Protein AF-A0A8H5H3S5-F1 (afdb_monomer_lite)

pLDDT: mean 74.48, std 26.54, range [24.66, 98.94]

Radius of gyration: 42.16 Å; chains: 1; bounding box: 121×122×130 Å

Foldseek 3Di:
DDDDDDDDDDDDPDDDPDPDDQALCLADLLDPLVLLLVCLLVPDDFQQLLLLNLQLQCLRRPVCCALLHPANPPPDADDLVVRVSLVSLVVAFDADAQQQGRHDPVFFLQRSQSSLLSLVNVCSVDVSSVRSNVRSLCNQQPPADADPLGAGARGRPWRKDFLLSLLRHLLSQLSVCLNVVNLVSLVVSLVNLVVSLVPFQQPDDPVQQQHLAGQGMDTDPPHGRFRFLLSLLNSLLSLLSSLSSLVNGDCVSCDPPSVVSNVVSLVSSCSSLSNQVRFDADQLAAWRGRNPPDPPLQGDGALQSRLSSLLSLLSCCLVPVVRRDPVSPVSSSSSSVSQSAAGPVGHHCQDPSSAGDQHAAPVCSRDSDTDRVHHSRSSSSNSSSSSSQVVCVVSVNHDRDPVSVVVVCCVVQPDDDDPDPDDDPDDDPPDDDDDDDDDDDDDDDDDDDDDDDYDDDDDDDYDDDDDDDDDDDDDDDDDDDDDDDDDDDDDDYDDDDDDDDDDDDDDDDDDDYDDDDDDDDDDPPDDDLPVDDPVVSVVVVVVVVVVVVVDDPPDDDDPVPVVVVVVVLVVLLVVLLVLLVQLVVLLVVQLVCVVVVHHRCSCVVCVVVSLVSLQPPVSLPSCQVSLSLLSLLSQQDAHPVSHGHDLVSLVSSLVSLLVSLVDALVSCVVSSVQSSLVCLCVDPPHDPVSNVSSVVNNVSSCCVVVVDDPDPVSDDAAADDDDDDDDDDDDYDDDDDDDDDDDDDDPVVVVVVVVVVCVVDPDNPDDDDDDDPPDDDSHDYDDPPPDDCPCPVVVVVVVVVVVVVVVVVVVVVVVVPD

Sequence (818 aa):
MPFPMAIVASLFLVLTVTRASDYPFPYDPGFDIQAVAAIAKALPSHSWEFGTATEALLELYNPSYSVFGSQPFPVPTLDKDEVPALAYAADKIILGQAQNGLSDGDGAVGDPASLGVGAVLLGKTDSSFAGGAFQEFTYITGQAPRFWNGAISQRVDVAELWADFIYMAPPFLAYYAVDTSNTSLLQLAVDQCGLYRQVLQANLSSSVPWDGVWEHIIGPQSADLGLWGTGNGWASAGMTRVLATVMNAPGWLTLGWKDQAVDNLTGWIQEIVDGAIGAPLNDGLLRNYLDDTSNDGHGFQDISGSSLIAAVAYRMAVLQPSSFGEEYIQWADDIRTTLGSNDANGNPHVTANGTVTPAVNPLGWTDTTPYTAGSPEGNNFVVLMYAAWRDCIDADVCEEPAASKKKLARDIFGGSDSELSSDEDEVQDHRRQPRPYDDKLPGGEHDRYGDGEGDGEGEGDGDSEDDYREDRPSSSIRKKKLSSRPKQRRTEGDEGDGPGIGDGVRKRKRTTSGVAKKKKKSAYEDIDLNELPPEQANKIRLDMQIEAILKPKKGSRPKKRKNNEEVLDSFADDEVARLRETMNNAADEDIKAKENKLPATAKLRFLNEAMETLRKAALAQSISDNNLLDAVRRWLEPLPDRSLPALNIQRELFAALRKMEFIDSAVIKEAQLGPLVLFYTKCRRVTPDVKRIASELVSSWSRPIIKRSASYRDRVVPVMSRMDVDDTGPGGGGGSQMHSQYRPEKLSSILAKAREEDKRRVRKNAVTIPTSSLGTYTFAPRNNAGMQKMNASVDNDVERRKKNAERLKSLTRKATGK

Organism: NCBI:txid2823264

InterPro domains:
  IPR008928 Six-hairpin glycosidase superfamily [SSF48208] (160-393)
  IPR010905 Glycosyl hydrolase, family 88 [PF07470] (138-336)
  IPR012341 Six-hairpin glycosidase-like superfamily [G3DSA:1.50.10.10] (92-387)
  IPR017923 Transcription factor IIS, N-terminal [PF08711] (657-705)
  IPR017923 Transcription factor IIS, N-terminal [PS51319] (630-708)
  IPR035441 TFIIS/LEDGF domain superfamily [G3DSA:1.20.930.10] (568-711)

Secondary structure (DSSP, 8-state):
---------------------S-S--S--SS-HHHHHHHHHHS--SHHHHHHHHHHHHHHH-TTTSTTSSS--SPP---TTT-HHHHHHHHH----BTTBSSS--TTBSSTGGGGHHHHHHHTTT-HHHHHHHHHHHHHHHHTS-B-TTSPBPSBSSS--EETTHHHHSHHHHHHHHHHTT-HHHHHHHHHHHHHHHHHHB----TTSTTTT-B-SEESSSS-B-S-BHHHHHHHHHHHHHHHHHHHHS-TTTTTTTHHHHHHHHHHHHHHHHHHHHTS--BTTB-BSBTT---SSSSS-B-HHHHHHHHHHHHHHHHH-TTTS-HHHHHHHHHHHHHTTSB-TTS-BSB-TTS-B-SB--TT-TT-SS-B-S--HHHHHHHHHHHHHHHHHHHTT-SPPPHHHHHHHHHHHHT----S-S-SS--------PPPPP-------------------------------------------------------------------------------------S-SS--SSSS-HHHHHHHHHHHHHHHHTS--------TTHHHHHHHHHHHHHHHHHHHHHHHHHHHHHHHHHHTT----HHHHHHHHHHHHHT-GGGHHHHHHTTHHHHHHHHHSPPTTSPPPPHHHHHHHHHHHTT-TT--HHHHHHTTHHHHHHHHHH-SSS-HHHHHHHHHHHHHHHHHHH-----GGG----------------------------PPPPHHHHHHHHHHHGGG-SSTTPPPPPP------SSPPP-------TTHHHHHHHHHHHHHHHHHHHHHHHHS--

Structure (mmCIF, N/CA/C/O backbone):
data_AF-A0A8H5H3S5-F1
#
_entry.id   AF-A0A8H5H3S5-F1
#
loop_
_atom_site.group_PDB
_atom_site.id
_atom_site.type_symbol
_atom_site.label_atom_id
_atom_site.label_alt_id
_atom_site.label_comp_id
_atom_site.label_asym_id
_atom_site.label_entity_id
_atom_site.label_seq_id
_atom_site.pdbx_PDB_ins_code
_atom_site.Cartn_x
_atom_site.Cartn_y
_atom_site.Cartn_z
_atom_site.occupancy
_atom_site.B_iso_or_equiv
_atom_site.auth_seq_id
_atom_site.auth_comp_id
_atom_site.auth_asym_id
_atom_site.auth_atom_id
_atom_site.pdbx_PDB_model_num
ATOM 1 N N . MET A 1 1 ? -47.753 -13.767 22.868 1.00 24.98 1 MET A N 1
ATOM 2 C CA . MET A 1 1 ? -48.449 -14.498 21.781 1.00 24.98 1 MET A CA 1
ATOM 3 C C . MET A 1 1 ? -49.099 -13.470 20.850 1.00 24.98 1 MET A C 1
ATOM 5 O O . MET A 1 1 ? -49.424 -12.400 21.355 1.00 24.98 1 MET A O 1
ATOM 9 N N . PRO A 1 2 ? -49.147 -13.714 19.526 1.00 51.44 2 PRO A N 1
ATOM 10 C CA . PRO A 1 2 ? -48.787 -12.694 18.518 1.00 51.44 2 PRO A CA 1
ATOM 11 C C . PRO A 1 2 ? -50.001 -12.136 17.731 1.00 51.44 2 PRO A C 1
ATOM 13 O O . PRO A 1 2 ? -51.128 -12.523 18.019 1.00 51.44 2 PRO A O 1
ATOM 16 N N . PHE A 1 3 ? -49.872 -11.179 16.796 1.00 26.45 3 PHE A N 1
ATOM 17 C CA . PHE A 1 3 ? -49.331 -11.329 15.419 1.00 26.45 3 PHE A CA 1
ATOM 18 C C . PHE A 1 3 ? -49.353 -9.959 14.661 1.00 26.45 3 PHE A C 1
ATOM 20 O O . PHE A 1 3 ? -50.041 -9.054 15.128 1.00 26.45 3 PHE A O 1
ATOM 27 N N . PRO A 1 4 ? -48.649 -9.758 13.518 1.00 40.69 4 PRO A N 1
ATOM 28 C CA . PRO A 1 4 ? -47.202 -9.520 13.433 1.00 40.69 4 PRO A CA 1
ATOM 29 C C . PRO A 1 4 ? -46.827 -8.209 12.682 1.00 40.69 4 PRO A C 1
ATOM 31 O O . PRO A 1 4 ? -47.682 -7.449 12.235 1.00 40.69 4 PRO A O 1
ATOM 34 N N . MET A 1 5 ? -45.523 -7.978 12.481 1.00 37.03 5 MET A N 1
ATOM 35 C CA . MET A 1 5 ? -44.990 -6.962 11.556 1.00 37.03 5 MET A CA 1
ATOM 36 C C . MET A 1 5 ? -45.229 -7.306 10.073 1.00 37.03 5 MET A C 1
ATOM 38 O O . MET A 1 5 ? -45.330 -8.476 9.707 1.00 37.03 5 MET A O 1
ATOM 42 N N . ALA A 1 6 ? -45.156 -6.287 9.208 1.00 27.02 6 ALA A N 1
ATOM 43 C CA . ALA A 1 6 ? -44.867 -6.436 7.780 1.00 27.02 6 ALA A CA 1
ATOM 44 C C . ALA A 1 6 ? -43.853 -5.361 7.337 1.00 27.02 6 ALA A C 1
ATOM 46 O O . ALA A 1 6 ? -44.208 -4.196 7.163 1.00 27.02 6 ALA A O 1
ATOM 47 N N . ILE A 1 7 ? -42.583 -5.746 7.179 1.00 29.77 7 ILE A N 1
ATOM 48 C CA . ILE A 1 7 ? -41.508 -4.866 6.688 1.00 29.77 7 ILE A CA 1
ATOM 49 C C . ILE A 1 7 ? -41.466 -4.945 5.156 1.00 29.77 7 ILE A C 1
ATOM 51 O O . ILE A 1 7 ? -41.382 -6.035 4.591 1.00 29.77 7 ILE A O 1
ATOM 55 N N . VAL A 1 8 ? -41.500 -3.797 4.474 1.00 29.25 8 VAL A N 1
ATOM 56 C CA . VAL A 1 8 ? -41.423 -3.729 3.004 1.00 29.25 8 VAL A CA 1
ATOM 57 C C . VAL A 1 8 ? -39.960 -3.650 2.562 1.00 29.25 8 VAL A C 1
ATOM 59 O O . VAL A 1 8 ? -39.403 -2.568 2.379 1.00 29.25 8 VAL A O 1
ATOM 62 N N . ALA A 1 9 ? -39.331 -4.811 2.377 1.00 28.61 9 ALA A N 1
ATOM 63 C CA . ALA A 1 9 ? -37.994 -4.901 1.794 1.00 28.61 9 ALA A CA 1
ATOM 64 C C . ALA A 1 9 ? -38.018 -4.478 0.311 1.00 28.61 9 ALA A C 1
ATOM 66 O O . ALA A 1 9 ? -38.626 -5.143 -0.530 1.00 28.61 9 ALA A O 1
ATOM 67 N N . SER A 1 10 ? -37.352 -3.369 -0.017 1.00 29.11 10 SER A N 1
ATOM 68 C CA . SER A 1 10 ? -37.232 -2.875 -1.395 1.00 29.11 10 SER A CA 1
ATOM 69 C C . SER A 1 10 ? -35.967 -3.424 -2.053 1.00 29.11 10 SER A C 1
ATOM 71 O O . SER A 1 10 ? -34.868 -2.942 -1.789 1.00 29.11 10 SER A O 1
ATOM 73 N N . LEU A 1 11 ? -36.120 -4.431 -2.918 1.00 28.36 11 LEU A N 1
ATOM 74 C CA . LEU A 1 11 ? -35.003 -5.048 -3.641 1.00 28.36 11 LEU A CA 1
ATOM 75 C C . LEU A 1 11 ? -34.436 -4.097 -4.716 1.00 28.36 11 LEU A C 1
ATOM 77 O O . LEU A 1 11 ? -34.923 -4.048 -5.848 1.00 28.36 11 LEU A O 1
ATOM 81 N N . PHE A 1 12 ? -33.376 -3.363 -4.378 1.00 28.77 12 PHE A N 1
ATOM 82 C CA . PHE A 1 12 ? -32.555 -2.652 -5.359 1.00 28.77 12 PHE A CA 1
ATOM 83 C C . PHE A 1 12 ? -31.560 -3.615 -6.012 1.00 28.77 12 PHE A C 1
ATOM 85 O O . PHE A 1 12 ? -30.437 -3.786 -5.549 1.00 28.77 12 PHE A O 1
ATOM 92 N N . LEU A 1 13 ? -31.967 -4.236 -7.124 1.00 26.88 13 LEU A N 1
ATOM 93 C CA . LEU A 1 13 ? -31.047 -4.984 -7.983 1.00 26.88 13 LEU A CA 1
ATOM 94 C C . LEU A 1 13 ? -30.179 -4.002 -8.791 1.00 26.88 13 LEU A C 1
ATOM 96 O O . LEU A 1 13 ? -30.486 -3.684 -9.945 1.00 26.88 13 LEU A O 1
ATOM 100 N N . VAL A 1 14 ? -29.114 -3.503 -8.166 1.00 28.92 14 VAL A N 1
ATOM 101 C CA . VAL A 1 14 ? -28.051 -2.761 -8.852 1.00 28.92 14 VAL A CA 1
ATOM 102 C C . VAL A 1 14 ? -27.285 -3.737 -9.744 1.00 28.92 14 VAL A C 1
ATOM 104 O O . VAL A 1 14 ? -26.833 -4.786 -9.293 1.00 28.92 14 VAL A O 1
ATOM 107 N N . LEU A 1 15 ? -27.146 -3.398 -11.026 1.00 26.92 15 LEU A N 1
ATOM 108 C CA . LEU A 1 15 ? -26.248 -4.103 -11.939 1.00 26.92 15 LEU A CA 1
ATOM 109 C C . LEU A 1 15 ? -24.821 -3.628 -11.666 1.00 26.92 15 LEU A C 1
ATOM 111 O O . LEU A 1 15 ? -24.388 -2.618 -12.219 1.00 26.92 15 LEU A O 1
ATOM 115 N N . THR A 1 16 ? -24.112 -4.347 -10.800 1.00 30.56 16 THR A N 1
ATOM 116 C CA . THR A 1 16 ? -22.668 -4.186 -10.636 1.00 30.56 16 THR A CA 1
ATOM 117 C C . THR A 1 16 ? -21.965 -4.519 -11.951 1.00 30.56 16 THR A C 1
ATOM 119 O O . THR A 1 16 ? -22.210 -5.554 -12.572 1.00 30.56 16 THR A O 1
ATOM 122 N N . VAL A 1 17 ? -21.077 -3.627 -12.388 1.00 28.77 17 VAL A N 1
ATOM 123 C CA . VAL A 1 17 ? -20.076 -3.940 -13.410 1.00 28.77 17 VAL A CA 1
ATOM 124 C C . VAL A 1 17 ? -18.824 -4.366 -12.655 1.00 28.77 17 VAL A C 1
ATOM 126 O O . VAL A 1 17 ? -17.895 -3.584 -12.487 1.00 28.77 17 VAL A O 1
ATOM 129 N N . THR A 1 18 ? -18.826 -5.594 -12.134 1.00 30.28 18 THR A N 1
ATOM 130 C CA . THR A 1 18 ? -17.597 -6.201 -11.620 1.00 30.28 18 THR A CA 1
ATOM 131 C C . THR A 1 18 ? -16.632 -6.378 -12.790 1.00 30.28 18 THR A C 1
ATOM 133 O O . THR A 1 18 ? -16.949 -7.045 -13.778 1.00 30.28 18 THR A O 1
ATOM 136 N N . ARG A 1 19 ? -15.478 -5.711 -12.704 1.00 37.06 19 ARG A N 1
ATOM 137 C CA . ARG A 1 19 ? -14.406 -5.776 -13.707 1.00 37.06 19 ARG A CA 1
ATOM 138 C C . ARG A 1 19 ? -13.044 -6.147 -13.106 1.00 37.06 19 ARG A C 1
ATOM 140 O O . ARG A 1 19 ? -12.053 -6.111 -13.820 1.00 37.06 19 ARG A O 1
ATOM 147 N N . ALA A 1 20 ? -13.017 -6.566 -11.840 1.00 39.47 20 ALA A N 1
ATOM 148 C CA . ALA A 1 20 ? -11.890 -7.326 -11.317 1.00 39.47 20 ALA A CA 1
ATOM 149 C C . ALA A 1 20 ? -11.732 -8.617 -12.136 1.00 39.47 20 ALA A C 1
ATOM 151 O O . ALA A 1 20 ? -12.725 -9.270 -12.471 1.00 39.47 20 ALA A O 1
ATOM 152 N N . SER A 1 21 ? -10.495 -8.984 -12.451 1.00 42.91 21 SER A N 1
ATOM 153 C CA . SER A 1 21 ? -10.150 -10.363 -12.776 1.00 42.91 21 SER A CA 1
ATOM 154 C C . SER A 1 21 ? -9.939 -11.135 -11.478 1.00 42.91 21 SER A C 1
ATOM 156 O O . SER A 1 21 ? -9.190 -10.667 -10.627 1.00 42.91 21 SER A O 1
ATOM 158 N N . ASP A 1 22 ? -10.489 -12.344 -11.352 1.00 61.00 22 ASP A N 1
ATOM 159 C CA . ASP A 1 22 ? -10.313 -13.216 -10.170 1.00 61.00 22 ASP A CA 1
ATOM 160 C C . ASP A 1 22 ? -8.873 -13.780 -10.014 1.00 61.00 22 ASP A C 1
ATOM 162 O O . ASP A 1 22 ? -8.644 -14.798 -9.364 1.00 61.00 22 ASP A O 1
ATOM 166 N N . TYR A 1 23 ? -7.890 -13.150 -10.660 1.00 84.38 23 TYR A N 1
ATOM 167 C CA . TYR A 1 23 ? -6.479 -13.512 -10.667 1.00 84.38 23 TYR A CA 1
ATOM 168 C C . TYR A 1 23 ? -5.676 -12.348 -10.062 1.00 84.38 23 TYR A C 1
ATOM 170 O O . TYR A 1 23 ? -5.760 -11.241 -10.594 1.00 84.38 23 TYR A O 1
ATOM 178 N N . PRO A 1 24 ? -4.899 -12.566 -8.982 1.00 90.69 24 PRO A N 1
ATOM 179 C CA . PRO A 1 24 ? -4.258 -11.485 -8.226 1.00 90.69 24 PRO A CA 1
ATOM 180 C C . PRO A 1 24 ? -3.081 -10.810 -8.946 1.00 90.69 24 PRO A C 1
ATOM 182 O O . PRO A 1 24 ? -2.756 -9.674 -8.600 1.00 90.69 24 PRO A O 1
ATOM 185 N N . PHE A 1 25 ? -2.477 -11.474 -9.946 1.00 94.44 25 PHE A N 1
ATOM 186 C CA . PHE A 1 25 ? -1.264 -11.030 -10.655 1.00 94.44 25 PHE A CA 1
ATOM 187 C C . PHE A 1 25 ? -1.483 -10.719 -12.164 1.00 94.44 25 PHE A C 1
ATOM 189 O O . PHE A 1 25 ? -0.764 -11.261 -13.018 1.00 94.44 25 PHE A O 1
ATOM 196 N N . PRO A 1 26 ? -2.492 -9.913 -12.562 1.00 92.75 26 PRO A N 1
ATOM 197 C CA . PRO A 1 26 ? -2.824 -9.725 -13.976 1.00 92.75 26 PRO A CA 1
ATOM 198 C C . PRO A 1 26 ? -1.682 -9.042 -14.746 1.00 92.75 26 PRO A C 1
ATOM 200 O O . PRO A 1 26 ? -1.332 -9.483 -15.845 1.00 92.75 26 PRO A O 1
ATOM 203 N N . TYR A 1 27 ? -1.052 -8.036 -14.134 1.00 93.19 27 TYR A N 1
ATOM 204 C CA . TYR A 1 27 ? 0.005 -7.216 -14.724 1.00 93.19 27 TYR A CA 1
ATOM 205 C C . TYR A 1 27 ? 1.404 -7.732 -14.371 1.00 93.19 27 TYR A C 1
ATOM 207 O O . TYR A 1 27 ? 1.625 -8.292 -13.301 1.00 93.19 27 TYR A O 1
ATOM 215 N N . ASP A 1 28 ? 2.353 -7.534 -15.279 1.00 93.62 28 ASP A N 1
ATOM 216 C CA . ASP A 1 28 ? 3.771 -7.855 -15.097 1.00 93.62 28 ASP A CA 1
ATOM 217 C C . ASP A 1 28 ? 4.521 -6.565 -14.708 1.00 93.62 28 ASP A C 1
ATOM 219 O O . ASP A 1 28 ? 4.524 -5.636 -15.523 1.00 93.62 28 ASP A O 1
ATOM 223 N N . PRO A 1 29 ? 5.102 -6.465 -13.493 1.00 94.38 29 PRO A N 1
ATOM 224 C CA . PRO A 1 29 ? 5.791 -5.263 -13.028 1.00 94.38 29 PRO A CA 1
ATOM 225 C C . PRO A 1 29 ? 7.256 -5.174 -13.481 1.00 94.38 29 PRO A C 1
ATOM 227 O O . PRO A 1 29 ? 7.886 -4.153 -13.210 1.00 94.38 29 PRO A O 1
ATOM 230 N N . GLY A 1 30 ? 7.793 -6.206 -14.147 1.00 93.38 30 GLY A N 1
ATOM 231 C CA . GLY A 1 30 ? 9.215 -6.340 -14.490 1.00 93.38 30 GLY A CA 1
ATOM 232 C C . GLY A 1 30 ? 9.989 -7.356 -13.637 1.00 93.38 30 GLY A C 1
ATOM 233 O O . GLY A 1 30 ? 11.172 -7.567 -13.878 1.00 93.38 30 GLY A O 1
ATOM 234 N N . PHE A 1 31 ? 9.338 -8.005 -12.667 1.00 95.38 31 PHE A N 1
ATOM 235 C CA . PHE A 1 31 ? 9.928 -9.006 -11.769 1.00 95.38 31 PHE A CA 1
ATOM 236 C C . PHE A 1 31 ? 8.882 -10.044 -11.321 1.00 95.38 31 PHE A C 1
ATOM 238 O O . PHE A 1 31 ? 7.675 -9.819 -11.458 1.00 95.38 31 PHE A O 1
ATOM 245 N N . ASP A 1 32 ? 9.321 -11.182 -10.765 1.00 96.19 32 ASP A N 1
ATOM 246 C CA . ASP A 1 32 ? 8.413 -12.238 -10.288 1.00 96.19 32 ASP A CA 1
ATOM 247 C C . ASP A 1 32 ? 7.734 -11.857 -8.960 1.00 96.19 32 ASP A C 1
ATOM 249 O O . ASP A 1 32 ? 8.128 -12.254 -7.861 1.00 96.19 32 ASP A O 1
ATOM 253 N N . ILE A 1 33 ? 6.659 -11.083 -9.085 1.00 97.25 33 ILE A N 1
ATOM 254 C CA . ILE A 1 33 ? 5.780 -10.696 -7.983 1.00 97.25 33 ILE A CA 1
ATOM 255 C C . ILE A 1 33 ? 5.124 -11.897 -7.276 1.00 97.25 33 ILE A C 1
ATOM 257 O O . ILE A 1 33 ? 4.801 -11.803 -6.092 1.00 97.25 33 ILE A O 1
ATOM 261 N N . GLN A 1 34 ? 4.950 -13.041 -7.948 1.00 96.94 34 GLN A N 1
ATOM 262 C CA . GLN A 1 34 ? 4.374 -14.230 -7.319 1.00 96.94 34 GLN A CA 1
ATOM 263 C C . GLN A 1 34 ? 5.394 -14.901 -6.385 1.00 96.94 34 GLN A C 1
ATOM 265 O O . GLN A 1 34 ? 5.021 -15.339 -5.293 1.00 96.94 34 GLN A O 1
ATOM 270 N N . ALA A 1 35 ? 6.677 -14.917 -6.758 1.00 97.31 35 ALA A N 1
ATOM 271 C CA . ALA A 1 35 ? 7.766 -15.302 -5.863 1.00 97.31 35 ALA A CA 1
ATOM 272 C C . ALA A 1 35 ? 7.908 -14.312 -4.691 1.00 97.31 35 ALA A C 1
ATOM 274 O O . ALA A 1 35 ? 7.952 -14.741 -3.538 1.00 97.31 35 ALA A O 1
ATOM 275 N N . VAL A 1 36 ? 7.887 -12.996 -4.954 1.00 98.00 36 VAL A N 1
ATOM 276 C CA . VAL A 1 36 ? 7.928 -11.959 -3.899 1.00 98.00 36 VAL A CA 1
ATOM 277 C C . VAL A 1 36 ? 6.792 -12.142 -2.893 1.00 98.00 36 VAL A C 1
ATOM 279 O O . VAL A 1 36 ? 7.046 -12.136 -1.691 1.00 98.00 36 VAL A O 1
ATOM 282 N N . ALA A 1 37 ? 5.561 -12.384 -3.355 1.00 97.69 37 ALA A N 1
ATOM 283 C CA . ALA A 1 37 ? 4.406 -12.619 -2.488 1.00 97.69 37 ALA A CA 1
ATOM 284 C C . ALA A 1 37 ? 4.496 -13.927 -1.676 1.00 97.69 37 ALA A C 1
ATOM 286 O O . ALA A 1 37 ? 3.953 -14.009 -0.572 1.00 97.69 37 ALA A O 1
ATOM 287 N N . ALA A 1 38 ? 5.187 -14.952 -2.189 1.00 96.88 38 ALA A N 1
ATOM 288 C CA . ALA A 1 38 ? 5.444 -16.183 -1.444 1.00 96.88 38 ALA A CA 1
ATOM 289 C C . ALA A 1 38 ? 6.445 -15.954 -0.296 1.00 96.88 38 ALA A C 1
ATOM 291 O O . ALA A 1 38 ? 6.206 -16.416 0.821 1.00 96.88 38 ALA A O 1
ATOM 292 N N . ILE A 1 39 ? 7.517 -15.196 -0.547 1.00 96.31 39 ILE A N 1
ATOM 293 C CA . ILE A 1 39 ? 8.506 -14.801 0.468 1.00 96.31 39 ILE A CA 1
ATOM 294 C C . ILE A 1 39 ? 7.887 -13.836 1.494 1.00 96.31 39 ILE A C 1
ATOM 296 O O . ILE A 1 39 ? 8.032 -14.048 2.695 1.00 96.31 39 ILE A O 1
ATOM 300 N N . ALA A 1 40 ? 7.096 -12.857 1.048 1.00 96.81 40 ALA A N 1
ATOM 301 C CA . ALA A 1 40 ? 6.379 -11.900 1.895 1.00 96.81 40 ALA A CA 1
ATOM 302 C C . ALA A 1 40 ? 5.440 -12.565 2.920 1.00 96.81 40 ALA A C 1
ATOM 304 O O . ALA A 1 40 ? 5.328 -12.107 4.055 1.00 96.81 40 ALA A O 1
ATOM 305 N N . LYS A 1 41 ? 4.818 -13.694 2.557 1.00 96.69 41 LYS A N 1
ATOM 306 C CA . LYS A 1 41 ? 4.007 -14.508 3.477 1.00 96.69 41 LYS A CA 1
ATOM 307 C C . LYS A 1 41 ? 4.841 -15.370 4.441 1.00 96.69 41 LYS A C 1
ATOM 309 O O . LYS A 1 41 ? 4.329 -15.772 5.487 1.00 96.69 41 LYS A O 1
ATOM 314 N N . ALA A 1 42 ? 6.080 -15.702 4.079 1.00 96.12 42 ALA A N 1
ATOM 315 C CA . ALA A 1 42 ? 6.906 -16.700 4.762 1.00 96.12 42 ALA A CA 1
ATOM 316 C C . ALA A 1 42 ? 7.966 -16.118 5.713 1.00 96.12 42 ALA A C 1
ATOM 318 O O . ALA A 1 42 ? 8.335 -16.800 6.665 1.00 96.12 42 ALA A O 1
ATOM 319 N N . LEU A 1 43 ? 8.452 -14.899 5.458 1.00 94.12 43 LEU A N 1
ATOM 320 C CA . LEU A 1 43 ? 9.455 -14.220 6.288 1.00 94.12 43 LEU A CA 1
ATOM 321 C C . LEU A 1 43 ? 8.953 -13.667 7.641 1.00 94.12 43 LEU A C 1
ATOM 323 O O . LEU A 1 43 ? 9.743 -13.725 8.580 1.00 94.12 43 LEU A O 1
ATOM 327 N N . PRO A 1 44 ? 7.718 -13.132 7.781 1.00 96.31 44 PRO A N 1
ATOM 328 C CA . PRO A 1 44 ? 7.262 -12.522 9.029 1.00 96.31 44 PRO A CA 1
ATOM 329 C C . PRO A 1 44 ? 7.384 -13.423 10.257 1.00 96.31 44 PRO A C 1
ATOM 331 O O . PRO A 1 44 ? 7.111 -14.627 10.212 1.00 96.31 44 PRO A O 1
ATOM 334 N N . SER A 1 45 ? 7.745 -12.789 11.365 1.00 95.12 45 SER A N 1
ATOM 335 C CA . SER A 1 45 ? 8.146 -13.407 12.626 1.00 95.12 45 SER A CA 1
ATOM 336 C C . SER A 1 45 ? 7.675 -12.630 13.865 1.00 95.12 45 SER A C 1
ATOM 338 O O . SER A 1 45 ? 7.430 -13.256 14.897 1.00 95.12 45 SER A O 1
ATOM 340 N N . HIS A 1 46 ? 7.470 -11.314 13.747 1.00 95.75 46 HIS A N 1
ATOM 341 C CA . HIS A 1 46 ? 6.946 -10.431 14.791 1.00 95.75 46 HIS A CA 1
ATOM 342 C C . HIS A 1 46 ? 5.546 -9.878 14.456 1.00 95.75 46 HIS A C 1
ATOM 344 O O . HIS A 1 46 ? 5.042 -10.009 13.339 1.00 95.75 46 HIS A O 1
ATOM 350 N N . SER A 1 47 ? 4.885 -9.259 15.440 1.00 95.75 47 SER A N 1
ATOM 351 C CA . SER A 1 47 ? 3.477 -8.840 15.360 1.00 95.75 47 SER A CA 1
ATOM 352 C C . SER A 1 47 ? 3.184 -7.806 14.275 1.00 95.75 47 SER A C 1
ATOM 354 O O . SER A 1 47 ? 2.263 -8.027 13.485 1.00 95.75 47 SER A O 1
ATOM 356 N N . TRP A 1 48 ? 3.982 -6.737 14.177 1.00 96.00 48 TRP A N 1
ATOM 357 C CA . TRP A 1 48 ? 3.821 -5.717 13.132 1.00 96.00 48 TRP A CA 1
ATOM 358 C C . TRP A 1 48 ? 4.018 -6.292 11.719 1.00 96.00 48 TRP A C 1
ATOM 360 O O . TRP A 1 48 ? 3.292 -5.942 10.783 1.00 96.00 48 TRP A O 1
ATOM 370 N N . GLU A 1 49 ? 4.935 -7.252 11.574 1.00 97.19 49 GLU A N 1
ATOM 371 C CA . GLU A 1 49 ? 5.188 -7.980 10.328 1.00 97.19 49 GLU A CA 1
ATOM 372 C C . GLU A 1 49 ? 3.984 -8.860 9.947 1.00 97.19 49 GLU A C 1
ATOM 374 O O . GLU A 1 49 ? 3.574 -8.885 8.785 1.00 97.19 49 GLU A O 1
ATOM 379 N N . PHE A 1 50 ? 3.365 -9.545 10.920 1.00 98.19 50 PHE A N 1
ATOM 380 C CA . PHE A 1 50 ? 2.159 -10.351 10.700 1.00 98.19 50 PHE A CA 1
ATOM 381 C C . PHE A 1 50 ? 0.941 -9.501 10.303 1.00 98.19 50 PHE A C 1
ATOM 383 O O . PHE A 1 50 ? 0.175 -9.907 9.421 1.00 98.19 50 PHE A O 1
ATOM 390 N N . GLY A 1 51 ? 0.744 -8.331 10.918 1.00 97.88 51 GLY A N 1
ATOM 391 C CA . GLY A 1 51 ? -0.317 -7.392 10.532 1.00 97.88 51 GLY A CA 1
ATOM 392 C C . GLY A 1 51 ? -0.098 -6.821 9.134 1.00 97.88 51 GLY A C 1
ATOM 393 O O . GLY A 1 51 ? -0.992 -6.857 8.287 1.00 97.88 51 GLY A O 1
ATOM 394 N N . THR A 1 52 ? 1.133 -6.410 8.836 1.00 98.06 52 THR A N 1
ATOM 395 C CA . THR A 1 52 ? 1.521 -5.891 7.517 1.00 98.06 52 THR A CA 1
ATOM 396 C C . THR A 1 52 ? 1.343 -6.932 6.415 1.00 98.06 52 THR A C 1
ATOM 398 O O . THR A 1 52 ? 0.765 -6.624 5.371 1.00 98.06 52 THR A O 1
ATOM 401 N N . ALA A 1 53 ? 1.740 -8.183 6.660 1.00 98.56 53 ALA A N 1
ATOM 402 C CA . ALA A 1 53 ? 1.493 -9.287 5.738 1.00 98.56 53 ALA A CA 1
ATOM 403 C C . ALA A 1 53 ? 0.003 -9.647 5.618 1.00 98.56 53 ALA A C 1
ATOM 405 O O . ALA A 1 53 ? -0.447 -10.040 4.543 1.00 98.56 53 ALA A O 1
ATOM 406 N N . THR A 1 54 ? -0.795 -9.464 6.674 1.00 98.50 54 THR A N 1
ATOM 407 C CA . THR A 1 54 ? -2.258 -9.617 6.603 1.00 98.50 54 THR A CA 1
ATOM 408 C C . THR A 1 54 ? -2.872 -8.590 5.647 1.00 98.50 54 THR A C 1
ATOM 410 O O . THR A 1 54 ? -3.609 -8.981 4.741 1.00 98.50 54 THR A O 1
ATOM 413 N N . GLU A 1 55 ? -2.528 -7.305 5.777 1.00 98.31 55 GLU A N 1
ATOM 414 C CA . GLU A 1 55 ? -3.000 -6.246 4.869 1.00 98.31 55 GLU A CA 1
ATOM 415 C C . GLU A 1 55 ? -2.503 -6.455 3.427 1.00 98.31 55 GLU A C 1
ATOM 417 O O . GLU A 1 55 ? -3.291 -6.370 2.483 1.00 98.31 55 GLU A O 1
ATOM 422 N N . ALA A 1 56 ? -1.224 -6.805 3.242 1.00 98.50 56 ALA A N 1
ATOM 423 C CA . ALA A 1 56 ? -0.640 -7.071 1.926 1.00 98.50 56 ALA A CA 1
ATOM 424 C C . ALA A 1 56 ? -1.316 -8.257 1.216 1.00 98.50 56 ALA A C 1
ATOM 426 O O . ALA A 1 56 ? -1.644 -8.171 0.031 1.00 98.50 56 ALA A O 1
ATOM 427 N N . LEU A 1 57 ? -1.597 -9.349 1.937 1.00 98.31 57 LEU A N 1
ATOM 428 C CA . LEU A 1 57 ? -2.357 -10.483 1.406 1.00 98.31 57 LEU A CA 1
ATOM 429 C C . LEU A 1 57 ? -3.823 -10.119 1.125 1.00 98.31 57 LEU A C 1
ATOM 431 O O . LEU A 1 57 ? -4.385 -10.623 0.150 1.00 98.31 57 LEU A O 1
ATOM 435 N N . LEU A 1 58 ? -4.444 -9.262 1.944 1.00 97.69 58 LEU A N 1
ATOM 436 C CA . LEU A 1 58 ? -5.836 -8.837 1.767 1.00 97.69 58 LEU A CA 1
ATOM 437 C C . LEU A 1 58 ? -5.988 -7.992 0.498 1.00 97.69 58 LEU A C 1
ATOM 439 O O . LEU A 1 58 ? -6.857 -8.273 -0.323 1.00 97.69 58 LEU A O 1
ATOM 443 N N . GLU A 1 59 ? -5.110 -7.011 0.292 1.00 97.94 59 GLU A N 1
ATOM 444 C CA . GLU A 1 59 ? -5.078 -6.204 -0.931 1.00 97.94 59 GLU A CA 1
ATOM 445 C C . GLU A 1 59 ? -4.679 -7.015 -2.165 1.00 97.94 59 GLU A C 1
ATOM 447 O O . GLU A 1 59 ? -5.247 -6.811 -3.238 1.00 97.94 59 GLU A O 1
ATOM 452 N N . LEU A 1 60 ? -3.739 -7.956 -2.044 1.00 97.81 60 LEU A N 1
ATOM 453 C CA . LEU A 1 60 ? -3.305 -8.761 -3.181 1.00 97.81 60 LEU A CA 1
ATOM 454 C C . LEU A 1 60 ? -4.394 -9.737 -3.647 1.00 97.81 60 LEU A C 1
ATOM 456 O O . LEU A 1 60 ? -4.721 -9.745 -4.833 1.00 97.81 60 LEU A O 1
ATOM 460 N N . TYR A 1 61 ? -4.953 -10.550 -2.746 1.00 96.62 61 TYR A N 1
ATOM 461 C CA . TYR A 1 61 ? -5.867 -11.642 -3.110 1.00 96.62 61 TYR A CA 1
ATOM 462 C C . TYR A 1 61 ? -7.350 -11.257 -3.069 1.00 96.62 61 TYR A C 1
ATOM 464 O O . TYR A 1 61 ? -8.145 -11.844 -3.802 1.00 96.62 61 TYR A O 1
ATOM 472 N N . ASN A 1 62 ? -7.745 -10.283 -2.243 1.00 94.94 62 ASN A N 1
ATOM 473 C CA . ASN A 1 62 ? -9.148 -9.923 -2.024 1.00 94.94 62 ASN A CA 1
ATOM 474 C C . ASN A 1 62 ? -9.359 -8.391 -1.898 1.00 94.94 62 ASN A C 1
ATOM 476 O O . ASN A 1 62 ? -9.984 -7.941 -0.931 1.00 94.94 62 ASN A O 1
ATOM 480 N N . PRO A 1 63 ? -8.905 -7.566 -2.870 1.00 95.19 63 PRO A N 1
ATOM 481 C CA . PRO A 1 63 ? -8.928 -6.095 -2.780 1.00 95.19 63 PRO A CA 1
ATOM 482 C C . PRO A 1 63 ? -10.321 -5.489 -2.548 1.00 95.19 63 PRO A C 1
ATOM 484 O O . PRO A 1 63 ? -10.441 -4.379 -2.043 1.00 95.19 63 PRO A O 1
ATOM 487 N N . SER A 1 64 ? -11.399 -6.216 -2.854 1.00 93.25 64 SER A N 1
ATOM 488 C CA . SER A 1 64 ? -12.772 -5.810 -2.533 1.00 93.25 64 SER A CA 1
ATOM 489 C C . SER A 1 64 ? -13.078 -5.706 -1.032 1.00 93.25 64 SER A C 1
ATOM 491 O O . SER A 1 64 ? -14.104 -5.126 -0.683 1.00 93.25 64 SER A O 1
ATOM 493 N N . TYR A 1 65 ? -12.248 -6.295 -0.164 1.00 94.19 65 TYR A N 1
ATOM 494 C CA . TYR A 1 65 ? -12.448 -6.342 1.290 1.00 94.19 65 TYR A CA 1
ATOM 495 C C . TYR A 1 65 ? -11.485 -5.436 2.078 1.00 94.19 65 TYR A C 1
ATOM 497 O O . TYR A 1 65 ? -11.732 -5.188 3.259 1.00 94.19 65 TYR A O 1
ATOM 505 N N . SER A 1 66 ? -10.415 -4.927 1.452 1.00 96.44 66 SER A N 1
ATOM 506 C CA . SER A 1 66 ? -9.537 -3.923 2.067 1.00 96.44 66 SER A CA 1
ATOM 507 C C . SER A 1 66 ? -10.199 -2.540 2.061 1.00 96.44 66 SER A C 1
ATOM 509 O O . SER A 1 66 ? -11.170 -2.301 1.341 1.00 96.44 66 SER A O 1
ATOM 511 N N . VAL A 1 67 ? -9.655 -1.587 2.824 1.00 97.88 67 VAL A N 1
ATOM 512 C CA . VAL A 1 67 ? -10.179 -0.206 2.897 1.00 97.88 67 VAL A CA 1
ATOM 513 C C . VAL A 1 67 ? -10.176 0.542 1.556 1.00 97.88 67 VAL A C 1
ATOM 515 O O . VAL A 1 67 ? -10.915 1.516 1.409 1.00 97.88 67 VAL A O 1
ATOM 518 N N . PHE A 1 68 ? -9.398 0.067 0.577 1.00 97.94 68 PHE A N 1
ATOM 519 C CA . PHE A 1 68 ? -9.322 0.596 -0.790 1.00 97.94 68 PHE A CA 1
ATOM 520 C C . PHE A 1 68 ? -10.350 -0.025 -1.753 1.00 97.94 68 PHE A C 1
ATOM 522 O O . PHE A 1 68 ? -10.493 0.441 -2.883 1.00 97.94 68 PHE A O 1
ATOM 529 N N . GLY A 1 69 ? -11.088 -1.054 -1.321 1.00 93.94 69 GLY A N 1
ATOM 530 C CA . GLY A 1 69 ? -12.185 -1.635 -2.089 1.00 93.94 69 GLY A CA 1
ATOM 531 C C . GLY A 1 69 ? -13.307 -0.626 -2.366 1.00 93.94 69 GLY A C 1
ATOM 532 O O . GLY A 1 69 ? -13.469 0.373 -1.669 1.00 93.94 69 GLY A O 1
ATOM 533 N N . SER A 1 70 ? -14.138 -0.891 -3.380 1.00 89.44 70 SER A N 1
ATOM 534 C CA . SER A 1 70 ? -15.185 0.058 -3.797 1.00 89.44 70 SER A CA 1
ATOM 535 C C . SER A 1 70 ? -16.364 0.184 -2.820 1.00 89.44 70 SER A C 1
ATOM 537 O O . SER A 1 70 ? -17.110 1.157 -2.900 1.00 89.44 70 SER A O 1
ATOM 539 N N . GLN A 1 71 ? -16.594 -0.828 -1.972 1.00 89.06 71 GLN A N 1
ATOM 540 C CA . GLN A 1 71 ? -17.631 -0.860 -0.923 1.00 89.06 71 GLN A CA 1
ATOM 541 C C . GLN A 1 71 ? -17.175 -1.760 0.251 1.00 89.06 71 GLN A C 1
ATOM 543 O O . GLN A 1 71 ? -17.695 -2.865 0.400 1.00 89.06 71 GLN A O 1
ATOM 548 N N . PRO A 1 72 ? -16.201 -1.329 1.076 1.00 93.25 72 PRO A N 1
ATOM 549 C CA . PRO A 1 72 ? -15.642 -2.152 2.153 1.00 93.25 72 PRO A CA 1
ATOM 550 C C . PRO A 1 72 ? -16.488 -2.128 3.437 1.00 93.25 72 PRO A C 1
ATOM 552 O O . PRO A 1 72 ? -16.233 -2.896 4.362 1.00 93.25 72 PRO A O 1
ATOM 555 N N . PHE A 1 73 ? -17.501 -1.252 3.498 1.00 95.50 73 PHE A N 1
ATOM 556 C CA . PHE A 1 73 ? -18.394 -1.090 4.642 1.00 95.50 73 PHE A CA 1
ATOM 557 C C . PHE A 1 73 ? -19.875 -1.255 4.244 1.00 95.50 73 PHE A C 1
ATOM 559 O O . PHE A 1 73 ? -20.268 -0.786 3.172 1.00 95.50 73 PHE A O 1
ATOM 566 N N . PRO A 1 74 ? -20.731 -1.851 5.103 1.00 94.75 74 PRO A N 1
ATOM 567 C CA . PRO A 1 74 ? -20.421 -2.412 6.426 1.00 94.75 74 PRO A CA 1
ATOM 568 C C . PRO A 1 74 ? -19.475 -3.618 6.339 1.00 94.75 74 PRO A C 1
ATOM 570 O O . PRO A 1 74 ? -19.487 -4.323 5.333 1.00 94.75 74 PRO A O 1
ATOM 573 N N . VAL A 1 75 ? -18.658 -3.827 7.379 1.00 95.00 75 VAL A N 1
ATOM 574 C CA . VAL A 1 75 ? -17.594 -4.846 7.378 1.00 95.00 75 VAL A CA 1
ATOM 575 C C . VAL A 1 75 ? -18.174 -6.221 7.015 1.00 95.00 75 VAL A C 1
ATOM 577 O O . VAL A 1 75 ? -19.111 -6.679 7.684 1.00 95.00 75 VAL A O 1
ATOM 580 N N . PRO A 1 76 ? -17.657 -6.885 5.965 1.00 94.88 76 PRO A N 1
ATOM 581 C CA . PRO A 1 76 ? -18.237 -8.121 5.464 1.00 94.88 76 PRO A CA 1
ATOM 582 C C . PRO A 1 76 ? -18.046 -9.273 6.454 1.00 94.88 76 PRO A C 1
ATOM 584 O O . PRO A 1 76 ? -17.016 -9.401 7.109 1.00 94.88 76 PRO A O 1
ATOM 587 N N . THR A 1 77 ? -19.042 -10.157 6.532 1.00 96.56 77 THR A N 1
ATOM 588 C CA . THR A 1 77 ? -18.875 -11.474 7.161 1.00 96.56 77 THR A CA 1
ATOM 589 C C . THR A 1 77 ? -18.244 -12.404 6.134 1.00 96.56 77 THR A C 1
ATOM 591 O O . THR A 1 77 ? -18.857 -12.664 5.100 1.00 96.56 77 THR A O 1
ATOM 594 N N . LEU A 1 78 ? -17.025 -12.865 6.406 1.00 95.00 78 LEU A N 1
ATOM 595 C CA . LEU A 1 78 ? -16.217 -13.680 5.499 1.00 95.00 78 LEU A CA 1
ATOM 596 C C . LEU A 1 78 ? -15.882 -15.022 6.151 1.00 95.00 78 LEU A C 1
ATOM 598 O O . LEU A 1 78 ? -15.676 -15.086 7.365 1.00 95.00 78 LEU A O 1
ATOM 602 N N . ASP A 1 79 ? -15.795 -16.080 5.346 1.00 93.50 79 ASP A N 1
ATOM 603 C CA . ASP A 1 79 ? -15.148 -17.314 5.785 1.00 93.50 79 ASP A CA 1
ATOM 604 C C . ASP A 1 79 ? -13.627 -17.134 5.684 1.00 93.50 79 ASP A C 1
ATOM 606 O O . ASP A 1 79 ? -13.105 -16.665 4.668 1.00 93.50 79 ASP A O 1
ATOM 610 N N . LYS A 1 80 ? -12.906 -17.486 6.749 1.00 94.25 80 LYS A N 1
ATOM 611 C CA . LYS A 1 80 ? -11.446 -17.383 6.773 1.00 94.25 80 LYS A CA 1
ATOM 612 C C . LYS A 1 80 ? -10.791 -18.399 5.836 1.00 94.25 80 LYS A C 1
ATOM 614 O O . LYS A 1 80 ? -9.723 -18.112 5.307 1.00 94.25 80 LYS A O 1
ATOM 619 N N . ASP A 1 81 ? -11.432 -19.547 5.605 1.00 93.50 81 ASP A N 1
ATOM 620 C CA . ASP A 1 81 ? -10.881 -20.625 4.780 1.00 93.50 81 ASP A CA 1
ATOM 621 C C . ASP A 1 81 ? -11.016 -20.304 3.271 1.00 93.50 81 ASP A C 1
ATOM 623 O O . ASP A 1 81 ? -10.297 -20.874 2.450 1.00 93.50 81 ASP A O 1
ATOM 627 N N . GLU A 1 82 ? -11.870 -19.336 2.902 1.00 92.50 82 GLU A N 1
ATOM 628 C CA . GLU A 1 82 ? -11.994 -18.787 1.538 1.00 92.50 82 GLU A CA 1
ATOM 629 C C . GLU A 1 82 ? -11.098 -17.552 1.284 1.00 92.50 82 GLU A C 1
ATOM 631 O O . GLU A 1 82 ? -10.903 -17.161 0.131 1.00 92.50 82 GLU A O 1
ATOM 636 N N . VAL A 1 83 ? -10.534 -16.931 2.330 1.00 95.56 83 VAL A N 1
ATOM 637 C CA . VAL A 1 83 ? -9.805 -15.649 2.251 1.00 95.56 83 VAL A CA 1
ATOM 638 C C . VAL A 1 83 ? -8.367 -15.817 2.771 1.00 95.56 83 VAL A C 1
ATOM 640 O O . VAL A 1 83 ? -8.149 -15.794 3.985 1.00 95.56 83 VAL A O 1
ATOM 643 N N . PRO A 1 84 ? -7.345 -15.941 1.893 1.00 95.38 84 PRO A N 1
ATOM 644 C CA . PRO A 1 84 ? -5.967 -16.276 2.282 1.00 95.38 84 PRO A CA 1
ATOM 645 C C . PRO A 1 84 ? -5.316 -15.361 3.328 1.00 95.38 84 PRO A C 1
ATOM 647 O O . PRO A 1 84 ? -4.426 -15.816 4.052 1.00 95.38 84 PRO A O 1
ATOM 650 N N . ALA A 1 85 ? -5.745 -14.098 3.405 1.00 97.31 85 ALA A N 1
ATOM 651 C CA . ALA A 1 85 ? -5.317 -13.135 4.417 1.00 97.31 85 ALA A CA 1
ATOM 652 C C . ALA A 1 85 ? -5.900 -13.433 5.809 1.00 97.31 85 ALA A C 1
ATOM 654 O O . ALA A 1 85 ? -5.192 -13.332 6.805 1.00 97.31 85 ALA A O 1
ATOM 655 N N . LEU A 1 86 ? -7.162 -13.867 5.888 1.00 98.00 86 LEU A N 1
ATOM 656 C CA . LEU A 1 86 ? -7.817 -14.215 7.153 1.00 98.00 86 LEU A CA 1
ATOM 657 C C . LEU A 1 86 ? -7.388 -15.595 7.655 1.00 98.00 86 LEU A C 1
ATOM 659 O O . LEU A 1 86 ? -7.192 -15.763 8.855 1.00 98.00 86 LEU A O 1
ATOM 663 N N . ALA A 1 87 ? -7.152 -16.554 6.752 1.00 97.94 87 ALA A N 1
ATOM 664 C CA . ALA A 1 87 ? -6.483 -17.809 7.094 1.00 97.94 87 ALA A CA 1
ATOM 665 C C . ALA A 1 87 ? -5.090 -17.568 7.709 1.00 97.94 87 ALA A C 1
ATOM 667 O O . ALA A 1 87 ? -4.702 -18.266 8.640 1.00 97.94 87 ALA A O 1
ATOM 668 N N . TYR A 1 88 ? -4.351 -16.572 7.205 1.00 98.31 88 TYR A N 1
ATOM 669 C CA . TYR A 1 88 ? -3.048 -16.177 7.742 1.00 98.31 88 TYR A CA 1
ATOM 670 C C . TYR A 1 88 ? -3.172 -15.440 9.084 1.00 98.31 88 TYR A C 1
ATOM 672 O O . TYR A 1 88 ? -2.550 -15.852 10.058 1.00 98.31 88 TYR A O 1
ATOM 680 N N . ALA A 1 89 ? -4.032 -14.423 9.186 1.00 98.12 89 ALA A N 1
ATOM 681 C CA . ALA A 1 89 ? -4.267 -13.705 10.440 1.00 98.12 89 ALA A CA 1
ATOM 682 C C . ALA A 1 89 ? -4.724 -14.642 11.574 1.00 98.12 89 ALA A C 1
ATOM 684 O O . ALA A 1 89 ? -4.252 -14.522 12.700 1.00 98.12 89 ALA A O 1
ATOM 685 N N . ALA A 1 90 ? -5.576 -15.630 11.278 1.00 98.06 90 ALA A N 1
ATOM 686 C CA . ALA A 1 90 ? -6.036 -16.621 12.254 1.00 98.06 90 ALA A CA 1
ATOM 687 C C . ALA A 1 90 ? -4.959 -17.640 12.689 1.00 98.06 90 ALA A C 1
ATOM 689 O O . ALA A 1 90 ? -5.177 -18.347 13.670 1.00 98.06 90 ALA A O 1
ATOM 690 N N . ASP A 1 91 ? -3.834 -17.734 11.970 1.00 97.62 91 ASP A N 1
ATOM 691 C CA . ASP A 1 91 ? -2.641 -18.515 12.342 1.00 97.62 91 ASP A CA 1
ATOM 692 C C . ASP A 1 91 ? -1.630 -17.673 13.148 1.00 97.62 91 ASP A C 1
ATOM 694 O O . ASP A 1 91 ? -0.854 -18.226 13.924 1.00 97.62 91 ASP A O 1
ATOM 698 N N . LYS A 1 92 ? -1.640 -16.339 12.982 1.00 97.44 92 LYS A N 1
ATOM 699 C CA . LYS A 1 92 ? -0.682 -15.412 13.620 1.00 97.44 92 LYS A CA 1
ATOM 700 C C . LYS A 1 92 ? -1.201 -14.673 14.851 1.00 97.44 92 LYS A C 1
ATOM 702 O O . LYS A 1 92 ? -0.400 -14.310 15.705 1.00 97.44 92 LYS A O 1
ATOM 707 N N . ILE A 1 93 ? -2.510 -14.460 14.970 1.00 97.94 93 ILE A N 1
ATOM 708 C CA . ILE A 1 93 ? -3.112 -13.825 16.148 1.00 97.94 93 ILE A CA 1
ATOM 709 C C . ILE A 1 93 ? -3.028 -14.780 17.345 1.00 97.94 93 ILE A C 1
ATOM 711 O O . ILE A 1 93 ? -3.669 -15.833 17.374 1.00 97.94 93 ILE A O 1
ATOM 715 N N . ILE A 1 94 ? -2.273 -14.375 18.365 1.00 96.62 94 ILE A N 1
ATOM 716 C CA . ILE A 1 94 ? -2.155 -15.062 19.651 1.00 96.62 94 ILE A CA 1
ATOM 717 C C . ILE A 1 94 ? -2.899 -14.213 20.683 1.00 96.62 94 ILE A C 1
ATOM 719 O O . ILE A 1 94 ? -2.366 -13.245 21.218 1.00 96.62 94 ILE A O 1
ATOM 723 N N . LEU A 1 95 ? -4.158 -14.576 20.942 1.00 96.12 95 LEU A N 1
ATOM 724 C CA . LEU A 1 95 ? -5.048 -13.836 21.841 1.00 96.12 95 LEU A CA 1
ATOM 725 C C . LEU A 1 95 ? -4.503 -13.817 23.279 1.00 96.12 95 LEU A C 1
ATOM 727 O O . LEU A 1 95 ? -4.536 -14.835 23.977 1.00 96.12 95 LEU A O 1
ATOM 731 N N . GLY A 1 96 ? -4.034 -12.650 23.719 1.00 92.06 96 GLY A N 1
ATOM 732 C CA . GLY A 1 96 ? -3.510 -12.414 25.062 1.00 92.06 96 GLY A CA 1
ATOM 733 C C . GLY A 1 96 ? -4.427 -11.516 25.894 1.00 92.06 96 GLY A C 1
ATOM 734 O O . GLY A 1 96 ? -5.629 -11.768 25.994 1.00 92.06 96 GLY A O 1
ATOM 735 N N . GLN A 1 97 ? -3.854 -10.512 26.563 1.00 87.50 97 GLN A N 1
ATOM 736 C CA . GLN A 1 97 ? -4.529 -9.597 27.494 1.00 87.50 97 GLN A CA 1
ATOM 737 C C . GLN A 1 97 ? -3.870 -8.206 27.465 1.00 87.50 97 GLN A C 1
ATOM 739 O O . GLN A 1 97 ? -2.655 -8.096 27.307 1.00 87.50 97 GLN A O 1
ATOM 744 N N . ALA A 1 98 ? -4.662 -7.159 27.725 1.00 88.88 98 ALA A N 1
ATOM 745 C CA . ALA A 1 98 ? -4.212 -5.763 27.810 1.00 88.88 98 ALA A CA 1
ATOM 746 C C . ALA A 1 98 ? -3.365 -5.330 26.594 1.00 88.88 98 ALA A C 1
ATOM 748 O O . ALA A 1 98 ? -3.900 -5.305 25.493 1.00 88.88 98 ALA A O 1
ATOM 749 N N . GLN A 1 99 ? -2.087 -5.001 26.803 1.00 85.31 99 GLN A N 1
ATOM 750 C CA . GLN A 1 99 ? -1.136 -4.531 25.783 1.00 85.31 99 GLN A CA 1
ATOM 751 C C . GLN A 1 99 ? -0.738 -5.576 24.731 1.00 85.31 99 GLN A C 1
ATOM 753 O O . GLN A 1 99 ? -0.190 -5.219 23.701 1.00 85.31 99 GLN A O 1
ATOM 758 N N . ASN A 1 100 ? -1.005 -6.855 25.005 1.00 92.38 100 ASN A N 1
ATOM 759 C CA . ASN A 1 100 ? -0.762 -7.970 24.098 1.00 92.38 100 ASN A CA 1
ATOM 760 C C . ASN A 1 100 ? -2.120 -8.611 23.756 1.00 92.38 100 ASN A C 1
ATOM 762 O O . ASN A 1 100 ? -2.367 -9.771 24.091 1.00 92.38 100 ASN A O 1
ATOM 766 N N . GLY A 1 101 ? -3.073 -7.840 23.225 1.00 89.69 101 GLY A N 1
ATOM 767 C CA . GLY A 1 101 ? -4.446 -8.302 22.988 1.00 89.69 101 GLY A CA 1
ATOM 768 C C . GLY A 1 101 ? -4.558 -9.276 21.812 1.00 89.69 101 GLY A C 1
ATOM 769 O O . GLY A 1 101 ? -5.262 -10.285 21.912 1.00 89.69 101 GLY A O 1
ATOM 770 N N . LEU A 1 102 ? -3.840 -8.992 20.722 1.00 96.31 102 LEU A N 1
ATOM 771 C CA . LEU A 1 102 ? -3.842 -9.772 19.475 1.00 96.31 102 LEU A CA 1
ATOM 772 C C . LEU A 1 102 ? -2.549 -10.555 19.202 1.00 96.31 102 LEU A C 1
ATOM 774 O O . LEU A 1 102 ? -2.571 -11.513 18.433 1.00 96.31 102 LEU A O 1
ATOM 778 N N . SER A 1 103 ? -1.431 -10.160 19.804 1.00 95.88 103 SER A N 1
ATOM 779 C CA . SER A 1 103 ? -0.136 -10.846 19.737 1.00 95.88 103 SER A CA 1
ATOM 780 C C . SER A 1 103 ? 0.760 -10.323 20.863 1.00 95.88 103 SER A C 1
ATOM 782 O O . SER A 1 103 ? 0.396 -9.364 21.543 1.00 95.88 103 SER A O 1
ATOM 784 N N . ASP A 1 104 ? 1.943 -10.910 21.049 1.00 94.44 104 ASP A N 1
ATOM 785 C CA . ASP A 1 104 ? 3.015 -10.227 21.777 1.00 94.44 104 ASP A CA 1
ATOM 786 C C . ASP A 1 104 ? 3.480 -8.977 21.007 1.00 94.44 104 ASP A C 1
ATOM 788 O O . ASP A 1 104 ? 3.593 -9.015 19.776 1.00 94.44 104 ASP A O 1
ATOM 792 N N . GLY A 1 105 ? 3.702 -7.879 21.727 1.00 90.44 105 GLY A N 1
ATOM 793 C CA . GLY A 1 105 ? 4.167 -6.595 21.198 1.00 90.44 105 GLY A CA 1
ATOM 794 C C . GLY A 1 105 ? 5.574 -6.199 21.646 1.00 90.44 105 GLY A C 1
ATOM 795 O O . GLY A 1 105 ? 5.997 -5.104 21.317 1.00 90.44 105 GLY A O 1
ATOM 796 N N . ASP A 1 106 ? 6.274 -7.016 22.444 1.00 91.19 106 ASP A N 1
ATOM 797 C CA . ASP A 1 106 ? 7.635 -6.735 22.961 1.00 91.19 106 ASP A CA 1
ATOM 798 C C . ASP A 1 106 ? 7.812 -5.334 23.605 1.00 91.19 106 ASP A C 1
ATOM 800 O O . ASP A 1 106 ? 8.858 -4.692 23.545 1.00 91.19 106 ASP A O 1
ATOM 804 N N . GLY A 1 107 ? 6.747 -4.822 24.236 1.00 93.88 107 GLY A N 1
ATOM 805 C CA . GLY A 1 107 ? 6.727 -3.487 24.851 1.00 93.88 107 GLY A CA 1
ATOM 806 C C . GLY A 1 107 ? 6.294 -2.339 23.928 1.00 93.88 107 GLY A C 1
ATOM 807 O O . GLY A 1 107 ? 6.321 -1.177 24.358 1.00 93.88 107 GLY A O 1
ATOM 808 N N . ALA A 1 108 ? 5.852 -2.642 22.708 1.00 95.94 108 ALA A N 1
ATOM 809 C CA . ALA A 1 108 ? 5.131 -1.731 21.830 1.00 95.94 108 ALA A CA 1
ATOM 810 C C . ALA A 1 108 ? 3.604 -1.759 22.058 1.00 95.94 108 ALA A C 1
ATOM 812 O O . ALA A 1 108 ? 3.034 -2.735 22.544 1.00 95.94 108 ALA A O 1
ATOM 813 N N . VAL A 1 109 ? 2.947 -0.656 21.698 1.00 97.25 109 VAL A N 1
ATOM 814 C CA . VAL A 1 109 ? 1.491 -0.426 21.745 1.00 97.25 109 VAL A CA 1
ATOM 815 C C . VAL A 1 109 ? 0.874 -0.589 20.354 1.00 97.25 109 VAL A C 1
ATOM 817 O O . VAL A 1 109 ? -0.270 -1.022 20.231 1.00 97.25 109 VAL A O 1
ATOM 820 N N . GLY A 1 110 ? 1.606 -0.215 19.299 1.00 95.75 110 GLY A N 1
ATOM 821 C CA . GLY A 1 110 ? 1.144 -0.334 17.921 1.00 95.75 110 GLY A CA 1
ATOM 822 C C . GLY A 1 110 ? 1.184 -1.767 17.399 1.00 95.75 110 GLY A C 1
ATOM 823 O O . GLY A 1 110 ? 0.263 -2.192 16.711 1.00 95.75 110 GLY A O 1
ATOM 824 N N . ASP A 1 111 ? 2.218 -2.533 17.724 1.00 96.81 111 ASP A N 1
ATOM 825 C CA . ASP A 1 111 ? 2.576 -3.714 16.929 1.00 96.81 111 ASP A CA 1
ATOM 826 C C . ASP A 1 111 ? 1.526 -4.841 16.975 1.00 96.81 111 ASP A C 1
ATOM 828 O O . ASP A 1 111 ? 1.178 -5.356 15.907 1.00 96.81 111 ASP A O 1
ATOM 832 N N . PRO A 1 112 ? 0.899 -5.170 18.126 1.00 97.81 112 PRO A N 1
ATOM 833 C CA . PRO A 1 112 ? -0.268 -6.058 18.163 1.00 97.81 112 PRO A CA 1
ATOM 834 C C . PRO A 1 112 ? -1.493 -5.479 17.434 1.00 97.81 112 PRO A C 1
ATOM 836 O O . PRO A 1 112 ? -2.258 -6.221 16.815 1.00 97.81 112 PRO A O 1
ATOM 839 N N . ALA A 1 113 ? -1.663 -4.152 17.451 1.00 97.94 113 ALA A N 1
ATOM 840 C CA . ALA A 1 113 ? -2.771 -3.440 16.810 1.00 97.94 113 ALA A CA 1
ATOM 841 C C . ALA A 1 113 ? -2.783 -3.591 15.279 1.00 97.94 113 ALA A C 1
ATOM 843 O O . ALA A 1 113 ? -3.858 -3.559 14.676 1.00 97.94 113 ALA A O 1
ATOM 844 N N . SER A 1 114 ? -1.619 -3.827 14.664 1.00 97.88 114 SER A N 1
ATOM 845 C CA . SER A 1 114 ? -1.469 -4.067 13.219 1.00 97.88 114 SER A CA 1
ATOM 846 C C . SER A 1 114 ? -2.311 -5.249 12.704 1.00 97.88 114 SER A C 1
ATOM 848 O O . SER A 1 114 ? -2.784 -5.239 11.569 1.00 97.88 114 SER A O 1
ATOM 850 N N . LEU A 1 115 ? -2.568 -6.255 13.551 1.00 98.44 115 LEU A N 1
ATOM 851 C CA . LEU A 1 115 ? -3.435 -7.404 13.253 1.00 98.44 115 LEU A CA 1
ATOM 852 C C . LEU A 1 115 ? -4.934 -7.085 13.410 1.00 98.44 115 LEU A C 1
ATOM 854 O O . LEU A 1 115 ? -5.792 -7.921 13.111 1.00 98.44 115 LEU A O 1
ATOM 858 N N . GLY A 1 116 ? -5.275 -5.885 13.882 1.00 98.12 116 GLY A N 1
ATOM 859 C CA . GLY A 1 116 ? -6.612 -5.512 14.332 1.00 98.12 116 GLY A CA 1
ATOM 860 C C . GLY A 1 116 ? -7.684 -5.490 13.246 1.00 98.12 116 GLY A C 1
ATOM 861 O O . GLY A 1 116 ? -8.818 -5.885 13.512 1.00 98.12 116 GLY A O 1
ATOM 862 N N . VAL A 1 117 ? -7.349 -5.115 12.007 1.00 98.31 117 VAL A N 1
ATOM 863 C CA . VAL A 1 117 ? -8.290 -5.192 10.869 1.00 98.31 117 VAL A CA 1
ATOM 864 C C . VAL A 1 117 ? -8.653 -6.655 10.576 1.00 98.31 117 VAL A C 1
ATOM 866 O O . VAL A 1 117 ? -9.835 -7.000 10.479 1.00 98.31 117 VAL A O 1
ATOM 869 N N . GLY A 1 118 ? -7.651 -7.542 10.549 1.00 98.12 118 GLY A N 1
ATOM 870 C CA . GLY A 1 118 ? -7.846 -8.990 10.440 1.00 98.12 118 GLY A CA 1
ATOM 871 C C . GLY A 1 118 ? -8.669 -9.561 11.599 1.00 98.12 118 GLY A C 1
ATOM 872 O O . GLY A 1 118 ? -9.589 -10.347 11.371 1.00 98.12 118 GLY A O 1
ATOM 873 N N . ALA A 1 119 ? -8.415 -9.113 12.831 1.00 98.50 119 ALA A N 1
ATOM 874 C CA . ALA A 1 119 ? -9.174 -9.518 14.014 1.00 98.50 119 ALA A CA 1
ATOM 875 C C . ALA A 1 119 ? -10.646 -9.057 13.986 1.00 98.50 119 ALA A C 1
ATOM 877 O O . ALA A 1 119 ? -11.521 -9.796 14.434 1.00 98.50 119 ALA A O 1
ATOM 878 N N . VAL A 1 120 ? -10.952 -7.881 13.423 1.00 98.56 120 VAL A N 1
ATOM 879 C CA . VAL A 1 120 ? -12.338 -7.403 13.231 1.00 98.56 120 VAL A CA 1
ATOM 880 C C . VAL A 1 120 ? -13.072 -8.214 12.160 1.00 98.56 120 VAL A C 1
ATOM 882 O O . VAL A 1 120 ? -14.236 -8.570 12.357 1.00 98.56 120 VAL A O 1
ATOM 885 N N . LEU A 1 121 ? -12.398 -8.554 11.057 1.00 98.38 121 LEU A N 1
ATOM 886 C CA . LEU A 1 121 ? -12.952 -9.402 9.996 1.00 98.38 121 LEU A CA 1
ATOM 887 C C . LEU A 1 121 ? -13.224 -10.834 10.493 1.00 98.38 121 LEU A C 1
ATOM 889 O O . LEU A 1 121 ? -14.337 -11.336 10.336 1.00 98.38 121 LEU A O 1
ATOM 893 N N . LEU A 1 122 ? -12.257 -11.460 11.175 1.00 98.50 122 LEU A N 1
ATOM 894 C CA . LEU A 1 122 ? -12.435 -12.753 11.857 1.00 98.50 122 LEU A CA 1
ATOM 895 C C . LEU A 1 122 ? -13.509 -12.679 12.956 1.00 98.50 122 LEU A C 1
ATOM 897 O O . LEU A 1 122 ? -14.298 -13.607 13.132 1.00 98.50 122 LEU A O 1
ATOM 901 N N . GLY A 1 123 ? -13.604 -11.536 13.638 1.00 97.94 123 GLY A N 1
ATOM 902 C CA . GLY A 1 123 ? -14.607 -11.239 14.658 1.00 97.94 123 GLY A CA 1
ATOM 903 C C . GLY A 1 123 ? -16.063 -11.324 14.184 1.00 97.94 123 GLY A C 1
ATOM 904 O O . GLY A 1 123 ? -16.971 -11.375 15.015 1.00 97.94 123 GLY A O 1
ATOM 905 N N . LYS A 1 124 ? -16.312 -11.372 12.866 1.00 97.38 124 LYS A N 1
ATOM 906 C CA . LYS A 1 124 ? -17.652 -11.589 12.296 1.00 97.38 124 LYS A CA 1
ATOM 907 C C . LYS A 1 124 ? -18.133 -13.034 12.371 1.00 97.38 124 LYS A C 1
ATOM 909 O O . LYS A 1 124 ? -19.344 -13.256 12.360 1.00 97.38 124 LYS A O 1
ATOM 914 N N . THR A 1 125 ? -17.219 -13.997 12.438 1.00 97.06 125 THR A N 1
ATOM 915 C CA . THR A 1 125 ? -17.529 -15.434 12.480 1.00 97.06 125 THR A CA 1
ATOM 916 C C . THR A 1 125 ? -17.093 -16.097 13.785 1.00 97.06 125 THR A C 1
ATOM 918 O O . THR A 1 125 ? -17.735 -17.058 14.206 1.00 97.06 125 THR A O 1
ATOM 921 N N . ASP A 1 126 ? -16.084 -15.553 14.471 1.00 97.19 126 ASP A N 1
ATOM 922 C CA . ASP A 1 126 ? -15.594 -16.054 15.755 1.00 97.19 126 ASP A CA 1
ATOM 923 C C . ASP A 1 126 ? -15.441 -14.921 16.791 1.00 97.19 126 ASP A C 1
ATOM 925 O O . ASP A 1 126 ? -14.613 -14.012 16.678 1.00 97.19 126 ASP A O 1
ATOM 929 N N . SER A 1 127 ? -16.242 -15.009 17.858 1.00 97.06 127 SER A N 1
ATOM 930 C CA . SER A 1 127 ? -16.270 -14.050 18.967 1.00 97.06 127 SER A CA 1
ATOM 931 C C . SER A 1 127 ? -14.947 -13.911 19.730 1.00 97.06 127 SER A C 1
ATOM 933 O O . SER A 1 127 ? -14.762 -12.910 20.422 1.00 97.06 127 SER A O 1
ATOM 935 N N . SER A 1 128 ? -14.031 -14.876 19.623 1.00 97.25 128 SER A N 1
ATOM 936 C CA . SER A 1 128 ? -12.714 -14.814 20.260 1.00 97.25 128 SER A CA 1
ATOM 937 C C . SER A 1 128 ? -11.851 -13.700 19.663 1.00 97.25 128 SER A C 1
ATOM 939 O O . SER A 1 128 ? -11.271 -12.915 20.412 1.00 97.25 128 SER A O 1
ATOM 941 N N . PHE A 1 129 ? -11.848 -13.549 18.335 1.00 98.12 129 PHE A N 1
ATOM 942 C CA . PHE A 1 129 ? -11.125 -12.470 17.651 1.00 98.12 129 PHE A CA 1
ATOM 943 C C . PHE A 1 129 ? -11.786 -11.106 17.877 1.00 98.12 129 PHE A C 1
ATOM 945 O O . PHE A 1 129 ? -11.087 -10.125 18.122 1.00 98.12 129 PHE A O 1
ATOM 952 N N . ALA A 1 130 ? -13.124 -11.050 17.923 1.00 97.38 130 ALA A N 1
ATOM 953 C CA . ALA A 1 130 ? -13.848 -9.840 18.326 1.00 97.38 130 ALA A CA 1
ATOM 954 C C . ALA A 1 130 ? -13.501 -9.410 19.767 1.00 97.38 130 ALA A C 1
ATOM 956 O O . ALA A 1 130 ? -13.326 -8.223 20.041 1.00 97.38 130 ALA A O 1
ATOM 957 N N . GLY A 1 131 ? -13.359 -10.373 20.686 1.00 96.75 131 GLY A N 1
ATOM 958 C CA . GLY A 1 131 ? -12.909 -10.138 22.059 1.00 96.75 131 GLY A CA 1
ATOM 959 C C . GLY A 1 131 ? -11.445 -9.697 22.155 1.00 96.75 131 GLY A C 1
ATOM 960 O O . GLY A 1 131 ? -11.121 -8.862 22.997 1.00 96.75 131 GLY A O 1
ATOM 961 N N . GLY A 1 132 ? -10.567 -10.208 21.287 1.00 97.31 132 GLY A N 1
ATOM 962 C CA . GLY A 1 132 ? -9.188 -9.728 21.135 1.00 97.31 132 GLY A CA 1
ATOM 963 C C . GLY A 1 132 ? -9.142 -8.275 20.667 1.00 97.31 132 GLY A C 1
ATOM 964 O O . GLY A 1 132 ? -8.603 -7.421 21.366 1.00 97.31 132 GLY A O 1
ATOM 965 N N . ALA A 1 133 ? -9.807 -7.972 19.547 1.00 97.94 133 ALA A N 1
ATOM 966 C CA . ALA A 1 133 ? -9.883 -6.623 18.988 1.00 97.94 133 ALA A CA 1
ATOM 967 C C . ALA A 1 133 ? -10.460 -5.612 19.996 1.00 97.94 133 ALA A C 1
ATOM 969 O O . ALA A 1 133 ? -9.911 -4.527 20.163 1.00 97.94 133 ALA A O 1
ATOM 970 N N . PHE A 1 134 ? -11.520 -5.973 20.730 1.00 96.75 134 PHE A N 1
ATOM 971 C CA . PHE A 1 134 ? -12.073 -5.116 21.783 1.00 96.75 134 PHE A CA 1
ATOM 972 C C . PHE A 1 134 ? -11.062 -4.813 22.904 1.00 96.75 134 PHE A C 1
ATOM 974 O O . PHE A 1 134 ? -11.003 -3.676 23.376 1.00 96.75 134 PHE A O 1
ATOM 981 N N . GLN A 1 135 ? -10.269 -5.798 23.339 1.00 96.00 135 GLN A N 1
ATOM 982 C CA . GLN A 1 135 ? -9.251 -5.598 24.378 1.00 96.00 135 GLN A CA 1
ATOM 983 C C . GLN A 1 135 ? -8.114 -4.699 23.894 1.00 96.00 135 GLN A C 1
ATOM 985 O O . GLN A 1 135 ? -7.756 -3.763 24.605 1.00 96.00 135 GLN A O 1
ATOM 990 N N . GLU A 1 136 ? -7.629 -4.937 22.676 1.00 97.25 136 GLU A N 1
ATOM 991 C CA . GLU A 1 136 ? -6.573 -4.162 22.020 1.00 97.25 136 GLU A CA 1
ATOM 992 C C . GLU A 1 136 ? -6.971 -2.678 21.907 1.00 97.25 136 GLU A C 1
ATOM 994 O O . GLU A 1 136 ? -6.331 -1.792 22.474 1.00 97.25 136 GLU A O 1
ATOM 999 N N . PHE A 1 137 ? -8.140 -2.407 21.313 1.00 95.50 137 PHE A N 1
ATOM 1000 C CA . PHE A 1 137 ? -8.745 -1.069 21.263 1.00 95.50 137 PHE A CA 1
ATOM 1001 C C . PHE A 1 137 ? -8.871 -0.427 22.661 1.00 95.50 137 PHE A C 1
ATOM 1003 O O . PHE A 1 137 ? -8.570 0.760 22.832 1.00 95.50 137 PHE A O 1
ATOM 1010 N N . THR A 1 138 ? -9.304 -1.193 23.669 1.00 96.38 138 THR A N 1
ATOM 1011 C CA . THR A 1 138 ? -9.505 -0.695 25.041 1.00 96.38 138 THR A CA 1
ATOM 1012 C C . THR A 1 138 ? -8.181 -0.350 25.730 1.00 96.38 138 THR A C 1
ATOM 1014 O O . THR A 1 138 ? -8.119 0.625 26.484 1.00 96.38 138 THR A O 1
ATOM 1017 N N . TYR A 1 139 ? -7.109 -1.106 25.475 1.00 97.62 139 TYR A N 1
ATOM 1018 C CA . TYR A 1 139 ? -5.778 -0.794 25.989 1.00 97.62 139 TYR A CA 1
ATOM 1019 C C . TYR A 1 139 ? -5.192 0.451 25.308 1.00 97.62 139 TYR A C 1
ATOM 1021 O O . TYR A 1 139 ? -4.883 1.428 25.995 1.00 97.62 139 TYR A O 1
ATOM 1029 N N . ILE A 1 140 ? -5.134 0.461 23.972 1.00 97.88 140 ILE A N 1
ATOM 1030 C CA . ILE A 1 140 ? -4.570 1.553 23.159 1.00 97.88 140 ILE A CA 1
ATOM 1031 C C . ILE A 1 140 ? -5.233 2.895 23.492 1.00 97.88 140 ILE A C 1
ATOM 1033 O O . ILE A 1 140 ? -4.564 3.912 23.667 1.00 97.88 140 ILE A O 1
ATOM 1037 N N . THR A 1 141 ? -6.563 2.920 23.608 1.00 97.19 141 THR A N 1
ATOM 1038 C CA . THR A 1 141 ? -7.285 4.177 23.850 1.00 97.19 141 THR A CA 1
ATOM 1039 C C . THR A 1 141 ? -7.328 4.595 25.321 1.00 97.19 141 THR A C 1
ATOM 1041 O O . THR A 1 141 ? -7.309 5.800 25.592 1.00 97.19 141 THR A O 1
ATOM 1044 N N . GLY A 1 142 ? -7.368 3.641 26.261 1.00 96.25 142 GLY A N 1
ATOM 1045 C CA . GLY A 1 142 ? -7.651 3.897 27.677 1.00 96.25 142 GLY A CA 1
ATOM 1046 C C . GLY A 1 142 ? -6.498 3.711 28.671 1.00 96.25 142 GLY A C 1
ATOM 1047 O O . GLY A 1 142 ? -6.630 4.169 29.804 1.00 96.25 142 GLY A O 1
ATOM 1048 N N . GLN A 1 143 ? -5.401 3.043 28.296 1.00 97.00 143 GLN A N 1
ATOM 1049 C CA . GLN A 1 143 ? -4.310 2.663 29.216 1.00 97.00 143 GLN A CA 1
ATOM 1050 C C . GLN A 1 143 ? -2.896 2.970 28.705 1.00 97.00 143 GLN A C 1
ATOM 1052 O O . GLN A 1 143 ? -2.016 3.207 29.532 1.00 97.00 143 GLN A O 1
ATOM 1057 N N . ALA A 1 144 ? -2.667 2.978 27.389 1.00 97.88 144 ALA A N 1
ATOM 1058 C CA . ALA A 1 144 ? -1.362 3.308 26.820 1.00 97.88 144 ALA A CA 1
ATOM 1059 C C . ALA A 1 144 ? -0.876 4.717 27.254 1.00 97.88 144 ALA A C 1
ATOM 1061 O O . ALA A 1 144 ? -1.700 5.636 27.379 1.00 97.88 144 ALA A O 1
ATOM 1062 N N . PRO A 1 145 ? 0.441 4.925 27.471 1.00 98.12 145 PRO A N 1
ATOM 1063 C CA . PRO A 1 145 ? 1.001 6.243 27.767 1.00 98.12 145 PRO A CA 1
ATOM 1064 C C . PRO A 1 145 ? 0.663 7.271 26.681 1.00 98.12 145 PRO A C 1
ATOM 1066 O O . PRO A 1 145 ? 0.410 6.919 25.529 1.00 98.12 145 PRO A O 1
ATOM 1069 N N . ARG A 1 146 ? 0.681 8.561 27.036 1.00 98.44 146 ARG A N 1
ATOM 1070 C CA . ARG A 1 146 ? 0.424 9.658 26.093 1.00 98.44 146 ARG A CA 1
ATOM 1071 C C . ARG A 1 146 ? 1.492 10.737 26.166 1.00 98.44 146 ARG A C 1
ATOM 1073 O O . ARG A 1 146 ? 1.960 11.087 27.249 1.00 98.44 146 ARG A O 1
ATOM 1080 N N . PHE A 1 147 ? 1.843 11.273 25.004 1.00 98.12 147 PHE A N 1
ATOM 1081 C CA . PHE A 1 147 ? 2.733 12.419 24.847 1.00 98.12 147 PHE A CA 1
ATOM 1082 C C . PHE A 1 147 ? 2.034 13.722 25.266 1.00 98.12 147 PHE A C 1
ATOM 1084 O O . PHE A 1 147 ? 0.820 13.753 25.481 1.00 98.12 147 PHE A O 1
ATOM 1091 N N . TRP A 1 148 ? 2.786 14.821 25.389 1.00 97.69 148 TRP A N 1
ATOM 1092 C CA . TRP A 1 148 ? 2.279 16.077 25.969 1.00 97.69 148 TRP A CA 1
ATOM 1093 C C . TRP A 1 148 ? 1.087 16.693 25.211 1.00 97.69 148 TRP A C 1
ATOM 1095 O O . TRP A 1 148 ? 0.285 17.401 25.818 1.00 97.69 148 TRP A O 1
ATOM 1105 N N . ASN A 1 149 ? 0.958 16.420 23.909 1.00 98.31 149 ASN A N 1
ATOM 1106 C CA . ASN A 1 149 ? -0.147 16.879 23.062 1.00 98.31 149 ASN A CA 1
ATOM 1107 C C . ASN A 1 149 ? -1.352 15.918 23.045 1.00 98.31 149 ASN A C 1
ATOM 1109 O O . ASN A 1 149 ? -2.374 16.228 22.438 1.00 98.31 149 ASN A O 1
ATOM 1113 N N . GLY A 1 150 ? -1.257 14.766 23.715 1.00 98.25 150 GLY A N 1
ATOM 1114 C CA . GLY A 1 150 ? -2.298 13.741 23.752 1.00 98.25 150 GLY A CA 1
ATOM 1115 C C . GLY A 1 150 ? -2.135 12.609 22.735 1.00 98.25 150 GLY A C 1
ATOM 1116 O O . GLY A 1 150 ? -2.957 11.687 22.769 1.00 98.25 150 GLY A O 1
ATOM 1117 N N . ALA A 1 151 ? -1.093 12.630 21.890 1.00 98.75 151 ALA A N 1
ATOM 1118 C CA . ALA A 1 151 ? -0.709 11.479 21.070 1.00 98.75 151 ALA A CA 1
ATOM 1119 C C . ALA A 1 151 ? -0.539 10.231 21.952 1.00 98.75 151 ALA A C 1
ATOM 1121 O O . ALA A 1 151 ? 0.046 10.312 23.034 1.00 98.75 151 ALA A O 1
ATOM 1122 N N . ILE A 1 152 ? -1.075 9.096 21.515 1.00 98.75 152 ILE A N 1
ATOM 1123 C CA . ILE A 1 152 ? -0.823 7.780 22.112 1.00 98.75 152 ILE A CA 1
ATOM 1124 C C . ILE A 1 152 ? 0.650 7.432 21.876 1.00 98.75 152 ILE A C 1
ATOM 1126 O O . ILE A 1 152 ? 1.204 7.798 20.851 1.00 98.75 152 ILE A O 1
ATOM 1130 N N . SER A 1 153 ? 1.294 6.785 22.842 1.00 98.38 153 SER A N 1
ATOM 1131 C CA . SER A 1 153 ? 2.674 6.315 22.719 1.00 98.38 153 SER A CA 1
ATOM 1132 C C . SER A 1 153 ? 2.762 5.055 21.859 1.00 98.38 153 SER A C 1
ATOM 1134 O O . SER A 1 153 ? 1.887 4.196 21.951 1.00 98.38 153 SER A O 1
ATOM 1136 N N . GLN A 1 154 ? 3.866 4.883 21.128 1.00 97.75 154 GLN A N 1
ATOM 1137 C CA . GLN A 1 154 ? 4.246 3.578 20.576 1.00 97.75 154 GLN A CA 1
ATOM 1138 C C . GLN A 1 154 ? 4.714 2.611 21.675 1.00 97.75 154 GLN A C 1
ATOM 1140 O O . GLN A 1 154 ? 4.752 1.411 21.450 1.00 97.75 154 GLN A O 1
ATOM 1145 N N . ARG A 1 155 ? 5.068 3.094 22.872 1.00 97.50 155 ARG A N 1
ATOM 1146 C CA . ARG A 1 155 ? 5.690 2.300 23.944 1.00 97.50 155 ARG A CA 1
ATOM 1147 C C . ARG A 1 155 ? 4.795 2.178 25.176 1.00 97.50 155 ARG A C 1
ATOM 1149 O O . ARG A 1 155 ? 4.160 3.149 25.581 1.00 97.50 155 ARG A O 1
ATOM 1156 N N . VAL A 1 156 ? 4.746 0.988 25.782 1.00 96.69 156 VAL A N 1
ATOM 1157 C CA . VAL A 1 156 ? 3.826 0.673 26.902 1.00 96.69 156 VAL A CA 1
ATOM 1158 C C . VAL A 1 156 ? 4.221 1.322 28.234 1.00 96.69 156 VAL A C 1
ATOM 1160 O O . VAL A 1 156 ? 3.383 1.479 29.120 1.00 96.69 156 VAL A O 1
ATOM 1163 N N . ASP A 1 157 ? 5.496 1.681 28.392 1.00 96.38 157 ASP A N 1
ATOM 1164 C CA . ASP A 1 157 ? 6.127 2.080 29.656 1.00 96.38 157 ASP A CA 1
ATOM 1165 C C . ASP A 1 157 ? 6.596 3.548 29.696 1.00 96.38 157 ASP A C 1
ATOM 1167 O O . ASP A 1 157 ? 6.740 4.125 30.776 1.00 96.38 157 ASP A O 1
ATOM 1171 N N . VAL A 1 158 ? 6.781 4.176 28.533 1.00 97.19 158 VAL A N 1
ATOM 1172 C CA . VAL A 1 158 ? 7.149 5.594 28.372 1.00 97.19 158 VAL A CA 1
ATOM 1173 C C . VAL A 1 158 ? 6.280 6.270 27.315 1.00 97.19 158 VAL A C 1
ATOM 1175 O O . VAL A 1 158 ? 5.668 5.603 26.490 1.00 97.19 158 VAL A O 1
ATOM 1178 N N . ALA A 1 159 ? 6.227 7.604 27.323 1.00 97.75 159 ALA A N 1
ATOM 1179 C CA . ALA A 1 159 ? 5.629 8.380 26.239 1.00 97.75 159 ALA A CA 1
ATOM 1180 C C . ALA A 1 159 ? 6.685 8.656 25.154 1.00 97.75 159 ALA A C 1
ATOM 1182 O O . ALA A 1 159 ? 7.586 9.468 25.361 1.00 97.75 159 ALA A O 1
ATOM 1183 N N . GLU A 1 160 ? 6.573 7.965 24.023 1.00 97.94 160 GLU A N 1
ATOM 1184 C CA . GLU A 1 160 ? 7.533 7.973 22.918 1.00 97.94 160 GLU A CA 1
ATOM 1185 C C . GLU A 1 160 ? 6.793 7.741 21.597 1.00 97.94 160 GLU A C 1
ATOM 1187 O O . GLU A 1 160 ? 5.956 6.841 21.503 1.00 97.94 160 GLU A O 1
ATOM 1192 N N . LEU A 1 161 ? 7.066 8.566 20.586 1.00 98.62 161 LEU A N 1
ATOM 1193 C CA . LEU A 1 161 ? 6.382 8.515 19.293 1.00 98.62 161 LEU A CA 1
ATOM 1194 C C . LEU A 1 161 ? 7.349 7.994 18.227 1.00 98.62 161 LEU A C 1
ATOM 1196 O O . LEU A 1 161 ? 8.412 8.579 18.049 1.00 98.62 161 LEU A O 1
ATOM 1200 N N . TRP A 1 162 ? 6.976 6.909 17.547 1.00 98.31 162 TRP A N 1
ATOM 1201 C CA . TRP A 1 162 ? 7.691 6.327 16.402 1.00 98.31 162 TRP A CA 1
ATOM 1202 C C . TRP A 1 162 ? 6.789 6.456 15.169 1.00 98.31 162 TRP A C 1
ATOM 1204 O O . TRP A 1 162 ? 5.594 6.160 15.279 1.00 98.31 162 TRP A O 1
ATOM 1214 N N . ALA A 1 163 ? 7.310 6.875 14.015 1.00 98.38 163 ALA A N 1
ATOM 1215 C CA . ALA A 1 163 ? 6.511 7.079 12.796 1.00 98.38 163 ALA A CA 1
ATOM 1216 C C . ALA A 1 163 ? 5.658 5.842 12.408 1.00 98.38 163 ALA A C 1
ATOM 1218 O O . ALA A 1 163 ? 4.509 5.968 11.978 1.00 98.38 163 ALA A O 1
ATOM 1219 N N . ASP A 1 164 ? 6.196 4.654 12.678 1.00 97.50 164 ASP A N 1
ATOM 1220 C CA . ASP A 1 164 ? 5.659 3.302 12.497 1.00 97.50 164 ASP A CA 1
ATOM 1221 C C . ASP A 1 164 ? 4.251 3.112 13.078 1.00 97.50 164 ASP A C 1
ATOM 1223 O O . ASP A 1 164 ? 3.374 2.532 12.431 1.00 97.50 164 ASP A O 1
ATOM 1227 N N . PHE A 1 165 ? 3.987 3.667 14.271 1.00 98.56 165 PHE A N 1
ATOM 1228 C CA . PHE A 1 165 ? 2.702 3.532 14.975 1.00 98.56 165 PHE A CA 1
ATOM 1229 C C . PHE A 1 165 ? 1.514 3.967 14.110 1.00 98.56 165 PHE A C 1
ATOM 1231 O O . PHE A 1 165 ? 0.422 3.408 14.235 1.00 98.56 165 PHE A O 1
ATOM 1238 N N . ILE A 1 166 ? 1.720 4.942 13.216 1.00 98.81 166 ILE A N 1
ATOM 1239 C CA . ILE A 1 166 ? 0.682 5.463 12.324 1.00 98.81 166 ILE A CA 1
ATOM 1240 C C . ILE A 1 166 ? 0.215 4.429 11.293 1.00 98.81 166 ILE A C 1
ATOM 1242 O O . ILE A 1 166 ? -0.947 4.491 10.889 1.00 98.81 166 ILE A O 1
ATOM 1246 N N . TYR A 1 167 ? 1.039 3.442 10.928 1.00 98.69 167 TYR A N 1
ATOM 1247 C CA . TYR A 1 167 ? 0.580 2.285 10.156 1.00 98.69 167 TYR A CA 1
ATOM 1248 C C . TYR A 1 167 ? -0.128 1.245 11.030 1.00 98.69 167 TYR A C 1
ATOM 1250 O O . TYR A 1 167 ? -1.133 0.673 10.611 1.00 98.69 167 TYR A O 1
ATOM 1258 N N . MET A 1 168 ? 0.365 1.011 12.249 1.00 98.00 168 MET A N 1
ATOM 1259 C CA . MET A 1 168 ? -0.096 -0.116 13.063 1.00 98.00 168 MET A CA 1
ATOM 1260 C C . MET A 1 168 ? -1.456 0.132 13.731 1.00 98.00 168 MET A C 1
ATOM 1262 O O . MET A 1 168 ? -2.363 -0.691 13.614 1.00 98.00 168 MET A O 1
ATOM 1266 N N . ALA A 1 169 ? -1.628 1.261 14.431 1.00 98.44 169 ALA A N 1
ATOM 1267 C CA . ALA A 1 169 ? -2.786 1.473 15.305 1.00 98.44 169 ALA A CA 1
ATOM 1268 C C . ALA A 1 169 ? -3.922 2.324 14.692 1.00 98.44 169 ALA A C 1
ATOM 1270 O O . ALA A 1 169 ? -5.065 1.856 14.712 1.00 98.44 169 ALA A O 1
ATOM 1271 N N . PRO A 1 170 ? -3.705 3.533 14.130 1.00 98.81 170 PRO A N 1
ATOM 1272 C CA . PRO A 1 170 ? -4.799 4.351 13.598 1.00 98.81 170 PRO A CA 1
ATOM 1273 C C . PRO A 1 170 ? -5.662 3.677 12.515 1.00 98.81 170 PRO A C 1
ATOM 1275 O O . PRO A 1 170 ? -6.883 3.839 12.589 1.00 98.81 170 PRO A O 1
ATOM 1278 N N . PRO A 1 171 ? -5.126 2.875 11.567 1.00 98.81 171 PRO A N 1
ATOM 1279 C CA . PRO A 1 171 ? -5.948 2.144 10.601 1.00 98.81 171 PRO A CA 1
ATOM 1280 C C . PRO A 1 171 ? -6.890 1.138 11.266 1.00 98.81 171 PRO A C 1
ATOM 1282 O O . PRO A 1 171 ? -8.076 1.098 10.936 1.00 98.81 171 PRO A O 1
ATOM 1285 N N . PHE A 1 172 ? -6.403 0.388 12.262 1.00 98.75 172 PHE A N 1
ATOM 1286 C CA . PHE A 1 172 ? -7.239 -0.499 13.069 1.00 98.75 172 PHE A CA 1
ATOM 1287 C C . PHE A 1 172 ? -8.309 0.280 13.845 1.00 98.75 172 PHE A C 1
ATOM 1289 O O . PHE A 1 172 ? -9.488 -0.068 13.760 1.00 98.75 172 PHE A O 1
ATOM 1296 N N . LEU A 1 173 ? -7.936 1.354 14.553 1.00 98.81 173 LEU A N 1
ATOM 1297 C CA . LEU A 1 173 ? -8.891 2.174 15.308 1.00 98.81 173 LEU A CA 1
ATOM 1298 C C . LEU A 1 173 ? -9.979 2.756 14.392 1.00 98.81 173 LEU A C 1
ATOM 1300 O O . LEU A 1 173 ? -11.154 2.728 14.754 1.00 98.81 173 LEU A O 1
ATOM 1304 N N . ALA A 1 174 ? -9.618 3.218 13.191 1.00 98.81 174 ALA A N 1
ATOM 1305 C CA . ALA A 1 174 ? -10.559 3.713 12.191 1.00 98.81 174 ALA A CA 1
ATOM 1306 C C . ALA A 1 174 ? -11.499 2.604 11.677 1.00 98.81 174 ALA A C 1
ATOM 1308 O O . ALA A 1 174 ? -12.716 2.799 11.625 1.00 98.81 174 ALA A O 1
ATOM 1309 N N . TYR A 1 175 ? -10.967 1.424 11.346 1.00 98.69 175 TYR A N 1
ATOM 1310 C CA . TYR A 1 175 ? -11.759 0.288 10.863 1.00 98.69 175 TYR A CA 1
ATOM 1311 C C . TYR A 1 175 ? -12.739 -0.217 11.936 1.00 98.69 175 TYR A C 1
ATOM 1313 O O . TYR A 1 175 ? -13.939 -0.361 11.685 1.00 98.69 175 TYR A O 1
ATOM 1321 N N . TYR A 1 176 ? -12.247 -0.389 13.167 1.00 98.62 176 TYR A N 1
ATOM 1322 C CA . TYR A 1 176 ? -13.039 -0.756 14.341 1.00 98.62 176 TYR A CA 1
ATOM 1323 C C . TYR A 1 176 ? -14.107 0.302 14.662 1.00 98.62 176 TYR A C 1
ATOM 1325 O O . TYR A 1 176 ? -15.225 -0.041 15.051 1.00 98.62 176 TYR A O 1
ATOM 1333 N N . ALA A 1 177 ? -13.812 1.591 14.467 1.00 98.62 177 ALA A N 1
ATOM 1334 C CA . ALA A 1 177 ? -14.770 2.674 14.663 1.00 98.62 177 ALA A CA 1
ATOM 1335 C C . ALA A 1 177 ? -15.929 2.647 13.661 1.00 98.62 177 ALA A C 1
ATOM 1337 O O . ALA A 1 177 ? -17.078 2.851 14.059 1.00 98.62 177 ALA A O 1
ATOM 1338 N N . VAL A 1 178 ? -15.654 2.381 12.379 1.00 98.31 178 VAL A N 1
ATOM 1339 C CA . VAL A 1 178 ? -16.716 2.229 11.374 1.00 98.31 178 VAL A CA 1
ATOM 1340 C C . VAL A 1 178 ? -17.573 1.005 11.685 1.00 98.31 178 VAL A C 1
ATOM 1342 O O . VAL A 1 178 ? -18.800 1.095 11.634 1.00 98.31 178 VAL A O 1
ATOM 1345 N N . ASP A 1 179 ? -16.950 -0.107 12.079 1.00 97.88 179 ASP A N 1
ATOM 1346 C CA . ASP A 1 179 ? -17.673 -1.332 12.413 1.00 97.88 179 ASP A CA 1
ATOM 1347 C C . ASP A 1 179 ? -18.572 -1.187 13.651 1.00 97.88 179 ASP A C 1
ATOM 1349 O O . ASP A 1 179 ? -19.757 -1.528 13.634 1.00 97.88 179 ASP A O 1
ATOM 1353 N N . THR A 1 180 ? -18.029 -0.603 14.721 1.00 97.75 180 THR A N 1
ATOM 1354 C CA . THR A 1 180 ? -18.744 -0.378 15.988 1.00 97.75 180 THR A CA 1
ATOM 1355 C C . THR A 1 180 ? -19.598 0.889 16.005 1.00 97.75 180 THR A C 1
ATOM 1357 O O . THR A 1 180 ? -20.163 1.232 17.044 1.00 97.75 180 THR A O 1
ATOM 1360 N N . SER A 1 181 ? -19.767 1.561 14.858 1.00 97.81 181 SER A N 1
ATOM 1361 C CA . SER A 1 181 ? -20.624 2.748 14.713 1.00 97.81 181 SER A CA 1
ATOM 1362 C C . SER A 1 181 ? -20.217 3.938 15.605 1.00 97.81 181 SER A C 1
ATOM 1364 O O . SER A 1 181 ? -21.065 4.690 16.087 1.00 97.81 181 SER A O 1
ATOM 1366 N N . ASN A 1 182 ? -18.913 4.123 15.825 1.00 97.94 182 ASN A N 1
ATOM 1367 C CA . ASN A 1 182 ? -18.344 5.040 16.813 1.00 97.94 182 ASN A CA 1
ATOM 1368 C C . ASN A 1 182 ? -17.633 6.248 16.165 1.00 97.94 182 ASN A C 1
ATOM 1370 O O . ASN A 1 182 ? -16.425 6.223 15.933 1.00 97.94 182 ASN A O 1
ATOM 1374 N N . THR A 1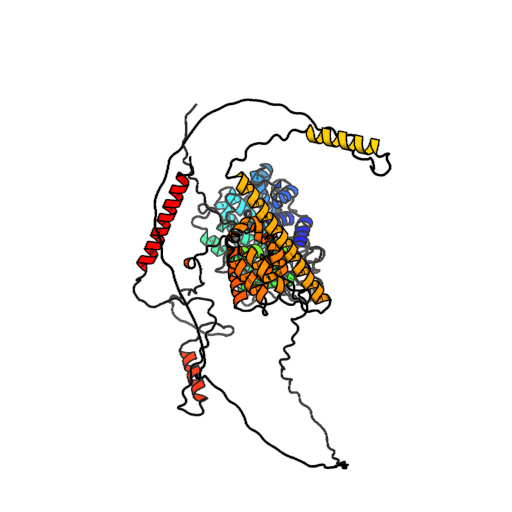 183 ? -18.369 7.341 15.920 1.00 98.12 183 THR A N 1
ATOM 1375 C CA . THR A 1 183 ? -17.814 8.591 15.353 1.00 98.12 183 THR A CA 1
ATOM 1376 C C . THR A 1 183 ? -16.599 9.116 16.120 1.00 98.12 183 THR A C 1
ATOM 1378 O O . THR A 1 183 ? -15.620 9.504 15.490 1.00 98.12 183 THR A O 1
ATOM 1381 N N . SER A 1 184 ? -16.629 9.119 17.456 1.00 98.00 184 SER A N 1
ATOM 1382 C CA . SER A 1 184 ? -15.548 9.703 18.261 1.00 98.00 184 SER A CA 1
ATOM 1383 C C . SER A 1 184 ? -14.248 8.901 18.188 1.00 98.00 184 SER A C 1
ATOM 1385 O O . SER A 1 184 ? -13.175 9.489 18.269 1.00 98.00 184 SER A O 1
ATOM 1387 N N . LEU A 1 185 ? -14.320 7.580 17.987 1.00 98.56 185 LEU A N 1
ATOM 1388 C CA . LEU A 1 185 ? -13.127 6.768 17.735 1.00 98.56 185 LEU A CA 1
ATOM 1389 C C . LEU A 1 185 ? -12.579 6.972 16.316 1.00 98.56 185 LEU A C 1
ATOM 1391 O O . LEU A 1 185 ? -11.365 7.002 16.134 1.00 98.56 185 LEU A O 1
ATOM 1395 N N . LEU A 1 186 ? -13.456 7.162 15.324 1.00 98.75 186 LEU A N 1
ATOM 1396 C CA . LEU A 1 186 ? -13.026 7.451 13.954 1.00 98.75 186 LEU A CA 1
ATOM 1397 C C . LEU A 1 186 ? -12.345 8.826 13.870 1.00 98.75 186 LEU A C 1
ATOM 1399 O O . LEU A 1 186 ? -11.326 8.957 13.201 1.00 98.75 186 LEU A O 1
ATOM 1403 N N . GLN A 1 187 ? -12.866 9.823 14.593 1.00 98.50 187 GLN A N 1
ATOM 1404 C CA . GLN A 1 187 ? -12.210 11.122 14.773 1.00 98.50 187 GLN A CA 1
ATOM 1405 C C . GLN A 1 187 ? -10.860 10.967 15.484 1.00 98.50 187 GLN A C 1
ATOM 1407 O O . GLN A 1 187 ? -9.855 11.415 14.946 1.00 98.50 187 GLN A O 1
ATOM 1412 N N . LEU A 1 188 ? -10.802 10.230 16.604 1.00 98.69 188 LEU A N 1
ATOM 1413 C CA . LEU A 1 188 ? -9.552 9.983 17.333 1.00 98.69 188 LEU A CA 1
ATOM 1414 C C . LEU A 1 188 ? -8.455 9.372 16.443 1.00 98.69 188 LEU A C 1
ATOM 1416 O O . LEU A 1 188 ? -7.292 9.737 16.594 1.00 98.69 188 LEU A O 1
ATOM 1420 N N . ALA A 1 189 ? -8.805 8.468 15.522 1.00 98.81 189 ALA A N 1
ATOM 1421 C CA . ALA A 1 189 ? -7.853 7.877 14.581 1.00 98.81 189 ALA A CA 1
ATOM 1422 C C . ALA A 1 189 ? -7.256 8.915 13.608 1.00 98.81 189 ALA A C 1
ATOM 1424 O O . ALA A 1 189 ? -6.053 8.892 13.368 1.00 98.81 189 ALA A O 1
ATOM 1425 N N . VAL A 1 190 ? -8.065 9.860 13.110 1.00 98.88 190 VAL A N 1
ATOM 1426 C CA . VAL A 1 190 ? -7.583 11.004 12.308 1.00 98.88 190 VAL A CA 1
ATOM 1427 C C . VAL A 1 190 ? -6.738 11.953 13.163 1.00 98.88 190 VAL A C 1
ATOM 1429 O O . VAL A 1 190 ? -5.670 12.391 12.731 1.00 98.88 190 VAL A O 1
ATOM 1432 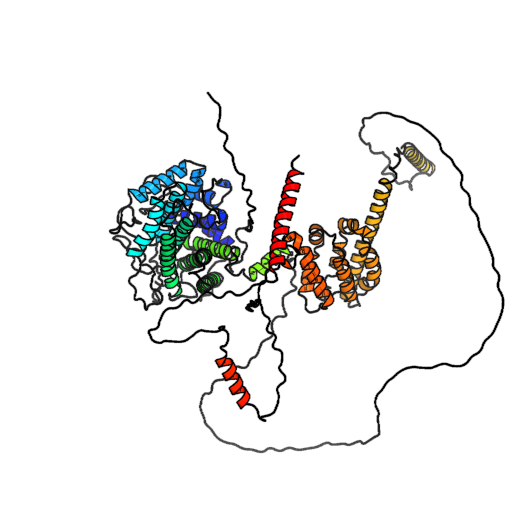N N . ASP A 1 191 ? -7.180 12.238 14.390 1.00 98.75 191 ASP A N 1
ATOM 1433 C CA . ASP A 1 191 ? -6.473 13.121 15.319 1.00 98.75 191 ASP A CA 1
ATOM 1434 C C . ASP A 1 191 ? -5.080 12.571 15.668 1.00 98.75 191 ASP A C 1
ATOM 1436 O O . ASP A 1 191 ? -4.129 13.345 15.746 1.00 98.75 191 ASP A O 1
ATOM 1440 N N . GLN A 1 192 ? -4.914 11.246 15.824 1.00 98.88 192 GLN A N 1
ATOM 1441 C CA . GLN A 1 192 ? -3.591 10.648 16.066 1.00 98.88 192 GLN A CA 1
ATOM 1442 C C . GLN A 1 192 ? -2.599 10.955 14.941 1.00 98.88 192 GLN A C 1
ATOM 1444 O O . GLN A 1 192 ? -1.460 11.307 15.236 1.00 98.88 192 GLN A O 1
ATOM 1449 N N . CYS A 1 193 ? -3.021 10.900 13.675 1.00 98.88 193 CYS A N 1
ATOM 1450 C CA . CYS A 1 193 ? -2.163 11.244 12.539 1.00 98.88 193 CYS A CA 1
ATOM 1451 C C . CYS A 1 193 ? -1.652 12.694 12.631 1.00 98.88 193 CYS A C 1
ATOM 1453 O O . CYS A 1 193 ? -0.454 12.940 12.495 1.00 98.88 193 CYS A O 1
ATOM 1455 N N . GLY A 1 194 ? -2.537 13.645 12.951 1.00 98.75 194 GLY A N 1
ATOM 1456 C CA . GLY A 1 194 ? -2.171 15.055 13.120 1.00 98.75 194 GLY A CA 1
ATOM 1457 C C . GLY A 1 194 ? -1.312 15.326 14.361 1.00 98.75 194 GLY A C 1
ATOM 1458 O O . GLY A 1 194 ? -0.409 16.161 14.319 1.00 98.75 194 GLY A O 1
ATOM 1459 N N . LEU A 1 195 ? -1.555 14.604 15.459 1.00 98.88 195 LEU A N 1
ATOM 1460 C CA . LEU A 1 195 ? -0.790 14.720 16.705 1.00 98.88 195 LEU A CA 1
ATOM 1461 C C . LEU A 1 195 ? 0.615 14.110 16.598 1.00 98.88 195 LEU A C 1
ATOM 1463 O O . LEU A 1 195 ? 1.543 14.636 17.210 1.00 98.88 195 LEU A O 1
ATOM 1467 N N . TYR A 1 196 ? 0.794 13.053 15.801 1.00 98.81 196 TYR A N 1
ATOM 1468 C CA . TYR A 1 196 ? 2.118 12.542 15.441 1.00 98.81 196 TYR A CA 1
ATOM 1469 C C . TYR A 1 196 ? 2.853 13.524 14.530 1.00 98.81 196 TYR A C 1
ATOM 1471 O O . TYR A 1 196 ? 3.959 13.938 14.866 1.00 98.81 196 TYR A O 1
ATOM 1479 N N . ARG A 1 197 ? 2.209 13.996 13.451 1.00 98.62 197 ARG A N 1
ATOM 1480 C CA . ARG A 1 197 ? 2.766 15.020 12.550 1.00 98.62 197 ARG A CA 1
ATOM 1481 C C . ARG A 1 197 ? 3.231 16.272 13.304 1.00 98.62 197 ARG A C 1
ATOM 1483 O O . ARG A 1 197 ? 4.265 16.834 12.973 1.00 98.62 197 ARG A O 1
ATOM 1490 N N . GLN A 1 198 ? 2.486 16.716 14.320 1.00 98.50 198 GLN A N 1
ATOM 1491 C CA . GLN A 1 198 ? 2.843 17.879 15.147 1.00 98.50 198 GLN A CA 1
ATOM 1492 C C . GLN A 1 198 ? 4.189 17.722 15.879 1.00 98.50 198 GLN A C 1
ATOM 1494 O O . GLN A 1 198 ? 4.807 18.728 16.224 1.00 98.50 198 GLN A O 1
ATOM 1499 N N . VAL A 1 199 ? 4.606 16.487 16.164 1.00 98.56 199 VAL A N 1
ATOM 1500 C CA . VAL A 1 199 ? 5.814 16.179 16.940 1.00 98.56 199 VAL A CA 1
ATOM 1501 C C . VAL A 1 199 ? 6.945 15.692 16.040 1.00 98.56 199 VAL A C 1
ATOM 1503 O O . VAL A 1 199 ? 8.062 16.160 16.210 1.00 98.56 199 VAL A O 1
ATOM 1506 N N . LEU A 1 200 ? 6.657 14.780 15.106 1.00 98.62 200 LEU A N 1
ATOM 1507 C CA . LEU A 1 200 ? 7.661 14.107 14.280 1.00 98.62 200 LEU A CA 1
ATOM 1508 C C . LEU A 1 200 ? 8.016 14.852 12.987 1.00 98.62 200 LEU A C 1
ATOM 1510 O O . LEU A 1 200 ? 9.056 14.553 12.418 1.00 98.62 200 LEU A O 1
ATOM 1514 N N . GLN A 1 201 ? 7.209 15.797 12.488 1.00 98.19 201 GLN A N 1
ATOM 1515 C CA . GLN A 1 201 ? 7.579 16.533 11.270 1.00 98.19 201 GLN A CA 1
ATOM 1516 C C . GLN A 1 201 ? 8.879 17.320 11.487 1.00 98.19 201 GLN A C 1
ATOM 1518 O O . GLN A 1 201 ? 8.943 18.200 12.347 1.00 98.19 201 GLN A O 1
ATOM 1523 N N . ALA A 1 202 ? 9.898 17.005 10.686 1.00 97.31 202 ALA A N 1
ATOM 1524 C CA . ALA A 1 202 ? 11.248 17.509 10.870 1.00 97.31 202 ALA A CA 1
ATOM 1525 C C . ALA A 1 202 ? 11.307 19.028 10.658 1.00 97.31 202 ALA A C 1
ATOM 1527 O O . ALA A 1 202 ? 10.738 19.573 9.707 1.00 97.31 202 ALA A O 1
ATOM 1528 N N . ASN A 1 203 ? 12.035 19.730 11.530 1.00 95.19 203 ASN A N 1
ATOM 1529 C CA . ASN A 1 203 ? 12.164 21.190 11.489 1.00 95.19 203 ASN A CA 1
ATOM 1530 C C . ASN A 1 203 ? 13.195 21.645 10.435 1.00 95.19 203 ASN A C 1
ATOM 1532 O O . ASN A 1 203 ? 14.242 22.218 10.752 1.00 95.19 203 ASN A O 1
ATOM 1536 N N . LEU A 1 204 ? 12.907 21.336 9.171 1.00 93.81 204 LEU A N 1
ATOM 1537 C CA . LEU A 1 204 ? 13.754 21.621 8.018 1.00 93.81 204 LEU A CA 1
ATOM 1538 C C . LEU A 1 204 ? 13.502 23.032 7.464 1.00 93.81 204 LEU A C 1
ATOM 1540 O O . LEU A 1 204 ? 12.442 23.632 7.640 1.00 93.81 204 LEU A O 1
ATOM 1544 N N . SER A 1 205 ? 14.496 23.580 6.763 1.00 91.44 205 SER A N 1
ATOM 1545 C CA . SER A 1 205 ? 14.318 24.820 6.002 1.00 91.44 205 SER A CA 1
ATOM 1546 C C . SER A 1 205 ? 13.488 24.541 4.753 1.00 91.44 205 SER A C 1
ATOM 1548 O O . SER A 1 205 ? 13.868 23.652 3.994 1.00 91.44 205 SER A O 1
ATOM 1550 N N . SER A 1 206 ? 12.471 25.362 4.457 1.00 87.94 206 SER A N 1
ATOM 1551 C CA . SER A 1 206 ? 11.645 25.304 3.228 1.00 87.94 206 SER A CA 1
ATOM 1552 C C . SER A 1 206 ? 12.396 25.739 1.950 1.00 87.94 206 SER A C 1
ATOM 1554 O O . SER A 1 206 ? 11.909 26.500 1.111 1.00 87.94 206 SER A O 1
ATOM 1556 N N . SER A 1 207 ? 13.662 25.348 1.878 1.00 90.12 207 SER A N 1
ATOM 1557 C CA . SER A 1 207 ? 14.618 25.525 0.795 1.00 90.12 207 SER A CA 1
ATOM 1558 C C . SER A 1 207 ? 15.368 24.222 0.494 1.00 90.12 207 SER A C 1
ATOM 1560 O O . SER A 1 207 ? 16.092 24.180 -0.499 1.00 90.12 207 SER A O 1
ATOM 1562 N N . VAL A 1 208 ? 15.257 23.194 1.351 1.00 93.69 208 VAL A N 1
ATOM 1563 C CA . VAL A 1 208 ? 15.652 21.825 0.991 1.00 93.69 208 VAL A CA 1
ATOM 1564 C C . VAL A 1 208 ? 14.483 21.195 0.226 1.00 93.69 208 VAL A C 1
ATOM 1566 O O . VAL A 1 208 ? 13.347 21.405 0.636 1.00 93.69 208 VAL A O 1
ATOM 1569 N N . PRO A 1 209 ? 14.709 20.453 -0.874 1.00 93.62 209 PRO A N 1
ATOM 1570 C CA . PRO A 1 209 ? 13.614 19.833 -1.627 1.00 93.62 209 PRO A CA 1
ATOM 1571 C C . PRO A 1 209 ? 12.849 18.737 -0.871 1.00 93.62 209 PRO A C 1
ATOM 1573 O O . PRO A 1 209 ? 11.795 18.325 -1.336 1.00 93.62 209 PRO A O 1
ATOM 1576 N N . TRP A 1 210 ? 13.394 18.252 0.247 1.00 94.56 210 TRP A N 1
ATOM 1577 C CA . TRP A 1 210 ? 12.819 17.200 1.085 1.00 94.56 210 TRP A CA 1
ATOM 1578 C C . TRP A 1 210 ? 12.216 17.731 2.398 1.00 94.56 210 TRP A C 1
ATOM 1580 O O . TRP A 1 210 ? 12.335 17.087 3.440 1.00 94.56 210 TRP A O 1
ATOM 1590 N N . ASP A 1 211 ? 11.616 18.927 2.396 1.00 94.38 211 ASP A N 1
ATOM 1591 C CA . ASP A 1 211 ? 10.844 19.387 3.555 1.00 94.38 211 ASP A CA 1
ATOM 1592 C C . ASP A 1 211 ? 9.512 18.618 3.696 1.00 94.38 211 ASP A C 1
ATOM 1594 O O . ASP A 1 211 ? 9.138 17.814 2.846 1.00 94.38 211 ASP A O 1
ATOM 1598 N N . GLY A 1 212 ? 8.839 18.755 4.843 1.00 95.00 212 GLY A N 1
ATOM 1599 C CA . GLY A 1 212 ? 7.600 18.023 5.151 1.00 95.00 212 GLY A CA 1
ATOM 1600 C C . GLY A 1 212 ? 7.778 16.606 5.724 1.00 95.00 212 GLY A C 1
ATOM 1601 O O . GLY A 1 212 ? 6.922 16.178 6.506 1.00 95.00 212 GLY A O 1
ATOM 1602 N N . VAL A 1 213 ? 8.889 15.918 5.424 1.00 97.81 213 VAL A N 1
ATOM 1603 C CA . VAL A 1 213 ? 9.229 14.582 5.969 1.00 97.81 213 VAL A CA 1
ATOM 1604 C C . VAL A 1 213 ? 9.398 14.577 7.496 1.00 97.81 213 VAL A C 1
ATOM 1606 O O . VAL A 1 213 ? 9.537 15.622 8.138 1.00 97.81 213 VAL A O 1
ATOM 1609 N N . TRP A 1 214 ? 9.344 13.391 8.099 1.00 98.50 214 TRP A N 1
ATOM 1610 C CA . TRP A 1 214 ? 9.353 13.194 9.550 1.00 98.50 214 TRP A CA 1
ATOM 1611 C C . TRP A 1 214 ? 10.682 12.611 10.061 1.00 98.50 214 TRP A C 1
ATOM 1613 O O . TRP A 1 214 ? 11.313 11.787 9.394 1.00 98.50 214 TRP A O 1
ATOM 1623 N N . GLU A 1 215 ? 11.061 13.021 11.271 1.00 98.38 215 GLU A N 1
ATOM 1624 C CA . GLU A 1 215 ? 12.018 12.344 12.151 1.00 98.38 215 GLU A CA 1
ATOM 1625 C C . GLU A 1 215 ? 11.433 10.992 12.603 1.00 98.38 215 GLU A C 1
ATOM 1627 O O . GLU A 1 215 ? 10.218 10.846 12.767 1.00 98.38 215 GLU A O 1
ATOM 1632 N N . HIS A 1 216 ? 12.288 9.987 12.795 1.00 97.31 216 HIS A N 1
ATOM 1633 C CA . HIS A 1 216 ? 11.861 8.604 13.020 1.00 97.31 216 HIS A CA 1
ATOM 1634 C C . HIS A 1 216 ? 11.222 8.369 14.404 1.00 97.31 216 HIS A C 1
ATOM 1636 O O . HIS A 1 216 ? 10.069 7.931 14.479 1.00 97.31 216 HIS A O 1
ATOM 1642 N N . ILE A 1 217 ? 11.951 8.654 15.492 1.00 98.06 217 ILE A N 1
ATOM 1643 C CA . ILE A 1 217 ? 11.534 8.382 16.877 1.00 98.06 217 ILE A CA 1
ATOM 1644 C C . ILE A 1 217 ? 11.862 9.563 17.795 1.00 98.06 217 ILE A C 1
ATOM 1646 O O . ILE A 1 217 ? 13.029 9.899 18.007 1.00 98.06 217 ILE A O 1
ATOM 1650 N N . ILE A 1 218 ? 10.842 10.112 18.464 1.00 98.19 218 ILE A N 1
ATOM 1651 C CA . ILE A 1 218 ? 11.002 11.134 19.509 1.00 98.19 218 ILE A CA 1
ATOM 1652 C C . ILE A 1 218 ? 10.482 10.613 20.856 1.00 98.19 218 ILE A C 1
ATOM 1654 O O . ILE A 1 218 ? 9.278 10.451 21.075 1.00 98.19 218 ILE A O 1
ATOM 1658 N N . GLY A 1 219 ? 11.404 10.418 21.803 1.00 96.75 219 GLY A N 1
ATOM 1659 C CA . GLY A 1 219 ? 11.109 10.068 23.194 1.00 96.75 219 GLY A CA 1
ATOM 1660 C C . GLY A 1 219 ? 12.361 9.793 24.037 1.00 96.75 219 GLY A C 1
ATOM 1661 O O . GLY A 1 219 ? 13.449 10.241 23.677 1.00 96.75 219 GLY A O 1
ATOM 1662 N N . PRO A 1 220 ? 12.218 9.146 25.209 1.00 96.12 220 PRO A N 1
ATOM 1663 C CA . PRO A 1 220 ? 13.291 9.004 26.190 1.00 96.12 220 PRO A CA 1
ATOM 1664 C C . PRO A 1 220 ? 14.077 7.678 26.131 1.00 96.12 220 PRO A C 1
ATOM 1666 O O . PRO A 1 220 ? 14.980 7.514 26.951 1.00 96.12 220 PRO A O 1
ATOM 1669 N N . GLN A 1 221 ? 13.738 6.727 25.251 1.00 93.81 221 GLN A N 1
ATOM 1670 C CA . GLN A 1 221 ? 14.391 5.410 25.165 1.00 93.81 221 GLN A CA 1
ATOM 1671 C C . GLN A 1 221 ? 15.039 5.140 23.804 1.00 93.81 221 GLN A C 1
ATOM 1673 O O . GLN A 1 221 ? 16.246 4.908 23.759 1.00 93.81 221 GLN A O 1
ATOM 1678 N N . SER A 1 222 ? 14.261 5.178 22.721 1.00 94.06 222 SER A N 1
ATOM 1679 C CA . SER A 1 222 ? 14.685 4.721 21.385 1.00 94.06 222 SER A CA 1
ATOM 1680 C C . SER A 1 222 ? 14.895 5.866 20.387 1.00 94.06 222 SER A C 1
ATOM 1682 O O . SER A 1 222 ? 14.757 5.664 19.187 1.00 94.06 222 SER A O 1
ATOM 1684 N N . ALA A 1 223 ? 15.191 7.074 20.875 1.00 95.31 223 ALA A N 1
ATOM 1685 C CA . ALA A 1 223 ? 15.232 8.291 20.065 1.00 95.31 223 ALA A CA 1
ATOM 1686 C C . ALA A 1 223 ? 16.164 8.198 18.841 1.00 95.31 223 ALA A C 1
ATOM 1688 O O . ALA A 1 223 ? 17.364 7.949 18.973 1.00 95.31 223 ALA A O 1
ATOM 1689 N N . ASP A 1 224 ? 15.600 8.501 17.676 1.00 95.31 224 ASP A N 1
ATOM 1690 C CA . ASP A 1 224 ? 16.264 8.597 16.382 1.00 95.31 224 ASP A CA 1
ATOM 1691 C C . ASP A 1 224 ? 15.678 9.808 15.648 1.00 95.31 224 ASP A C 1
ATOM 1693 O O . ASP A 1 224 ? 14.530 9.794 15.209 1.00 95.31 224 ASP A O 1
ATOM 1697 N N . LEU A 1 225 ? 16.464 10.881 15.554 1.00 95.56 225 LEU A N 1
ATOM 1698 C CA . LEU A 1 225 ? 16.048 12.129 14.906 1.00 95.56 225 LEU A CA 1
ATOM 1699 C C . LEU A 1 225 ? 16.385 12.140 13.401 1.00 95.56 225 LEU A C 1
ATOM 1701 O O . LEU A 1 225 ? 16.277 13.176 12.749 1.00 95.56 225 LEU A O 1
ATOM 1705 N N . GLY A 1 226 ? 16.846 11.013 12.849 1.00 95.12 226 GLY A N 1
ATOM 1706 C CA . GLY A 1 226 ? 17.123 10.864 11.426 1.00 95.12 226 GLY A CA 1
ATOM 1707 C C . GLY A 1 226 ? 15.846 10.769 10.589 1.00 95.12 226 GLY A C 1
ATOM 1708 O O . GLY A 1 226 ? 14.794 10.320 11.052 1.00 95.12 226 GLY A O 1
ATOM 1709 N N . LEU A 1 227 ? 15.948 11.171 9.321 1.00 96.38 227 LEU A N 1
ATOM 1710 C CA . LEU A 1 227 ? 14.839 11.173 8.363 1.00 96.38 227 LEU A CA 1
ATOM 1711 C C . LEU A 1 227 ? 14.654 9.773 7.750 1.00 96.38 227 LEU A C 1
ATOM 1713 O O . LEU A 1 227 ? 14.920 9.556 6.567 1.00 96.38 227 LEU A O 1
ATOM 1717 N N . TRP A 1 228 ? 14.281 8.791 8.576 1.00 96.50 228 TRP A N 1
ATOM 1718 C CA . TRP A 1 228 ? 14.239 7.379 8.178 1.00 96.50 228 TRP A CA 1
ATOM 1719 C C . TRP A 1 228 ? 13.139 7.117 7.135 1.00 96.50 228 TRP A C 1
ATOM 1721 O O . TRP A 1 228 ? 11.950 7.361 7.367 1.00 96.50 228 TRP A O 1
ATOM 1731 N N . GLY A 1 229 ? 13.533 6.626 5.959 1.00 96.19 229 GLY A N 1
ATOM 1732 C CA . GLY A 1 229 ? 12.674 6.469 4.785 1.00 96.19 229 GLY A CA 1
ATOM 1733 C C . GLY A 1 229 ? 11.577 5.421 4.968 1.00 96.19 229 GLY A C 1
ATOM 1734 O O . GLY A 1 229 ? 10.446 5.639 4.532 1.00 96.19 229 GLY A O 1
ATOM 1735 N N . THR A 1 230 ? 11.865 4.321 5.673 1.00 96.19 230 THR A N 1
ATOM 1736 C CA . THR A 1 230 ? 10.850 3.303 5.997 1.00 96.19 230 THR A CA 1
ATOM 1737 C C . THR A 1 230 ? 9.813 3.839 6.995 1.00 96.19 230 THR A C 1
ATOM 1739 O O . THR A 1 230 ? 8.618 3.699 6.743 1.00 96.19 230 THR A O 1
ATOM 1742 N N . GLY A 1 231 ? 10.227 4.583 8.028 1.00 97.50 231 GLY A N 1
ATOM 1743 C CA . GLY A 1 231 ? 9.322 5.276 8.960 1.00 97.50 231 GLY A CA 1
ATOM 1744 C C . GLY A 1 231 ? 8.394 6.285 8.272 1.00 97.50 231 GLY A C 1
ATOM 1745 O O . GLY A 1 231 ? 7.189 6.319 8.527 1.00 97.50 231 GLY A O 1
ATOM 1746 N N . ASN A 1 232 ? 8.926 7.056 7.319 1.00 98.62 232 ASN A N 1
ATOM 1747 C CA . ASN A 1 232 ? 8.132 7.953 6.472 1.00 98.62 232 ASN A CA 1
ATOM 1748 C C . ASN A 1 232 ? 7.151 7.180 5.562 1.00 98.62 232 ASN A C 1
ATOM 1750 O O . ASN A 1 232 ? 6.001 7.596 5.379 1.00 98.62 232 ASN A O 1
ATOM 1754 N N . GLY A 1 233 ? 7.557 6.012 5.057 1.00 98.50 233 GLY A N 1
ATOM 1755 C CA . GLY A 1 233 ? 6.675 5.062 4.377 1.00 98.50 233 GLY A CA 1
ATOM 1756 C C . GLY A 1 233 ? 5.523 4.584 5.265 1.00 98.50 233 GLY A C 1
ATOM 1757 O O . GLY A 1 233 ? 4.364 4.682 4.860 1.00 98.50 233 GLY A O 1
ATOM 1758 N N . TRP A 1 234 ? 5.803 4.133 6.492 1.00 98.75 234 TRP A N 1
ATOM 1759 C CA . TRP A 1 234 ? 4.772 3.715 7.447 1.00 98.75 234 TRP A CA 1
ATOM 1760 C C . TRP A 1 234 ? 3.782 4.844 7.754 1.00 98.75 234 TRP A C 1
ATOM 1762 O O . TRP A 1 234 ? 2.569 4.639 7.664 1.00 98.75 234 TRP A O 1
ATOM 1772 N N . ALA A 1 235 ? 4.277 6.046 8.065 1.00 98.88 235 ALA A N 1
ATOM 1773 C CA . ALA A 1 235 ? 3.437 7.193 8.395 1.00 98.88 235 ALA A CA 1
ATOM 1774 C C . ALA A 1 235 ? 2.495 7.575 7.241 1.00 98.88 235 ALA A C 1
ATOM 1776 O O . ALA A 1 235 ? 1.280 7.698 7.430 1.00 98.88 235 ALA A O 1
ATOM 1777 N N . SER A 1 236 ? 3.031 7.706 6.027 1.00 98.88 236 SER A N 1
ATOM 1778 C CA . SER A 1 236 ? 2.243 8.053 4.839 1.00 98.88 236 SER A CA 1
ATOM 1779 C C . SER A 1 236 ? 1.253 6.943 4.445 1.00 98.88 236 SER A C 1
ATOM 1781 O O . SER A 1 236 ? 0.083 7.230 4.171 1.00 98.88 236 SER A O 1
ATOM 1783 N N . ALA A 1 237 ? 1.647 5.666 4.505 1.00 98.88 237 ALA A N 1
ATOM 1784 C CA . ALA A 1 237 ? 0.764 4.534 4.210 1.00 98.88 237 ALA A CA 1
ATOM 1785 C C . ALA A 1 237 ? -0.335 4.336 5.267 1.00 98.88 237 ALA A C 1
ATOM 1787 O O . ALA A 1 237 ? -1.486 4.057 4.923 1.00 98.88 237 ALA A O 1
ATOM 1788 N N . GLY A 1 238 ? -0.019 4.555 6.544 1.00 98.88 238 GLY A N 1
ATOM 1789 C CA . GLY A 1 238 ? -0.976 4.512 7.645 1.00 98.88 238 GLY A CA 1
ATOM 1790 C C . GLY A 1 238 ? -2.048 5.592 7.521 1.00 98.88 238 GLY A C 1
ATOM 1791 O O . GLY A 1 238 ? -3.245 5.289 7.514 1.00 98.88 238 GLY A O 1
ATOM 1792 N N . MET A 1 239 ? -1.633 6.844 7.291 1.00 98.94 239 MET A N 1
ATOM 1793 C CA . MET A 1 239 ? -2.557 7.940 6.977 1.00 98.94 239 MET A CA 1
ATOM 1794 C C . MET A 1 239 ? -3.409 7.639 5.736 1.00 98.94 239 MET A C 1
ATOM 1796 O O . MET A 1 239 ? -4.606 7.923 5.738 1.00 98.94 239 MET A O 1
ATOM 1800 N N . THR A 1 240 ? -2.841 6.992 4.713 1.00 98.94 240 THR A N 1
ATOM 1801 C CA . THR A 1 240 ? -3.567 6.590 3.494 1.00 98.94 240 THR A CA 1
ATOM 1802 C C . THR A 1 240 ? -4.668 5.554 3.782 1.00 98.94 240 THR A C 1
ATOM 1804 O O . THR A 1 240 ? -5.773 5.666 3.240 1.00 98.94 240 THR A O 1
ATOM 1807 N N . ARG A 1 241 ? -4.444 4.591 4.694 1.00 98.88 241 ARG A N 1
ATOM 1808 C CA . ARG A 1 241 ? -5.494 3.655 5.161 1.00 98.88 241 ARG A CA 1
ATOM 1809 C C . ARG A 1 241 ? -6.593 4.356 5.965 1.00 98.88 241 ARG A C 1
ATOM 1811 O O . ARG A 1 241 ? -7.777 4.058 5.775 1.00 98.88 241 ARG A O 1
ATOM 1818 N N . VAL A 1 242 ? -6.230 5.298 6.842 1.00 98.94 242 VAL A N 1
ATOM 1819 C CA . VAL A 1 242 ? -7.202 6.105 7.609 1.00 98.94 242 VAL A CA 1
ATOM 1820 C C . VAL A 1 242 ? -8.037 6.979 6.667 1.00 98.94 242 VAL A C 1
ATOM 1822 O O . VAL A 1 242 ? -9.262 7.004 6.788 1.00 98.94 242 VAL A O 1
ATOM 1825 N N . LEU A 1 243 ? -7.412 7.613 5.670 1.00 98.88 243 LEU A N 1
ATOM 1826 C CA . LEU A 1 243 ? -8.085 8.407 4.640 1.00 98.88 243 LEU A CA 1
ATOM 1827 C C . LEU A 1 243 ? -9.091 7.566 3.850 1.00 98.88 243 LEU A C 1
ATOM 1829 O O . LEU A 1 243 ? -10.266 7.927 3.787 1.00 98.88 243 LEU A O 1
ATOM 1833 N N . ALA A 1 244 ? -8.675 6.415 3.312 1.00 98.75 244 ALA A N 1
ATOM 1834 C CA . ALA A 1 244 ? -9.571 5.502 2.602 1.00 98.75 244 ALA A CA 1
ATOM 1835 C C . ALA A 1 244 ? -10.742 5.036 3.488 1.00 98.75 244 ALA A C 1
ATOM 1837 O O . ALA A 1 244 ? -11.890 4.992 3.036 1.00 98.75 244 ALA A O 1
ATOM 1838 N N . THR A 1 245 ? -10.484 4.788 4.776 1.00 98.81 245 THR A N 1
ATOM 1839 C CA . THR A 1 245 ? -11.522 4.455 5.761 1.00 98.81 245 THR A CA 1
ATOM 1840 C C . THR A 1 245 ? -12.522 5.598 5.945 1.00 98.81 245 THR A C 1
ATOM 1842 O O . THR A 1 245 ? -13.725 5.372 5.834 1.00 98.81 245 THR A O 1
ATOM 1845 N N . VAL A 1 246 ? -12.063 6.838 6.152 1.00 98.69 246 VAL A N 1
ATOM 1846 C CA . VAL A 1 246 ? -12.929 8.026 6.284 1.00 98.69 246 VAL A CA 1
ATOM 1847 C C . VAL A 1 246 ? -13.689 8.318 4.988 1.00 98.69 246 VAL A C 1
ATOM 1849 O O . VAL A 1 246 ? -14.858 8.707 5.041 1.00 98.69 246 VAL A O 1
ATOM 1852 N N . MET A 1 247 ? -13.083 8.095 3.819 1.00 97.94 247 MET A N 1
ATOM 1853 C CA . MET A 1 247 ? -13.728 8.256 2.513 1.00 97.94 247 MET A CA 1
ATOM 1854 C C . MET A 1 247 ? -14.853 7.236 2.300 1.00 97.94 247 MET A C 1
ATOM 1856 O O . MET A 1 247 ? -15.964 7.645 1.949 1.00 97.94 247 MET A O 1
ATOM 1860 N N . ASN A 1 248 ? -14.618 5.956 2.601 1.00 97.38 248 ASN A N 1
ATOM 1861 C CA . ASN A 1 248 ? -15.599 4.878 2.443 1.00 97.38 248 ASN A CA 1
ATOM 1862 C C . ASN A 1 248 ? -16.601 4.743 3.611 1.00 97.38 248 ASN A C 1
ATOM 1864 O O . ASN A 1 248 ? -17.623 4.069 3.463 1.00 97.38 248 ASN A O 1
ATOM 1868 N N . ALA A 1 249 ? -16.354 5.377 4.762 1.00 97.31 249 ALA A N 1
ATOM 1869 C CA . ALA A 1 249 ? -17.238 5.312 5.924 1.00 97.31 249 ALA A CA 1
ATOM 1870 C C . ALA A 1 249 ? -18.670 5.822 5.620 1.00 97.31 249 ALA A C 1
ATOM 1872 O O . ALA A 1 249 ? -18.838 6.841 4.935 1.00 97.31 249 ALA A O 1
ATOM 1873 N N . PRO A 1 250 ? -19.719 5.181 6.182 1.00 96.25 250 PRO A N 1
ATOM 1874 C CA . PRO A 1 250 ? -21.096 5.663 6.113 1.00 96.25 250 PRO A CA 1
ATOM 1875 C C . PRO A 1 250 ? -21.218 7.137 6.521 1.00 96.25 250 PRO A C 1
ATOM 1877 O O . PRO A 1 250 ? -20.903 7.506 7.649 1.00 96.25 250 PRO A O 1
ATOM 1880 N N . GLY A 1 251 ? -21.727 7.985 5.621 1.00 94.44 251 GLY A N 1
ATOM 1881 C CA . GLY A 1 251 ? -21.645 9.451 5.746 1.00 94.44 251 GLY A CA 1
ATOM 1882 C C . GLY A 1 251 ? -22.342 10.097 6.955 1.00 94.44 251 GLY A C 1
ATOM 1883 O O . GLY A 1 251 ? -22.196 11.297 7.163 1.00 94.44 251 GLY A O 1
ATOM 1884 N N . TRP A 1 252 ? -23.085 9.330 7.759 1.00 95.88 252 TRP A N 1
ATOM 1885 C CA . TRP A 1 252 ? -23.620 9.781 9.048 1.00 95.88 252 TRP A CA 1
ATOM 1886 C C . TRP A 1 252 ? -22.589 9.689 10.188 1.00 95.88 252 TRP A C 1
ATOM 1888 O O . TRP A 1 252 ? -22.681 10.480 11.121 1.00 95.88 252 TRP A O 1
ATOM 1898 N N . LEU A 1 253 ? -21.584 8.804 10.099 1.00 96.88 253 LEU A N 1
ATOM 1899 C CA . LEU A 1 253 ? -20.439 8.786 11.023 1.00 96.88 253 LEU A CA 1
ATOM 1900 C C . LEU A 1 253 ? -19.549 10.014 10.824 1.00 96.88 253 LEU A C 1
ATOM 1902 O O . LEU A 1 253 ? -19.055 10.585 11.795 1.00 96.88 253 LEU A O 1
ATOM 1906 N N . THR A 1 254 ? -19.368 10.421 9.564 1.00 97.38 254 THR A N 1
ATOM 1907 C CA . THR A 1 254 ? -18.462 11.502 9.145 1.00 97.38 254 THR A CA 1
ATOM 1908 C C . THR A 1 254 ? -19.155 12.864 8.990 1.00 97.38 254 THR A C 1
ATOM 1910 O O . THR A 1 254 ? -18.607 13.786 8.383 1.00 97.38 254 THR A O 1
ATOM 1913 N N . LEU A 1 255 ? -20.400 12.994 9.460 1.00 96.62 255 LEU A N 1
ATOM 1914 C CA . LEU A 1 255 ? -21.251 14.145 9.161 1.00 96.62 255 LEU A CA 1
ATOM 1915 C C . LEU A 1 255 ? -20.686 15.443 9.759 1.00 96.62 255 LEU A C 1
ATOM 1917 O O . LEU A 1 255 ? -20.519 15.559 10.970 1.00 96.62 255 LEU A O 1
ATOM 1921 N N . GLY A 1 256 ? -20.440 16.435 8.899 1.00 97.00 256 GLY A N 1
ATOM 1922 C CA . GLY A 1 256 ? -19.965 17.764 9.296 1.00 97.00 256 GLY A CA 1
ATOM 1923 C C . GLY A 1 256 ? -18.458 17.883 9.544 1.00 97.00 256 GLY A C 1
ATOM 1924 O O . GLY A 1 256 ? -18.013 18.974 9.879 1.00 97.00 256 GLY A O 1
ATOM 1925 N N . TRP A 1 257 ? -17.682 16.805 9.372 1.00 97.81 257 TRP A N 1
ATOM 1926 C CA . TRP A 1 257 ? -16.220 16.827 9.550 1.00 97.81 257 TRP A CA 1
ATOM 1927 C C . TRP A 1 257 ? -15.425 16.036 8.491 1.00 97.81 257 TRP A C 1
ATOM 1929 O O . TRP A 1 257 ? -14.211 16.212 8.411 1.00 97.81 257 TRP A O 1
ATOM 1939 N N . LYS A 1 258 ? -16.083 15.207 7.656 1.00 98.00 258 LYS A N 1
ATOM 1940 C CA . LYS A 1 258 ? -15.444 14.382 6.607 1.00 98.00 258 LYS A CA 1
ATOM 1941 C C . LYS A 1 258 ? -14.447 15.169 5.758 1.00 98.00 258 LYS A C 1
ATOM 1943 O O . LYS A 1 258 ? -13.312 14.735 5.613 1.00 98.00 258 LYS A O 1
ATOM 1948 N N . ASP A 1 259 ? -14.890 16.297 5.214 1.00 97.94 259 ASP A N 1
ATOM 1949 C CA . ASP A 1 259 ? -14.153 17.037 4.189 1.00 97.94 259 ASP A CA 1
ATOM 1950 C C . ASP A 1 259 ? -12.854 17.608 4.778 1.00 97.94 259 ASP A C 1
ATOM 1952 O O . ASP A 1 259 ? -11.782 17.362 4.244 1.00 97.94 259 ASP A O 1
ATOM 1956 N N . GLN A 1 260 ? -12.916 18.199 5.979 1.00 98.38 260 GLN A N 1
ATOM 1957 C CA . GLN A 1 260 ? -11.729 18.664 6.705 1.00 98.38 260 GLN A CA 1
ATOM 1958 C C . GLN A 1 260 ? -10.753 17.524 7.047 1.00 98.38 260 GLN A C 1
ATOM 1960 O O . GLN A 1 260 ? -9.543 17.720 6.985 1.00 98.38 260 GLN A O 1
ATOM 1965 N N . ALA A 1 261 ? -11.246 16.336 7.414 1.00 98.62 261 ALA A N 1
ATOM 1966 C CA . ALA A 1 261 ? -10.380 15.182 7.665 1.00 98.62 261 ALA A CA 1
ATOM 1967 C C . ALA A 1 261 ? -9.727 14.651 6.379 1.00 98.62 261 ALA A C 1
ATOM 1969 O O . ALA A 1 261 ? -8.567 14.246 6.412 1.00 98.62 261 ALA A O 1
ATOM 1970 N N . VAL A 1 262 ? -10.450 14.681 5.255 1.00 98.75 262 VAL A N 1
ATOM 1971 C CA . VAL A 1 262 ? -9.928 14.334 3.928 1.00 98.75 262 VAL A CA 1
ATOM 1972 C C . VAL A 1 262 ? -8.852 15.330 3.497 1.00 98.75 262 VAL A C 1
ATOM 1974 O O . VAL A 1 262 ? -7.756 14.894 3.156 1.00 98.75 262 VAL A O 1
ATOM 1977 N N . ASP A 1 263 ? -9.121 16.635 3.577 1.00 98.62 263 ASP A N 1
ATOM 1978 C CA . ASP A 1 263 ? -8.173 17.698 3.222 1.00 98.62 263 ASP A CA 1
ATOM 1979 C C . ASP A 1 263 ? -6.897 17.612 4.078 1.00 98.62 263 ASP A C 1
ATOM 1981 O O . ASP A 1 263 ? -5.788 17.587 3.542 1.00 98.62 263 ASP A O 1
ATOM 1985 N N . ASN A 1 264 ? -7.054 17.487 5.404 1.00 98.69 264 ASN A N 1
ATOM 1986 C CA . ASN A 1 264 ? -5.949 17.335 6.353 1.00 98.69 264 ASN A CA 1
ATOM 1987 C C . ASN A 1 264 ? -5.071 16.122 6.018 1.00 98.69 264 ASN A C 1
ATOM 1989 O O . ASN A 1 264 ? -3.874 16.280 5.800 1.00 98.69 264 ASN A O 1
ATOM 1993 N N . LEU A 1 265 ? -5.654 14.916 5.959 1.00 98.94 265 LEU A N 1
ATOM 1994 C CA . LEU A 1 265 ? -4.897 13.689 5.688 1.00 98.94 265 LEU A CA 1
ATOM 1995 C C . LEU A 1 265 ? -4.229 13.742 4.311 1.00 98.94 265 LEU A C 1
ATOM 1997 O O . LEU A 1 265 ? -3.076 13.345 4.189 1.00 98.94 265 LEU A O 1
ATOM 2001 N N . THR A 1 266 ? -4.914 14.271 3.292 1.00 98.88 266 THR A N 1
ATOM 2002 C CA . THR A 1 266 ? -4.350 14.421 1.942 1.00 98.88 266 THR A CA 1
ATOM 2003 C C . THR A 1 266 ? -3.113 15.316 1.960 1.00 98.88 266 THR A C 1
ATOM 2005 O O . THR A 1 266 ? -2.088 14.919 1.414 1.00 98.88 266 THR A O 1
ATOM 2008 N N . GLY A 1 267 ? -3.172 16.468 2.639 1.00 98.75 267 GLY A N 1
ATOM 2009 C CA . GLY A 1 267 ? -2.022 17.361 2.800 1.00 98.75 267 GLY A CA 1
ATOM 2010 C C . GLY A 1 267 ? -0.876 16.729 3.595 1.00 98.75 267 GLY A C 1
ATOM 2011 O O . GLY A 1 267 ? 0.271 16.800 3.173 1.00 98.75 267 GLY A O 1
ATOM 2012 N N . TRP A 1 268 ? -1.168 16.044 4.704 1.00 98.81 268 TRP A N 1
ATOM 2013 C CA . TRP A 1 268 ? -0.142 15.403 5.540 1.00 98.81 268 TRP A CA 1
ATOM 2014 C C . TRP A 1 268 ? 0.550 14.220 4.849 1.00 98.81 268 TRP A C 1
ATOM 2016 O O . TRP A 1 268 ? 1.727 13.970 5.092 1.00 98.81 268 TRP A O 1
ATOM 2026 N N . ILE A 1 269 ? -0.163 13.495 3.981 1.00 98.94 269 ILE A N 1
ATOM 2027 C CA . ILE A 1 269 ? 0.428 12.469 3.113 1.00 98.94 269 ILE A CA 1
ATOM 2028 C C . ILE A 1 269 ? 1.265 13.135 2.013 1.00 98.94 269 ILE A C 1
ATOM 2030 O O . ILE A 1 269 ? 2.381 12.691 1.754 1.00 98.94 269 ILE A O 1
ATOM 2034 N N . GLN A 1 270 ? 0.756 14.207 1.396 1.00 98.69 270 GLN A N 1
ATOM 2035 C CA . GLN A 1 270 ? 1.451 14.944 0.338 1.00 98.69 270 GLN A CA 1
ATOM 2036 C C . GLN A 1 270 ? 2.780 15.530 0.826 1.00 98.69 270 GLN A C 1
ATOM 2038 O O . GLN A 1 270 ? 3.781 15.342 0.155 1.00 98.69 270 GLN A O 1
ATOM 2043 N N . GLU A 1 271 ? 2.838 16.113 2.025 1.00 98.50 271 GLU A N 1
ATOM 2044 C CA . GLU A 1 271 ? 4.084 16.608 2.636 1.00 98.50 271 GLU A CA 1
ATOM 2045 C C . GLU A 1 271 ? 5.188 15.537 2.735 1.00 98.50 271 GLU A C 1
ATOM 2047 O O . GLU A 1 271 ? 6.351 15.831 2.476 1.00 98.50 271 GLU A O 1
ATOM 2052 N N . ILE A 1 272 ? 4.843 14.291 3.082 1.00 98.81 272 ILE A N 1
ATOM 2053 C CA . ILE A 1 272 ? 5.823 13.194 3.160 1.00 98.81 272 ILE A CA 1
ATOM 2054 C C . ILE A 1 272 ? 6.224 12.717 1.757 1.00 98.81 272 ILE A C 1
ATOM 2056 O O . ILE A 1 272 ? 7.397 12.440 1.511 1.00 98.81 272 ILE A O 1
ATOM 2060 N N . VAL A 1 273 ? 5.262 12.601 0.835 1.00 98.81 273 VAL A N 1
ATOM 2061 C CA . VAL A 1 273 ? 5.512 12.088 -0.522 1.00 98.81 273 VAL A CA 1
ATOM 2062 C C . VAL A 1 273 ? 6.287 13.102 -1.368 1.00 98.81 273 VAL A C 1
ATOM 2064 O O . VAL A 1 273 ? 7.253 12.713 -2.015 1.00 98.81 273 VAL A O 1
ATOM 2067 N N . ASP A 1 274 ? 5.934 14.388 -1.320 1.00 98.50 274 ASP A N 1
ATOM 2068 C CA . ASP A 1 274 ? 6.678 15.482 -1.959 1.00 98.50 274 ASP A CA 1
ATOM 2069 C C . ASP A 1 274 ? 8.115 15.519 -1.433 1.00 98.50 274 ASP A C 1
ATOM 2071 O O . ASP A 1 274 ? 9.069 15.535 -2.215 1.00 98.50 274 ASP A O 1
ATOM 2075 N N . GLY A 1 275 ? 8.271 15.445 -0.107 1.00 98.19 275 GLY A N 1
ATOM 2076 C CA . GLY A 1 275 ? 9.576 15.449 0.532 1.00 98.19 275 GLY A CA 1
ATOM 2077 C C . GLY A 1 275 ? 10.438 14.236 0.153 1.00 98.19 275 GLY A C 1
ATOM 2078 O O . GLY A 1 275 ? 11.635 14.373 -0.098 1.00 98.19 275 GLY A O 1
ATOM 2079 N N . ALA A 1 276 ? 9.835 13.053 0.017 1.00 98.19 276 ALA A N 1
ATOM 2080 C CA . ALA A 1 276 ? 10.515 11.863 -0.490 1.00 98.19 276 ALA A CA 1
ATOM 2081 C C . ALA A 1 276 ? 10.875 11.979 -1.985 1.00 98.19 276 ALA A C 1
ATOM 2083 O O . ALA A 1 276 ? 11.981 11.613 -2.375 1.00 98.19 276 ALA A O 1
ATOM 2084 N N . ILE A 1 277 ? 9.997 12.539 -2.825 1.00 98.12 277 ILE A N 1
ATOM 2085 C CA . ILE A 1 277 ? 10.275 12.799 -4.251 1.00 98.12 277 ILE A CA 1
ATOM 2086 C C . ILE A 1 277 ? 11.445 13.785 -4.418 1.00 98.12 277 ILE A C 1
ATOM 2088 O O . ILE A 1 277 ? 12.245 13.642 -5.345 1.00 98.12 277 ILE A O 1
ATOM 2092 N N . GLY A 1 278 ? 11.578 14.760 -3.515 1.00 97.25 278 GLY A N 1
ATOM 2093 C CA . GLY A 1 278 ? 12.701 15.697 -3.474 1.00 97.25 278 GLY A CA 1
ATOM 2094 C C . GLY A 1 278 ? 14.004 15.141 -2.881 1.00 97.25 278 GLY A C 1
ATOM 2095 O O . GLY A 1 278 ? 15.044 15.799 -2.992 1.00 97.25 278 GLY A O 1
ATOM 2096 N N . ALA A 1 279 ? 13.986 13.958 -2.260 1.00 97.25 279 ALA A N 1
ATOM 2097 C CA . ALA A 1 279 ? 15.146 13.390 -1.578 1.00 97.25 279 ALA A CA 1
ATOM 2098 C C . ALA A 1 279 ? 16.230 12.866 -2.555 1.00 97.25 279 ALA A C 1
ATOM 2100 O O . ALA A 1 279 ? 15.924 12.375 -3.647 1.00 97.25 279 ALA A O 1
ATOM 2101 N N . PRO A 1 280 ? 17.525 12.940 -2.189 1.00 95.62 280 PRO A N 1
ATOM 2102 C CA . PRO A 1 280 ? 18.632 12.497 -3.036 1.00 95.62 280 PRO A CA 1
ATOM 2103 C C . PRO A 1 280 ? 18.697 10.967 -3.194 1.00 95.62 280 PRO A C 1
ATOM 2105 O O . PRO A 1 280 ? 19.334 10.265 -2.403 1.00 95.62 280 PRO A O 1
ATOM 2108 N N . LEU A 1 281 ? 18.107 10.464 -4.284 1.00 95.50 281 LEU A N 1
ATOM 2109 C CA . LEU A 1 281 ? 18.134 9.047 -4.664 1.00 95.50 281 LEU A CA 1
ATOM 2110 C C . LEU A 1 281 ? 19.550 8.436 -4.676 1.00 95.50 281 LEU A C 1
ATOM 2112 O O . LEU A 1 281 ? 20.569 9.108 -4.877 1.00 95.50 281 LEU A O 1
ATOM 2116 N N . ASN A 1 282 ? 19.600 7.117 -4.522 1.00 93.38 282 ASN A N 1
ATOM 2117 C CA . ASN A 1 282 ? 20.775 6.291 -4.760 1.00 93.38 282 ASN A CA 1
ATOM 2118 C C . ASN A 1 282 ? 20.369 5.120 -5.667 1.00 93.38 282 ASN A C 1
ATOM 2120 O O . ASN A 1 282 ? 19.424 4.403 -5.355 1.00 93.38 282 ASN A O 1
ATOM 2124 N N . ASP A 1 283 ? 21.034 4.983 -6.817 1.00 90.81 283 ASP A N 1
ATOM 2125 C CA . ASP A 1 283 ? 20.788 3.918 -7.808 1.00 90.81 283 ASP A CA 1
ATOM 2126 C C . ASP A 1 283 ? 19.319 3.786 -8.284 1.00 90.81 283 ASP A C 1
ATOM 2128 O O . ASP A 1 283 ? 18.848 2.712 -8.643 1.00 90.81 283 ASP A O 1
ATOM 2132 N N . GLY A 1 284 ? 18.561 4.890 -8.269 1.00 93.94 284 GLY A N 1
ATOM 2133 C CA . GLY A 1 284 ? 17.139 4.898 -8.636 1.00 93.94 284 GLY A CA 1
ATOM 2134 C C . GLY A 1 284 ? 16.171 4.468 -7.524 1.00 93.94 284 GLY A C 1
ATOM 2135 O O . GLY A 1 284 ? 14.997 4.259 -7.819 1.00 93.94 284 GLY A O 1
ATOM 2136 N N . LEU A 1 285 ? 16.639 4.355 -6.276 1.00 97.00 285 LEU A N 1
ATOM 2137 C CA . LEU A 1 285 ? 15.841 4.147 -5.060 1.00 97.00 285 LEU A CA 1
ATOM 2138 C C . LEU A 1 285 ? 16.002 5.328 -4.084 1.00 97.00 285 LEU A C 1
ATOM 2140 O O . LEU A 1 285 ? 16.974 6.085 -4.160 1.00 97.00 285 LEU A O 1
ATOM 2144 N N . LEU A 1 286 ? 15.076 5.467 -3.132 1.00 97.50 286 LEU A N 1
ATOM 2145 C CA . LEU A 1 286 ? 15.292 6.268 -1.922 1.00 97.50 286 LEU A CA 1
ATOM 2146 C C . LEU A 1 286 ? 16.412 5.662 -1.064 1.00 97.50 286 LEU A C 1
ATOM 2148 O O . LEU A 1 286 ? 16.823 4.514 -1.246 1.00 97.50 286 LEU A O 1
ATOM 2152 N N . ARG A 1 287 ? 16.890 6.442 -0.096 1.00 96.19 287 ARG A N 1
ATOM 2153 C CA . ARG A 1 287 ? 17.828 5.986 0.933 1.00 96.19 287 ARG A CA 1
ATOM 2154 C C . ARG A 1 287 ? 17.091 5.566 2.203 1.00 96.19 287 ARG A C 1
ATOM 2156 O O . ARG A 1 287 ? 16.006 6.076 2.477 1.00 96.19 287 ARG A O 1
ATOM 2163 N N . ASN A 1 288 ? 17.701 4.686 2.995 1.00 94.56 288 ASN A N 1
ATOM 2164 C CA . ASN A 1 288 ? 17.206 4.323 4.328 1.00 94.56 288 ASN A CA 1
ATOM 2165 C C . ASN A 1 288 ? 17.097 5.548 5.256 1.00 94.56 288 ASN A C 1
ATOM 2167 O O . ASN A 1 288 ? 16.124 5.647 5.992 1.00 94.56 288 ASN A O 1
ATOM 2171 N N . TYR A 1 289 ? 18.027 6.504 5.171 1.00 95.69 289 TYR A N 1
ATOM 2172 C CA . TYR A 1 289 ? 17.887 7.863 5.705 1.00 95.69 289 TYR A CA 1
ATOM 2173 C C . TYR A 1 289 ? 17.901 8.853 4.538 1.00 95.69 289 TYR A C 1
ATOM 2175 O O . TYR A 1 289 ? 18.874 8.924 3.788 1.00 95.69 289 TYR A O 1
ATOM 2183 N N . LEU A 1 290 ? 16.789 9.569 4.347 1.00 95.75 290 LEU A N 1
ATOM 2184 C CA . LEU A 1 290 ? 16.438 10.225 3.081 1.00 95.75 290 LEU A CA 1
ATOM 2185 C C . LEU A 1 290 ? 17.457 11.278 2.620 1.00 95.75 290 LEU A C 1
ATOM 2187 O O . LEU A 1 290 ? 17.726 11.380 1.425 1.00 95.75 290 LEU A O 1
ATOM 2191 N N . ASP A 1 291 ? 18.032 12.042 3.547 1.00 94.62 291 ASP A N 1
ATOM 2192 C CA . ASP A 1 291 ? 18.980 13.128 3.283 1.00 94.62 291 ASP A CA 1
ATOM 2193 C C . ASP A 1 291 ? 20.458 12.702 3.343 1.00 94.62 291 ASP A C 1
ATOM 2195 O O . ASP A 1 291 ? 21.345 13.456 2.919 1.00 94.62 291 ASP A O 1
ATOM 2199 N N . ASP A 1 292 ? 20.740 11.489 3.826 1.00 93.50 292 ASP A N 1
ATOM 2200 C CA . ASP A 1 292 ? 22.096 11.024 4.098 1.00 93.50 292 ASP A CA 1
ATOM 2201 C C . ASP A 1 292 ? 22.842 10.623 2.815 1.00 93.50 292 ASP A C 1
ATOM 2203 O O . ASP A 1 292 ? 22.859 9.483 2.350 1.00 93.50 292 ASP A O 1
ATOM 2207 N N . THR A 1 293 ? 23.502 11.614 2.226 1.00 93.38 293 THR A N 1
ATOM 2208 C CA . THR A 1 293 ? 24.409 11.447 1.081 1.00 93.38 293 THR A CA 1
ATOM 2209 C C . THR A 1 293 ? 25.864 11.214 1.495 1.00 93.38 293 THR A C 1
ATOM 2211 O O . THR A 1 293 ? 26.767 11.295 0.654 1.00 93.38 293 THR A O 1
ATOM 2214 N N . SER A 1 294 ? 26.126 10.933 2.776 1.00 85.38 294 SER A N 1
ATOM 2215 C CA . SER A 1 294 ? 27.473 10.624 3.240 1.00 85.38 294 SER A CA 1
ATOM 2216 C C . SER A 1 294 ? 27.931 9.249 2.731 1.00 85.38 294 SER A C 1
ATOM 2218 O O . SER A 1 294 ? 27.143 8.342 2.469 1.00 85.38 294 SER A O 1
ATOM 2220 N N . ASN A 1 295 ? 29.241 9.105 2.516 1.00 81.62 295 ASN A N 1
ATOM 2221 C CA . ASN A 1 295 ? 29.839 7.882 1.965 1.00 81.62 295 ASN A CA 1
ATOM 2222 C C . ASN A 1 295 ? 30.468 7.015 3.072 1.00 81.62 295 ASN A C 1
ATOM 2224 O O . ASN A 1 295 ? 31.509 6.398 2.850 1.00 81.62 295 ASN A O 1
ATOM 2228 N N . ASP A 1 296 ? 29.887 7.019 4.276 1.00 84.75 296 ASP A N 1
ATOM 2229 C CA . ASP A 1 296 ? 30.333 6.186 5.403 1.00 84.75 296 ASP A CA 1
ATOM 2230 C C . ASP A 1 296 ? 29.602 4.830 5.496 1.00 84.75 296 ASP A C 1
ATOM 2232 O O . ASP A 1 296 ? 30.091 3.915 6.160 1.00 84.75 296 ASP A O 1
ATOM 2236 N N . GLY A 1 297 ? 28.489 4.683 4.766 1.00 79.88 297 GLY A N 1
ATOM 2237 C CA . GLY A 1 297 ? 27.654 3.482 4.702 1.00 79.88 297 GLY A CA 1
ATOM 2238 C C . GLY A 1 297 ? 26.300 3.611 5.405 1.00 79.88 297 GLY A C 1
ATOM 2239 O O . GLY A 1 297 ? 25.471 2.721 5.248 1.00 79.88 297 GLY A O 1
ATOM 2240 N N . HIS A 1 298 ? 26.047 4.695 6.144 1.00 84.88 298 HIS A N 1
ATOM 2241 C CA . HIS A 1 298 ? 24.796 4.885 6.876 1.00 84.88 298 HIS A CA 1
ATOM 2242 C C . HIS A 1 298 ? 23.607 5.176 5.942 1.00 84.88 298 HIS A C 1
ATOM 2244 O O . HIS A 1 298 ? 22.593 4.494 6.051 1.00 84.88 298 HIS A O 1
ATOM 2250 N N . GLY A 1 299 ? 23.753 6.083 4.968 1.00 90.25 299 GLY A N 1
ATOM 2251 C CA . GLY A 1 299 ? 22.728 6.433 3.969 1.00 90.25 299 GLY A CA 1
ATOM 2252 C C . GLY A 1 299 ? 22.706 5.562 2.700 1.00 90.25 299 GLY A C 1
ATOM 2253 O O . GLY A 1 299 ? 22.972 6.055 1.595 1.00 90.25 299 GLY A O 1
ATOM 2254 N N . PHE A 1 300 ? 22.418 4.264 2.826 1.00 92.25 300 PHE A N 1
ATOM 2255 C CA . PHE A 1 300 ? 22.372 3.306 1.710 1.00 92.25 300 PHE A CA 1
ATOM 2256 C C . PHE A 1 300 ? 21.017 3.271 0.969 1.00 92.25 300 PHE A C 1
ATOM 2258 O O . PHE A 1 300 ? 19.999 3.724 1.482 1.00 92.25 300 PHE A O 1
ATOM 2265 N N . GLN A 1 301 ? 20.996 2.739 -0.262 1.00 93.12 301 GLN A N 1
ATOM 2266 C CA . GLN A 1 301 ? 19.777 2.604 -1.082 1.00 93.12 301 GLN A CA 1
ATOM 2267 C C . GLN A 1 301 ? 18.793 1.585 -0.458 1.00 93.12 301 GLN A C 1
ATOM 2269 O O . GLN A 1 301 ? 19.202 0.473 -0.142 1.00 93.12 301 GLN A O 1
ATOM 2274 N N . ASP A 1 302 ? 17.518 1.933 -0.268 1.00 94.75 302 ASP A N 1
ATOM 2275 C CA . ASP A 1 302 ? 16.540 1.100 0.456 1.00 94.75 302 ASP A CA 1
ATOM 2276 C C . ASP A 1 302 ? 15.287 0.797 -0.373 1.00 94.75 302 ASP A C 1
ATOM 2278 O O . ASP A 1 302 ? 14.537 1.693 -0.769 1.00 94.75 302 ASP A O 1
ATOM 2282 N N . ILE A 1 303 ? 15.021 -0.490 -0.591 1.00 95.88 303 ILE A N 1
ATOM 2283 C CA . ILE A 1 303 ? 13.822 -0.978 -1.277 1.00 95.88 303 ILE A CA 1
ATOM 2284 C C . ILE A 1 303 ? 12.556 -0.857 -0.416 1.00 95.88 303 ILE A C 1
ATOM 2286 O O . ILE A 1 303 ? 11.459 -0.756 -0.974 1.00 95.88 303 ILE A O 1
ATOM 2290 N N . SER A 1 304 ? 12.680 -0.841 0.918 1.00 96.06 304 SER A N 1
ATOM 2291 C CA . SER A 1 304 ? 11.536 -0.810 1.833 1.00 96.06 304 SER A CA 1
ATOM 2292 C C . SER A 1 304 ? 10.804 0.533 1.761 1.00 96.06 304 SER A C 1
ATOM 2294 O O . SER A 1 304 ? 9.675 0.585 1.266 1.00 96.06 304 SER A O 1
ATOM 2296 N N . GLY A 1 305 ? 11.458 1.632 2.150 1.00 96.88 305 GLY A N 1
ATOM 2297 C CA . GLY A 1 305 ? 10.882 2.977 2.079 1.00 96.88 305 GLY A CA 1
ATOM 2298 C C . GLY A 1 305 ? 10.473 3.358 0.653 1.00 96.88 305 GLY A C 1
ATOM 2299 O O . GLY A 1 305 ? 9.370 3.864 0.443 1.00 96.88 305 GLY A O 1
ATOM 2300 N N . SER A 1 306 ? 11.304 3.020 -0.343 1.00 98.44 306 SER A N 1
ATOM 2301 C CA . SER A 1 306 ? 11.003 3.242 -1.767 1.00 98.44 306 SER A CA 1
ATOM 2302 C C . SER A 1 306 ? 9.679 2.612 -2.196 1.00 98.44 306 SER A C 1
ATOM 2304 O O . SER A 1 306 ? 8.817 3.297 -2.747 1.00 98.44 306 SER A O 1
ATOM 2306 N N . SER A 1 307 ? 9.496 1.311 -1.948 1.00 98.50 307 SER A N 1
ATOM 2307 C CA . SER A 1 307 ? 8.303 0.600 -2.417 1.00 98.50 307 SER A CA 1
ATOM 2308 C C . SER A 1 307 ? 7.046 0.983 -1.636 1.00 98.50 307 SER A C 1
ATOM 2310 O O . SER A 1 307 ? 5.982 1.108 -2.244 1.00 98.50 307 SER A O 1
ATOM 2312 N N . LEU A 1 308 ? 7.145 1.260 -0.331 1.00 98.81 308 LEU A N 1
ATOM 2313 C CA . LEU A 1 308 ? 5.989 1.691 0.458 1.00 98.81 308 LEU A CA 1
ATOM 2314 C C . LEU A 1 308 ? 5.519 3.107 0.080 1.00 98.81 308 LEU A C 1
ATOM 2316 O O . LEU A 1 308 ? 4.318 3.325 -0.077 1.00 98.81 308 LEU A O 1
ATOM 2320 N N . ILE A 1 309 ? 6.436 4.050 -0.156 1.00 98.88 309 ILE A N 1
ATOM 2321 C CA . ILE A 1 309 ? 6.085 5.409 -0.606 1.00 98.88 309 ILE A CA 1
ATOM 2322 C C . ILE A 1 309 ? 5.566 5.387 -2.057 1.00 98.88 309 ILE A C 1
ATOM 2324 O O . ILE A 1 309 ? 4.591 6.072 -2.371 1.00 98.88 309 ILE A O 1
ATOM 2328 N N . ALA A 1 310 ? 6.103 4.525 -2.929 1.00 98.88 310 ALA A N 1
ATOM 2329 C CA . ALA A 1 310 ? 5.526 4.287 -4.256 1.00 98.88 310 ALA A CA 1
ATOM 2330 C C . ALA A 1 310 ? 4.104 3.688 -4.175 1.00 98.88 310 ALA A C 1
ATOM 2332 O O . ALA A 1 310 ? 3.217 4.102 -4.923 1.00 98.88 310 ALA A O 1
ATOM 2333 N N . ALA A 1 311 ? 3.839 2.777 -3.228 1.00 98.88 311 ALA A N 1
ATOM 2334 C CA . ALA A 1 311 ? 2.491 2.268 -2.966 1.00 98.88 311 ALA A CA 1
ATOM 2335 C C . ALA A 1 311 ? 1.521 3.393 -2.566 1.00 98.88 311 ALA A C 1
ATOM 2337 O O . ALA A 1 311 ? 0.394 3.443 -3.066 1.00 98.88 311 ALA A O 1
ATOM 2338 N N . VAL A 1 312 ? 1.966 4.321 -1.711 1.00 98.94 312 VAL A N 1
ATOM 2339 C CA . VAL A 1 312 ? 1.197 5.515 -1.329 1.00 98.94 312 VAL A CA 1
ATOM 2340 C C . VAL A 1 312 ? 0.903 6.394 -2.537 1.00 98.94 312 VAL A C 1
ATOM 2342 O O . VAL A 1 312 ? -0.257 6.742 -2.738 1.00 98.94 312 VAL A O 1
ATOM 2345 N N . ALA A 1 313 ? 1.895 6.704 -3.373 1.00 98.88 313 ALA A N 1
ATOM 2346 C CA . ALA A 1 313 ? 1.700 7.518 -4.572 1.00 98.88 313 ALA A CA 1
ATOM 2347 C C . ALA A 1 313 ? 0.619 6.930 -5.503 1.00 98.88 313 ALA A C 1
ATOM 2349 O O . ALA A 1 313 ? -0.305 7.645 -5.896 1.00 98.88 313 ALA A O 1
ATOM 2350 N N . TYR A 1 314 ? 0.642 5.616 -5.770 1.00 98.81 314 TYR A N 1
ATOM 2351 C CA . TYR A 1 314 ? -0.414 4.951 -6.547 1.00 98.81 314 TYR A CA 1
ATOM 2352 C C . TYR A 1 314 ? -1.784 4.960 -5.846 1.00 98.81 314 TYR A C 1
ATOM 2354 O O . TYR A 1 314 ? -2.801 5.223 -6.491 1.00 98.81 314 TYR A O 1
ATOM 2362 N N . ARG A 1 315 ? -1.849 4.697 -4.529 1.00 98.69 315 ARG A N 1
ATOM 2363 C CA . ARG A 1 315 ? -3.115 4.758 -3.769 1.00 98.69 315 ARG A CA 1
ATOM 2364 C C . ARG A 1 315 ? -3.704 6.170 -3.781 1.00 98.69 315 ARG A C 1
ATOM 2366 O O . ARG A 1 315 ? -4.907 6.327 -3.987 1.00 98.69 315 ARG A O 1
ATOM 2373 N N . MET A 1 316 ? -2.872 7.190 -3.612 1.00 98.81 316 MET A N 1
ATOM 2374 C CA . MET A 1 316 ? -3.290 8.587 -3.568 1.00 98.81 316 MET A CA 1
ATOM 2375 C C . MET A 1 316 ? -3.653 9.145 -4.947 1.00 98.81 316 MET A C 1
ATOM 2377 O O . MET A 1 316 ? -4.605 9.915 -5.029 1.00 98.81 316 MET A O 1
ATOM 2381 N N . ALA A 1 317 ? -3.023 8.692 -6.034 1.00 98.38 317 ALA A N 1
ATOM 2382 C CA . ALA A 1 317 ? -3.467 9.003 -7.396 1.00 98.38 317 ALA A CA 1
ATOM 2383 C C . ALA A 1 317 ? -4.898 8.496 -7.686 1.00 98.38 317 ALA A C 1
ATOM 2385 O O . ALA A 1 317 ? -5.645 9.129 -8.429 1.00 98.38 317 ALA A O 1
ATOM 2386 N N . VAL A 1 318 ? -5.323 7.385 -7.069 1.00 97.62 318 VAL A N 1
ATOM 2387 C CA . VAL A 1 318 ? -6.700 6.865 -7.189 1.00 97.62 318 VAL A CA 1
ATOM 2388 C C . VAL A 1 318 ? -7.674 7.571 -6.234 1.00 97.62 318 VAL A C 1
ATOM 2390 O O . VAL A 1 318 ? -8.807 7.862 -6.620 1.00 97.62 318 VAL A O 1
ATOM 2393 N N . LEU A 1 319 ? -7.262 7.846 -4.992 1.00 97.62 319 LEU A N 1
ATOM 2394 C CA . LEU A 1 319 ? -8.121 8.462 -3.969 1.00 97.62 319 LEU A CA 1
ATOM 2395 C C . LEU A 1 319 ? -8.280 9.982 -4.147 1.00 97.62 319 LEU A C 1
ATOM 2397 O O . LEU A 1 319 ? -9.368 10.512 -3.931 1.00 97.62 319 LEU A O 1
ATOM 2401 N N . GLN A 1 320 ? -7.205 10.679 -4.519 1.00 97.88 320 GLN A N 1
ATOM 2402 C CA . GLN A 1 320 ? -7.086 12.141 -4.566 1.00 97.88 320 GLN A CA 1
ATOM 2403 C C . GLN A 1 320 ? -6.397 12.633 -5.864 1.00 97.88 320 GLN A C 1
ATOM 2405 O O . GLN A 1 320 ? -5.420 13.387 -5.800 1.00 97.88 320 GLN A O 1
ATOM 2410 N N . PRO A 1 321 ? -6.914 12.279 -7.063 1.00 95.56 321 PRO A N 1
ATOM 2411 C CA . PRO A 1 321 ? -6.318 12.627 -8.367 1.00 95.56 321 PRO A CA 1
ATOM 2412 C C . PRO A 1 321 ? -6.238 14.136 -8.671 1.00 95.56 321 PRO A C 1
ATOM 2414 O O . PRO A 1 321 ? -5.687 14.536 -9.694 1.00 95.56 321 PRO A O 1
ATOM 2417 N N . SER A 1 322 ? -6.831 14.992 -7.835 1.00 93.81 322 SER A N 1
ATOM 2418 C CA . SER A 1 322 ? -6.685 16.452 -7.911 1.00 93.81 322 SER A CA 1
ATOM 2419 C C . SER A 1 322 ? -5.406 16.979 -7.258 1.00 93.81 322 SER A C 1
ATOM 2421 O O . SER A 1 322 ? -4.995 18.089 -7.590 1.00 93.81 322 SER A O 1
ATOM 2423 N N . SER A 1 323 ? -4.811 16.209 -6.343 1.00 96.12 323 SER A N 1
ATOM 2424 C CA . SER A 1 323 ? -3.571 16.555 -5.634 1.00 96.12 323 SER A CA 1
ATOM 2425 C C . SER A 1 323 ? -2.405 15.671 -6.080 1.00 96.12 323 SER A C 1
ATOM 2427 O O . SER A 1 323 ? -1.290 16.161 -6.202 1.00 96.12 323 SER A O 1
ATOM 2429 N N . PHE A 1 324 ? -2.673 14.396 -6.385 1.00 97.44 324 PHE A N 1
ATOM 2430 C CA . PHE A 1 324 ? -1.680 13.419 -6.832 1.00 97.44 324 PHE A CA 1
ATOM 2431 C C . PHE A 1 324 ? -1.804 13.192 -8.344 1.00 97.44 324 PHE A C 1
ATOM 2433 O O . PHE A 1 324 ? -2.573 12.348 -8.805 1.00 97.44 324 PHE A O 1
ATOM 2440 N N . GLY A 1 325 ? -1.086 14.022 -9.105 1.00 91.38 325 GLY A N 1
ATOM 2441 C CA . GLY A 1 325 ? -1.047 14.024 -10.570 1.00 91.38 325 GLY A CA 1
ATOM 2442 C C . GLY A 1 325 ? -0.112 12.993 -11.224 1.00 91.38 325 GLY A C 1
ATOM 2443 O O . GLY A 1 325 ? 0.388 12.058 -10.598 1.00 91.38 325 GLY A O 1
ATOM 2444 N N . GLU A 1 326 ? 0.124 13.195 -12.523 1.00 93.75 326 GLU A N 1
ATOM 2445 C CA . GLU A 1 326 ? 0.943 12.348 -13.409 1.00 93.75 326 GLU A CA 1
ATOM 2446 C C . GLU A 1 326 ? 2.403 12.240 -12.926 1.00 93.75 326 GLU A C 1
ATOM 2448 O O . GLU A 1 326 ? 3.034 11.198 -13.080 1.00 93.75 326 GLU A O 1
ATOM 2453 N N . GLU A 1 327 ? 2.917 13.282 -12.271 1.00 95.88 327 GLU A N 1
ATOM 2454 C CA . GLU A 1 327 ? 4.256 13.348 -11.685 1.00 95.88 327 GLU A CA 1
ATOM 2455 C C . GLU A 1 327 ? 4.483 12.330 -10.549 1.00 95.88 327 GLU A C 1
ATOM 2457 O O . GLU A 1 327 ? 5.547 11.713 -10.486 1.00 95.88 327 GLU A O 1
ATOM 2462 N N . TYR A 1 328 ? 3.472 12.080 -9.709 1.00 98.44 328 TYR A N 1
ATOM 2463 C CA . TYR A 1 328 ? 3.536 11.085 -8.629 1.00 98.44 328 TYR A CA 1
ATOM 2464 C C . TYR A 1 328 ? 3.484 9.660 -9.179 1.00 98.44 328 TYR A C 1
ATOM 2466 O O . TYR A 1 328 ? 4.195 8.777 -8.699 1.00 98.44 328 TYR A O 1
ATOM 2474 N N . ILE A 1 329 ? 2.657 9.446 -10.210 1.00 98.12 329 ILE A N 1
ATOM 2475 C CA . ILE A 1 329 ? 2.558 8.163 -10.913 1.00 98.12 329 ILE A CA 1
ATOM 2476 C C . ILE A 1 329 ? 3.890 7.853 -11.599 1.00 98.12 329 ILE A C 1
ATOM 2478 O O . ILE A 1 329 ? 4.414 6.761 -11.410 1.00 98.12 329 ILE A O 1
ATOM 2482 N N . GLN A 1 330 ? 4.477 8.814 -12.325 1.00 97.38 330 GLN A N 1
ATOM 2483 C CA . GLN A 1 330 ? 5.759 8.628 -13.009 1.00 97.38 330 GLN A CA 1
ATOM 2484 C C . GLN A 1 330 ? 6.888 8.295 -12.027 1.00 97.38 330 GLN A C 1
ATOM 2486 O O . GLN A 1 330 ? 7.622 7.344 -12.272 1.00 97.38 330 GLN A O 1
ATOM 2491 N N . TRP A 1 331 ? 7.001 9.008 -10.900 1.00 98.38 331 TRP A N 1
ATOM 2492 C CA . TRP A 1 331 ? 8.009 8.691 -9.880 1.00 98.38 331 TRP A CA 1
ATOM 2493 C C . TRP A 1 331 ? 7.819 7.276 -9.307 1.00 98.38 331 TRP A C 1
ATOM 2495 O O . TRP A 1 331 ? 8.778 6.516 -9.180 1.00 98.38 331 TRP A O 1
ATOM 2505 N N . ALA A 1 332 ? 6.577 6.872 -9.027 1.00 98.56 332 ALA A N 1
ATOM 2506 C CA . ALA A 1 332 ? 6.279 5.530 -8.533 1.00 98.56 332 ALA A CA 1
ATOM 2507 C C . ALA A 1 332 ? 6.502 4.433 -9.598 1.00 98.56 332 ALA A C 1
ATOM 2509 O O . ALA A 1 332 ? 6.877 3.306 -9.253 1.00 98.56 332 ALA A O 1
ATOM 2510 N N . ASP A 1 333 ? 6.289 4.734 -10.883 1.00 97.94 333 ASP A N 1
ATOM 2511 C CA . ASP A 1 333 ? 6.591 3.846 -12.013 1.00 97.94 333 ASP A CA 1
ATOM 2512 C C . ASP A 1 333 ? 8.102 3.746 -12.265 1.00 97.94 333 ASP A C 1
ATOM 2514 O O . ASP A 1 333 ? 8.574 2.662 -12.620 1.00 97.94 333 ASP A O 1
ATOM 2518 N N . ASP A 1 334 ? 8.868 4.812 -12.015 1.00 97.75 334 ASP A N 1
ATOM 2519 C CA . ASP A 1 334 ? 10.333 4.806 -12.042 1.00 97.75 334 ASP A CA 1
ATOM 2520 C C . ASP A 1 334 ? 10.878 3.903 -10.923 1.00 97.75 334 ASP A C 1
ATOM 2522 O O . ASP A 1 334 ? 11.580 2.940 -11.231 1.00 97.75 334 ASP A O 1
ATOM 2526 N N . ILE A 1 335 ? 10.455 4.097 -9.661 1.00 98.25 335 ILE A N 1
ATOM 2527 C CA . ILE A 1 335 ? 10.797 3.206 -8.531 1.00 98.25 335 ILE A CA 1
ATOM 2528 C C . ILE A 1 335 ? 10.452 1.744 -8.862 1.00 98.25 335 ILE A C 1
ATOM 2530 O O . ILE A 1 335 ? 11.315 0.866 -8.804 1.00 98.25 335 ILE A O 1
ATOM 2534 N N . ARG A 1 336 ? 9.207 1.462 -9.275 1.00 97.69 336 ARG A N 1
ATOM 2535 C CA . ARG A 1 336 ? 8.756 0.107 -9.651 1.00 97.69 336 ARG A CA 1
ATOM 2536 C C . ARG A 1 336 ? 9.606 -0.493 -10.780 1.00 97.69 336 ARG A C 1
ATOM 2538 O O . ARG A 1 336 ? 9.789 -1.708 -10.819 1.00 97.69 336 ARG A O 1
ATOM 2545 N N . THR A 1 337 ? 10.120 0.332 -11.691 1.00 96.50 337 THR A N 1
ATOM 2546 C CA . THR A 1 337 ? 10.981 -0.107 -12.798 1.00 96.50 337 THR A CA 1
ATOM 2547 C C . THR A 1 337 ? 12.423 -0.356 -12.339 1.00 96.50 337 THR A C 1
ATOM 2549 O O . THR A 1 337 ? 13.008 -1.342 -12.783 1.00 96.50 337 THR A O 1
ATOM 2552 N N . THR A 1 338 ? 12.961 0.429 -11.396 1.00 97.25 338 THR A N 1
ATOM 2553 C CA . THR A 1 338 ? 14.232 0.132 -10.703 1.00 97.25 338 THR A CA 1
ATOM 2554 C C . THR A 1 338 ? 14.175 -1.223 -9.991 1.00 97.25 338 THR A C 1
ATOM 2556 O O . THR A 1 338 ? 15.101 -2.018 -10.090 1.00 97.25 338 THR A O 1
ATOM 2559 N N . LEU A 1 339 ? 13.056 -1.568 -9.343 1.00 96.62 339 LEU A N 1
ATOM 2560 C CA . LEU A 1 339 ? 12.900 -2.888 -8.709 1.00 96.62 339 LEU A CA 1
ATOM 2561 C C . LEU A 1 339 ? 12.949 -4.066 -9.707 1.00 96.62 339 LEU A C 1
ATOM 2563 O O . LEU A 1 339 ? 13.268 -5.188 -9.317 1.00 96.62 339 LEU A O 1
ATOM 2567 N N . GLY A 1 340 ? 12.653 -3.824 -10.988 1.00 95.06 340 GLY A N 1
ATOM 2568 C CA . GLY A 1 340 ? 12.801 -4.794 -12.079 1.00 95.06 340 GLY A CA 1
ATOM 2569 C C . GLY A 1 340 ? 14.198 -4.839 -12.711 1.00 95.06 340 GLY A C 1
ATOM 2570 O O . GLY A 1 340 ? 14.363 -5.477 -13.751 1.00 95.06 340 GLY A O 1
ATOM 2571 N N . SER A 1 341 ? 15.186 -4.141 -12.142 1.00 95.00 341 SER A N 1
ATOM 2572 C CA . SER A 1 341 ? 16.551 -4.044 -12.664 1.00 95.00 341 SER A CA 1
ATOM 2573 C C . SER A 1 341 ? 17.604 -4.547 -11.659 1.00 95.00 341 SER A C 1
ATOM 2575 O O . SER A 1 341 ? 17.290 -5.210 -10.662 1.00 95.00 341 SER A O 1
ATOM 2577 N N . ASN A 1 342 ? 18.876 -4.282 -11.964 1.00 94.50 342 ASN A N 1
ATOM 2578 C CA . ASN A 1 342 ? 20.021 -4.659 -11.147 1.00 94.50 342 ASN A CA 1
ATOM 2579 C C . ASN A 1 342 ? 20.737 -3.405 -10.631 1.00 94.50 342 ASN A C 1
ATOM 2581 O O . ASN A 1 342 ? 20.808 -2.409 -11.352 1.00 94.50 342 ASN A O 1
ATOM 2585 N N . ASP A 1 343 ? 21.321 -3.515 -9.438 1.00 90.88 343 ASP A N 1
ATOM 2586 C CA . ASP A 1 343 ? 22.164 -2.494 -8.815 1.00 90.88 343 ASP A CA 1
ATOM 2587 C C . ASP A 1 343 ? 23.433 -2.194 -9.643 1.00 90.88 343 ASP A C 1
ATOM 2589 O O . ASP A 1 343 ? 23.812 -2.927 -10.567 1.00 90.88 343 ASP A O 1
ATOM 2593 N N . ALA A 1 344 ? 24.156 -1.145 -9.256 1.00 89.19 344 ALA A N 1
ATOM 2594 C CA . ALA A 1 344 ? 25.424 -0.736 -9.858 1.00 89.19 344 ALA A CA 1
ATOM 2595 C C . ALA A 1 344 ? 26.544 -1.807 -9.823 1.00 89.19 344 ALA A C 1
ATOM 2597 O O . ALA A 1 344 ? 27.554 -1.657 -10.517 1.00 89.19 344 ALA A O 1
ATOM 2598 N N . ASN A 1 345 ? 26.387 -2.889 -9.050 1.00 89.88 345 ASN A N 1
ATOM 2599 C CA . ASN A 1 345 ? 27.302 -4.036 -8.996 1.00 89.88 345 ASN A CA 1
ATOM 2600 C C . ASN A 1 345 ? 26.839 -5.216 -9.879 1.00 89.88 345 ASN A C 1
ATOM 2602 O O . ASN A 1 345 ? 27.604 -6.162 -10.089 1.00 89.88 345 ASN A O 1
ATOM 2606 N N . GLY A 1 346 ? 25.612 -5.173 -10.406 1.00 92.19 346 GLY A N 1
ATOM 2607 C CA . GLY A 1 346 ? 24.986 -6.220 -11.211 1.00 92.19 346 GLY A CA 1
ATOM 2608 C C . GLY A 1 346 ? 24.105 -7.211 -10.438 1.00 92.19 346 GLY A C 1
ATOM 2609 O O . GLY A 1 346 ? 23.684 -8.205 -11.033 1.00 92.19 346 GLY A O 1
ATOM 2610 N N . ASN A 1 347 ? 23.787 -6.971 -9.164 1.00 91.75 347 ASN A N 1
ATOM 2611 C CA . ASN A 1 347 ? 22.862 -7.785 -8.363 1.00 91.75 347 ASN A CA 1
ATOM 2612 C C . ASN A 1 347 ? 21.399 -7.385 -8.642 1.00 91.75 347 ASN A C 1
ATOM 2614 O O . ASN A 1 347 ? 21.109 -6.194 -8.657 1.00 91.75 347 ASN A O 1
ATOM 2618 N N . PRO A 1 348 ? 20.447 -8.317 -8.828 1.00 94.44 348 PRO A N 1
ATOM 2619 C CA . PRO A 1 348 ? 19.044 -7.967 -9.065 1.00 94.44 348 PRO A CA 1
ATOM 2620 C C . PRO A 1 348 ? 18.353 -7.451 -7.791 1.00 94.44 348 PRO A C 1
ATOM 2622 O O . PRO A 1 348 ? 18.484 -8.067 -6.732 1.00 94.44 348 PRO A O 1
ATOM 2625 N N . HIS A 1 349 ? 17.552 -6.385 -7.906 1.00 95.56 349 HIS A N 1
ATOM 2626 C CA . HIS A 1 349 ? 16.778 -5.831 -6.782 1.00 95.56 349 HIS A CA 1
ATOM 2627 C C . HIS A 1 349 ? 15.666 -6.764 -6.283 1.00 95.56 349 HIS A C 1
ATOM 2629 O O . HIS A 1 349 ? 15.349 -6.802 -5.091 1.00 95.56 349 HIS A O 1
ATOM 2635 N N . VAL A 1 350 ? 15.105 -7.566 -7.188 1.00 96.75 350 VAL A N 1
ATOM 2636 C CA . VAL A 1 350 ? 14.240 -8.701 -6.862 1.00 96.75 350 VAL A CA 1
ATOM 2637 C C . VAL A 1 350 ? 14.914 -9.971 -7.370 1.00 96.75 350 VAL A C 1
ATOM 2639 O O . VAL A 1 350 ? 15.049 -10.188 -8.575 1.00 96.75 350 VAL A O 1
ATOM 2642 N N . THR A 1 351 ? 15.359 -10.825 -6.450 1.00 95.06 351 THR A N 1
ATOM 2643 C CA . THR A 1 351 ? 16.049 -12.070 -6.800 1.00 95.06 351 THR A CA 1
ATOM 2644 C C . THR A 1 351 ? 15.106 -13.076 -7.465 1.00 95.06 351 THR A C 1
ATOM 2646 O O . THR A 1 351 ? 13.887 -13.045 -7.291 1.00 95.06 351 THR A O 1
ATOM 2649 N N . ALA A 1 352 ? 15.673 -14.071 -8.155 1.00 92.50 352 ALA A N 1
ATOM 2650 C CA . ALA A 1 352 ? 14.910 -15.150 -8.793 1.00 92.50 352 ALA A CA 1
ATOM 2651 C C . ALA A 1 352 ? 14.101 -16.040 -7.818 1.00 92.50 352 ALA A C 1
ATOM 2653 O O . ALA A 1 352 ? 13.309 -16.865 -8.266 1.00 92.50 352 ALA A O 1
ATOM 2654 N N . ASN A 1 353 ? 14.296 -15.902 -6.500 1.00 94.06 353 ASN A N 1
ATOM 2655 C CA . ASN A 1 353 ? 13.487 -16.564 -5.472 1.00 94.06 353 ASN A CA 1
ATOM 2656 C C . ASN A 1 353 ? 12.473 -15.623 -4.792 1.00 94.06 353 ASN A C 1
ATOM 2658 O O . ASN A 1 353 ? 11.816 -16.053 -3.848 1.00 94.06 353 ASN A O 1
ATOM 2662 N N . GLY A 1 354 ? 12.367 -14.362 -5.224 1.00 95.81 354 GLY A N 1
ATOM 2663 C CA . GLY A 1 354 ? 11.462 -13.365 -4.652 1.00 95.81 354 GLY A CA 1
ATOM 2664 C C . GLY A 1 354 ? 11.982 -12.633 -3.411 1.00 95.81 354 GLY A C 1
ATOM 2665 O O . GLY A 1 354 ? 11.212 -11.907 -2.792 1.00 95.81 354 GLY A O 1
ATOM 2666 N N . THR A 1 355 ? 13.250 -12.797 -3.023 1.00 96.12 355 THR A N 1
ATOM 2667 C CA . THR A 1 355 ? 13.871 -11.937 -2.000 1.00 96.12 355 THR A CA 1
ATOM 2668 C C . THR A 1 355 ? 14.050 -10.536 -2.584 1.00 96.12 355 THR A C 1
ATOM 2670 O O . THR A 1 355 ? 14.583 -10.401 -3.686 1.00 96.12 355 THR A O 1
ATOM 2673 N N . VAL A 1 356 ? 13.623 -9.501 -1.857 1.00 95.31 356 VAL A N 1
ATOM 2674 C CA . VAL A 1 356 ? 13.842 -8.098 -2.253 1.00 95.31 356 VAL A CA 1
ATOM 2675 C C . VAL A 1 356 ? 15.062 -7.521 -1.530 1.00 95.31 356 VAL A C 1
ATOM 2677 O O . VAL A 1 356 ? 15.305 -7.845 -0.364 1.00 95.31 356 VAL A O 1
ATOM 2680 N N . THR A 1 357 ? 15.866 -6.714 -2.223 1.00 93.94 357 THR A N 1
ATOM 2681 C CA . THR A 1 357 ? 17.167 -6.248 -1.721 1.00 93.94 357 THR A CA 1
ATOM 2682 C C . THR A 1 357 ? 17.687 -5.015 -2.484 1.00 93.94 357 THR A C 1
ATOM 2684 O O . THR A 1 357 ? 17.327 -4.827 -3.649 1.00 93.94 357 THR A O 1
ATOM 2687 N N . PRO A 1 358 ? 18.572 -4.188 -1.898 1.00 93.06 358 PRO A N 1
ATOM 2688 C CA . PRO A 1 358 ? 18.862 -4.038 -0.465 1.00 93.06 358 PRO A CA 1
ATOM 2689 C C . PRO A 1 358 ? 17.689 -3.437 0.322 1.00 93.06 358 PRO A C 1
ATOM 2691 O O . PRO A 1 358 ? 16.936 -2.627 -0.207 1.00 93.06 358 PRO A O 1
ATOM 2694 N N . ALA A 1 359 ? 17.545 -3.835 1.587 1.00 92.69 359 ALA A N 1
ATOM 2695 C CA . ALA A 1 359 ? 16.491 -3.373 2.493 1.00 92.69 359 ALA A CA 1
ATOM 2696 C C . ALA A 1 359 ? 17.056 -2.963 3.865 1.00 92.69 359 ALA A C 1
ATOM 2698 O O . ALA A 1 359 ? 18.137 -3.415 4.248 1.00 92.69 359 ALA A O 1
ATOM 2699 N N . VAL A 1 360 ? 16.310 -2.176 4.641 1.00 89.94 360 VAL A N 1
ATOM 2700 C CA . VAL A 1 360 ? 16.556 -2.021 6.090 1.00 89.94 360 VAL A CA 1
ATOM 2701 C C . VAL A 1 360 ? 16.397 -3.343 6.861 1.00 89.94 360 VAL A C 1
ATOM 2703 O O . VAL A 1 360 ? 15.639 -4.230 6.457 1.00 89.94 360 VAL A O 1
ATOM 2706 N N . ASN A 1 361 ? 17.103 -3.461 7.992 1.00 87.88 361 ASN A N 1
ATOM 2707 C CA . ASN A 1 361 ? 16.889 -4.508 8.994 1.00 87.88 361 ASN A CA 1
ATOM 2708 C C . ASN A 1 361 ? 15.801 -4.052 9.995 1.00 87.88 361 ASN A C 1
ATOM 2710 O O . ASN A 1 361 ? 16.067 -3.114 10.750 1.00 87.88 361 ASN A O 1
ATOM 2714 N N . PRO A 1 362 ? 14.621 -4.705 10.069 1.00 82.25 362 PRO A N 1
ATOM 2715 C CA . PRO A 1 362 ? 13.559 -4.324 11.012 1.00 82.25 362 PRO A CA 1
ATOM 2716 C C . PRO A 1 362 ? 13.986 -4.380 12.486 1.00 82.25 362 PRO A C 1
ATOM 2718 O O . PRO A 1 362 ? 13.504 -3.616 13.313 1.00 82.25 362 PRO A O 1
ATOM 2721 N N . LEU A 1 363 ? 14.935 -5.263 12.822 1.00 85.00 363 LEU A N 1
ATOM 2722 C CA . LEU A 1 363 ? 15.447 -5.445 14.186 1.00 85.00 363 LEU A CA 1
ATOM 2723 C C . LEU A 1 363 ? 16.683 -4.575 14.490 1.00 85.00 363 LEU A C 1
ATOM 2725 O O . LEU A 1 363 ? 17.340 -4.770 15.512 1.00 85.00 363 LEU A O 1
ATOM 2729 N N . GLY A 1 364 ? 17.034 -3.652 13.590 1.00 83.75 364 GLY A N 1
ATOM 2730 C CA . GLY A 1 364 ? 18.260 -2.860 13.653 1.00 83.75 364 GLY A CA 1
ATOM 2731 C C . GLY A 1 364 ? 18.255 -1.722 12.638 1.00 83.75 364 GLY A C 1
ATOM 2732 O O . GLY A 1 364 ? 19.064 -1.712 11.715 1.00 83.75 364 GLY A O 1
ATOM 2733 N N . TRP A 1 365 ? 17.350 -0.753 12.797 1.00 80.75 365 TRP A N 1
ATOM 2734 C CA . TRP A 1 365 ? 17.190 0.368 11.855 1.00 80.75 365 TRP A CA 1
ATOM 2735 C C . TRP A 1 365 ? 18.445 1.249 11.694 1.00 80.75 365 TRP A C 1
ATOM 2737 O O . TRP A 1 365 ? 18.604 1.895 10.659 1.00 80.75 365 TRP A O 1
ATOM 2747 N N . THR A 1 366 ? 19.359 1.217 12.672 1.00 83.75 366 THR A N 1
ATOM 2748 C CA . THR A 1 366 ? 20.669 1.894 12.657 1.00 83.75 366 THR A CA 1
ATOM 2749 C C . THR A 1 366 ? 21.819 1.053 12.071 1.00 83.75 366 THR A C 1
ATOM 2751 O O . THR A 1 366 ? 22.966 1.507 12.072 1.00 83.75 366 THR A O 1
ATOM 2754 N N . ASP A 1 367 ? 21.560 -0.159 11.560 1.00 85.44 367 ASP A N 1
ATOM 2755 C CA . ASP A 1 367 ? 22.584 -0.978 10.898 1.00 85.44 367 ASP A CA 1
ATOM 2756 C C . ASP A 1 367 ? 23.062 -0.315 9.596 1.00 85.44 367 ASP A C 1
ATOM 2758 O O . ASP A 1 367 ? 22.324 -0.222 8.620 1.00 85.44 367 ASP A O 1
ATOM 2762 N N . THR A 1 368 ? 24.347 0.040 9.518 1.00 86.06 368 THR A N 1
ATOM 2763 C CA . THR A 1 368 ? 24.995 0.590 8.306 1.00 86.06 368 THR A CA 1
ATOM 2764 C C . THR A 1 368 ? 25.317 -0.468 7.238 1.00 86.06 368 THR A C 1
ATOM 2766 O O . THR A 1 368 ? 26.120 -0.242 6.333 1.00 86.06 368 THR A O 1
ATOM 2769 N N . THR A 1 369 ? 24.748 -1.669 7.357 1.00 87.81 369 THR A N 1
ATOM 2770 C CA . THR A 1 369 ? 24.938 -2.780 6.416 1.00 87.81 369 THR A CA 1
ATOM 2771 C C . THR A 1 369 ? 23.579 -3.178 5.843 1.00 87.81 369 THR A C 1
ATOM 2773 O O . THR A 1 369 ? 22.752 -3.696 6.593 1.00 87.81 369 THR A O 1
ATOM 2776 N N . PRO A 1 370 ? 23.336 -2.989 4.532 1.00 87.88 370 PRO A N 1
ATOM 2777 C CA . PRO A 1 370 ? 22.041 -3.292 3.938 1.00 87.88 370 PRO A CA 1
ATOM 2778 C C . PRO A 1 370 ? 21.663 -4.769 4.082 1.00 87.88 370 PRO A C 1
ATOM 2780 O O . PRO A 1 370 ? 22.480 -5.667 3.850 1.00 87.88 370 PRO A O 1
ATOM 2783 N N . TYR A 1 371 ? 20.400 -5.037 4.405 1.00 87.56 371 TYR A N 1
ATOM 2784 C CA . TYR A 1 371 ? 19.891 -6.394 4.541 1.00 87.56 371 TYR A CA 1
ATOM 2785 C C . TYR A 1 371 ? 19.639 -7.021 3.161 1.00 87.56 371 TYR A C 1
ATOM 2787 O O . TYR A 1 371 ? 18.948 -6.465 2.303 1.00 87.56 371 TYR A O 1
ATOM 2795 N N . THR A 1 372 ? 20.229 -8.198 2.938 1.00 88.00 372 THR A N 1
ATOM 2796 C CA . THR A 1 372 ? 20.261 -8.879 1.626 1.00 88.00 372 THR A CA 1
ATOM 2797 C C . THR A 1 372 ? 19.644 -10.279 1.629 1.00 88.00 372 THR A C 1
ATOM 2799 O O . THR A 1 372 ? 19.399 -10.842 0.565 1.00 88.00 372 THR A O 1
ATOM 2802 N N . ALA A 1 373 ? 19.325 -10.837 2.802 1.00 83.38 373 ALA A N 1
ATOM 2803 C CA . ALA A 1 373 ? 18.629 -12.124 2.917 1.00 83.38 373 ALA A CA 1
ATOM 2804 C C . ALA A 1 373 ? 17.111 -12.026 2.634 1.00 83.38 373 ALA A C 1
ATOM 2806 O O . ALA A 1 373 ? 16.475 -13.030 2.307 1.00 83.38 373 ALA A O 1
ATOM 2807 N N . GLY A 1 374 ? 16.556 -10.813 2.716 1.00 80.19 374 GLY A N 1
ATOM 2808 C CA . GLY A 1 374 ? 15.135 -10.496 2.560 1.00 80.19 374 GLY A CA 1
ATOM 2809 C C . GLY A 1 374 ? 14.548 -9.937 3.849 1.00 80.19 374 GLY A C 1
ATOM 2810 O O . GLY A 1 374 ? 14.566 -10.607 4.877 1.00 80.19 374 GLY A O 1
ATOM 2811 N N . SER A 1 375 ? 14.048 -8.703 3.791 1.00 90.94 375 SER A N 1
ATOM 2812 C CA . SER A 1 375 ? 13.346 -8.065 4.909 1.00 90.94 375 SER A CA 1
ATOM 2813 C C . SER A 1 375 ? 11.861 -8.456 4.874 1.00 90.94 375 SER A C 1
ATOM 2815 O O . SER A 1 375 ? 11.242 -8.285 3.818 1.00 90.94 375 SER A O 1
ATOM 2817 N N . PRO A 1 376 ? 11.267 -8.955 5.978 1.00 93.00 376 PRO A N 1
ATOM 2818 C CA . PRO A 1 376 ? 9.830 -9.225 6.070 1.00 93.00 376 PRO A CA 1
ATOM 2819 C C . PRO A 1 376 ? 8.970 -8.026 5.651 1.00 93.00 376 PRO A C 1
ATOM 2821 O O . PRO A 1 376 ? 7.986 -8.192 4.928 1.00 93.00 376 PRO A O 1
ATOM 2824 N N . GLU A 1 377 ? 9.378 -6.822 6.047 1.00 92.56 377 GLU A N 1
ATOM 2825 C CA . GLU A 1 377 ? 8.734 -5.555 5.701 1.00 92.56 377 GLU A CA 1
ATOM 2826 C C . GLU A 1 377 ? 8.857 -5.256 4.208 1.00 92.56 377 GLU A C 1
ATOM 2828 O O . GLU A 1 377 ? 7.849 -5.231 3.503 1.00 92.56 377 GLU A O 1
ATOM 2833 N N . GLY A 1 378 ? 10.089 -5.133 3.698 1.00 95.19 378 GLY A N 1
ATOM 2834 C CA . GLY A 1 378 ? 10.346 -4.795 2.296 1.00 95.19 378 GLY A CA 1
ATOM 2835 C C . GLY A 1 378 ? 9.662 -5.756 1.321 1.00 95.19 378 GLY A C 1
ATOM 2836 O O . GLY A 1 378 ? 9.058 -5.328 0.338 1.00 95.19 378 GLY A O 1
ATOM 2837 N N . ASN A 1 379 ? 9.665 -7.061 1.616 1.00 97.31 379 ASN A N 1
ATOM 2838 C CA . ASN A 1 379 ? 8.970 -8.048 0.791 1.00 97.31 379 ASN A CA 1
ATOM 2839 C C . ASN A 1 379 ? 7.444 -7.821 0.757 1.00 97.31 379 ASN A C 1
ATOM 2841 O O . ASN A 1 379 ? 6.830 -8.018 -0.292 1.00 97.31 379 ASN A O 1
ATOM 2845 N N . ASN A 1 380 ? 6.826 -7.386 1.861 1.00 98.25 380 ASN A N 1
ATOM 2846 C CA . ASN A 1 380 ? 5.403 -7.031 1.899 1.00 98.25 380 ASN A CA 1
ATOM 2847 C C . ASN A 1 380 ? 5.119 -5.647 1.292 1.00 98.25 380 ASN A C 1
ATOM 2849 O O . ASN A 1 380 ? 4.075 -5.464 0.666 1.00 98.25 380 ASN A O 1
ATOM 2853 N N . PHE A 1 381 ? 6.044 -4.693 1.385 1.00 98.62 381 PHE A N 1
ATOM 2854 C CA . PHE A 1 381 ? 5.904 -3.373 0.765 1.00 98.62 381 PHE A CA 1
ATOM 2855 C C . PHE A 1 381 ? 5.924 -3.445 -0.763 1.00 98.62 381 PHE A C 1
ATOM 2857 O O . PHE A 1 381 ? 5.100 -2.804 -1.411 1.00 98.62 381 PHE A O 1
ATOM 2864 N N . VAL A 1 382 ? 6.750 -4.314 -1.354 1.00 98.62 382 VAL A N 1
ATOM 2865 C CA . VAL A 1 382 ? 6.714 -4.580 -2.803 1.00 98.62 382 VAL A CA 1
ATOM 2866 C C . VAL A 1 382 ? 5.388 -5.231 -3.232 1.00 98.62 382 VAL A C 1
ATOM 2868 O O . VAL A 1 382 ? 4.885 -4.938 -4.320 1.00 98.62 382 VAL A O 1
ATOM 2871 N N . VAL A 1 383 ? 4.756 -6.043 -2.371 1.00 98.75 383 VAL A N 1
ATOM 2872 C CA . VAL A 1 383 ? 3.393 -6.561 -2.607 1.00 98.75 383 VAL A CA 1
ATOM 2873 C C . VAL A 1 383 ? 2.339 -5.451 -2.531 1.00 98.75 383 VAL A C 1
ATOM 2875 O O . VAL A 1 383 ? 1.477 -5.384 -3.408 1.00 98.75 383 VAL A O 1
ATOM 2878 N N . LEU A 1 384 ? 2.414 -4.560 -1.538 1.00 98.81 384 LEU A N 1
ATOM 2879 C CA . LEU A 1 384 ? 1.512 -3.409 -1.409 1.00 98.81 384 LEU A CA 1
ATOM 2880 C C . LEU A 1 384 ? 1.657 -2.437 -2.589 1.00 98.81 384 LEU A C 1
ATOM 2882 O O . LEU A 1 384 ? 0.652 -2.013 -3.156 1.00 98.81 384 LEU A O 1
ATOM 2886 N N . MET A 1 385 ? 2.889 -2.155 -3.020 1.00 98.81 385 MET A N 1
ATOM 2887 C CA . MET A 1 385 ? 3.194 -1.358 -4.211 1.00 98.81 385 MET A CA 1
ATOM 2888 C C . MET A 1 385 ? 2.565 -1.968 -5.463 1.00 98.81 385 MET A C 1
ATOM 2890 O O . MET A 1 385 ? 1.904 -1.267 -6.228 1.00 98.81 385 MET A O 1
ATOM 2894 N N . TYR A 1 386 ? 2.714 -3.282 -5.655 1.00 98.69 386 TYR A N 1
ATOM 2895 C CA . TYR A 1 386 ? 2.099 -3.980 -6.778 1.00 98.69 386 TYR A CA 1
ATOM 2896 C C . TYR A 1 386 ? 0.566 -3.949 -6.727 1.00 98.69 386 TYR A C 1
ATOM 2898 O O . TYR A 1 386 ? -0.069 -3.700 -7.750 1.00 98.69 386 TYR A O 1
ATOM 2906 N N . ALA A 1 387 ? -0.038 -4.183 -5.558 1.00 98.56 387 ALA A N 1
ATOM 2907 C CA . ALA A 1 387 ? -1.490 -4.142 -5.399 1.00 98.56 387 ALA A CA 1
ATOM 2908 C C . ALA A 1 387 ? -2.043 -2.732 -5.668 1.00 98.56 387 ALA A C 1
ATOM 2910 O O . ALA A 1 387 ? -3.019 -2.588 -6.401 1.00 98.56 387 ALA A O 1
ATOM 2911 N N . ALA A 1 388 ? -1.381 -1.689 -5.159 1.00 98.62 388 ALA A N 1
ATOM 2912 C CA . ALA A 1 388 ? -1.735 -0.297 -5.418 1.00 98.62 388 ALA A CA 1
ATOM 2913 C C . ALA A 1 388 ? -1.620 0.078 -6.904 1.00 98.62 388 ALA A C 1
ATOM 2915 O O . ALA A 1 388 ? -2.541 0.677 -7.461 1.00 98.62 388 ALA A O 1
ATOM 2916 N N . TRP A 1 389 ? -0.533 -0.327 -7.565 1.00 98.31 389 TRP A N 1
ATOM 2917 C CA . TRP A 1 389 ? -0.312 -0.109 -8.996 1.00 98.31 389 TRP A CA 1
ATOM 2918 C C . TRP A 1 389 ? -1.333 -0.845 -9.872 1.00 98.31 389 TRP A C 1
ATOM 2920 O O . TRP A 1 389 ? -1.933 -0.246 -10.764 1.00 98.31 389 TRP A O 1
ATOM 2930 N N . ARG A 1 390 ? -1.597 -2.127 -9.582 1.00 97.56 390 ARG A N 1
ATOM 2931 C CA . ARG A 1 390 ? -2.639 -2.920 -10.251 1.00 97.56 390 ARG A CA 1
ATOM 2932 C C . ARG A 1 390 ? -3.997 -2.240 -10.135 1.00 97.56 390 ARG A C 1
ATOM 2934 O O . ARG A 1 390 ? -4.674 -2.069 -11.143 1.00 97.56 390 ARG A O 1
ATOM 2941 N N . ASP A 1 391 ? -4.373 -1.831 -8.928 1.00 96.44 391 ASP A N 1
ATOM 2942 C CA . ASP A 1 391 ? -5.665 -1.196 -8.678 1.00 96.44 391 ASP A CA 1
ATOM 2943 C C . ASP A 1 391 ? -5.750 0.195 -9.349 1.00 96.44 391 ASP A C 1
ATOM 2945 O O . ASP A 1 391 ? -6.824 0.597 -9.791 1.00 96.44 391 ASP A O 1
ATOM 2949 N N . CYS A 1 392 ? -4.622 0.901 -9.510 1.00 96.75 392 CYS A N 1
ATOM 2950 C CA . CYS A 1 392 ? -4.524 2.139 -10.293 1.00 96.75 392 CYS A CA 1
ATOM 2951 C C . CYS A 1 392 ? -4.708 1.911 -11.807 1.00 96.75 392 CYS A C 1
ATOM 2953 O O . CYS A 1 392 ? -5.363 2.713 -12.479 1.00 96.75 392 CYS A O 1
ATOM 2955 N N . ILE A 1 393 ? -4.191 0.806 -12.358 1.00 95.81 393 ILE A N 1
ATOM 2956 C CA . ILE A 1 393 ? -4.453 0.403 -13.751 1.00 95.81 393 ILE A CA 1
ATOM 2957 C C . ILE A 1 393 ? -5.928 -0.004 -13.919 1.00 95.81 393 ILE A C 1
ATOM 2959 O O . ILE A 1 393 ? -6.590 0.438 -14.859 1.00 95.81 393 ILE A O 1
ATOM 2963 N N . ASP A 1 394 ? -6.476 -0.796 -12.993 1.00 92.81 394 ASP A N 1
ATOM 2964 C CA . ASP A 1 394 ? -7.873 -1.258 -13.028 1.00 92.81 394 ASP A CA 1
ATOM 2965 C C . ASP A 1 394 ? -8.895 -0.115 -12.854 1.00 92.81 394 ASP A C 1
ATOM 2967 O O . ASP A 1 394 ? -10.038 -0.229 -13.310 1.00 92.81 394 ASP A O 1
ATOM 2971 N N . ALA A 1 395 ? -8.478 1.006 -12.254 1.00 93.06 395 ALA A N 1
ATOM 2972 C CA . ALA A 1 395 ? -9.237 2.253 -12.170 1.00 93.06 395 ALA A CA 1
ATOM 2973 C C . ALA A 1 395 ? -9.221 3.099 -13.468 1.00 93.06 395 ALA A C 1
ATOM 2975 O O . ALA A 1 395 ? -9.846 4.159 -13.496 1.00 93.06 395 ALA A O 1
ATOM 2976 N N . ASP A 1 396 ? -8.533 2.653 -14.532 1.00 93.06 396 ASP A N 1
ATOM 2977 C CA . ASP A 1 396 ? -8.211 3.438 -15.738 1.00 93.06 396 ASP A CA 1
ATOM 2978 C C . ASP A 1 396 ? -7.433 4.755 -15.400 1.00 93.06 396 ASP A C 1
ATOM 2980 O O . ASP A 1 396 ? -7.578 5.757 -16.106 1.00 93.06 396 ASP A O 1
ATOM 2984 N N . VAL A 1 397 ? -6.613 4.766 -14.326 1.00 94.25 397 VAL A N 1
ATOM 2985 C CA . VAL A 1 397 ? -5.781 5.919 -13.882 1.00 94.25 397 VAL A CA 1
ATOM 2986 C C . VAL A 1 397 ? -4.311 5.772 -14.305 1.00 94.25 397 VAL A C 1
ATOM 2988 O O . VAL A 1 397 ? -3.760 6.692 -14.905 1.00 94.25 397 VAL A O 1
ATOM 2991 N N . CYS A 1 398 ? -3.686 4.620 -14.041 1.00 93.12 398 CYS A N 1
ATOM 2992 C CA . CYS A 1 398 ? -2.314 4.305 -14.465 1.00 93.12 398 CYS A CA 1
ATOM 2993 C C . CYS A 1 398 ? -2.289 3.615 -15.849 1.00 93.12 398 CYS A C 1
ATOM 2995 O O . CYS A 1 398 ? -3.234 2.916 -16.227 1.00 93.12 398 CYS A O 1
ATOM 2997 N N . GLU A 1 399 ? -1.201 3.755 -16.617 1.00 85.25 399 GLU A N 1
ATOM 2998 C CA . GLU A 1 399 ? -1.070 3.082 -17.921 1.00 85.25 399 GLU A CA 1
ATOM 2999 C C . GLU A 1 399 ? -0.787 1.572 -17.780 1.00 85.25 399 GLU A C 1
ATOM 3001 O O . GLU A 1 399 ? 0.246 1.155 -17.265 1.00 85.25 399 GLU A O 1
ATOM 3006 N N . GLU A 1 400 ? -1.655 0.720 -18.342 1.00 74.50 400 GLU A N 1
ATOM 3007 C CA . GLU A 1 400 ? -1.387 -0.727 -18.423 1.00 74.50 400 GLU A CA 1
ATOM 3008 C C . GLU A 1 400 ? -0.069 -1.014 -19.197 1.00 74.50 400 GLU A C 1
ATOM 3010 O O . GLU A 1 400 ? 0.065 -0.583 -20.351 1.00 74.50 400 GLU A O 1
ATOM 3015 N N . PRO A 1 401 ? 0.869 -1.823 -18.667 1.00 66.94 401 PRO A N 1
ATOM 3016 C CA . PRO A 1 401 ? 2.133 -2.136 -19.331 1.00 66.94 401 PRO A CA 1
ATOM 3017 C C . PRO A 1 401 ? 1.996 -2.686 -20.753 1.00 66.94 401 PRO A C 1
ATOM 3019 O O . PRO A 1 401 ? 1.174 -3.561 -21.043 1.00 66.94 401 PRO A O 1
ATOM 3022 N N . ALA A 1 402 ? 2.918 -2.295 -21.636 1.00 58.28 402 ALA A N 1
ATOM 3023 C CA . ALA A 1 402 ? 3.039 -2.903 -22.963 1.00 58.28 402 ALA A CA 1
ATOM 3024 C C . ALA A 1 402 ? 3.361 -4.415 -22.898 1.00 58.28 402 ALA A C 1
ATOM 3026 O O . ALA A 1 402 ? 3.051 -5.148 -23.839 1.00 58.28 402 ALA A O 1
ATOM 3027 N N . ALA A 1 403 ? 3.955 -4.884 -21.792 1.00 54.16 403 ALA A N 1
ATOM 3028 C CA . ALA A 1 403 ? 4.151 -6.300 -21.482 1.00 54.16 403 ALA A CA 1
ATOM 3029 C C . ALA A 1 403 ? 2.822 -7.010 -21.160 1.00 54.16 403 ALA A C 1
ATOM 3031 O O . ALA A 1 403 ? 2.528 -8.030 -21.780 1.00 54.16 403 ALA A O 1
ATOM 3032 N N . SER A 1 404 ? 1.960 -6.431 -20.314 1.00 50.44 404 SER A N 1
ATOM 3033 C CA . SER A 1 404 ? 0.600 -6.947 -20.068 1.00 50.44 404 SER A CA 1
ATOM 3034 C C . SER A 1 404 ? -0.224 -7.003 -21.353 1.00 50.44 404 SER A C 1
ATOM 3036 O O . SER A 1 404 ? -0.733 -8.061 -21.718 1.00 50.44 404 SER A O 1
ATOM 3038 N N . LYS A 1 405 ? -0.234 -5.916 -22.135 1.00 50.91 405 LYS A N 1
ATOM 3039 C CA . LYS A 1 405 ? -0.911 -5.850 -23.444 1.00 50.91 405 LYS A CA 1
ATOM 3040 C C . LYS A 1 405 ? -0.439 -6.953 -24.413 1.00 50.91 405 LYS A C 1
ATOM 3042 O O . LYS A 1 405 ? -1.189 -7.338 -25.313 1.00 50.91 405 LYS A O 1
ATOM 3047 N N . LYS A 1 406 ? 0.779 -7.492 -24.233 1.00 49.00 406 LYS A N 1
ATOM 3048 C CA . LYS A 1 406 ? 1.296 -8.689 -24.926 1.00 49.00 406 LYS A CA 1
ATOM 3049 C C . LYS A 1 406 ? 0.905 -10.002 -24.225 1.00 49.00 406 LYS A C 1
ATOM 3051 O O . LYS A 1 406 ? 0.491 -10.916 -24.930 1.00 49.00 406 LYS A O 1
ATOM 3056 N N . LYS A 1 407 ? 0.998 -10.108 -22.892 1.00 45.19 407 LYS A N 1
ATOM 3057 C CA . LYS A 1 407 ? 0.621 -11.287 -22.078 1.00 45.19 407 LYS A CA 1
ATOM 3058 C C . LYS A 1 407 ? -0.872 -11.599 -22.199 1.00 45.19 407 LYS A C 1
ATOM 3060 O O . LYS A 1 407 ? -1.225 -12.658 -22.698 1.00 45.19 407 LYS A O 1
ATOM 3065 N N . LEU A 1 408 ? -1.744 -10.633 -21.918 1.00 44.09 408 LEU A N 1
ATOM 3066 C CA . LEU A 1 408 ? -3.194 -10.746 -22.095 1.00 44.09 408 LEU A CA 1
ATOM 3067 C C . LEU A 1 408 ? -3.569 -11.110 -23.544 1.00 44.09 408 LEU A C 1
ATOM 3069 O O . LEU A 1 408 ? -4.505 -11.871 -23.777 1.00 44.09 408 LEU A O 1
ATOM 3073 N N . ALA A 1 409 ? -2.809 -10.635 -24.538 1.00 42.84 409 ALA A N 1
ATOM 3074 C CA . ALA A 1 409 ? -2.970 -11.080 -25.921 1.00 42.84 409 ALA A CA 1
ATOM 3075 C C . ALA A 1 409 ? -2.473 -12.525 -26.153 1.00 42.84 409 ALA A C 1
ATOM 3077 O O . ALA A 1 409 ? -3.125 -13.264 -26.887 1.00 42.84 409 ALA A O 1
ATOM 3078 N N . ARG A 1 410 ? -1.367 -12.954 -25.534 1.00 50.97 410 ARG A N 1
ATOM 3079 C CA . ARG A 1 410 ? -0.854 -14.338 -25.576 1.00 50.97 410 ARG A CA 1
ATOM 3080 C C . ARG A 1 410 ? -1.858 -15.320 -24.963 1.00 50.97 410 ARG A C 1
ATOM 3082 O O . ARG A 1 410 ? -2.101 -16.372 -25.549 1.00 50.97 410 ARG A O 1
ATOM 3089 N N . ASP A 1 411 ? -2.494 -14.926 -23.865 1.00 42.66 411 ASP A N 1
ATOM 3090 C CA . ASP A 1 411 ? -3.428 -15.748 -23.092 1.00 42.66 411 ASP A CA 1
ATOM 3091 C C . ASP A 1 411 ? -4.824 -15.804 -23.743 1.00 42.66 411 ASP A C 1
ATOM 3093 O O . ASP A 1 411 ? -5.458 -16.860 -23.784 1.00 42.66 411 ASP A O 1
ATOM 3097 N N . ILE A 1 412 ? -5.299 -14.697 -24.336 1.00 41.91 412 ILE A N 1
ATOM 3098 C CA . ILE A 1 412 ? -6.577 -14.658 -25.074 1.00 41.91 412 ILE A CA 1
ATOM 3099 C C . ILE A 1 412 ? -6.467 -15.303 -26.467 1.00 41.91 412 ILE A C 1
ATOM 3101 O O . ILE A 1 412 ? -7.423 -15.940 -26.918 1.00 41.91 412 ILE A O 1
ATOM 3105 N N . PHE A 1 413 ? -5.342 -15.128 -27.172 1.00 42.62 413 PHE A N 1
ATOM 3106 C CA . PHE A 1 413 ? -5.182 -15.562 -28.569 1.00 42.62 413 PHE A CA 1
ATOM 3107 C C . PHE A 1 413 ? -4.313 -16.815 -28.761 1.00 42.62 413 PHE A C 1
ATOM 3109 O O . PHE A 1 413 ? -4.196 -17.277 -29.893 1.00 42.62 413 PHE A O 1
ATOM 3116 N N . GLY A 1 414 ? -3.769 -17.399 -27.690 1.00 36.72 414 GLY A N 1
ATOM 3117 C CA . GLY A 1 414 ? -3.057 -18.679 -27.723 1.00 36.72 414 GLY A CA 1
ATOM 3118 C C . GLY A 1 414 ? -1.649 -18.576 -28.306 1.00 36.72 414 GLY A C 1
ATOM 3119 O O . GLY A 1 414 ? -1.406 -18.976 -29.444 1.00 36.72 414 GLY A O 1
ATOM 3120 N N . GLY A 1 415 ? -0.704 -18.064 -27.519 1.00 36.53 415 GLY A N 1
ATOM 3121 C CA . GLY A 1 415 ? 0.714 -18.071 -27.883 1.00 36.53 415 GLY A CA 1
ATOM 3122 C C . GLY A 1 415 ? 1.332 -19.466 -27.818 1.00 36.53 415 GLY A C 1
ATOM 3123 O O . GLY A 1 415 ? 1.932 -19.812 -26.808 1.00 36.53 415 GLY A O 1
ATOM 3124 N N . SER A 1 416 ? 1.216 -20.239 -28.900 1.00 35.12 416 SER A N 1
ATOM 3125 C CA . SER A 1 416 ? 2.048 -21.428 -29.112 1.00 35.12 416 SER A CA 1
ATOM 3126 C C . SER A 1 416 ? 3.489 -21.001 -29.376 1.00 35.12 416 SER A C 1
ATOM 3128 O O . SER A 1 416 ? 3.744 -20.237 -30.310 1.00 35.12 416 SER A O 1
ATOM 3130 N N . ASP A 1 417 ? 4.431 -21.534 -28.604 1.00 39.84 417 ASP A N 1
ATOM 3131 C CA . ASP A 1 417 ? 5.848 -21.236 -28.787 1.00 39.84 417 ASP A CA 1
ATOM 3132 C C . ASP A 1 417 ? 6.367 -21.855 -30.089 1.00 39.84 417 ASP A C 1
ATOM 3134 O O . ASP A 1 417 ? 6.449 -23.071 -30.256 1.00 39.84 417 ASP A O 1
ATOM 3138 N N . SER A 1 418 ? 6.683 -20.982 -31.044 1.00 34.59 418 SER A N 1
ATOM 3139 C CA . SER A 1 418 ? 7.418 -21.295 -32.267 1.00 34.59 418 SER A CA 1
ATOM 3140 C C . SER A 1 418 ? 8.255 -20.073 -32.644 1.00 34.59 418 SER A C 1
ATOM 3142 O O . SER A 1 418 ? 7.747 -18.952 -32.706 1.00 34.59 418 SER A O 1
ATOM 3144 N N . GLU A 1 419 ? 9.558 -20.274 -32.833 1.00 39.03 419 GLU A N 1
ATOM 3145 C CA . GLU A 1 419 ? 10.572 -19.212 -32.916 1.00 39.03 419 GLU A CA 1
ATOM 3146 C C . GLU A 1 419 ? 10.546 -18.484 -34.274 1.00 39.03 419 GLU A C 1
ATOM 3148 O O . GLU A 1 419 ? 11.405 -18.666 -35.134 1.00 39.03 419 GLU A O 1
ATOM 3153 N N . LEU A 1 420 ? 9.503 -17.683 -34.508 1.00 32.88 420 LEU A N 1
ATOM 3154 C CA . LEU A 1 420 ? 9.236 -17.031 -35.797 1.00 32.88 420 LEU A CA 1
ATOM 3155 C C . LEU A 1 420 ? 8.921 -15.527 -35.667 1.00 32.88 420 LEU A C 1
ATOM 3157 O O . LEU A 1 420 ? 8.129 -14.989 -36.443 1.00 32.88 420 LEU A O 1
ATOM 3161 N N . SER A 1 421 ? 9.551 -14.839 -34.706 1.00 33.88 421 SER A N 1
ATOM 3162 C CA . SER A 1 421 ? 9.511 -13.367 -34.603 1.00 33.88 421 SER A CA 1
ATOM 3163 C C . SER A 1 421 ? 10.770 -12.728 -33.980 1.00 33.88 421 SER A C 1
ATOM 3165 O O . SER A 1 421 ? 10.677 -11.634 -33.422 1.00 33.88 421 SER A O 1
ATOM 3167 N N . SER A 1 422 ? 11.935 -13.377 -34.079 1.00 35.44 422 SER A N 1
ATOM 3168 C CA . SER A 1 422 ? 13.234 -12.691 -33.999 1.00 35.44 422 SER A CA 1
ATOM 3169 C C . SER A 1 422 ? 13.635 -12.145 -35.382 1.00 35.44 422 SER A C 1
ATOM 3171 O O . SER A 1 422 ? 13.102 -12.582 -36.407 1.00 35.44 422 SER A O 1
ATOM 3173 N N . ASP A 1 423 ? 14.590 -11.212 -35.387 1.00 33.53 423 ASP A N 1
ATOM 3174 C CA . ASP A 1 423 ? 15.400 -10.809 -36.549 1.00 33.53 423 ASP A CA 1
ATOM 3175 C C . ASP A 1 423 ? 14.688 -10.065 -37.707 1.00 33.53 423 ASP A C 1
ATOM 3177 O O . ASP A 1 423 ? 14.673 -10.560 -38.829 1.00 33.53 423 ASP A O 1
ATOM 3181 N N . GLU A 1 424 ? 14.175 -8.842 -37.477 1.00 33.47 424 GLU A N 1
ATOM 3182 C CA . GLU A 1 424 ? 14.103 -7.764 -38.510 1.00 33.47 424 GLU A CA 1
ATOM 3183 C C . GLU A 1 424 ? 14.174 -6.307 -37.942 1.00 33.47 424 GLU A C 1
ATOM 3185 O O . GLU A 1 424 ? 13.938 -5.358 -38.686 1.00 33.47 424 GLU A O 1
ATOM 3190 N N . ASP A 1 425 ? 14.541 -6.085 -36.666 1.00 32.53 425 ASP A N 1
ATOM 3191 C CA . ASP A 1 425 ? 14.562 -4.744 -36.018 1.00 32.53 425 ASP A CA 1
ATOM 3192 C C . ASP A 1 425 ? 15.977 -4.238 -35.609 1.00 32.53 425 ASP A C 1
ATOM 3194 O O . ASP A 1 425 ? 16.127 -3.467 -34.662 1.00 32.53 425 ASP A O 1
ATOM 3198 N N . GLU A 1 426 ? 17.032 -4.595 -36.357 1.00 30.36 426 GLU A N 1
ATOM 3199 C CA . GLU A 1 426 ? 18.316 -3.863 -36.328 1.00 30.36 426 GLU A CA 1
ATOM 3200 C C . GLU A 1 426 ? 18.535 -3.058 -37.621 1.00 30.36 426 GLU A C 1
ATOM 3202 O O . GLU A 1 426 ? 19.005 -3.572 -38.636 1.00 30.36 426 GLU A O 1
ATOM 3207 N N . VAL A 1 427 ? 18.252 -1.751 -37.571 1.00 29.52 427 VAL A N 1
ATOM 3208 C CA . VAL A 1 427 ? 18.718 -0.776 -38.573 1.00 29.52 427 VAL A CA 1
ATOM 3209 C C . VAL A 1 427 ? 19.316 0.428 -37.848 1.00 29.52 427 VAL A C 1
ATOM 3211 O O . VAL A 1 427 ? 18.606 1.240 -37.259 1.00 29.52 427 VAL A O 1
ATOM 3214 N N . GLN A 1 428 ? 20.643 0.540 -37.888 1.00 29.17 428 GLN A N 1
ATOM 3215 C CA . GLN A 1 428 ? 21.407 1.561 -37.169 1.00 29.17 428 GLN A CA 1
ATOM 3216 C C . GLN A 1 428 ? 21.192 2.964 -37.775 1.00 29.17 428 GLN A C 1
ATOM 3218 O O . GLN A 1 428 ? 21.670 3.248 -38.876 1.00 29.17 428 GLN A O 1
ATOM 3223 N N . ASP A 1 429 ? 20.529 3.879 -37.052 1.00 27.25 429 ASP A N 1
ATOM 3224 C CA . ASP A 1 429 ? 20.450 5.297 -37.448 1.00 27.25 429 ASP A CA 1
ATOM 3225 C C . ASP A 1 429 ? 21.784 6.009 -37.164 1.00 27.25 429 ASP A C 1
ATOM 3227 O O . ASP A 1 429 ? 21.976 6.651 -36.130 1.00 27.25 429 ASP A O 1
ATOM 3231 N N . HIS A 1 430 ? 22.735 5.897 -38.095 1.00 28.75 430 HIS A N 1
ATOM 3232 C CA . HIS A 1 430 ? 24.017 6.610 -38.061 1.00 28.75 430 HIS A CA 1
ATOM 3233 C C . HIS A 1 430 ? 23.869 8.126 -38.328 1.00 28.75 430 HIS A C 1
ATOM 3235 O O . HIS A 1 430 ? 24.475 8.701 -39.242 1.00 28.75 430 HIS A O 1
ATOM 3241 N N . ARG A 1 431 ? 23.112 8.820 -37.470 1.00 29.66 431 ARG A N 1
ATOM 3242 C CA . ARG A 1 431 ? 23.130 10.284 -37.372 1.00 29.66 431 ARG A CA 1
ATOM 3243 C C . ARG A 1 431 ? 24.467 10.756 -36.820 1.00 29.66 431 ARG A C 1
ATOM 3245 O O . ARG A 1 431 ? 24.762 10.642 -35.634 1.00 29.66 431 ARG A O 1
ATOM 3252 N N . ARG A 1 432 ? 25.270 11.339 -37.710 1.00 28.28 432 ARG A N 1
ATOM 3253 C CA . ARG A 1 432 ? 26.551 11.979 -37.391 1.00 28.28 432 ARG A CA 1
ATOM 3254 C C . ARG A 1 432 ? 26.365 13.072 -36.331 1.00 28.28 432 ARG A C 1
ATOM 3256 O O . ARG A 1 432 ? 25.789 14.116 -36.633 1.00 28.28 432 ARG A O 1
ATOM 3263 N N . GLN A 1 433 ? 26.923 12.877 -35.138 1.00 27.16 433 GLN A N 1
ATOM 3264 C CA . GLN A 1 433 ? 27.247 13.995 -34.249 1.00 27.16 433 GLN A CA 1
ATOM 3265 C C . GLN A 1 433 ? 28.540 14.691 -34.728 1.00 27.16 433 GLN A C 1
ATOM 3267 O O . GLN A 1 433 ? 29.414 14.029 -35.301 1.00 27.16 433 GLN A O 1
ATOM 3272 N N . PRO A 1 434 ? 28.680 16.017 -34.541 1.00 27.58 434 PRO A N 1
ATOM 3273 C CA . PRO A 1 434 ? 29.904 16.740 -34.875 1.00 27.58 434 PRO A CA 1
ATOM 3274 C C . PRO A 1 434 ? 31.020 16.425 -33.867 1.00 27.58 434 PRO A C 1
ATOM 3276 O O . PRO A 1 434 ? 30.761 16.259 -32.677 1.00 27.58 434 PRO A O 1
ATOM 3279 N N . ARG A 1 435 ? 32.276 16.371 -34.329 1.00 26.56 435 ARG A N 1
ATOM 3280 C CA . ARG A 1 435 ? 33.440 16.237 -33.436 1.00 26.56 435 ARG A CA 1
ATOM 3281 C C . ARG A 1 435 ? 33.843 17.600 -32.847 1.00 26.56 435 ARG A C 1
ATOM 3283 O O . ARG A 1 435 ? 33.679 18.604 -33.543 1.00 26.56 435 ARG A O 1
ATOM 3290 N N . PRO A 1 436 ? 34.393 17.647 -31.617 1.00 29.77 436 PRO A N 1
ATOM 3291 C CA . PRO A 1 436 ? 34.956 18.868 -31.047 1.00 29.77 436 PRO A CA 1
ATOM 3292 C C . PRO A 1 436 ? 36.142 19.413 -31.850 1.00 29.77 436 PRO A C 1
ATOM 3294 O O . PRO A 1 436 ? 36.814 18.683 -32.579 1.00 29.77 436 PRO A O 1
ATOM 3297 N N . TYR A 1 437 ? 36.396 20.704 -31.663 1.00 26.64 437 TYR A N 1
ATOM 3298 C CA . TYR A 1 437 ? 37.585 21.409 -32.131 1.00 26.64 437 TYR A CA 1
ATOM 3299 C C . TYR A 1 437 ? 38.626 21.382 -31.006 1.00 26.64 437 TYR A C 1
ATOM 3301 O O . TYR A 1 437 ? 38.271 21.700 -29.872 1.00 26.64 437 TYR A O 1
ATOM 3309 N N . ASP A 1 438 ? 39.879 21.036 -31.295 1.00 28.44 438 ASP A N 1
ATOM 3310 C CA . ASP A 1 438 ? 40.983 21.213 -30.345 1.00 28.44 438 ASP A CA 1
ATOM 3311 C C . ASP A 1 438 ? 42.298 21.464 -31.097 1.00 28.44 438 ASP A C 1
ATOM 3313 O O . ASP A 1 438 ? 42.462 21.042 -32.245 1.00 28.44 438 ASP A O 1
ATOM 3317 N N . ASP A 1 439 ? 43.202 22.213 -30.476 1.00 28.95 439 ASP A N 1
ATOM 3318 C CA . ASP A 1 439 ? 44.244 22.976 -31.170 1.00 28.95 439 ASP A CA 1
ATOM 3319 C C . ASP A 1 439 ? 45.652 22.425 -30.888 1.00 28.95 439 ASP A C 1
ATOM 3321 O O . ASP A 1 439 ? 46.019 22.278 -29.716 1.00 28.95 439 ASP A O 1
ATOM 3325 N N . LYS A 1 440 ? 46.453 22.171 -31.944 1.00 28.95 440 LYS A N 1
ATOM 3326 C CA . LYS A 1 440 ? 47.932 22.331 -31.968 1.00 28.95 440 LYS A CA 1
ATOM 3327 C C . LYS A 1 440 ? 48.591 22.003 -33.320 1.00 28.95 440 LYS A C 1
ATOM 3329 O O . LYS A 1 440 ? 48.539 20.886 -33.824 1.00 28.95 440 LYS A O 1
ATOM 3334 N N . LEU A 1 441 ? 49.324 22.997 -33.820 1.00 26.61 441 LEU A N 1
ATOM 3335 C CA . LEU A 1 441 ? 50.466 22.903 -34.749 1.00 26.61 441 LEU A CA 1
ATOM 3336 C C . LEU A 1 441 ? 51.700 22.263 -34.043 1.00 26.61 441 LEU A C 1
ATOM 3338 O O . LEU A 1 441 ? 51.651 22.159 -32.814 1.00 26.61 441 LEU A O 1
ATOM 3342 N N . PRO A 1 442 ? 52.821 21.893 -34.727 1.00 38.00 442 PRO A N 1
ATOM 3343 C CA . PRO A 1 442 ? 53.275 22.385 -36.045 1.00 38.00 442 PRO A CA 1
ATOM 3344 C C . PRO A 1 442 ? 53.931 21.357 -37.010 1.00 38.00 442 PRO A C 1
ATOM 3346 O O . PRO A 1 442 ? 54.217 20.225 -36.636 1.00 38.00 442 PRO A O 1
ATOM 3349 N N . GLY A 1 443 ? 54.327 21.826 -38.209 1.00 26.36 443 GLY A N 1
ATOM 3350 C CA . GLY A 1 443 ? 55.626 21.432 -38.794 1.00 26.36 443 GLY A CA 1
ATOM 3351 C C . GLY A 1 443 ? 55.686 20.981 -40.265 1.00 26.36 443 GLY A C 1
ATOM 3352 O O . GLY A 1 443 ? 55.534 19.802 -40.537 1.00 26.36 443 GLY A O 1
ATOM 3353 N N . GLY A 1 444 ? 56.056 21.908 -41.161 1.00 26.22 444 GLY A N 1
ATOM 3354 C CA . GLY A 1 444 ? 57.138 21.721 -42.154 1.00 26.22 444 GLY A CA 1
ATOM 3355 C C . GLY A 1 444 ? 57.003 20.719 -43.319 1.00 26.22 444 GLY A C 1
ATOM 3356 O O . GLY A 1 444 ? 57.138 19.520 -43.130 1.00 26.22 444 GLY A O 1
ATOM 3357 N N . GLU A 1 445 ? 56.883 21.271 -44.533 1.00 26.28 445 GLU A N 1
ATOM 3358 C CA . GLU A 1 445 ? 57.629 20.921 -45.768 1.00 26.28 445 GLU A CA 1
ATOM 3359 C C . GLU A 1 445 ? 58.067 19.458 -46.035 1.00 26.28 445 GLU A C 1
ATOM 3361 O O . GLU A 1 445 ? 58.957 18.941 -45.366 1.00 26.28 445 GLU A O 1
ATOM 3366 N N . HIS A 1 446 ? 57.647 18.890 -47.181 1.00 30.52 446 HIS A N 1
ATOM 3367 C CA . HIS A 1 446 ? 58.513 18.901 -48.382 1.00 30.52 446 HIS A CA 1
ATOM 3368 C C . HIS A 1 446 ? 57.787 18.482 -49.682 1.00 30.52 446 HIS A C 1
ATOM 3370 O O . HIS A 1 446 ? 56.978 17.557 -49.678 1.00 30.52 446 HIS A O 1
ATOM 3376 N N . ASP A 1 447 ? 58.139 19.096 -50.818 1.00 29.11 447 ASP A N 1
ATOM 3377 C CA . ASP A 1 447 ? 57.739 18.642 -52.163 1.00 29.11 447 ASP A CA 1
ATOM 3378 C C . ASP A 1 447 ? 58.516 17.399 -52.631 1.00 29.11 447 ASP A C 1
ATOM 3380 O O . ASP A 1 447 ? 59.719 17.300 -52.347 1.00 29.11 447 ASP A O 1
ATOM 3384 N N . ARG A 1 448 ? 57.904 16.580 -53.514 1.00 28.88 448 ARG A N 1
ATOM 3385 C CA . ARG A 1 448 ? 58.500 16.262 -54.837 1.00 28.88 448 ARG A CA 1
ATOM 3386 C C . ARG A 1 448 ? 57.572 15.596 -55.869 1.00 28.88 448 ARG A C 1
ATOM 3388 O O . ARG A 1 448 ? 56.645 14.873 -55.528 1.00 28.88 448 ARG A O 1
ATOM 3395 N N . TYR A 1 449 ? 57.909 15.853 -57.137 1.00 29.11 449 TYR A N 1
ATOM 3396 C CA . TYR A 1 449 ? 57.377 15.251 -58.371 1.00 29.11 449 TYR A CA 1
ATOM 3397 C C . TYR A 1 449 ? 57.838 13.792 -58.566 1.00 29.11 449 TYR A C 1
ATOM 3399 O O . TYR A 1 449 ? 58.819 13.366 -57.951 1.00 29.11 449 TYR A O 1
ATOM 3407 N N . GLY A 1 450 ? 57.195 13.071 -59.494 1.00 28.61 450 GLY A N 1
ATOM 3408 C CA . GLY A 1 450 ? 57.600 11.730 -59.928 1.00 28.61 450 GLY A CA 1
ATOM 3409 C C . GLY A 1 450 ? 56.706 11.153 -61.031 1.00 28.61 450 GLY A C 1
ATOM 3410 O O . GLY A 1 450 ? 55.907 10.262 -60.759 1.00 28.61 450 GLY A O 1
ATOM 3411 N N . ASP A 1 451 ? 56.823 11.681 -62.249 1.00 27.02 451 ASP A N 1
ATOM 3412 C CA . ASP A 1 451 ? 56.039 11.282 -63.428 1.00 27.02 451 ASP A CA 1
ATOM 3413 C C . ASP A 1 451 ? 56.443 9.901 -64.000 1.00 27.02 451 ASP A C 1
ATOM 3415 O O . ASP A 1 451 ? 57.533 9.391 -63.726 1.00 27.02 451 ASP A O 1
ATOM 3419 N N . GLY A 1 452 ? 55.576 9.298 -64.825 1.00 28.58 452 GLY A N 1
ATOM 3420 C CA . GLY A 1 452 ? 55.824 8.005 -65.480 1.00 28.58 452 GLY A CA 1
ATOM 3421 C C . GLY A 1 452 ? 54.682 7.575 -66.408 1.00 28.58 452 GLY A C 1
ATOM 3422 O O . GLY A 1 452 ? 53.741 6.920 -65.967 1.00 28.58 452 GLY A O 1
ATOM 3423 N N . GLU A 1 453 ? 54.760 7.971 -67.679 1.00 28.67 453 GLU A N 1
ATOM 3424 C CA . GLU A 1 453 ? 53.717 7.781 -68.701 1.00 28.67 453 GLU A CA 1
ATOM 3425 C C . GLU A 1 453 ? 53.854 6.472 -69.512 1.00 28.67 453 GLU A C 1
ATOM 3427 O O . GLU A 1 453 ? 54.943 5.908 -69.623 1.00 28.67 453 GLU A O 1
ATOM 3432 N N . GLY A 1 454 ? 52.745 6.082 -70.157 1.00 30.03 454 GLY A N 1
ATOM 3433 C CA . GLY A 1 454 ? 52.726 5.383 -71.452 1.00 30.03 454 GLY A CA 1
ATOM 3434 C C . GLY A 1 454 ? 52.709 3.845 -71.459 1.00 30.03 454 GLY A C 1
ATOM 3435 O O . GLY A 1 454 ? 53.153 3.191 -70.519 1.00 30.03 454 GLY A O 1
ATOM 3436 N N . ASP A 1 455 ? 52.203 3.171 -72.500 1.00 28.97 455 ASP A N 1
ATOM 3437 C CA . ASP A 1 455 ? 51.410 3.592 -73.681 1.00 28.97 455 ASP A CA 1
ATOM 3438 C C . ASP A 1 455 ? 50.676 2.348 -74.244 1.00 28.97 455 ASP A C 1
ATOM 3440 O O . ASP A 1 455 ? 51.100 1.221 -73.969 1.00 28.97 455 ASP A O 1
ATOM 3444 N N . GLY A 1 456 ? 49.621 2.501 -75.065 1.00 29.31 456 GLY A N 1
ATOM 3445 C CA . GLY A 1 456 ? 49.037 1.341 -75.771 1.00 29.31 456 GLY A CA 1
ATOM 3446 C C . GLY A 1 456 ? 47.624 1.474 -76.353 1.00 29.31 456 GLY A C 1
ATOM 3447 O O . GLY A 1 456 ? 46.754 0.680 -76.000 1.00 29.31 456 GLY A O 1
ATOM 3448 N N . GLU A 1 457 ? 47.384 2.432 -77.251 1.00 30.02 457 GLU A N 1
ATOM 3449 C CA . GLU A 1 457 ? 46.110 2.551 -77.989 1.00 30.02 457 GLU A CA 1
ATOM 3450 C C . GLU A 1 457 ? 46.035 1.635 -79.234 1.00 30.02 457 GLU A C 1
ATOM 3452 O O . GLU A 1 457 ? 47.051 1.146 -79.734 1.00 30.02 457 GLU A O 1
ATOM 3457 N N . GLY A 1 458 ? 44.820 1.413 -79.753 1.00 28.77 458 GLY A N 1
ATOM 3458 C CA . GLY A 1 458 ? 44.561 0.660 -80.987 1.00 28.77 458 GLY A CA 1
ATOM 3459 C C . GLY A 1 458 ? 43.087 0.728 -81.414 1.00 28.77 458 GLY A C 1
ATOM 3460 O O . GLY A 1 458 ? 42.228 0.135 -80.768 1.00 28.77 458 GLY A O 1
ATOM 3461 N N . GLU A 1 459 ? 42.804 1.472 -82.485 1.00 30.56 459 GLU A N 1
ATOM 3462 C CA . GLU A 1 459 ? 41.454 1.861 -82.941 1.00 30.56 459 GLU A CA 1
ATOM 3463 C C . GLU A 1 459 ? 40.775 0.829 -83.878 1.00 30.56 459 GLU A C 1
ATOM 3465 O O . GLU A 1 459 ? 41.412 -0.116 -84.351 1.00 30.56 459 GLU A O 1
ATOM 3470 N N . GLY A 1 460 ? 39.478 1.016 -84.188 1.00 27.81 460 GLY A N 1
ATOM 3471 C CA . GLY A 1 460 ? 38.719 0.149 -85.111 1.00 27.81 460 GLY A CA 1
ATOM 3472 C C . GLY A 1 460 ? 37.262 0.582 -85.370 1.00 27.81 460 GLY A C 1
ATOM 3473 O O . GLY A 1 460 ? 36.349 0.076 -84.726 1.00 27.81 460 GLY A O 1
ATOM 3474 N N . ASP A 1 461 ? 37.076 1.505 -86.317 1.00 29.08 461 ASP A N 1
ATOM 3475 C CA . ASP A 1 461 ? 35.849 2.245 -86.695 1.00 29.08 461 ASP A CA 1
ATOM 3476 C C . ASP A 1 461 ? 34.552 1.477 -87.079 1.00 29.08 461 ASP A C 1
ATOM 3478 O O . ASP A 1 461 ? 34.601 0.415 -87.699 1.00 29.08 461 ASP A O 1
ATOM 3482 N N . GLY A 1 462 ? 33.412 2.173 -86.885 1.00 29.25 462 GLY A N 1
ATOM 3483 C CA . GLY A 1 462 ? 32.219 2.194 -87.771 1.00 29.25 462 GLY A CA 1
ATOM 3484 C C . GLY A 1 462 ? 31.157 1.070 -87.687 1.00 29.25 462 GLY A C 1
ATOM 3485 O O . GLY A 1 462 ? 31.455 -0.057 -87.306 1.00 29.25 462 GLY A O 1
ATOM 3486 N N . ASP A 1 463 ? 29.887 1.270 -88.085 1.00 27.98 463 ASP A N 1
ATOM 3487 C CA . ASP A 1 463 ? 29.100 2.489 -88.416 1.00 27.98 463 ASP A CA 1
ATOM 3488 C C . ASP A 1 463 ? 27.577 2.135 -88.535 1.00 27.98 463 ASP A C 1
ATOM 3490 O O . ASP A 1 463 ? 27.257 0.951 -88.651 1.00 27.98 463 ASP A O 1
ATOM 3494 N N . SER A 1 464 ? 26.676 3.139 -88.601 1.00 31.17 464 SER A N 1
ATOM 3495 C CA . SER A 1 464 ? 25.262 3.091 -89.085 1.00 31.17 464 SER A CA 1
ATOM 3496 C C . SER A 1 464 ? 24.194 2.346 -88.230 1.00 31.17 464 SER A C 1
ATOM 3498 O O . SER A 1 464 ? 24.459 1.273 -87.693 1.00 31.17 464 SER A O 1
ATOM 3500 N N . GLU A 1 465 ? 22.911 2.751 -88.108 1.00 29.48 465 GLU A N 1
ATOM 3501 C CA . GLU A 1 465 ? 22.198 4.061 -88.047 1.00 29.48 465 GLU A CA 1
ATOM 3502 C C . GLU A 1 465 ? 20.712 3.815 -87.624 1.00 29.48 465 GLU A C 1
ATOM 3504 O O . GLU A 1 465 ? 20.189 2.731 -87.870 1.00 29.48 465 GLU A O 1
ATOM 3509 N N . ASP A 1 466 ? 20.060 4.835 -87.035 1.00 28.73 466 ASP A N 1
ATOM 3510 C CA . ASP A 1 466 ? 18.612 5.192 -86.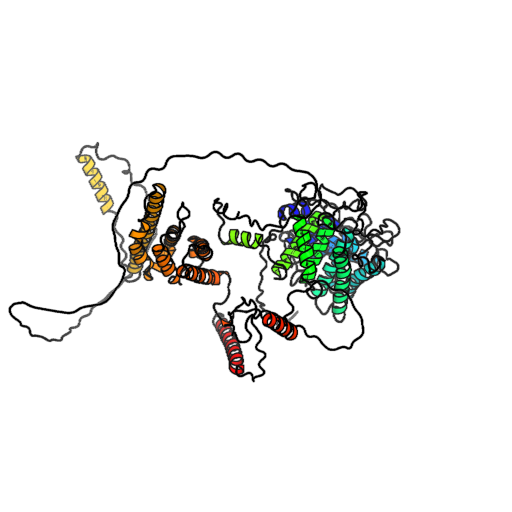975 1.00 28.73 466 ASP A CA 1
ATOM 3511 C C . ASP A 1 466 ? 17.453 4.185 -86.668 1.00 28.73 466 ASP A C 1
ATOM 3513 O O . ASP A 1 466 ? 17.546 2.979 -86.867 1.00 28.73 466 ASP A O 1
ATOM 3517 N N . ASP A 1 467 ? 16.207 4.603 -86.340 1.00 30.11 467 ASP A N 1
ATOM 3518 C CA . ASP A 1 467 ? 15.620 5.565 -85.357 1.00 30.11 467 ASP A CA 1
ATOM 3519 C C . ASP A 1 467 ? 14.054 5.356 -85.352 1.00 30.11 467 ASP A C 1
ATOM 3521 O O . ASP A 1 467 ? 13.513 4.556 -86.114 1.00 30.11 467 ASP A O 1
ATOM 3525 N N . TYR A 1 468 ? 13.311 6.099 -84.518 1.00 27.97 468 TYR A N 1
ATOM 3526 C CA . TYR A 1 468 ? 11.861 6.409 -84.527 1.00 27.97 468 TYR A CA 1
ATOM 3527 C C . TYR A 1 468 ? 10.797 5.436 -83.945 1.00 27.97 468 TYR A C 1
ATOM 3529 O O . TYR A 1 468 ? 10.025 4.810 -84.664 1.00 27.97 468 TYR A O 1
ATOM 3537 N N . ARG A 1 469 ? 10.602 5.578 -82.618 1.00 29.17 469 ARG A N 1
ATOM 3538 C CA . ARG A 1 469 ? 9.381 6.126 -81.941 1.00 29.17 469 ARG A CA 1
ATOM 3539 C C . ARG A 1 469 ? 8.005 5.399 -81.972 1.00 29.17 469 ARG A C 1
ATOM 3541 O O . ARG A 1 469 ? 7.781 4.368 -82.589 1.00 29.17 469 ARG A O 1
ATOM 3548 N N . GLU A 1 470 ? 7.107 5.952 -81.146 1.00 34.34 470 GLU A N 1
ATOM 3549 C CA . GLU A 1 470 ? 5.780 5.481 -80.701 1.00 34.34 470 GLU A CA 1
ATOM 3550 C C . GLU A 1 470 ? 4.626 5.816 -81.683 1.00 34.34 470 GLU A C 1
ATOM 3552 O O . GLU A 1 470 ? 4.750 6.764 -82.455 1.00 34.34 470 GLU A O 1
ATOM 3557 N N . ASP A 1 471 ? 3.476 5.108 -81.629 1.00 26.80 471 ASP A N 1
ATOM 3558 C CA . ASP A 1 471 ? 2.223 5.546 -80.941 1.00 26.80 471 ASP A CA 1
ATOM 3559 C C . ASP A 1 471 ? 1.010 4.581 -81.205 1.00 26.80 471 ASP A C 1
ATOM 3561 O O . ASP A 1 471 ? 1.161 3.492 -81.764 1.00 26.80 471 ASP A O 1
ATOM 3565 N N . ARG A 1 472 ? -0.206 4.936 -80.747 1.00 30.25 472 ARG A N 1
ATOM 3566 C CA . ARG A 1 472 ? -1.530 4.263 -80.903 1.00 30.25 472 ARG A CA 1
ATOM 3567 C C . ARG A 1 472 ? -2.381 5.008 -81.992 1.00 30.25 472 ARG A C 1
ATOM 3569 O O . ARG A 1 472 ? -1.774 5.782 -82.724 1.00 30.25 472 ARG A O 1
ATOM 3576 N N . PRO A 1 473 ? -3.742 4.916 -82.152 1.00 37.62 473 PRO A N 1
ATOM 3577 C CA . PRO A 1 473 ? -4.799 4.027 -81.610 1.00 37.62 473 PRO A CA 1
ATOM 3578 C C . PRO A 1 473 ? -5.925 3.563 -82.619 1.00 37.62 473 PRO A C 1
ATOM 3580 O O . PRO A 1 473 ? -5.932 3.875 -83.802 1.00 37.62 473 PRO A O 1
ATOM 3583 N N . SER A 1 474 ? -6.949 2.857 -82.097 1.00 24.66 474 SER A N 1
ATOM 3584 C CA . SER A 1 474 ? -8.401 2.867 -82.472 1.00 24.66 474 SER A CA 1
ATOM 3585 C C . SER A 1 474 ? -8.966 2.558 -83.899 1.00 24.66 474 SER A C 1
ATOM 3587 O O . SER A 1 474 ? -9.097 3.427 -84.752 1.00 24.66 474 SER A O 1
ATOM 3589 N N . SER A 1 475 ? -9.592 1.371 -84.014 1.00 26.44 475 SER A N 1
ATOM 3590 C CA . SER A 1 475 ? -10.945 1.069 -84.581 1.00 26.44 475 SER A CA 1
ATOM 3591 C C . SER A 1 475 ? -11.379 1.314 -86.063 1.00 26.44 475 SER A C 1
ATOM 3593 O O . SER A 1 475 ? -11.959 2.350 -86.383 1.00 26.44 475 SER A O 1
ATOM 3595 N N . SER A 1 476 ? -11.491 0.198 -86.823 1.00 25.89 476 SER A N 1
ATOM 3596 C CA . SER A 1 476 ? -12.586 -0.163 -87.792 1.00 25.89 476 SER A CA 1
ATOM 3597 C C . SER A 1 476 ? -12.592 0.473 -89.226 1.00 25.89 476 SER A C 1
ATOM 3599 O O . SER A 1 476 ? -11.714 1.262 -89.528 1.00 25.89 476 SER A O 1
ATOM 3601 N N . ILE A 1 477 ? -13.449 0.144 -90.233 1.00 27.12 477 ILE A N 1
ATOM 3602 C CA . ILE A 1 477 ? -14.718 -0.635 -90.299 1.00 27.12 477 ILE A CA 1
ATOM 3603 C C . ILE A 1 477 ? -15.073 -1.302 -91.683 1.00 27.12 477 ILE A C 1
ATOM 3605 O O . ILE A 1 477 ? -14.873 -0.719 -92.751 1.00 27.12 477 ILE A O 1
ATOM 3609 N N . ARG A 1 478 ? -15.717 -2.496 -91.628 1.00 28.14 478 ARG A N 1
ATOM 3610 C CA . ARG A 1 478 ? -16.611 -3.227 -92.601 1.00 28.14 478 ARG A CA 1
ATOM 3611 C C . ARG A 1 478 ? -16.264 -3.355 -94.106 1.00 28.14 478 ARG A C 1
ATOM 3613 O O . ARG A 1 478 ? -16.032 -2.342 -94.746 1.00 28.14 478 ARG A O 1
ATOM 3620 N N . LYS A 1 479 ? -16.447 -4.570 -94.683 1.00 26.77 479 LYS A N 1
ATOM 3621 C CA . LYS A 1 479 ? -16.847 -5.004 -96.078 1.00 26.77 479 LYS A CA 1
ATOM 3622 C C . LYS A 1 479 ? -16.887 -6.581 -96.095 1.00 26.77 479 LYS A C 1
ATOM 3624 O O . LYS A 1 479 ? -16.598 -7.143 -95.047 1.00 26.77 479 LYS A O 1
ATOM 3629 N N . LYS A 1 480 ? -17.269 -7.405 -97.107 1.00 26.27 480 LYS A N 1
ATOM 3630 C CA . LYS A 1 480 ? -17.702 -7.197 -98.519 1.00 26.27 480 LYS A CA 1
ATOM 3631 C C . LYS A 1 480 ? -18.872 -8.097 -99.061 1.00 26.27 480 LYS A C 1
ATOM 3633 O O . LYS A 1 480 ? -19.705 -7.493 -99.730 1.00 26.27 480 LYS A O 1
ATOM 3638 N N . LYS A 1 481 ? -18.961 -9.434 -98.784 1.00 26.77 481 LYS A N 1
ATOM 3639 C CA . LYS A 1 481 ? -19.906 -10.538 -99.274 1.00 26.77 481 LYS A CA 1
ATOM 3640 C C . LYS A 1 481 ? -19.143 -11.707 -99.971 1.00 26.77 481 LYS A C 1
ATOM 3642 O O . LYS A 1 481 ? -17.968 -11.493 -100.242 1.00 26.77 481 LYS A O 1
ATOM 3647 N N . LEU A 1 482 ? -19.646 -12.929 -100.280 1.00 26.55 482 LEU A N 1
ATOM 3648 C CA . LEU A 1 482 ? -20.982 -13.610 -100.437 1.00 26.55 482 LEU A CA 1
ATOM 3649 C C . LEU A 1 482 ? -21.104 -14.872 -99.500 1.00 26.55 482 LEU A C 1
ATOM 3651 O O . LEU A 1 482 ? -20.155 -15.096 -98.763 1.00 26.55 482 LEU A O 1
ATOM 3655 N N . SER A 1 483 ? -22.161 -15.712 -99.316 1.00 29.39 483 SER A N 1
ATOM 3656 C CA . SER A 1 483 ? -23.495 -16.071 -99.917 1.00 29.39 483 SER A CA 1
ATOM 3657 C C . SER A 1 483 ? -23.522 -17.262 -100.936 1.00 29.39 483 SER A C 1
ATOM 3659 O O . SER A 1 483 ? -22.618 -17.299 -101.754 1.00 29.39 483 SER A O 1
ATOM 3661 N N . SER A 1 484 ? -24.494 -18.217 -101.021 1.00 32.31 484 SER A N 1
ATOM 3662 C CA . SER A 1 484 ? -25.893 -18.278 -100.493 1.00 32.31 484 SER A CA 1
ATOM 3663 C C . SER A 1 484 ? -26.690 -19.636 -100.603 1.00 32.31 484 SER A C 1
ATOM 3665 O O . SER A 1 484 ? -26.565 -20.293 -101.631 1.00 32.31 484 SER A O 1
ATOM 3667 N N . ARG A 1 485 ? -27.704 -19.851 -99.710 1.00 30.53 485 ARG A N 1
ATOM 3668 C CA . ARG A 1 485 ? -29.103 -20.408 -99.935 1.00 30.53 485 ARG A CA 1
ATOM 3669 C C . ARG A 1 485 ? -29.374 -21.938 -100.179 1.00 30.53 485 ARG A C 1
ATOM 3671 O O . ARG A 1 485 ? -28.465 -22.601 -100.654 1.00 30.53 485 ARG A O 1
ATOM 3678 N N . PRO A 1 486 ? -30.643 -22.474 -100.062 1.00 45.03 486 PRO A N 1
ATOM 3679 C CA . PRO A 1 486 ? -31.850 -22.073 -99.254 1.00 45.03 486 PRO A CA 1
ATOM 3680 C C . PRO A 1 486 ? -32.873 -23.180 -98.740 1.00 45.03 486 PRO A C 1
ATOM 3682 O O . PRO A 1 486 ? -32.856 -24.305 -99.220 1.00 45.03 486 PRO A O 1
ATOM 3685 N N . LYS A 1 487 ? -33.918 -22.735 -97.974 1.00 30.58 487 LYS A N 1
ATOM 3686 C CA . LYS A 1 487 ? -35.345 -23.241 -97.809 1.00 30.58 487 LYS A CA 1
ATOM 3687 C C . LYS A 1 487 ? -35.666 -24.403 -96.808 1.00 30.58 487 LYS A C 1
ATOM 3689 O O . LYS A 1 487 ? -34.866 -25.314 -96.708 1.00 30.58 487 LYS A O 1
ATOM 3694 N N . GLN A 1 488 ? -36.812 -24.483 -96.071 1.00 30.05 488 GLN A N 1
ATOM 3695 C CA . GLN A 1 488 ? -38.071 -23.666 -95.931 1.00 30.05 488 GLN A CA 1
ATOM 3696 C C . GLN A 1 488 ? -38.729 -23.743 -94.487 1.00 30.05 488 GLN A C 1
ATOM 3698 O O . GLN A 1 488 ? -37.969 -23.833 -93.532 1.00 30.05 488 GLN A O 1
ATOM 3703 N N . ARG A 1 489 ? -40.077 -23.637 -94.274 1.00 27.41 489 ARG A N 1
ATOM 3704 C CA . ARG A 1 489 ? -40.778 -23.472 -92.941 1.00 27.41 489 ARG A CA 1
ATOM 3705 C C . ARG A 1 489 ? -42.254 -23.980 -92.846 1.00 27.41 489 ARG A C 1
ATOM 3707 O O . ARG A 1 489 ? -43.000 -23.725 -93.790 1.00 27.41 489 ARG A O 1
ATOM 3714 N N . ARG A 1 490 ? -42.670 -24.568 -91.693 1.00 27.34 490 ARG A N 1
ATOM 3715 C CA . ARG A 1 490 ? -44.032 -24.699 -91.038 1.00 27.34 490 ARG A CA 1
ATOM 3716 C C . ARG A 1 490 ? -43.893 -25.492 -89.693 1.00 27.34 490 ARG A C 1
ATOM 3718 O O . ARG A 1 490 ? -42.921 -26.237 -89.644 1.00 27.34 490 ARG A O 1
ATOM 3725 N N . THR A 1 491 ? -44.647 -25.448 -88.567 1.00 29.80 491 THR A N 1
ATOM 3726 C CA . THR A 1 491 ? -45.815 -24.698 -87.974 1.00 29.80 491 THR A CA 1
ATOM 3727 C C . THR A 1 491 ? -47.243 -25.020 -88.496 1.00 29.80 491 THR A C 1
ATOM 3729 O O . THR A 1 491 ? -47.328 -25.505 -89.622 1.00 29.80 491 THR A O 1
ATOM 3732 N N . GLU A 1 492 ? -48.385 -24.878 -87.770 1.00 32.34 492 GLU A N 1
ATOM 3733 C CA . GLU A 1 492 ? -48.845 -24.155 -86.527 1.00 32.34 492 GLU A CA 1
ATOM 3734 C C . GLU A 1 492 ? -49.848 -25.018 -85.637 1.00 32.34 492 GLU A C 1
ATOM 3736 O O . GLU A 1 492 ? -50.318 -26.026 -86.157 1.00 32.34 492 GLU A O 1
ATOM 3741 N N . GLY A 1 493 ? -50.206 -24.636 -84.372 1.00 29.59 493 GLY A N 1
ATOM 3742 C CA . GLY A 1 493 ? -51.139 -25.313 -83.377 1.00 29.59 493 GLY A CA 1
ATOM 3743 C C . GLY A 1 493 ? -51.301 -24.527 -82.016 1.00 29.59 493 GLY A C 1
ATOM 3744 O O . GLY A 1 493 ? -50.669 -23.470 -81.956 1.00 29.59 493 GLY A O 1
ATOM 3745 N N . ASP A 1 494 ? -52.023 -24.837 -80.890 1.00 29.34 494 ASP A N 1
ATOM 3746 C CA . ASP A 1 494 ? -53.012 -25.865 -80.378 1.00 29.34 494 ASP A CA 1
ATOM 3747 C C . ASP A 1 494 ? -53.704 -25.420 -79.001 1.00 29.34 494 ASP A C 1
ATOM 3749 O O . ASP A 1 494 ? -53.311 -24.381 -78.471 1.00 29.34 494 ASP A O 1
ATOM 3753 N N . GLU A 1 495 ? -54.677 -26.159 -78.379 1.00 30.78 495 GLU A N 1
ATOM 3754 C CA . GLU A 1 495 ? -55.439 -25.853 -77.092 1.00 30.78 495 GLU A CA 1
ATOM 3755 C C . GLU A 1 495 ? -55.850 -27.101 -76.202 1.00 30.78 495 GLU A C 1
ATOM 3757 O O . GLU A 1 495 ? -55.850 -28.212 -76.726 1.00 30.78 495 GLU A O 1
ATOM 3762 N N . GLY A 1 496 ? -56.312 -26.946 -74.920 1.00 28.47 496 GLY A N 1
ATOM 3763 C CA . GLY A 1 496 ? -57.397 -27.809 -74.317 1.00 28.47 496 GLY A CA 1
ATOM 3764 C C . GLY A 1 496 ? -57.375 -28.392 -72.849 1.00 28.47 496 GLY A C 1
ATOM 3765 O O . GLY A 1 496 ? -56.642 -29.330 -72.573 1.00 28.47 496 GLY A O 1
ATOM 3766 N N . ASP A 1 497 ? -58.283 -27.887 -71.981 1.00 27.58 497 ASP A N 1
ATOM 3767 C CA . ASP A 1 497 ? -58.964 -28.296 -70.688 1.00 27.58 497 ASP A CA 1
ATOM 3768 C C . ASP A 1 497 ? -58.928 -29.726 -69.995 1.00 27.58 497 ASP A C 1
ATOM 3770 O O . ASP A 1 497 ? -58.585 -30.731 -70.607 1.00 27.58 497 ASP A O 1
ATOM 3774 N N . GLY A 1 498 ? -59.413 -29.829 -68.722 1.00 25.70 498 GLY A N 1
ATOM 3775 C CA . GLY A 1 498 ? -60.166 -31.005 -68.167 1.00 25.70 498 GLY A CA 1
ATOM 3776 C C . GLY A 1 498 ? -59.702 -31.753 -66.862 1.00 25.70 498 GLY A C 1
ATOM 3777 O O . GLY A 1 498 ? -58.610 -32.319 -66.857 1.00 25.70 498 GLY A O 1
ATOM 3778 N N . PRO A 1 499 ? -60.522 -31.880 -65.770 1.00 59.78 499 PRO A N 1
ATOM 3779 C CA . PRO A 1 499 ? -60.183 -32.628 -64.520 1.00 59.78 499 PRO A CA 1
ATOM 3780 C C . PRO A 1 499 ? -61.164 -33.765 -64.064 1.00 59.78 499 PRO A C 1
ATOM 3782 O O . PRO A 1 499 ? -62.303 -33.818 -64.519 1.00 59.78 499 PRO A O 1
ATOM 3785 N N . GLY A 1 500 ? -60.793 -34.627 -63.080 1.00 27.75 500 GLY A N 1
ATOM 3786 C CA . GLY A 1 500 ? -61.717 -35.661 -62.524 1.00 27.75 500 GLY A CA 1
ATOM 3787 C C . GLY A 1 500 ? -61.336 -36.486 -61.255 1.00 27.75 500 GLY A C 1
ATOM 3788 O O . GLY A 1 500 ? -60.691 -37.519 -61.359 1.00 27.75 500 GLY A O 1
ATOM 3789 N N . ILE A 1 501 ? -61.824 -36.044 -60.079 1.00 31.08 501 ILE A N 1
ATOM 3790 C CA . ILE A 1 501 ? -62.386 -36.758 -58.881 1.00 31.08 501 ILE A CA 1
ATOM 3791 C C . ILE A 1 501 ? -61.869 -38.161 -58.420 1.00 31.08 501 ILE A C 1
ATOM 3793 O O . ILE A 1 501 ? -61.958 -39.145 -59.148 1.00 31.08 501 ILE A O 1
ATOM 3797 N N . GLY A 1 502 ? -61.560 -38.301 -57.108 1.00 28.77 502 GLY A N 1
ATOM 3798 C CA . GLY A 1 502 ? -61.499 -39.593 -56.373 1.00 28.77 502 GLY A CA 1
ATOM 3799 C C . GLY A 1 502 ? -61.193 -39.495 -54.851 1.00 28.77 502 GLY A C 1
ATOM 3800 O O . GLY A 1 502 ? -60.585 -38.518 -54.422 1.00 28.77 502 GLY A O 1
ATOM 3801 N N . ASP A 1 503 ? -61.598 -40.494 -54.037 1.00 28.80 503 ASP A N 1
ATOM 3802 C CA . ASP A 1 503 ? -61.256 -40.672 -52.594 1.00 28.80 503 ASP A CA 1
ATOM 3803 C C . ASP A 1 503 ? -61.439 -42.139 -52.103 1.00 28.80 503 ASP A C 1
ATOM 3805 O O . ASP A 1 503 ? -62.199 -42.907 -52.694 1.00 28.80 503 ASP A O 1
ATOM 3809 N N . GLY A 1 504 ? -60.812 -42.492 -50.968 1.00 29.58 504 GLY A N 1
ATOM 3810 C CA . GLY A 1 504 ? -61.327 -43.474 -49.999 1.00 29.58 504 GLY A CA 1
ATOM 3811 C C . GLY A 1 504 ? -60.414 -44.670 -49.637 1.00 29.58 504 GLY A C 1
ATOM 3812 O O . GLY A 1 504 ? -59.582 -45.084 -50.431 1.00 29.58 504 GLY A O 1
ATOM 3813 N N . VAL A 1 505 ? -60.526 -45.337 -48.468 1.00 30.92 505 VAL A N 1
ATOM 3814 C CA . VAL A 1 505 ? -61.042 -44.911 -47.142 1.00 30.92 505 VAL A CA 1
ATOM 3815 C C . VAL A 1 505 ? -60.664 -45.946 -46.029 1.00 30.92 505 VAL A C 1
ATOM 3817 O O . VAL A 1 505 ? -60.796 -47.144 -46.258 1.00 30.92 505 VAL A O 1
ATOM 3820 N N . ARG A 1 506 ? -60.342 -45.511 -44.781 1.00 31.45 506 ARG A N 1
ATOM 3821 C CA . ARG A 1 506 ? -60.317 -46.313 -43.494 1.00 31.45 506 ARG A CA 1
ATOM 3822 C C . ARG A 1 506 ? -59.223 -47.431 -43.364 1.00 31.45 506 ARG A C 1
ATOM 3824 O O . ARG A 1 506 ? -58.619 -47.796 -44.354 1.00 31.45 506 ARG A O 1
ATOM 3831 N N . LYS A 1 507 ? -58.855 -48.032 -42.199 1.00 26.59 507 LYS A N 1
ATOM 3832 C CA . LYS A 1 507 ? -59.111 -47.869 -40.725 1.00 26.59 507 LYS A CA 1
ATOM 3833 C C . LYS A 1 507 ? -58.043 -48.650 -39.885 1.00 26.59 507 LYS A C 1
ATOM 3835 O O . LYS A 1 507 ? -57.766 -49.766 -40.278 1.00 26.59 507 LYS A O 1
ATOM 3840 N N . ARG A 1 508 ? -57.620 -48.127 -38.700 1.00 29.38 508 ARG A N 1
ATOM 3841 C CA . ARG A 1 508 ? -57.307 -48.763 -37.351 1.00 29.38 508 ARG A CA 1
ATOM 3842 C C . ARG A 1 508 ? -56.497 -50.113 -37.266 1.00 29.38 508 ARG A C 1
ATOM 3844 O O . ARG A 1 508 ? -56.426 -50.835 -38.234 1.00 29.38 508 ARG A O 1
ATOM 3851 N N . LYS A 1 509 ? -55.872 -50.590 -36.159 1.00 26.97 509 LYS A N 1
ATOM 3852 C CA . LYS A 1 509 ? -55.797 -50.282 -34.694 1.00 26.97 509 LYS A CA 1
ATOM 3853 C C . LYS A 1 509 ? -54.523 -50.953 -34.059 1.00 26.97 509 LYS A C 1
ATOM 3855 O O . LYS A 1 509 ? -54.021 -51.885 -34.660 1.00 26.97 509 LYS A O 1
ATOM 3860 N N . ARG A 1 510 ? -54.088 -50.497 -32.857 1.00 26.81 510 ARG A N 1
ATOM 3861 C CA . ARG A 1 510 ? -53.550 -51.189 -31.618 1.00 26.81 510 ARG A CA 1
ATOM 3862 C C . ARG A 1 510 ? -53.014 -52.669 -31.661 1.00 26.81 510 ARG A C 1
ATOM 3864 O O . ARG A 1 510 ? -53.513 -53.441 -32.457 1.00 26.81 510 ARG A O 1
ATOM 3871 N N . THR A 1 511 ? -52.103 -53.180 -30.790 1.00 27.36 511 THR A N 1
ATOM 3872 C CA . THR A 1 511 ? -51.706 -52.817 -29.386 1.00 27.36 511 THR A CA 1
ATOM 3873 C C . THR A 1 511 ? -50.372 -53.467 -28.871 1.00 27.36 511 THR A C 1
ATOM 3875 O O . THR A 1 511 ? -49.983 -54.506 -29.381 1.00 27.36 511 THR A O 1
ATOM 3878 N N . THR A 1 512 ? -49.782 -52.895 -27.792 1.00 27.23 512 THR A N 1
ATOM 3879 C CA . THR A 1 512 ? -49.009 -53.482 -26.631 1.00 27.23 512 THR A CA 1
ATOM 3880 C C . THR A 1 512 ? -47.744 -54.377 -26.743 1.00 27.23 512 THR A C 1
ATOM 3882 O O . THR A 1 512 ? -47.780 -55.424 -27.371 1.00 27.23 512 THR A O 1
ATOM 3885 N N . SER A 1 513 ? -46.744 -54.038 -25.889 1.00 26.38 513 SER A N 1
ATOM 3886 C CA . SER A 1 513 ? -45.775 -54.887 -25.117 1.00 26.38 513 SER A CA 1
ATOM 3887 C C . SER A 1 513 ? -44.831 -55.887 -25.830 1.00 26.38 513 SER A C 1
ATOM 3889 O O . SER A 1 513 ? -45.189 -56.479 -26.834 1.00 26.38 513 SER A O 1
ATOM 3891 N N . GLY A 1 514 ? -43.625 -56.198 -25.320 1.00 27.58 514 GLY A N 1
ATOM 3892 C CA . GLY A 1 514 ? -42.876 -55.667 -24.162 1.00 27.58 514 GLY A CA 1
ATOM 3893 C C . GLY A 1 514 ? -41.759 -56.629 -23.682 1.00 27.58 514 GLY A C 1
ATOM 3894 O O . GLY A 1 514 ? -41.829 -57.817 -23.974 1.00 27.58 514 GLY A O 1
ATOM 3895 N N . VAL A 1 515 ? -40.786 -56.126 -22.899 1.00 29.89 515 VAL A N 1
ATOM 3896 C CA . VAL A 1 515 ? -39.671 -56.875 -22.242 1.00 29.89 515 VAL A CA 1
ATOM 3897 C C . VAL A 1 515 ? -38.561 -57.398 -23.196 1.00 29.89 515 VAL A C 1
ATOM 3899 O O . VAL A 1 515 ? -38.756 -57.516 -24.401 1.00 29.89 515 VAL A O 1
ATOM 3902 N N . ALA A 1 516 ? -37.345 -57.615 -22.667 1.00 32.03 516 ALA A N 1
ATOM 3903 C CA . ALA A 1 516 ? -36.092 -57.827 -23.416 1.00 32.03 516 ALA A CA 1
ATOM 3904 C C . ALA A 1 516 ? -35.153 -58.870 -22.763 1.00 32.03 516 ALA A C 1
ATOM 3906 O O . ALA A 1 516 ? -35.326 -59.178 -21.582 1.00 32.03 516 ALA A O 1
ATOM 3907 N N . LYS A 1 517 ? -34.111 -59.343 -23.485 1.00 30.23 517 LYS A N 1
ATOM 3908 C CA . LYS A 1 517 ? -32.838 -59.843 -22.899 1.00 30.23 517 LYS A CA 1
ATOM 3909 C C . LYS A 1 517 ? -31.673 -60.011 -23.906 1.00 30.23 517 LYS A C 1
ATOM 3911 O O . LYS A 1 517 ? -31.860 -59.931 -25.112 1.00 30.23 517 LYS A O 1
ATOM 3916 N N . LYS A 1 518 ? -30.474 -60.177 -23.324 1.00 31.75 518 LYS A N 1
ATOM 3917 C CA . LYS A 1 518 ? -29.084 -60.133 -23.844 1.00 31.75 518 LYS A CA 1
ATOM 3918 C C . LYS A 1 518 ? -28.761 -60.842 -25.182 1.00 31.75 518 LYS A C 1
ATOM 3920 O O . LYS A 1 518 ? -29.341 -61.869 -25.513 1.00 31.75 518 LYS A O 1
ATOM 3925 N N . LYS A 1 519 ? -27.708 -60.338 -25.855 1.00 32.72 519 LYS A N 1
ATOM 3926 C CA . LYS A 1 519 ? -26.963 -60.990 -26.959 1.00 32.72 519 LYS A CA 1
ATOM 3927 C C . LYS A 1 519 ? -26.280 -62.302 -26.516 1.00 32.72 519 LYS A C 1
ATOM 3929 O O . LYS A 1 519 ? -25.916 -62.444 -25.350 1.00 32.72 519 LYS A O 1
ATOM 3934 N N . LYS A 1 520 ? -25.994 -63.180 -27.485 1.00 34.28 520 LYS A N 1
ATOM 3935 C CA . LYS A 1 520 ? -25.034 -64.303 -27.418 1.00 34.28 520 LYS A CA 1
ATOM 3936 C C . LYS A 1 520 ? -24.212 -64.287 -28.725 1.00 34.28 520 LYS A C 1
ATOM 3938 O O . LYS A 1 520 ? -24.786 -63.940 -29.755 1.00 34.28 520 LYS A O 1
ATOM 3943 N N . LYS A 1 521 ? -22.902 -64.577 -28.695 1.00 33.34 521 LYS A N 1
ATOM 3944 C CA . LYS A 1 521 ? -22.057 -64.667 -29.914 1.00 33.34 521 LYS A CA 1
ATOM 3945 C C . LYS A 1 521 ? -22.354 -65.979 -30.665 1.00 33.34 521 LYS A C 1
ATOM 3947 O O . LYS A 1 521 ? -22.754 -66.949 -30.019 1.00 33.34 521 LYS A O 1
ATOM 3952 N N . SER A 1 522 ? -22.179 -65.999 -31.990 1.00 37.53 522 SER A N 1
ATOM 3953 C CA . SER A 1 522 ? -22.285 -67.223 -32.808 1.00 37.53 522 SER A CA 1
ATOM 3954 C C . SER A 1 522 ? -20.914 -67.902 -32.925 1.00 37.53 522 SER A C 1
ATOM 3956 O O . SER A 1 522 ? -19.892 -67.247 -32.748 1.00 37.53 522 SER A O 1
ATOM 3958 N N . ALA A 1 523 ? -20.883 -69.213 -33.163 1.00 50.44 523 ALA A N 1
ATOM 3959 C CA . ALA A 1 523 ? -19.695 -70.058 -32.974 1.00 50.44 523 ALA A CA 1
ATOM 3960 C C . ALA A 1 523 ? -18.941 -70.394 -34.281 1.00 50.44 523 ALA A C 1
ATOM 3962 O O . ALA A 1 523 ? -18.381 -71.478 -34.402 1.00 50.44 523 ALA A O 1
ATOM 3963 N N . TYR A 1 524 ? -18.965 -69.485 -35.262 1.00 57.56 524 TYR A N 1
ATOM 3964 C CA . TYR A 1 524 ? -18.491 -69.728 -36.636 1.00 57.56 524 TYR A CA 1
ATOM 3965 C C . TYR A 1 524 ? -17.607 -68.596 -37.197 1.00 57.56 524 TYR A C 1
ATOM 3967 O O . TYR A 1 524 ? -17.501 -68.448 -38.409 1.00 57.56 524 TYR A O 1
ATOM 3975 N N . GLU A 1 525 ? -17.016 -67.758 -36.340 1.00 50.81 525 GLU A N 1
ATOM 3976 C CA . GLU A 1 525 ? -16.243 -66.582 -36.783 1.00 50.81 525 GLU A CA 1
ATOM 3977 C C . GLU A 1 525 ? -14.789 -66.913 -37.195 1.00 50.81 525 GLU A C 1
ATOM 3979 O O . GLU A 1 525 ? -14.213 -66.150 -37.962 1.00 50.81 525 GLU A O 1
ATOM 3984 N N . ASP A 1 526 ? -14.234 -68.062 -36.775 1.00 54.19 526 ASP A N 1
ATOM 3985 C CA . ASP A 1 526 ? -12.820 -68.445 -36.969 1.00 54.19 526 ASP A CA 1
ATOM 3986 C C . ASP A 1 526 ? -12.654 -69.803 -37.705 1.00 54.19 526 ASP A C 1
ATOM 3988 O O . ASP A 1 526 ? -12.131 -70.769 -37.148 1.00 54.19 526 ASP A O 1
ATOM 3992 N N . ILE A 1 527 ? -13.127 -69.913 -38.956 1.00 61.22 527 ILE A N 1
ATOM 3993 C CA . ILE A 1 527 ? -12.867 -71.073 -39.843 1.00 61.22 527 ILE A CA 1
ATOM 3994 C C . ILE A 1 527 ? -12.565 -70.570 -41.264 1.00 61.22 527 ILE A C 1
ATOM 3996 O O . ILE A 1 527 ? -13.433 -69.952 -41.884 1.00 61.22 527 ILE A O 1
ATOM 4000 N N . ASP A 1 528 ? -11.377 -70.865 -41.808 1.00 59.06 528 ASP A N 1
ATOM 4001 C CA . ASP A 1 528 ? -11.085 -70.599 -43.227 1.00 59.06 528 ASP A CA 1
ATOM 4002 C C . ASP A 1 528 ? -11.851 -71.591 -44.118 1.00 59.06 528 ASP A C 1
ATOM 4004 O O . ASP A 1 528 ? -11.854 -72.804 -43.901 1.00 59.06 528 ASP A O 1
ATOM 4008 N N . LEU A 1 529 ? -12.546 -71.058 -45.120 1.00 61.12 529 LEU A N 1
ATOM 4009 C CA . LEU A 1 529 ? -13.444 -71.810 -45.993 1.00 61.12 529 LEU A CA 1
ATOM 4010 C C . LEU A 1 529 ? -12.752 -72.375 -47.243 1.00 61.12 529 LEU A C 1
ATOM 4012 O O . LEU A 1 529 ? -13.411 -73.077 -48.010 1.00 61.12 529 LEU A O 1
ATOM 4016 N N . ASN A 1 530 ? -11.465 -72.081 -47.467 1.00 63.25 530 ASN A N 1
ATOM 4017 C CA . ASN A 1 530 ? -10.738 -72.515 -48.667 1.00 63.25 530 ASN A CA 1
ATOM 4018 C C . ASN A 1 530 ? -10.044 -73.883 -48.528 1.00 63.25 530 ASN A C 1
ATOM 4020 O O . ASN A 1 530 ? -9.768 -74.517 -49.544 1.00 63.25 530 ASN A O 1
ATOM 4024 N N . GLU A 1 531 ? -9.787 -74.362 -47.306 1.00 65.44 531 GLU A N 1
ATOM 4025 C CA . GLU A 1 531 ? -9.089 -75.642 -47.060 1.00 65.44 531 GLU A CA 1
ATOM 4026 C C . GLU A 1 531 ? -10.035 -76.847 -46.872 1.00 65.44 531 GLU A C 1
ATOM 4028 O O . GLU A 1 531 ? -9.589 -77.982 -46.698 1.00 65.44 531 GLU A O 1
ATOM 4033 N N . LEU A 1 532 ? -11.356 -76.628 -46.910 1.00 66.44 532 LEU A N 1
ATOM 4034 C CA . LEU A 1 532 ? -12.369 -77.656 -46.641 1.00 66.44 532 LEU A CA 1
ATOM 4035 C C . LEU A 1 532 ? -12.964 -78.275 -47.921 1.00 66.44 532 LEU A C 1
ATOM 4037 O O . LEU A 1 532 ? -13.130 -77.581 -48.927 1.00 66.44 532 LEU A O 1
ATOM 4041 N N . PRO A 1 533 ? -13.390 -79.558 -47.889 1.00 71.25 533 PRO A N 1
ATOM 4042 C CA . PRO A 1 533 ? -14.103 -80.181 -49.002 1.00 71.25 533 PRO A CA 1
ATOM 4043 C C . PRO A 1 533 ? -15.351 -79.377 -49.417 1.00 71.25 533 PRO A C 1
ATOM 4045 O O . PRO A 1 533 ? -16.115 -78.926 -48.551 1.00 71.25 533 PRO A O 1
ATOM 4048 N N . PRO A 1 534 ? -15.625 -79.227 -50.729 1.00 70.12 534 PRO A N 1
ATOM 4049 C CA . PRO A 1 534 ? -16.609 -78.264 -51.236 1.00 70.12 534 PRO A CA 1
ATOM 4050 C C . PRO A 1 534 ? -18.043 -78.524 -50.751 1.00 70.12 534 PRO A C 1
ATOM 4052 O O . PRO A 1 534 ? -18.839 -77.593 -50.632 1.00 70.12 534 PRO A O 1
ATOM 4055 N N . GLU A 1 535 ? -18.384 -79.771 -50.425 1.00 70.88 535 GLU A N 1
ATOM 4056 C CA . GLU A 1 535 ? -19.696 -80.143 -49.886 1.00 70.88 535 GLU A CA 1
ATOM 4057 C C . GLU A 1 535 ? -19.928 -79.588 -48.464 1.00 70.88 535 GLU A C 1
ATOM 4059 O O . GLU A 1 535 ? -21.020 -79.112 -48.145 1.00 70.88 535 GLU A O 1
ATOM 4064 N N . GLN A 1 536 ? -18.887 -79.549 -47.625 1.00 74.00 536 GLN A N 1
ATOM 4065 C CA . GLN A 1 536 ? -18.967 -79.018 -46.259 1.00 74.00 536 GLN A CA 1
ATOM 4066 C C . GLN A 1 536 ? -18.897 -77.485 -46.229 1.00 74.00 536 GLN A C 1
ATOM 4068 O O . GLN A 1 536 ? -19.678 -76.862 -45.507 1.00 74.00 536 GLN A O 1
ATOM 4073 N N . ALA A 1 537 ? -18.066 -76.865 -47.074 1.00 72.19 537 ALA A N 1
ATOM 4074 C CA . ALA A 1 537 ? -18.047 -75.409 -47.240 1.00 72.19 537 ALA A CA 1
ATOM 4075 C C . ALA A 1 537 ? -19.410 -74.864 -47.722 1.00 72.19 537 ALA A C 1
ATOM 4077 O O . ALA A 1 537 ? 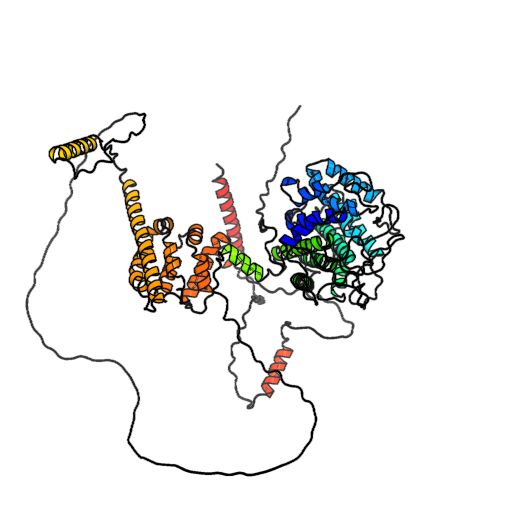-19.901 -73.848 -47.219 1.00 72.19 537 ALA A O 1
ATOM 4078 N N . ASN A 1 538 ? -20.076 -75.575 -48.642 1.00 73.44 538 ASN A N 1
ATOM 4079 C CA . ASN A 1 538 ? -21.431 -75.234 -49.083 1.00 73.44 538 ASN A CA 1
ATOM 4080 C C . ASN A 1 538 ? -22.477 -75.395 -47.971 1.00 73.44 538 ASN A C 1
ATOM 4082 O O . ASN A 1 538 ? -23.361 -74.545 -47.857 1.00 73.44 538 ASN A O 1
ATOM 4086 N N . LYS A 1 539 ? -22.365 -76.419 -47.113 1.00 77.31 539 LYS A N 1
ATOM 4087 C CA . LYS A 1 539 ? -23.267 -76.589 -45.962 1.00 77.31 539 LYS A CA 1
ATOM 4088 C C . LYS A 1 539 ? -23.158 -75.427 -44.966 1.00 77.31 539 LYS A C 1
ATOM 4090 O O . LYS A 1 539 ? -24.179 -74.855 -44.599 1.00 77.31 539 LYS A O 1
ATOM 4095 N N . ILE A 1 540 ? -21.938 -75.023 -44.600 1.00 77.25 540 ILE A N 1
ATOM 4096 C CA . ILE A 1 540 ? -21.702 -73.898 -43.674 1.00 77.25 540 ILE A CA 1
ATOM 4097 C C . ILE A 1 540 ? -22.221 -72.573 -44.267 1.00 77.25 540 ILE A C 1
ATOM 4099 O O . ILE A 1 540 ? -22.837 -71.773 -43.559 1.00 77.25 540 ILE A O 1
ATOM 4103 N N . ARG A 1 541 ? -22.061 -72.353 -45.583 1.00 73.62 541 ARG A N 1
ATOM 4104 C CA . ARG A 1 541 ? -22.692 -71.219 -46.287 1.00 73.62 541 ARG A CA 1
ATOM 4105 C C . ARG A 1 541 ? -24.220 -71.255 -46.218 1.00 73.62 541 ARG A C 1
ATOM 4107 O O . ARG A 1 541 ? -24.829 -70.205 -46.023 1.00 73.62 541 ARG A O 1
ATOM 4114 N N . LEU A 1 542 ? -24.832 -72.430 -46.369 1.00 74.19 542 LEU A N 1
ATOM 4115 C CA . LEU A 1 542 ? -26.283 -72.607 -46.271 1.00 74.19 542 LEU A CA 1
ATOM 4116 C C . LEU A 1 542 ? -26.797 -72.288 -44.863 1.00 74.19 542 LEU A C 1
ATOM 4118 O O . LEU A 1 542 ? -27.733 -71.503 -44.731 1.00 74.19 542 LEU A O 1
ATOM 4122 N N . ASP A 1 543 ? -26.148 -72.808 -43.819 1.00 74.62 543 ASP A N 1
ATOM 4123 C CA . ASP A 1 543 ? -26.525 -72.536 -42.426 1.00 74.62 543 ASP A CA 1
ATOM 4124 C C . ASP A 1 543 ? -26.381 -71.035 -42.078 1.00 74.62 543 ASP A C 1
ATOM 4126 O O . ASP A 1 543 ? -27.284 -70.454 -41.469 1.00 74.62 543 ASP A O 1
ATOM 4130 N N . MET A 1 544 ? -25.329 -70.354 -42.559 1.00 75.00 544 MET A N 1
ATOM 4131 C CA . MET A 1 544 ? -25.202 -68.889 -42.442 1.00 75.00 544 MET A CA 1
ATOM 4132 C C . MET A 1 544 ? -26.315 -68.123 -43.177 1.00 75.00 544 MET A C 1
ATOM 4134 O O . MET A 1 544 ? -26.858 -67.155 -42.638 1.00 75.00 544 MET A O 1
ATOM 4138 N N . GLN A 1 545 ? -26.683 -68.536 -44.395 1.00 70.69 545 GLN A N 1
ATOM 4139 C CA . GLN A 1 545 ? -27.785 -67.913 -45.139 1.00 70.69 545 GLN A CA 1
ATOM 4140 C C . GLN A 1 545 ? -29.135 -68.135 -44.441 1.00 70.69 545 GLN A C 1
ATOM 4142 O O . GLN A 1 545 ? -29.950 -67.214 -44.374 1.00 70.69 545 GLN A O 1
ATOM 4147 N N . ILE A 1 546 ? -29.351 -69.311 -43.849 1.00 71.56 546 ILE A N 1
ATOM 4148 C CA . ILE A 1 546 ? -30.538 -69.625 -43.048 1.00 71.56 546 ILE A CA 1
ATOM 4149 C C . ILE A 1 546 ? -30.587 -68.750 -41.781 1.00 71.56 546 ILE A C 1
ATOM 4151 O O . ILE A 1 546 ? -31.636 -68.166 -41.500 1.00 71.56 546 ILE A O 1
ATOM 4155 N N . GLU A 1 547 ? -29.476 -68.554 -41.058 1.00 67.81 547 GLU A N 1
ATOM 4156 C CA . GLU A 1 547 ? -29.444 -67.655 -39.886 1.00 67.81 547 GLU A CA 1
ATOM 4157 C C . GLU A 1 547 ? -29.654 -66.173 -40.267 1.00 67.81 547 GLU A C 1
ATOM 4159 O O . GLU A 1 547 ? -30.230 -65.402 -39.492 1.00 67.81 547 GLU A O 1
ATOM 4164 N N . ALA A 1 548 ? -29.230 -65.762 -41.468 1.00 65.81 548 ALA A N 1
ATOM 4165 C CA . ALA A 1 548 ? -29.485 -64.426 -42.007 1.00 65.81 548 ALA A CA 1
ATOM 4166 C C . ALA A 1 548 ? -30.964 -64.218 -42.393 1.00 65.81 548 ALA A C 1
ATOM 4168 O O . ALA A 1 548 ? -31.524 -63.152 -42.131 1.00 65.81 548 ALA A O 1
ATOM 4169 N N . ILE A 1 549 ? -31.619 -65.240 -42.957 1.00 67.06 549 ILE A N 1
ATOM 4170 C CA . ILE A 1 549 ? -33.055 -65.230 -43.290 1.00 67.06 549 ILE A CA 1
ATOM 4171 C C . ILE A 1 549 ? -33.923 -65.260 -42.017 1.00 67.06 549 ILE A C 1
ATOM 4173 O O . ILE A 1 549 ? -34.956 -64.592 -41.956 1.00 67.06 549 ILE A O 1
ATOM 4177 N N . LEU A 1 550 ? -33.489 -65.967 -40.968 1.00 57.91 550 LEU A N 1
ATOM 4178 C CA . LEU A 1 550 ? -34.205 -66.098 -39.689 1.00 57.91 550 LEU A CA 1
ATOM 4179 C C . LEU A 1 550 ? -34.176 -64.846 -38.787 1.00 57.91 550 LEU A C 1
ATOM 4181 O O . LEU A 1 550 ? -34.782 -64.861 -37.714 1.00 57.91 550 LEU A O 1
ATOM 4185 N N . LYS A 1 551 ? -33.528 -63.745 -39.197 1.00 56.25 551 LYS A N 1
ATOM 4186 C CA . LYS A 1 551 ? -33.510 -62.462 -38.464 1.00 56.25 551 LYS A CA 1
ATOM 4187 C C . LYS A 1 551 ? -34.493 -61.455 -39.092 1.00 56.25 551 LYS A C 1
ATOM 4189 O O . LYS A 1 551 ? -34.110 -60.690 -39.979 1.00 56.25 551 LYS A O 1
ATOM 4194 N N . PRO A 1 552 ? -35.769 -61.401 -38.650 1.00 48.00 552 PRO A N 1
ATOM 4195 C CA . PRO A 1 552 ? -36.790 -60.580 -39.298 1.00 48.00 552 PRO A CA 1
ATOM 4196 C C . PRO A 1 552 ? -36.541 -59.073 -39.131 1.00 48.00 552 PRO A C 1
ATOM 4198 O O . PRO A 1 552 ? -36.505 -58.544 -38.016 1.00 48.00 552 PRO A O 1
ATOM 4201 N N . LYS A 1 553 ? -36.476 -58.352 -40.258 1.00 47.88 553 LYS A N 1
ATOM 4202 C CA . LYS A 1 553 ? -36.446 -56.881 -40.304 1.00 47.88 553 LYS A CA 1
ATOM 4203 C C . LYS A 1 553 ? -37.745 -56.286 -39.733 1.00 47.88 553 LYS A C 1
ATOM 4205 O O . LYS A 1 553 ? -38.730 -56.122 -40.452 1.00 47.88 553 LYS A O 1
ATOM 4210 N N . LYS A 1 554 ? -37.746 -55.894 -38.453 1.00 40.47 554 LYS A N 1
ATOM 4211 C CA . LYS A 1 554 ? -38.799 -55.042 -37.866 1.00 40.47 554 LYS A CA 1
ATOM 4212 C C . LYS A 1 554 ? -38.687 -53.611 -38.405 1.00 40.47 554 LYS A C 1
ATOM 4214 O O . LYS A 1 554 ? -38.041 -52.760 -37.805 1.00 40.47 554 LYS A O 1
ATOM 4219 N N . GLY A 1 555 ? -39.329 -53.348 -39.540 1.00 48.25 555 GLY A N 1
ATOM 4220 C CA . GLY A 1 555 ? -39.484 -51.991 -40.058 1.00 48.25 555 GLY A CA 1
ATOM 4221 C C . GLY A 1 555 ? -40.495 -51.170 -39.250 1.00 48.25 555 GLY A C 1
ATOM 4222 O O . GLY A 1 555 ? -41.547 -51.676 -38.859 1.00 48.25 555 GLY A O 1
ATOM 4223 N N . SER A 1 556 ? -40.212 -49.880 -39.073 1.00 34.09 556 SER A N 1
ATOM 4224 C CA . SER A 1 556 ? -41.229 -48.862 -38.791 1.00 34.09 556 SER A CA 1
ATOM 4225 C C . SER A 1 556 ? -41.346 -47.949 -40.006 1.00 34.09 556 SER A C 1
ATOM 4227 O O . SER A 1 556 ? -40.341 -47.588 -40.612 1.00 34.09 556 SER A O 1
ATOM 4229 N N . ARG A 1 557 ? -42.573 -47.563 -40.371 1.00 35.22 557 ARG A N 1
ATOM 4230 C CA . ARG A 1 557 ? -42.799 -46.560 -41.422 1.00 35.22 557 ARG A CA 1
ATOM 4231 C C . ARG A 1 557 ? -42.161 -45.227 -40.999 1.00 35.22 557 ARG A C 1
ATOM 4233 O O . ARG A 1 557 ? -42.394 -44.814 -39.859 1.00 35.22 557 ARG A O 1
ATOM 4240 N N . PRO A 1 558 ? -41.445 -44.519 -41.890 1.00 41.19 558 PRO A N 1
ATOM 4241 C CA . PRO A 1 558 ? -40.951 -43.185 -41.579 1.00 41.19 558 PRO A CA 1
ATOM 4242 C C . PRO A 1 558 ? -42.127 -42.228 -41.347 1.00 41.19 558 PRO A C 1
ATOM 4244 O O . PRO A 1 558 ? -43.110 -42.229 -42.097 1.00 41.19 558 PRO A O 1
ATOM 4247 N N . LYS A 1 559 ? -42.009 -41.346 -40.346 1.00 40.31 559 LYS A N 1
ATOM 4248 C CA . LYS A 1 559 ? -42.792 -40.102 -40.333 1.00 40.31 559 LYS A CA 1
ATOM 4249 C C . LYS A 1 559 ? -42.331 -39.298 -41.550 1.00 40.31 559 LYS A C 1
ATOM 4251 O O . LYS A 1 559 ? -41.220 -38.772 -41.534 1.00 40.31 559 LYS A O 1
ATOM 4256 N N . LYS A 1 560 ? -43.149 -39.244 -42.610 1.00 46.72 560 LYS A N 1
ATOM 4257 C CA . LYS A 1 560 ? -42.776 -38.698 -43.932 1.00 46.72 560 LYS A CA 1
ATOM 4258 C C . LYS A 1 560 ? -42.692 -37.158 -43.950 1.00 46.72 560 LYS A C 1
ATOM 4260 O O . LYS A 1 560 ? -43.474 -36.491 -44.617 1.00 46.72 560 LYS A O 1
ATOM 4265 N N . ARG A 1 561 ? -41.748 -36.635 -43.164 1.00 45.94 561 ARG A N 1
ATOM 4266 C CA . ARG A 1 561 ? -41.086 -35.323 -43.244 1.00 45.94 561 ARG A CA 1
ATOM 4267 C C . ARG A 1 561 ? -39.726 -35.429 -42.534 1.00 45.94 561 ARG A C 1
ATOM 4269 O O . ARG A 1 561 ? -38.721 -35.497 -43.228 1.00 45.94 561 ARG A O 1
ATOM 4276 N N . LYS A 1 562 ? -39.706 -35.649 -41.208 1.00 48.03 562 LYS A N 1
ATOM 4277 C CA . LYS A 1 562 ? -38.449 -35.709 -40.428 1.00 48.03 562 LYS A CA 1
ATOM 4278 C C . LYS A 1 562 ? -37.457 -36.794 -40.880 1.00 48.03 562 LYS A C 1
ATOM 4280 O O . LYS A 1 562 ? -36.270 -36.538 -40.953 1.00 48.03 562 LYS A O 1
ATOM 4285 N N . ASN A 1 563 ? -37.917 -37.987 -41.266 1.00 49.50 563 ASN A N 1
ATOM 4286 C CA . ASN A 1 563 ? -36.999 -39.060 -41.699 1.00 49.50 563 ASN A CA 1
ATOM 4287 C C . ASN A 1 563 ? -36.370 -38.815 -43.093 1.00 49.50 563 ASN A C 1
ATOM 4289 O O . ASN A 1 563 ? -35.651 -39.673 -43.594 1.00 49.50 563 ASN A O 1
ATOM 4293 N N . ASN A 1 564 ? -36.727 -37.719 -43.766 1.00 53.12 564 ASN A N 1
ATOM 4294 C CA . ASN A 1 564 ? -36.123 -37.297 -45.030 1.00 53.12 564 ASN A CA 1
ATOM 4295 C C . ASN A 1 564 ? -35.117 -36.160 -44.797 1.00 53.12 564 ASN A C 1
ATOM 4297 O O . ASN A 1 564 ? -34.113 -36.107 -45.488 1.00 53.12 564 ASN A O 1
ATOM 4301 N N . GLU A 1 565 ? -35.414 -35.301 -43.818 1.00 57.44 565 GLU A N 1
ATOM 4302 C CA . GLU A 1 565 ? -34.544 -34.291 -43.194 1.00 57.44 565 GLU A CA 1
ATOM 4303 C C . GLU A 1 565 ? -33.272 -34.983 -42.671 1.00 57.44 565 GLU A C 1
ATOM 4305 O O . GLU A 1 565 ? -32.238 -34.902 -43.312 1.00 57.44 565 GLU A O 1
ATOM 4310 N N . GLU A 1 566 ? -33.425 -35.889 -41.700 1.00 60.75 566 GLU A N 1
ATOM 4311 C CA . GLU A 1 566 ? -32.372 -36.677 -41.023 1.00 60.75 566 GLU A CA 1
ATOM 4312 C C . GLU A 1 566 ? -31.485 -37.542 -41.955 1.00 60.75 566 GLU A C 1
ATOM 4314 O O . GLU A 1 566 ? -30.466 -38.074 -41.529 1.00 60.75 566 GLU A O 1
ATOM 4319 N N . VAL A 1 567 ? -31.871 -37.701 -43.228 1.00 67.81 567 VAL A N 1
ATOM 4320 C CA . VAL A 1 567 ? -31.075 -38.368 -44.279 1.00 67.81 567 VAL A CA 1
ATOM 4321 C C . VAL A 1 567 ? -30.378 -37.346 -45.186 1.00 67.81 567 VAL A C 1
ATOM 4323 O O . VAL A 1 567 ? -29.230 -37.554 -45.571 1.00 67.81 567 VAL A O 1
ATOM 4326 N N . LEU A 1 568 ? -31.046 -36.240 -45.525 1.00 65.38 568 LEU A N 1
ATOM 4327 C CA . LEU A 1 568 ? -30.432 -35.118 -46.240 1.00 65.38 568 LEU A CA 1
ATOM 4328 C C . LEU A 1 568 ? -29.337 -34.460 -45.393 1.00 65.38 568 LEU A C 1
ATOM 4330 O O . LEU A 1 568 ? -28.284 -34.146 -45.938 1.00 65.38 568 LEU A O 1
ATOM 4334 N N . ASP A 1 569 ? -29.555 -34.347 -44.082 1.00 72.31 569 ASP A N 1
ATOM 4335 C CA . ASP A 1 569 ? -28.581 -33.849 -43.109 1.00 72.31 569 ASP A CA 1
ATOM 4336 C C . ASP A 1 569 ? -27.305 -34.716 -43.145 1.00 72.31 569 ASP A C 1
ATOM 4338 O O . ASP A 1 569 ? -26.217 -34.198 -43.374 1.00 72.31 569 ASP A O 1
ATOM 4342 N N . SER A 1 570 ? -27.430 -36.053 -43.100 1.00 79.12 570 SER A N 1
ATOM 4343 C CA . SER A 1 570 ? -26.262 -36.945 -43.223 1.00 79.12 570 SER A CA 1
ATOM 4344 C C . SER A 1 570 ? -25.530 -36.834 -44.569 1.00 79.12 570 SER A C 1
ATOM 4346 O O . SER A 1 570 ? -24.311 -36.958 -44.610 1.00 79.12 570 SER A O 1
ATOM 4348 N N . PHE A 1 571 ? -26.237 -36.552 -45.672 1.00 82.81 571 PHE A N 1
ATOM 4349 C CA . PHE A 1 571 ? -25.586 -36.307 -46.966 1.00 82.81 571 PHE A CA 1
ATOM 4350 C C . PHE A 1 571 ? -24.886 -34.939 -47.028 1.00 82.81 571 PHE A C 1
ATOM 4352 O O . PHE A 1 571 ? -23.878 -34.812 -47.725 1.00 82.81 571 PHE A O 1
ATOM 4359 N N . ALA A 1 572 ? -25.398 -33.934 -46.312 1.00 85.38 572 ALA A N 1
ATOM 4360 C CA . ALA A 1 572 ? -24.771 -32.624 -46.160 1.00 85.38 572 ALA A CA 1
ATOM 4361 C C . ALA A 1 572 ? -23.497 -32.708 -45.303 1.00 85.38 572 ALA A C 1
ATOM 4363 O O . ALA A 1 572 ? -22.467 -32.153 -45.688 1.00 85.38 572 ALA A O 1
ATOM 4364 N N . ASP A 1 573 ? -23.535 -33.468 -44.207 1.00 86.75 573 ASP A N 1
ATOM 4365 C CA . ASP A 1 573 ? -22.363 -33.757 -43.377 1.00 86.75 573 ASP A CA 1
ATOM 4366 C C . ASP A 1 573 ? -21.302 -34.541 -44.166 1.00 86.75 573 ASP A C 1
ATOM 4368 O O . ASP A 1 573 ? -20.146 -34.123 -44.213 1.00 86.75 573 ASP A O 1
ATOM 4372 N N . ASP A 1 574 ? -21.692 -35.595 -44.897 1.00 87.88 574 ASP A N 1
ATOM 4373 C CA . ASP A 1 574 ? -20.792 -36.341 -45.790 1.00 87.88 574 ASP A CA 1
ATOM 4374 C C . ASP A 1 574 ? -20.180 -35.451 -46.893 1.00 87.88 574 ASP A C 1
ATOM 4376 O O . ASP A 1 574 ? -19.052 -35.692 -47.328 1.00 87.88 574 ASP A O 1
ATOM 4380 N N . GLU A 1 575 ? -20.903 -34.456 -47.421 1.00 88.12 575 GLU A N 1
ATOM 4381 C CA . GLU A 1 575 ? -20.371 -33.479 -48.390 1.00 88.12 575 GLU A CA 1
ATOM 4382 C C . GLU A 1 575 ? -19.330 -32.552 -47.741 1.00 88.12 575 GLU A C 1
ATOM 4384 O O . GLU A 1 575 ? -18.240 -32.364 -48.287 1.00 88.12 575 GLU A O 1
ATOM 4389 N N . VAL A 1 576 ? -19.624 -32.024 -46.550 1.00 90.75 576 VAL A N 1
ATOM 4390 C CA . VAL A 1 576 ? -18.727 -31.127 -45.809 1.00 90.75 576 VAL A CA 1
ATOM 4391 C C . VAL A 1 576 ? -17.476 -31.850 -45.293 1.00 90.75 576 VAL A C 1
ATOM 4393 O O . VAL A 1 576 ? -16.377 -31.301 -45.386 1.00 90.75 576 VAL A O 1
ATOM 4396 N N . ALA A 1 577 ? -17.602 -33.081 -44.793 1.00 90.62 577 ALA A N 1
ATOM 4397 C CA . ALA A 1 577 ? -16.477 -33.876 -44.304 1.00 90.62 577 ALA A CA 1
ATOM 4398 C C . ALA A 1 577 ? -15.469 -34.186 -45.426 1.00 90.62 577 ALA A C 1
ATOM 4400 O O . ALA A 1 577 ? -14.268 -33.951 -45.265 1.00 90.62 577 ALA A O 1
ATOM 4401 N N . ARG A 1 578 ? -15.957 -34.609 -46.604 1.00 90.62 578 ARG A N 1
ATOM 4402 C CA . ARG A 1 578 ? -15.117 -34.811 -47.801 1.00 90.62 578 ARG A CA 1
ATOM 4403 C C . ARG A 1 578 ? -14.482 -33.511 -48.293 1.00 90.62 578 ARG A C 1
ATOM 4405 O O . ARG A 1 578 ? -13.336 -33.533 -48.746 1.00 90.62 578 ARG A O 1
ATOM 4412 N N . LEU A 1 579 ? -15.175 -32.374 -48.175 1.00 92.44 579 LEU A N 1
ATOM 4413 C CA . LEU A 1 579 ? -14.571 -31.074 -48.468 1.00 92.44 579 LEU A CA 1
ATOM 4414 C C . LEU A 1 579 ? -13.429 -30.738 -47.495 1.00 92.44 579 LEU A C 1
ATOM 4416 O O . LEU A 1 579 ? -12.379 -30.274 -47.933 1.00 92.44 579 LEU A O 1
ATOM 4420 N N . ARG A 1 580 ? -13.595 -30.987 -46.191 1.00 93.06 580 ARG A N 1
ATOM 4421 C CA . ARG A 1 580 ? -12.539 -30.744 -45.193 1.00 93.06 580 ARG A CA 1
ATOM 4422 C C . ARG A 1 580 ? -11.289 -31.581 -45.483 1.00 93.06 580 ARG A C 1
ATOM 4424 O O . ARG A 1 580 ? -10.182 -31.048 -45.453 1.00 93.06 580 ARG A O 1
ATOM 4431 N N . GLU A 1 581 ? -11.466 -32.860 -45.811 1.00 92.62 581 GLU A N 1
ATOM 4432 C CA . GLU A 1 581 ? -10.370 -33.764 -46.181 1.00 92.62 581 GLU A CA 1
ATOM 4433 C C . GLU A 1 581 ? -9.646 -33.299 -47.458 1.00 92.62 581 GLU A C 1
ATOM 4435 O O . GLU A 1 581 ? -8.427 -33.129 -47.455 1.00 92.62 581 GLU A O 1
ATOM 4440 N N . THR A 1 582 ? -10.382 -33.012 -48.535 1.00 93.62 582 THR A N 1
ATOM 4441 C CA . THR A 1 582 ? -9.801 -32.542 -49.809 1.00 93.62 582 THR A CA 1
ATOM 4442 C C . THR A 1 582 ? -9.141 -31.166 -49.698 1.00 93.62 582 THR A C 1
ATOM 4444 O O . THR A 1 582 ? -8.067 -30.965 -50.268 1.00 93.62 582 THR A O 1
ATOM 4447 N N . MET A 1 583 ? -9.695 -30.240 -48.907 1.00 94.56 583 MET A N 1
ATOM 4448 C CA . MET A 1 583 ? -9.029 -28.976 -48.582 1.00 94.56 583 MET A CA 1
ATOM 4449 C C . MET A 1 583 ? -7.713 -29.206 -47.828 1.00 94.56 583 MET A C 1
ATOM 4451 O O . MET A 1 583 ? -6.703 -28.600 -48.191 1.00 94.56 583 MET A O 1
ATOM 4455 N N . ASN A 1 584 ? -7.685 -30.073 -46.814 1.00 93.62 584 ASN A N 1
ATOM 4456 C CA . ASN A 1 584 ? -6.452 -30.362 -46.077 1.00 93.62 584 ASN A CA 1
ATOM 4457 C C . ASN A 1 584 ? -5.396 -31.030 -46.973 1.00 93.62 584 ASN A C 1
ATOM 4459 O O . ASN A 1 584 ? -4.255 -30.573 -47.000 1.00 93.62 584 ASN A O 1
ATOM 4463 N N . ASN A 1 585 ? -5.788 -32.005 -47.799 1.00 94.06 585 ASN A N 1
ATOM 4464 C CA . ASN A 1 585 ? -4.896 -32.642 -48.773 1.00 94.06 585 ASN A CA 1
ATOM 4465 C C . ASN A 1 585 ? -4.302 -31.625 -49.767 1.00 94.06 585 ASN A C 1
ATOM 4467 O O . ASN A 1 585 ? -3.094 -31.627 -49.992 1.00 94.06 585 ASN A O 1
ATOM 4471 N N . ALA A 1 586 ? -5.105 -30.695 -50.297 1.00 93.62 586 ALA A N 1
ATOM 4472 C CA . ALA A 1 586 ? -4.619 -29.636 -51.188 1.00 93.62 586 ALA A CA 1
ATOM 4473 C C . ALA A 1 586 ? -3.678 -28.630 -50.488 1.00 93.62 586 ALA A C 1
ATOM 4475 O O . ALA A 1 586 ? -2.793 -28.061 -51.129 1.00 93.62 586 ALA A O 1
ATOM 4476 N N . ALA A 1 587 ? -3.837 -28.401 -49.178 1.00 92.44 587 ALA A N 1
ATOM 4477 C CA . ALA A 1 587 ? -2.894 -27.597 -48.402 1.00 92.44 587 ALA A CA 1
ATOM 4478 C C . ALA A 1 587 ? -1.554 -28.326 -48.207 1.00 92.44 587 ALA A C 1
ATOM 4480 O O . ALA A 1 587 ? -0.499 -27.714 -48.374 1.00 92.44 587 ALA A O 1
ATOM 4481 N N . ASP A 1 588 ? -1.597 -29.626 -47.920 1.00 92.62 588 ASP A N 1
ATOM 4482 C CA . ASP A 1 588 ? -0.415 -30.469 -47.739 1.00 92.62 588 ASP A CA 1
ATOM 4483 C C . ASP A 1 588 ? 0.344 -30.705 -49.057 1.00 92.62 588 ASP A C 1
ATOM 4485 O O . ASP A 1 588 ? 1.573 -30.772 -49.052 1.00 92.62 588 ASP A O 1
ATOM 4489 N N . GLU A 1 589 ? -0.353 -30.786 -50.196 1.00 92.31 589 GLU A N 1
ATOM 4490 C CA . GLU A 1 589 ? 0.262 -30.781 -51.531 1.00 92.31 589 GLU A CA 1
ATOM 4491 C C . GLU A 1 589 ? 1.003 -29.469 -51.818 1.00 92.31 589 GLU A C 1
ATOM 4493 O O . GLU A 1 589 ? 2.129 -29.506 -52.312 1.00 92.31 589 GLU A O 1
ATOM 4498 N N . ASP A 1 590 ? 0.427 -28.311 -51.474 1.00 91.69 590 ASP A N 1
ATOM 4499 C CA . ASP A 1 590 ? 1.090 -27.013 -51.664 1.00 91.69 590 ASP A CA 1
ATOM 4500 C C . ASP A 1 590 ? 2.299 -26.817 -50.735 1.00 91.69 590 ASP A C 1
ATOM 4502 O O . ASP A 1 590 ? 3.284 -26.194 -51.141 1.00 91.69 590 ASP A O 1
ATOM 4506 N N . ILE A 1 591 ? 2.262 -27.374 -49.519 1.00 88.69 591 ILE A N 1
ATOM 4507 C CA . ILE A 1 591 ? 3.417 -27.421 -48.609 1.00 88.69 591 ILE A CA 1
ATOM 4508 C C . ILE A 1 591 ? 4.528 -28.284 -49.223 1.00 88.69 591 ILE A C 1
ATOM 4510 O O . ILE A 1 591 ? 5.630 -27.782 -49.448 1.00 88.69 591 ILE A O 1
ATOM 4514 N N . LYS A 1 592 ? 4.220 -29.529 -49.614 1.00 90.75 592 LYS A N 1
ATOM 4515 C CA . LYS A 1 592 ? 5.178 -30.446 -50.262 1.00 90.75 592 LYS A CA 1
ATOM 4516 C C . LYS A 1 592 ? 5.737 -29.877 -51.566 1.00 90.75 592 LYS A C 1
ATOM 4518 O O . LYS A 1 592 ? 6.918 -30.056 -51.859 1.00 90.75 592 LYS A O 1
ATOM 4523 N N . ALA A 1 593 ? 4.927 -29.160 -52.347 1.00 88.75 593 ALA A N 1
ATOM 4524 C CA . ALA A 1 593 ? 5.394 -28.456 -53.536 1.00 88.75 593 ALA A CA 1
ATOM 4525 C C . ALA A 1 593 ? 6.445 -27.394 -53.173 1.00 88.75 593 ALA A C 1
ATOM 4527 O O . ALA A 1 593 ? 7.522 -27.394 -53.768 1.00 88.75 593 ALA A O 1
ATOM 4528 N N . LYS A 1 594 ? 6.190 -26.546 -52.164 1.00 84.69 594 LYS A N 1
ATOM 4529 C CA . LYS A 1 594 ? 7.161 -25.536 -51.703 1.00 84.69 594 LYS A CA 1
ATOM 4530 C C . LYS A 1 594 ? 8.440 -26.141 -51.127 1.00 84.69 594 LYS A C 1
ATOM 4532 O O . LYS A 1 594 ? 9.515 -25.646 -51.453 1.00 84.69 594 LYS A O 1
ATOM 4537 N N . GLU A 1 595 ? 8.348 -27.211 -50.340 1.00 86.69 595 GLU A N 1
ATOM 4538 C CA . GLU A 1 595 ? 9.513 -27.952 -49.821 1.00 86.69 595 GLU A CA 1
ATOM 4539 C C . GLU A 1 595 ? 10.410 -28.451 -50.967 1.00 86.69 595 GLU A C 1
ATOM 4541 O O . GLU A 1 595 ? 11.624 -28.252 -50.954 1.00 86.69 595 GLU A O 1
ATOM 4546 N N . ASN A 1 596 ? 9.797 -28.993 -52.024 1.00 88.44 596 ASN A N 1
ATOM 4547 C CA . ASN A 1 596 ? 10.477 -29.419 -53.251 1.00 88.44 596 ASN A CA 1
ATOM 4548 C C . ASN A 1 596 ? 10.812 -28.258 -54.218 1.00 88.44 596 ASN A C 1
ATOM 4550 O O . ASN A 1 596 ? 11.242 -28.500 -55.345 1.00 88.44 596 ASN A O 1
ATOM 4554 N N . LYS A 1 597 ? 10.638 -26.995 -53.796 1.00 87.00 597 LYS A N 1
ATOM 4555 C CA . LYS A 1 597 ? 10.883 -25.759 -54.573 1.00 87.00 597 LYS A CA 1
ATOM 4556 C C . LYS A 1 597 ? 10.068 -25.647 -55.875 1.00 87.00 597 LYS A C 1
ATOM 4558 O O . LYS A 1 597 ? 10.439 -24.914 -56.791 1.00 87.00 597 LYS A O 1
ATOM 4563 N N . LEU A 1 598 ? 8.935 -26.341 -55.941 1.00 86.75 598 LEU A N 1
ATOM 4564 C CA . LEU A 1 598 ? 7.960 -26.314 -57.031 1.00 86.75 598 LEU A CA 1
ATOM 4565 C C . LEU A 1 598 ? 6.853 -25.268 -56.774 1.00 86.75 598 LEU A C 1
ATOM 4567 O O . LEU A 1 598 ? 6.593 -24.891 -55.626 1.00 86.75 598 LEU A O 1
ATOM 4571 N N . PRO A 1 599 ? 6.162 -24.781 -57.824 1.00 84.81 599 PRO A N 1
ATOM 4572 C CA . PRO A 1 599 ? 5.065 -23.833 -57.662 1.00 84.81 599 PRO A CA 1
ATOM 4573 C C . PRO A 1 599 ? 3.835 -24.484 -57.008 1.00 84.81 599 PRO A C 1
ATOM 4575 O O . PRO A 1 599 ? 3.162 -25.325 -57.606 1.00 84.81 599 PRO A O 1
ATOM 4578 N N . ALA A 1 600 ? 3.506 -24.022 -55.800 1.00 87.19 600 ALA A N 1
ATOM 4579 C CA . ALA A 1 600 ? 2.237 -24.296 -55.128 1.00 87.19 600 ALA A CA 1
ATOM 4580 C C . ALA A 1 600 ? 1.048 -23.864 -56.012 1.00 87.19 600 ALA A C 1
ATOM 4582 O O . ALA A 1 600 ? 0.922 -22.693 -56.383 1.00 87.19 600 ALA A O 1
ATOM 4583 N N . THR A 1 601 ? 0.197 -24.823 -56.374 1.00 89.88 601 THR A N 1
ATOM 4584 C CA . THR A 1 601 ? -0.970 -24.640 -57.253 1.00 89.88 601 THR A CA 1
ATOM 4585 C C . THR A 1 601 ? -2.190 -25.479 -56.853 1.00 89.88 601 THR A C 1
ATOM 4587 O O . THR A 1 601 ? -3.263 -25.260 -57.414 1.00 89.88 601 THR A O 1
ATOM 4590 N N . ALA A 1 602 ? -2.085 -26.396 -55.888 1.00 91.00 602 ALA A N 1
ATOM 4591 C CA . ALA A 1 602 ? -3.164 -27.292 -55.478 1.00 91.00 602 ALA A CA 1
ATOM 4592 C C . ALA A 1 602 ? -4.333 -26.517 -54.850 1.00 91.00 602 ALA A C 1
ATOM 4594 O O . ALA A 1 602 ? -5.457 -26.602 -55.357 1.00 91.00 602 ALA A O 1
ATOM 4595 N N . LYS A 1 603 ? -4.076 -25.646 -53.855 1.00 92.81 603 LYS A N 1
ATOM 4596 C CA . LYS A 1 603 ? -5.125 -24.783 -53.278 1.00 92.81 603 LYS A CA 1
ATOM 4597 C C . LYS A 1 603 ? -5.734 -23.850 -54.329 1.00 92.81 603 LYS A C 1
ATOM 4599 O O . LYS A 1 603 ? -6.936 -23.613 -54.319 1.00 92.81 603 LYS A O 1
ATOM 4604 N N . LEU A 1 604 ? -4.942 -23.356 -55.287 1.00 91.25 604 LEU A N 1
ATOM 4605 C CA . LEU A 1 604 ? -5.445 -22.510 -56.383 1.00 91.25 604 LEU A CA 1
ATOM 4606 C C . LEU A 1 604 ? -6.356 -23.261 -57.366 1.00 91.25 604 LEU A C 1
ATOM 4608 O O . LEU A 1 604 ? -7.330 -22.679 -57.840 1.00 91.25 604 LEU A O 1
ATOM 4612 N N . ARG A 1 605 ? -6.063 -24.531 -57.672 1.00 91.62 605 ARG A N 1
ATOM 4613 C CA . ARG A 1 605 ? -6.893 -25.369 -58.553 1.00 91.62 605 ARG A CA 1
ATOM 4614 C C . ARG A 1 605 ? -8.210 -25.759 -57.883 1.00 91.62 605 ARG A C 1
ATOM 4616 O O . ARG A 1 605 ? -9.248 -25.705 -58.534 1.00 91.62 605 ARG A O 1
ATOM 4623 N N . PHE A 1 606 ? -8.169 -26.096 -56.595 1.00 92.62 606 PHE A N 1
ATOM 4624 C CA . PHE A 1 606 ? -9.341 -26.538 -55.833 1.00 92.62 606 PHE A CA 1
ATOM 4625 C C . PHE A 1 606 ? -10.197 -25.382 -55.268 1.00 92.62 606 PHE A C 1
ATOM 4627 O O . PHE A 1 606 ? -11.336 -25.598 -54.860 1.00 92.62 606 PHE A O 1
ATOM 4634 N N . LEU A 1 607 ? -9.699 -24.134 -55.292 1.00 91.88 607 LEU A N 1
ATOM 4635 C CA . LEU A 1 607 ? -10.387 -22.954 -54.742 1.00 91.88 607 LEU A CA 1
ATOM 4636 C C . LEU A 1 607 ? -11.828 -22.791 -55.245 1.00 91.88 607 LEU A C 1
ATOM 4638 O O . LEU A 1 607 ? -12.699 -22.441 -54.457 1.00 91.88 607 LEU A O 1
ATOM 4642 N N . ASN A 1 608 ? -12.100 -23.038 -56.530 1.00 91.25 608 ASN A N 1
ATOM 4643 C CA . ASN A 1 608 ? -13.449 -22.869 -57.082 1.00 91.25 608 ASN A CA 1
ATOM 4644 C C . ASN A 1 608 ? -14.455 -23.868 -56.486 1.00 91.25 608 ASN A C 1
ATOM 4646 O O . ASN A 1 608 ? -15.564 -23.472 -56.140 1.00 91.25 608 ASN A O 1
ATOM 4650 N N . GLU A 1 609 ? -14.051 -25.129 -56.328 1.00 89.12 609 GLU A N 1
ATOM 4651 C CA . GLU A 1 609 ? -14.880 -26.216 -55.794 1.00 89.12 609 GLU A CA 1
ATOM 4652 C C . GLU A 1 609 ? -15.121 -26.032 -54.288 1.00 89.12 609 GLU A C 1
ATOM 4654 O O . GLU A 1 609 ? -16.263 -26.054 -53.821 1.00 89.12 609 GLU A O 1
ATOM 4659 N N . ALA A 1 610 ? -14.064 -25.695 -53.540 1.00 91.50 610 ALA A N 1
ATOM 4660 C CA . ALA A 1 610 ? -14.179 -25.330 -52.131 1.00 91.50 610 ALA A CA 1
ATOM 4661 C C . ALA A 1 610 ? -15.103 -24.118 -51.921 1.00 91.50 610 ALA A C 1
ATOM 4663 O O . ALA A 1 610 ? -15.954 -24.127 -51.030 1.00 91.50 610 ALA A O 1
ATOM 4664 N N . MET A 1 611 ? -14.992 -23.088 -52.767 1.00 91.50 611 MET A N 1
ATOM 4665 C CA . MET A 1 611 ? -15.840 -21.897 -52.695 1.00 91.50 611 MET A CA 1
ATOM 4666 C C . MET A 1 611 ? -17.281 -22.145 -53.150 1.00 91.50 611 MET A C 1
ATOM 4668 O O . MET A 1 611 ? -18.177 -21.466 -52.651 1.00 91.50 611 MET A O 1
ATOM 4672 N N . GLU A 1 612 ? -17.547 -23.093 -54.052 1.00 89.31 612 GLU A N 1
ATOM 4673 C CA . GLU A 1 612 ? -18.918 -23.473 -54.413 1.00 89.31 612 GLU A CA 1
ATOM 4674 C C . GLU A 1 612 ? -19.668 -24.031 -53.199 1.00 89.31 612 GLU A C 1
ATOM 4676 O O . GLU A 1 612 ? -20.807 -23.638 -52.948 1.00 89.31 612 GLU A O 1
ATOM 4681 N N . THR A 1 613 ? -19.011 -24.865 -52.390 1.00 87.31 613 THR A N 1
ATOM 4682 C CA . THR A 1 613 ? -19.618 -25.460 -51.193 1.00 87.31 613 THR A CA 1
ATOM 4683 C C . THR A 1 613 ? -19.585 -24.530 -49.973 1.00 87.31 613 THR A C 1
ATOM 4685 O O . THR A 1 613 ? -20.617 -24.369 -49.325 1.00 87.31 613 THR A O 1
ATOM 4688 N N . LEU A 1 614 ? -18.490 -23.800 -49.714 1.00 86.06 614 LEU A N 1
ATOM 4689 C CA . LEU A 1 614 ? -18.411 -22.794 -48.633 1.00 86.06 614 LEU A CA 1
ATOM 4690 C C . LEU A 1 614 ? -19.435 -21.649 -48.777 1.00 86.06 614 LEU A C 1
ATOM 4692 O O . LEU A 1 614 ? -19.763 -20.986 -47.794 1.00 86.06 614 LEU A O 1
ATOM 4696 N N . ARG A 1 615 ? -19.950 -21.391 -49.988 1.00 89.19 615 ARG A N 1
ATOM 4697 C CA . ARG A 1 615 ? -21.000 -20.386 -50.242 1.00 89.19 615 ARG A CA 1
ATOM 4698 C C . ARG A 1 615 ? -22.432 -20.925 -50.058 1.00 89.19 615 ARG A C 1
ATOM 4700 O O . ARG A 1 615 ? -23.370 -20.125 -50.091 1.00 89.19 615 ARG A O 1
ATOM 4707 N N . LYS A 1 616 ? -22.640 -22.235 -49.858 1.00 88.94 616 LYS A N 1
ATOM 4708 C CA . LYS A 1 616 ? -23.971 -22.840 -49.641 1.00 88.94 616 LYS A CA 1
ATOM 4709 C C . LYS A 1 616 ? -24.459 -22.551 -48.218 1.00 88.94 616 LYS A C 1
ATOM 4711 O O . LYS A 1 616 ? -24.203 -23.318 -47.299 1.00 88.94 616 LYS A O 1
ATOM 4716 N N . ALA A 1 617 ? -25.244 -21.487 -48.042 1.00 80.69 617 ALA A N 1
ATOM 4717 C CA . ALA A 1 617 ? -25.825 -21.124 -46.739 1.00 80.69 617 ALA A CA 1
ATOM 4718 C C . ALA A 1 617 ? -26.676 -22.240 -46.085 1.00 80.69 617 ALA A C 1
ATOM 4720 O O . ALA A 1 617 ? -26.837 -22.249 -44.871 1.00 80.69 617 ALA A O 1
ATOM 4721 N N . ALA A 1 618 ? -27.186 -23.201 -46.866 1.00 84.12 618 ALA A N 1
ATOM 4722 C CA . ALA A 1 618 ? -27.883 -24.382 -46.348 1.00 84.12 618 ALA A CA 1
ATOM 4723 C C . ALA A 1 618 ? -26.974 -25.346 -45.556 1.00 84.12 618 ALA A C 1
ATOM 4725 O O . ALA A 1 618 ? -27.476 -26.084 -44.718 1.00 84.12 618 ALA A O 1
ATOM 4726 N N . LEU A 1 619 ? -25.655 -25.322 -45.787 1.00 84.75 619 LEU A N 1
ATOM 4727 C CA . LEU A 1 619 ? -24.673 -26.160 -45.088 1.00 84.75 619 LEU A CA 1
ATOM 4728 C C . LEU A 1 619 ? -24.110 -25.493 -43.820 1.00 84.75 619 LEU A C 1
ATOM 4730 O O . LEU A 1 619 ? -23.202 -26.040 -43.207 1.00 84.75 619 LEU A O 1
ATOM 4734 N N . ALA A 1 620 ? -24.617 -24.321 -43.417 1.00 82.62 620 ALA A N 1
ATOM 4735 C CA . ALA A 1 620 ? -24.112 -23.534 -42.283 1.00 82.62 620 ALA A CA 1
ATOM 4736 C C . ALA A 1 620 ? -23.908 -24.345 -40.986 1.00 82.62 620 ALA A C 1
ATOM 4738 O O . ALA A 1 620 ? -22.900 -24.172 -40.298 1.00 82.62 620 ALA A O 1
ATOM 4739 N N . GLN A 1 621 ? -24.850 -25.245 -40.687 1.00 83.62 621 GLN A N 1
ATOM 4740 C CA . GLN A 1 621 ? -24.798 -26.141 -39.533 1.00 83.62 621 GLN A CA 1
ATOM 4741 C C . GLN A 1 621 ? -23.693 -27.200 -39.705 1.00 83.62 621 GLN A C 1
ATOM 4743 O O . GLN A 1 621 ? -22.714 -27.179 -38.965 1.00 83.62 621 GLN A O 1
ATOM 4748 N N . SER A 1 622 ? -23.760 -28.017 -40.764 1.00 87.81 622 SER A N 1
ATOM 4749 C CA . SER A 1 622 ? -22.753 -29.035 -41.106 1.00 87.81 622 SER A CA 1
ATOM 4750 C C . SER A 1 622 ? -21.320 -28.490 -41.194 1.00 87.81 622 SER A C 1
ATOM 4752 O O . SER A 1 622 ? -20.386 -29.148 -40.741 1.00 87.81 622 SER A O 1
ATOM 4754 N N . ILE A 1 623 ? -21.126 -27.277 -41.732 1.00 86.81 623 ILE A N 1
ATOM 4755 C CA . ILE A 1 623 ? -19.833 -26.562 -41.805 1.00 86.81 623 ILE A CA 1
ATOM 4756 C C . ILE A 1 623 ? -19.226 -26.337 -40.415 1.00 86.81 623 ILE A C 1
ATOM 4758 O O . ILE A 1 623 ? -18.002 -26.405 -40.262 1.00 86.81 623 ILE A O 1
ATOM 4762 N N . SER A 1 624 ? -20.079 -26.082 -39.424 1.00 85.12 624 SER A N 1
ATOM 4763 C CA . SER A 1 624 ? -19.691 -25.872 -38.032 1.00 85.12 624 SER A CA 1
ATOM 4764 C C . SER A 1 624 ? -19.435 -27.219 -37.349 1.00 85.12 624 SER A C 1
ATOM 4766 O O . SER A 1 624 ? -18.333 -27.453 -36.863 1.00 85.12 624 SER A O 1
ATOM 4768 N N . ASP A 1 625 ? -20.397 -28.143 -37.422 1.00 84.62 625 ASP A N 1
ATOM 4769 C CA . ASP A 1 625 ? -20.362 -29.429 -36.708 1.00 84.62 625 ASP A CA 1
ATOM 4770 C C . ASP A 1 625 ? -19.249 -30.381 -37.198 1.00 84.62 625 ASP A C 1
ATOM 4772 O O . ASP A 1 625 ? -18.711 -31.167 -36.421 1.00 84.62 625 ASP A O 1
ATOM 4776 N N . ASN A 1 626 ? -18.841 -30.285 -38.470 1.00 86.62 626 ASN A N 1
ATOM 4777 C CA . ASN A 1 626 ? -17.727 -31.065 -39.034 1.00 86.62 626 ASN A CA 1
ATOM 4778 C C . ASN A 1 626 ? -16.363 -30.346 -38.943 1.00 86.62 626 ASN A C 1
ATOM 4780 O O . ASN A 1 626 ? -15.355 -30.852 -39.455 1.00 86.62 626 ASN A O 1
ATOM 4784 N N . ASN A 1 627 ? -16.308 -29.171 -38.300 1.00 87.56 627 ASN A N 1
ATOM 4785 C CA . ASN A 1 627 ? -15.111 -28.338 -38.165 1.00 87.56 627 ASN A CA 1
ATOM 4786 C C . ASN A 1 627 ? -14.456 -27.953 -39.513 1.00 87.56 627 ASN A C 1
ATOM 4788 O O . ASN A 1 627 ? -13.234 -27.928 -39.639 1.00 87.56 627 ASN A O 1
ATOM 4792 N N . LEU A 1 628 ? -15.231 -27.618 -40.555 1.00 90.25 628 LEU A N 1
ATOM 4793 C CA . LEU A 1 628 ? -14.657 -27.226 -41.859 1.00 90.25 628 LEU A CA 1
ATOM 4794 C C . LEU A 1 628 ? -13.801 -25.946 -41.767 1.00 90.25 628 LEU A C 1
ATOM 4796 O O . LEU A 1 628 ? -12.831 -25.778 -42.509 1.00 90.25 628 LEU A O 1
ATOM 4800 N N . LEU A 1 629 ? -14.128 -25.053 -40.831 1.00 90.00 629 LEU A N 1
ATOM 4801 C CA . LEU A 1 629 ? -13.406 -23.797 -40.603 1.00 90.00 629 LEU A CA 1
ATOM 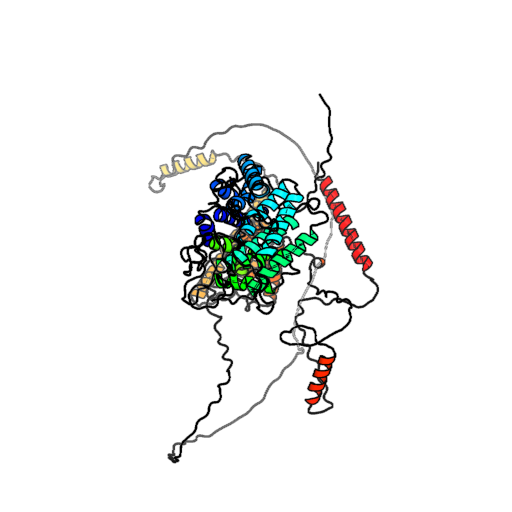4802 C C . LEU A 1 629 ? -11.932 -24.001 -40.186 1.00 90.00 629 LEU A C 1
ATOM 4804 O O . LEU A 1 629 ? -11.107 -23.119 -40.418 1.00 90.00 629 LEU A O 1
ATOM 4808 N N . ASP A 1 630 ? -11.581 -25.181 -39.669 1.00 89.75 630 ASP A N 1
ATOM 4809 C CA . ASP A 1 630 ? -10.204 -25.629 -39.421 1.00 89.75 630 ASP A CA 1
ATOM 4810 C C . ASP A 1 630 ? -9.374 -25.708 -40.720 1.00 89.75 630 ASP A C 1
ATOM 4812 O O . ASP A 1 630 ? -8.263 -25.180 -40.801 1.00 89.75 630 ASP A O 1
ATOM 4816 N N . ALA A 1 631 ? -9.953 -26.265 -41.790 1.00 91.38 631 ALA A N 1
ATOM 4817 C CA . ALA A 1 631 ? -9.317 -26.298 -43.108 1.00 91.38 631 ALA A CA 1
ATOM 4818 C C . ALA A 1 631 ? -9.252 -24.897 -43.748 1.00 91.38 631 ALA A C 1
ATOM 4820 O O . ALA A 1 631 ? -8.281 -24.566 -44.431 1.00 91.38 631 ALA A O 1
ATOM 4821 N N . VAL A 1 632 ? -10.241 -24.032 -43.479 1.00 92.62 632 VAL A N 1
ATOM 4822 C CA . VAL A 1 632 ? -10.208 -22.614 -43.891 1.00 92.62 632 VAL A CA 1
ATOM 4823 C C . VAL A 1 632 ? -9.058 -21.863 -43.204 1.00 92.62 632 VAL A C 1
ATOM 4825 O O . VAL A 1 632 ? -8.383 -21.073 -43.870 1.00 92.62 632 VAL A O 1
ATOM 4828 N N . ARG A 1 633 ? -8.766 -22.149 -41.922 1.00 91.38 633 ARG A N 1
ATOM 4829 C CA . ARG A 1 633 ? -7.567 -21.638 -41.231 1.00 91.38 633 ARG A CA 1
ATOM 4830 C C . ARG A 1 633 ? -6.299 -22.083 -41.964 1.00 91.38 633 ARG A C 1
ATOM 4832 O O . ARG A 1 633 ? -5.555 -21.224 -42.428 1.00 91.38 633 ARG A O 1
ATOM 4839 N N . ARG A 1 634 ? -6.111 -23.394 -42.174 1.00 91.31 634 ARG A N 1
ATOM 4840 C CA . ARG A 1 634 ? -4.937 -23.984 -42.863 1.00 91.31 634 ARG A CA 1
ATOM 4841 C C . ARG A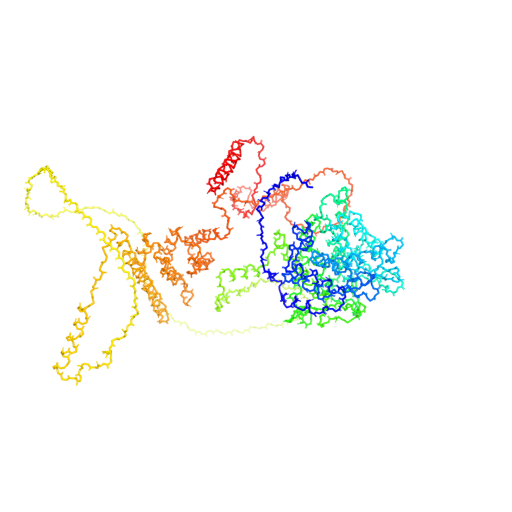 1 634 ? -4.748 -23.494 -44.313 1.00 91.31 634 ARG A C 1
ATOM 4843 O O . ARG A 1 634 ? -3.650 -23.532 -44.872 1.00 91.31 634 ARG A O 1
ATOM 4850 N N . TRP A 1 635 ? -5.809 -23.005 -44.956 1.00 93.69 635 TRP A N 1
ATOM 4851 C CA . TRP A 1 635 ? -5.724 -22.376 -46.278 1.00 93.69 635 TRP A CA 1
ATOM 4852 C C . TRP A 1 635 ? -5.225 -20.930 -46.248 1.00 93.69 635 TRP A C 1
ATOM 4854 O O . TRP A 1 635 ? -4.479 -20.549 -47.156 1.00 93.69 635 TRP A O 1
ATOM 4864 N N . LEU A 1 636 ? -5.628 -20.157 -45.234 1.00 92.88 636 LEU A N 1
ATOM 4865 C CA . LEU A 1 636 ? -5.252 -18.753 -45.020 1.00 92.88 636 LEU A CA 1
ATOM 4866 C C . LEU A 1 636 ? -3.937 -18.575 -44.239 1.00 92.88 636 LEU A C 1
ATOM 4868 O O . LEU A 1 636 ? -3.356 -17.488 -44.271 1.00 92.88 636 LEU A O 1
ATOM 4872 N N . GLU A 1 637 ? -3.472 -19.614 -43.557 1.00 89.88 637 GLU A N 1
ATOM 4873 C CA . GLU A 1 637 ? -2.198 -19.672 -42.839 1.00 89.88 637 GLU A CA 1
ATOM 4874 C C . GLU A 1 637 ? -0.995 -19.416 -43.779 1.00 89.88 637 GLU A C 1
ATOM 4876 O O . GLU A 1 637 ? -1.003 -19.889 -44.924 1.00 89.88 637 GLU A O 1
ATOM 4881 N N . PRO A 1 638 ? 0.031 -18.649 -43.351 1.00 86.50 638 PRO A N 1
ATOM 4882 C CA . PRO A 1 638 ? 1.278 -18.512 -44.100 1.00 86.50 638 PRO A CA 1
ATOM 4883 C C . PRO A 1 638 ? 1.931 -19.870 -44.383 1.00 86.50 638 PRO A C 1
ATOM 4885 O O . PRO A 1 638 ? 1.901 -20.776 -43.557 1.00 86.50 638 PRO A O 1
ATOM 4888 N N . LEU A 1 639 ? 2.550 -20.004 -45.554 1.00 81.06 639 LEU A N 1
ATOM 4889 C CA . LEU A 1 639 ? 3.344 -21.185 -45.893 1.00 81.06 639 LEU A CA 1
ATOM 4890 C C . LEU A 1 639 ? 4.663 -21.198 -45.086 1.00 81.06 639 LEU A C 1
ATOM 4892 O O . LEU A 1 639 ? 5.111 -20.132 -44.652 1.00 81.06 639 LEU A O 1
ATOM 4896 N N . PRO A 1 640 ? 5.329 -22.363 -44.920 1.00 74.50 640 PRO A N 1
ATOM 4897 C CA . PRO A 1 640 ? 6.563 -22.481 -44.127 1.00 74.50 640 PRO A CA 1
ATOM 4898 C C . PRO A 1 640 ? 7.709 -21.551 -44.564 1.00 74.50 640 PRO A C 1
ATOM 4900 O O . PRO A 1 640 ? 8.552 -21.179 -43.757 1.00 74.50 640 PRO A O 1
ATOM 4903 N N . ASP A 1 641 ? 7.708 -21.100 -45.821 1.00 74.69 641 ASP A N 1
ATOM 4904 C CA . ASP A 1 641 ? 8.633 -20.096 -46.366 1.00 74.69 641 ASP A CA 1
ATOM 4905 C C . ASP A 1 641 ? 8.269 -18.638 -45.998 1.00 74.69 641 ASP A C 1
ATOM 4907 O O . ASP A 1 641 ? 8.686 -17.692 -46.670 1.00 74.69 641 ASP A O 1
ATOM 4911 N N . ARG A 1 642 ? 7.439 -18.444 -44.963 1.00 78.56 642 ARG A N 1
ATOM 4912 C CA . ARG A 1 642 ? 6.875 -17.156 -44.520 1.00 78.56 642 ARG A CA 1
ATOM 4913 C C . ARG A 1 642 ? 6.159 -16.386 -45.653 1.00 78.56 642 ARG A C 1
ATOM 4915 O O . ARG A 1 642 ? 6.014 -15.157 -45.590 1.00 78.56 642 ARG A O 1
ATOM 4922 N N . SER A 1 643 ? 5.699 -17.065 -46.714 1.00 82.62 643 SER A N 1
ATOM 4923 C CA . SER A 1 643 ? 4.901 -16.450 -47.786 1.00 82.62 643 SER A CA 1
ATOM 4924 C C . SER A 1 643 ? 3.401 -16.517 -47.487 1.00 82.62 643 SER A C 1
ATOM 4926 O O . SER A 1 643 ? 2.884 -17.511 -46.980 1.00 82.62 643 SER A O 1
ATOM 4928 N N . LEU A 1 644 ? 2.678 -15.435 -47.793 1.00 87.62 644 LEU A N 1
ATOM 4929 C CA . LEU A 1 644 ? 1.218 -15.431 -47.699 1.00 87.62 644 LEU A CA 1
ATOM 4930 C C . LEU A 1 644 ? 0.619 -16.321 -48.808 1.00 87.62 644 LEU A C 1
ATOM 4932 O O . LEU A 1 644 ? 1.147 -16.315 -49.925 1.00 87.62 644 LEU A O 1
ATOM 4936 N N . PRO A 1 645 ? -0.515 -17.006 -48.563 1.00 89.00 645 PRO A N 1
ATOM 4937 C CA . PRO A 1 645 ? -1.293 -17.670 -49.607 1.00 89.00 645 PRO A CA 1
ATOM 4938 C C . PRO A 1 645 ? -1.607 -16.739 -50.781 1.00 89.00 645 PRO A C 1
ATOM 4940 O O . PRO A 1 645 ? -1.717 -15.522 -50.616 1.00 89.00 645 PRO A O 1
ATOM 4943 N N . ALA A 1 646 ? -1.798 -17.308 -51.973 1.00 90.44 646 ALA A N 1
ATOM 4944 C CA . ALA A 1 646 ? -2.074 -16.535 -53.181 1.00 90.44 646 ALA A CA 1
ATOM 4945 C C . ALA A 1 646 ? -3.261 -15.567 -52.994 1.00 90.44 646 ALA A C 1
ATOM 4947 O O . ALA A 1 646 ? -4.289 -15.930 -52.421 1.00 90.44 646 ALA A O 1
ATOM 4948 N N . LEU A 1 647 ? -3.144 -14.342 -53.520 1.00 89.44 647 LEU A N 1
ATOM 4949 C CA . LEU A 1 647 ? -4.104 -13.248 -53.293 1.00 89.44 647 LEU A CA 1
ATOM 4950 C C . LEU A 1 647 ? -5.563 -13.614 -53.637 1.00 89.44 647 LEU A C 1
ATOM 4952 O O . LEU A 1 647 ? -6.489 -13.111 -53.005 1.00 89.44 647 LEU A O 1
ATOM 4956 N N . ASN A 1 648 ? -5.774 -14.517 -54.597 1.00 90.88 648 ASN A N 1
ATOM 4957 C CA . ASN A 1 648 ? -7.103 -15.025 -54.950 1.00 90.88 648 ASN A CA 1
ATOM 4958 C C . ASN A 1 648 ? -7.728 -15.844 -53.804 1.00 90.88 648 ASN A C 1
ATOM 4960 O O . ASN A 1 648 ? -8.897 -15.643 -53.490 1.00 90.88 648 ASN A O 1
ATOM 4964 N N . ILE A 1 649 ? -6.938 -16.699 -53.140 1.00 93.06 649 ILE A N 1
ATOM 4965 C CA . ILE A 1 649 ? -7.362 -17.483 -51.967 1.00 93.06 649 ILE A CA 1
ATOM 4966 C C . ILE A 1 649 ? -7.717 -16.536 -50.816 1.00 93.06 649 ILE A C 1
ATOM 4968 O O . ILE A 1 649 ? -8.787 -16.671 -50.226 1.00 93.06 649 ILE A O 1
ATOM 4972 N N . GLN A 1 650 ? -6.860 -15.540 -50.545 1.00 93.56 650 GLN A N 1
ATOM 4973 C CA . GLN A 1 650 ? -7.127 -14.524 -49.519 1.00 93.56 650 GLN A CA 1
ATOM 4974 C C . GLN A 1 650 ? -8.463 -13.819 -49.786 1.00 93.56 650 GLN A C 1
ATOM 4976 O O . GLN A 1 650 ? -9.354 -13.829 -48.940 1.00 93.56 650 GLN A O 1
ATOM 4981 N N . ARG A 1 651 ? -8.627 -13.230 -50.979 1.00 92.88 651 ARG A N 1
ATOM 4982 C CA . ARG A 1 651 ? -9.822 -12.457 -51.340 1.00 92.88 651 ARG A CA 1
ATOM 4983 C C . ARG A 1 651 ? -11.102 -13.274 -51.244 1.00 92.88 651 ARG A C 1
ATOM 4985 O O . ARG A 1 651 ? -12.080 -12.772 -50.698 1.00 92.88 651 ARG A O 1
ATOM 4992 N N . GLU A 1 652 ? -11.097 -14.503 -51.748 1.00 93.31 652 GLU A N 1
ATOM 4993 C CA . GLU A 1 652 ? -12.294 -15.341 -51.760 1.00 93.31 652 GLU A CA 1
ATOM 4994 C C . GLU A 1 652 ? -12.671 -15.845 -50.364 1.00 93.31 652 GLU A C 1
ATOM 4996 O O . GLU A 1 652 ? -13.815 -15.659 -49.945 1.00 93.31 652 GLU A O 1
ATOM 5001 N N . LEU A 1 653 ? -11.723 -16.382 -49.588 1.00 93.25 653 LEU A N 1
ATOM 5002 C CA . LEU A 1 653 ? -12.025 -16.881 -48.242 1.00 93.25 653 LEU A CA 1
ATOM 5003 C C . LEU A 1 653 ? -12.413 -15.747 -47.280 1.00 93.25 653 LEU A C 1
ATOM 5005 O O . LEU A 1 653 ? -13.391 -15.888 -46.548 1.00 93.25 653 LEU A O 1
ATOM 5009 N N . PHE A 1 654 ? -11.755 -14.582 -47.328 1.00 93.44 654 PHE A N 1
ATOM 5010 C CA . PHE A 1 654 ? -12.193 -13.421 -46.540 1.00 93.44 654 PHE A CA 1
ATOM 5011 C C . PHE A 1 654 ? -13.571 -12.890 -46.984 1.00 93.44 654 PHE A C 1
ATOM 5013 O O . PHE A 1 654 ? -14.370 -12.473 -46.142 1.00 93.44 654 PHE A O 1
ATOM 5020 N N . ALA A 1 655 ? -13.902 -12.947 -48.280 1.00 91.25 655 ALA A N 1
ATOM 5021 C CA . ALA A 1 655 ? -15.231 -12.583 -48.779 1.00 91.25 655 ALA A CA 1
ATOM 5022 C C . ALA A 1 655 ? -16.329 -13.605 -48.422 1.00 91.25 655 ALA A C 1
ATOM 5024 O O . ALA A 1 655 ? -17.497 -13.213 -48.333 1.00 91.25 655 ALA A O 1
ATOM 5025 N N . ALA A 1 656 ? -15.979 -14.879 -48.204 1.00 89.94 656 ALA A N 1
ATOM 5026 C CA . ALA A 1 656 ? -16.871 -15.894 -47.642 1.00 89.94 656 ALA A CA 1
ATOM 5027 C C . ALA A 1 656 ? -17.084 -15.676 -46.139 1.00 89.94 656 ALA A C 1
ATOM 5029 O O . ALA A 1 656 ? -18.224 -15.484 -45.723 1.00 89.94 656 ALA A O 1
ATOM 5030 N N . LEU A 1 657 ? -16.004 -15.597 -45.349 1.00 89.56 657 LEU A N 1
ATOM 5031 C CA . LEU A 1 657 ? -16.054 -15.395 -43.894 1.00 89.56 657 LEU A CA 1
ATOM 5032 C C . LEU A 1 657 ? -16.889 -14.164 -43.507 1.00 89.56 657 LEU A C 1
ATOM 5034 O O . LEU A 1 657 ? -17.694 -14.234 -42.583 1.00 89.56 657 LEU A O 1
ATOM 5038 N N . ARG A 1 658 ? -16.789 -13.055 -44.258 1.00 89.62 658 ARG A N 1
ATOM 5039 C CA . ARG A 1 658 ? -17.606 -11.850 -44.011 1.00 89.62 658 ARG A CA 1
ATOM 5040 C C . ARG A 1 658 ? -19.114 -12.046 -44.223 1.00 89.62 658 ARG A C 1
ATOM 5042 O O . ARG A 1 658 ? -19.893 -11.259 -43.706 1.00 89.62 658 ARG A O 1
ATOM 5049 N N . LYS A 1 659 ? -19.542 -13.060 -44.978 1.00 86.88 659 LYS A N 1
ATOM 5050 C CA . LYS A 1 659 ? -20.967 -13.387 -45.189 1.00 86.88 659 LYS A CA 1
ATOM 5051 C C . LYS A 1 659 ? -21.503 -14.416 -44.192 1.00 86.88 659 LYS A C 1
ATOM 5053 O O . LYS A 1 659 ? -22.706 -14.654 -44.163 1.00 86.88 659 LYS A O 1
ATOM 5058 N N . MET A 1 660 ? -20.634 -15.037 -43.398 1.00 81.38 660 MET A N 1
ATOM 5059 C CA . MET A 1 660 ? -21.000 -16.071 -42.434 1.00 81.38 660 MET A CA 1
ATOM 5060 C C . MET A 1 660 ? -21.387 -15.441 -41.085 1.00 81.38 660 MET A C 1
ATOM 5062 O O . MET A 1 660 ? -20.796 -15.720 -40.047 1.00 81.38 660 MET A O 1
ATOM 5066 N N . GLU A 1 661 ? -22.399 -14.567 -41.106 1.00 70.19 661 GLU A N 1
ATOM 5067 C CA . GLU A 1 661 ? -22.910 -13.842 -39.924 1.00 70.19 661 GLU A CA 1
ATOM 5068 C C . GLU A 1 661 ? -23.575 -14.759 -38.874 1.00 70.19 661 GLU A C 1
ATOM 5070 O O . GLU A 1 661 ? -23.942 -14.301 -37.797 1.00 70.19 661 GLU A O 1
ATOM 5075 N N . PHE A 1 662 ? -23.725 -16.051 -39.184 1.00 71.88 662 PHE A N 1
ATOM 5076 C CA . PHE A 1 662 ? -24.337 -17.081 -38.342 1.00 71.88 662 PHE A CA 1
ATOM 5077 C C . PHE A 1 662 ? -23.345 -17.855 -37.454 1.00 71.88 662 PHE A C 1
ATOM 5079 O O . PHE A 1 662 ? -23.784 -18.708 -36.690 1.00 71.88 662 PHE A O 1
ATOM 5086 N N . ILE A 1 663 ? -22.028 -17.634 -37.574 1.00 75.44 663 ILE A N 1
ATOM 5087 C CA . ILE A 1 663 ? -21.036 -18.417 -36.817 1.00 75.44 663 ILE A CA 1
ATOM 5088 C C . ILE A 1 663 ? -20.915 -17.881 -35.383 1.00 75.44 663 ILE A C 1
ATOM 5090 O O . ILE A 1 663 ? -20.492 -16.742 -35.169 1.00 75.44 663 ILE A O 1
ATOM 5094 N N . ASP A 1 664 ? -21.212 -18.734 -34.402 1.00 76.00 664 ASP A N 1
ATOM 5095 C CA . ASP A 1 664 ? -21.031 -18.433 -32.982 1.00 76.00 664 ASP A CA 1
ATOM 5096 C C . ASP A 1 664 ? -19.553 -18.318 -32.570 1.00 76.00 664 ASP A C 1
ATOM 5098 O O . ASP A 1 664 ? -18.665 -19.013 -33.074 1.00 76.00 664 ASP A O 1
ATOM 5102 N N . SER A 1 665 ? -19.286 -17.488 -31.554 1.00 77.19 665 SER A N 1
ATOM 5103 C CA . SER A 1 665 ? -17.937 -17.265 -31.006 1.00 77.19 665 SER A CA 1
ATOM 5104 C C . SER A 1 665 ? -17.245 -18.540 -30.496 1.00 77.19 665 SER A C 1
ATOM 5106 O O . SER A 1 665 ? -16.018 -18.565 -30.425 1.00 77.19 665 SER A O 1
ATOM 5108 N N . ALA A 1 666 ? -18.001 -19.594 -30.166 1.00 78.25 666 ALA A N 1
ATOM 5109 C CA . ALA A 1 666 ? -17.455 -20.899 -29.791 1.00 78.25 666 ALA A CA 1
ATOM 5110 C C . ALA A 1 666 ? -16.729 -21.575 -30.970 1.00 78.25 666 ALA A C 1
ATOM 5112 O O . ALA A 1 666 ? -15.555 -21.919 -30.847 1.00 78.25 666 ALA A O 1
ATOM 5113 N N . VAL A 1 667 ? -17.381 -21.662 -32.135 1.00 81.38 667 VAL A N 1
ATOM 5114 C CA . VAL A 1 667 ? -16.827 -22.298 -33.344 1.00 81.38 667 VAL A CA 1
ATOM 5115 C C . VAL A 1 667 ? -15.614 -21.516 -33.868 1.00 81.38 667 VAL A C 1
ATOM 5117 O O . VAL A 1 667 ? -14.629 -22.100 -34.309 1.00 81.38 667 VAL A O 1
ATOM 5120 N N . ILE A 1 668 ? -15.628 -20.181 -33.751 1.00 83.81 668 ILE A N 1
ATOM 5121 C CA . ILE A 1 668 ? -14.483 -19.318 -34.110 1.00 83.81 668 ILE A CA 1
ATOM 5122 C C . ILE A 1 668 ? -13.265 -19.581 -33.206 1.00 83.81 668 ILE A C 1
ATOM 5124 O O . ILE A 1 668 ? -12.125 -19.482 -33.676 1.00 83.81 668 ILE A O 1
ATOM 5128 N N . LYS A 1 669 ? -13.494 -19.913 -31.925 1.00 79.62 669 LYS A N 1
ATOM 5129 C CA . LYS A 1 669 ? -12.441 -20.271 -30.964 1.00 79.62 669 LYS A CA 1
ATOM 5130 C C . LYS A 1 669 ? -11.893 -21.674 -31.235 1.00 79.62 669 LYS A C 1
ATOM 5132 O O . LYS A 1 669 ? -10.677 -21.831 -31.277 1.00 79.62 669 LYS A O 1
ATOM 5137 N N . GLU A 1 670 ? -12.763 -22.656 -31.469 1.00 82.06 670 GLU A N 1
ATOM 5138 C CA . GLU A 1 670 ? -12.377 -24.036 -31.800 1.00 82.06 670 GLU A CA 1
ATOM 5139 C C . GLU A 1 670 ? -11.578 -24.108 -33.111 1.00 82.06 670 GLU A C 1
ATOM 5141 O O . GLU A 1 670 ? -10.477 -24.652 -33.141 1.00 82.06 670 GLU A O 1
ATOM 5146 N N . ALA A 1 671 ? -12.054 -23.443 -34.167 1.00 83.75 671 ALA A N 1
ATOM 5147 C CA . ALA A 1 671 ? -11.359 -23.361 -35.451 1.00 83.75 671 ALA A CA 1
ATOM 5148 C C . ALA A 1 671 ? -10.119 -22.439 -35.447 1.00 83.75 671 ALA A C 1
ATOM 5150 O O . ALA A 1 671 ? -9.467 -22.305 -36.485 1.00 83.75 671 ALA A O 1
ATOM 5151 N N . GLN A 1 672 ? -9.794 -21.781 -34.324 1.00 83.75 672 GLN A N 1
ATOM 5152 C CA . GLN A 1 672 ? -8.662 -20.853 -34.157 1.00 83.75 672 GLN A CA 1
ATOM 5153 C C . GLN A 1 672 ? -8.559 -19.760 -35.249 1.00 83.75 672 GLN A C 1
ATOM 5155 O O . GLN A 1 672 ? -7.469 -19.328 -35.628 1.00 83.75 672 GLN A O 1
ATOM 5160 N N . LEU A 1 673 ? -9.692 -19.273 -35.771 1.00 86.50 673 LEU A N 1
ATOM 5161 C CA . LEU A 1 673 ? -9.691 -18.263 -36.843 1.00 86.50 673 LEU A CA 1
ATOM 5162 C C . LEU A 1 673 ? -9.376 -16.844 -36.340 1.00 86.50 673 LEU A C 1
ATOM 5164 O O . LEU A 1 673 ? -8.842 -16.032 -37.096 1.00 86.50 673 LEU A O 1
ATOM 5168 N N . GLY A 1 674 ? -9.674 -16.536 -35.074 1.00 84.75 674 GLY A N 1
ATOM 5169 C CA . GLY A 1 674 ? -9.440 -15.214 -34.475 1.00 84.75 674 GLY A CA 1
ATOM 5170 C C . GLY A 1 674 ? -7.984 -14.718 -34.576 1.00 84.75 674 GLY A C 1
ATOM 5171 O O . GLY A 1 674 ? -7.766 -13.641 -35.140 1.00 84.75 674 GLY A O 1
ATOM 5172 N N . PRO A 1 675 ? -6.985 -15.487 -34.094 1.00 82.62 675 PRO A N 1
ATOM 5173 C CA . PRO A 1 675 ? -5.569 -15.116 -34.172 1.00 82.62 675 PRO A CA 1
ATOM 5174 C C . PRO A 1 675 ? -5.083 -14.910 -35.612 1.00 82.62 675 PRO A C 1
ATOM 5176 O O . PRO A 1 675 ? -4.398 -13.928 -35.906 1.00 82.62 675 PRO A O 1
ATOM 5179 N N . LEU A 1 676 ? -5.501 -15.779 -36.540 1.00 86.94 676 LEU A N 1
ATOM 5180 C CA . LEU A 1 676 ? -5.119 -15.675 -37.947 1.00 86.94 676 LEU A CA 1
ATOM 5181 C C . LEU A 1 676 ? -5.694 -14.410 -38.599 1.00 86.94 676 LEU A C 1
ATOM 5183 O O . LEU A 1 676 ? -4.968 -13.665 -39.255 1.00 86.94 676 LEU A O 1
ATOM 5187 N N . VAL A 1 677 ? -6.974 -14.101 -38.382 1.00 89.81 677 VAL A N 1
ATOM 5188 C CA . VAL A 1 677 ? -7.573 -12.865 -38.912 1.00 89.81 677 VAL A CA 1
ATOM 5189 C C . VAL A 1 677 ? -6.925 -11.615 -38.291 1.00 89.81 677 VAL A C 1
ATOM 5191 O O . VAL A 1 677 ? -6.705 -10.633 -39.003 1.00 89.81 677 VAL A O 1
ATOM 5194 N N . LEU A 1 678 ? -6.517 -11.659 -37.017 1.00 83.69 678 LEU A N 1
ATOM 5195 C CA . LEU A 1 678 ? -5.737 -10.592 -36.373 1.00 83.69 678 LEU A CA 1
ATOM 5196 C C . LEU A 1 678 ? -4.338 -10.415 -37.001 1.00 83.69 678 LEU A C 1
ATOM 5198 O O . LEU A 1 678 ? -3.891 -9.283 -37.189 1.00 83.69 678 LEU A O 1
ATOM 5202 N N . PHE A 1 679 ? -3.658 -11.493 -37.398 1.00 88.00 679 PHE A N 1
ATOM 5203 C CA . PHE A 1 679 ? -2.409 -11.403 -38.169 1.00 88.00 679 PHE A CA 1
ATOM 5204 C C . PHE A 1 679 ? -2.616 -10.657 -39.503 1.00 88.00 679 PHE A C 1
ATOM 5206 O O . PHE A 1 679 ? -1.825 -9.771 -39.843 1.00 88.00 679 PHE A O 1
ATOM 5213 N N . TYR A 1 680 ? -3.722 -10.911 -40.215 1.00 88.31 680 TYR A N 1
ATOM 5214 C CA . TYR A 1 680 ? -4.058 -10.196 -41.456 1.00 88.31 680 TYR A CA 1
ATOM 5215 C C . TYR A 1 680 ? -4.372 -8.698 -41.252 1.00 88.31 680 TYR A C 1
ATOM 5217 O O . TYR A 1 680 ? -4.149 -7.913 -42.179 1.00 88.31 680 TYR A O 1
ATOM 5225 N N . THR A 1 681 ? -4.816 -8.250 -40.066 1.00 87.50 681 THR A N 1
ATOM 5226 C CA . THR A 1 681 ? -4.947 -6.801 -39.784 1.00 87.50 681 THR A CA 1
ATOM 5227 C C . THR A 1 681 ? -3.600 -6.137 -39.499 1.00 87.50 681 THR A C 1
ATOM 5229 O O . THR A 1 681 ? -3.414 -4.971 -39.854 1.00 87.50 681 THR A O 1
ATOM 5232 N N . LYS A 1 682 ? -2.628 -6.860 -38.928 1.00 79.69 682 LYS A N 1
ATOM 5233 C CA . LYS A 1 682 ? -1.286 -6.332 -38.621 1.00 79.69 682 LYS A CA 1
ATOM 5234 C C . LYS A 1 682 ? -0.357 -6.338 -39.840 1.00 79.69 682 LYS A C 1
ATOM 5236 O O . LYS A 1 682 ? 0.255 -5.312 -40.133 1.00 79.69 682 LYS A O 1
ATOM 5241 N N . CYS A 1 683 ? -0.315 -7.429 -40.606 1.00 81.38 683 CYS A N 1
ATOM 5242 C CA . CYS A 1 683 ? 0.638 -7.636 -41.702 1.00 81.38 683 CYS A CA 1
ATOM 5243 C C . CYS A 1 683 ? 0.680 -6.476 -42.729 1.00 81.38 683 CYS A C 1
ATOM 5245 O O . CYS A 1 683 ? -0.358 -5.970 -43.173 1.00 81.38 683 CYS A O 1
ATOM 5247 N N . ARG A 1 684 ? 1.894 -6.062 -43.130 1.00 81.81 684 ARG A N 1
ATOM 5248 C CA . ARG A 1 684 ? 2.145 -5.001 -44.135 1.00 81.81 684 ARG A CA 1
ATOM 5249 C C . ARG A 1 684 ? 2.051 -5.499 -45.587 1.00 81.81 684 ARG A C 1
ATOM 5251 O O . ARG A 1 684 ? 1.848 -4.690 -46.482 1.00 81.81 684 ARG A O 1
ATOM 5258 N N . ARG A 1 685 ? 2.169 -6.817 -45.814 1.00 81.75 685 ARG A N 1
ATOM 5259 C CA . ARG A 1 685 ? 2.128 -7.474 -47.143 1.00 81.75 685 ARG A CA 1
ATOM 5260 C C . ARG A 1 685 ? 0.700 -7.800 -47.627 1.00 81.75 685 ARG A C 1
ATOM 5262 O O . ARG A 1 685 ? 0.529 -8.239 -48.759 1.00 81.75 685 ARG A O 1
ATOM 5269 N N . VAL A 1 686 ? -0.316 -7.597 -46.783 1.00 90.06 686 VAL A N 1
ATOM 5270 C CA . VAL A 1 686 ? -1.741 -7.837 -47.091 1.00 90.06 686 VAL A CA 1
ATOM 5271 C C . VAL A 1 686 ? -2.349 -6.625 -47.803 1.00 90.06 686 VAL A C 1
ATOM 5273 O O . VAL A 1 686 ? -2.115 -5.482 -47.407 1.00 90.06 686 VAL A O 1
ATOM 5276 N N . THR A 1 687 ? -3.165 -6.854 -48.835 1.00 89.94 687 THR A N 1
ATOM 5277 C CA . THR A 1 687 ? -3.766 -5.767 -49.624 1.00 89.94 687 THR A CA 1
ATOM 5278 C C . THR A 1 687 ? -4.853 -5.000 -48.843 1.00 89.94 687 THR A C 1
ATOM 5280 O O . THR A 1 687 ? -5.551 -5.590 -48.012 1.00 89.94 687 THR A O 1
ATOM 5283 N N . PRO A 1 688 ? -5.052 -3.683 -49.085 1.00 86.44 688 PRO A N 1
ATOM 5284 C CA . PRO A 1 688 ? -5.939 -2.849 -48.257 1.00 86.44 688 PRO A CA 1
ATOM 5285 C C . PRO A 1 688 ? -7.425 -3.242 -48.266 1.00 86.44 688 PRO A C 1
ATOM 5287 O O . PRO A 1 688 ? -8.173 -2.863 -47.368 1.00 86.44 688 PRO A O 1
ATOM 5290 N N . ASP A 1 689 ? -7.872 -3.984 -49.277 1.00 88.31 689 ASP A N 1
ATOM 5291 C CA . ASP A 1 689 ? -9.206 -4.582 -49.353 1.00 88.31 689 ASP A CA 1
ATOM 5292 C C . ASP A 1 689 ? -9.373 -5.753 -48.373 1.00 88.31 689 ASP A C 1
ATOM 5294 O O . ASP A 1 689 ? -10.318 -5.746 -47.584 1.00 88.31 689 ASP A O 1
ATOM 5298 N N . VAL A 1 690 ? -8.429 -6.699 -48.365 1.00 90.94 690 VAL A N 1
ATOM 5299 C CA . VAL A 1 690 ? -8.403 -7.839 -47.435 1.00 90.94 690 VAL A CA 1
ATOM 5300 C C . VAL A 1 690 ? -8.188 -7.352 -45.999 1.00 90.94 690 VAL A C 1
ATOM 5302 O O . VAL A 1 690 ? -8.936 -7.734 -45.102 1.00 90.94 690 VAL A O 1
ATOM 5305 N N . LYS A 1 691 ? -7.244 -6.424 -45.785 1.00 90.25 691 LYS A N 1
ATOM 5306 C CA . LYS A 1 691 ? -6.943 -5.830 -44.469 1.00 90.25 691 LYS A CA 1
ATOM 5307 C C . LYS A 1 691 ? -8.164 -5.144 -43.838 1.00 90.25 691 LYS A C 1
ATOM 5309 O O . LYS A 1 691 ? -8.349 -5.207 -42.625 1.00 90.25 691 LYS A O 1
ATOM 5314 N N . ARG A 1 692 ? -9.028 -4.516 -44.649 1.00 90.25 692 ARG A N 1
ATOM 5315 C CA . ARG A 1 692 ? -10.291 -3.918 -44.179 1.00 90.25 692 ARG A CA 1
ATOM 5316 C C . ARG A 1 692 ? -11.299 -4.983 -43.754 1.00 90.25 692 ARG A C 1
ATOM 5318 O O . ARG A 1 692 ? -11.862 -4.860 -42.674 1.00 90.25 692 ARG A O 1
ATOM 5325 N N . ILE A 1 693 ? -11.476 -6.036 -44.557 1.00 90.81 693 ILE A N 1
ATOM 5326 C CA . ILE A 1 693 ? -12.378 -7.152 -44.233 1.00 90.81 693 ILE A CA 1
ATOM 5327 C C . ILE A 1 693 ? -11.916 -7.872 -42.959 1.00 90.81 693 ILE A C 1
ATOM 5329 O O . ILE A 1 693 ? -12.738 -8.165 -42.098 1.00 90.81 693 ILE A O 1
ATOM 5333 N N . ALA A 1 694 ? -10.611 -8.085 -42.781 1.00 89.75 694 ALA A N 1
ATOM 5334 C CA . ALA A 1 694 ? -10.063 -8.638 -41.545 1.00 89.75 694 ALA A CA 1
ATOM 5335 C C . ALA A 1 694 ? -10.396 -7.755 -40.323 1.00 89.75 694 ALA A C 1
ATOM 5337 O O . ALA A 1 694 ? -10.835 -8.267 -39.297 1.00 89.75 694 ALA A O 1
ATOM 5338 N N . SER A 1 695 ? -10.287 -6.427 -40.441 1.00 87.00 695 SER A N 1
ATOM 5339 C CA . SER A 1 695 ? -10.669 -5.489 -39.370 1.00 87.00 695 SER A CA 1
ATOM 5340 C C . SER A 1 695 ? -12.184 -5.449 -39.108 1.00 87.00 695 SER A C 1
ATOM 5342 O O . SER A 1 695 ? -12.604 -5.355 -37.954 1.00 87.00 695 SER A O 1
ATOM 5344 N N . GLU A 1 696 ? -13.011 -5.559 -40.155 1.00 88.25 696 GLU A N 1
ATOM 5345 C CA . GLU A 1 696 ? -14.470 -5.726 -40.052 1.00 88.25 696 GLU A CA 1
ATOM 5346 C C . GLU A 1 696 ? -14.813 -7.013 -39.271 1.00 88.25 696 GLU A C 1
ATOM 5348 O O . GLU A 1 696 ? -15.619 -6.968 -38.341 1.00 88.25 696 GLU A O 1
ATOM 5353 N N . LEU A 1 697 ? -14.144 -8.132 -39.581 1.00 87.00 697 LEU A N 1
ATOM 5354 C CA . LEU A 1 697 ? -14.320 -9.430 -38.919 1.00 87.00 697 LEU A CA 1
ATOM 5355 C C . LEU A 1 697 ? -13.857 -9.428 -37.458 1.00 87.00 697 LEU A C 1
ATOM 5357 O O . LEU A 1 697 ? -14.641 -9.817 -36.596 1.00 87.00 697 LEU A O 1
ATOM 5361 N N . VAL A 1 698 ? -12.650 -8.928 -37.147 1.00 85.12 698 VAL A N 1
ATOM 5362 C CA . VAL A 1 698 ? -12.187 -8.775 -35.749 1.00 85.12 698 VAL A CA 1
ATOM 5363 C C . VAL A 1 698 ? -13.188 -7.938 -34.956 1.00 85.12 698 VAL A C 1
ATOM 5365 O O . VAL A 1 698 ? -13.556 -8.306 -33.840 1.00 85.12 698 VAL A O 1
ATOM 5368 N N . SER A 1 699 ? -13.679 -6.835 -35.531 1.00 82.38 699 SER A N 1
ATOM 5369 C CA . SER A 1 699 ? -14.675 -6.000 -34.861 1.00 82.38 699 SER A CA 1
ATOM 5370 C C . SER A 1 699 ? -16.020 -6.708 -34.691 1.00 82.38 699 SER A C 1
ATOM 5372 O O . SER A 1 699 ? -16.671 -6.478 -33.680 1.00 82.38 699 SER A O 1
ATOM 5374 N N . SER A 1 700 ? -16.448 -7.554 -35.630 1.00 83.19 700 SER A N 1
ATOM 5375 C CA . SER A 1 700 ? -17.694 -8.323 -35.516 1.00 83.19 700 SER A CA 1
ATOM 5376 C C . SER A 1 700 ? -17.590 -9.412 -34.442 1.00 83.19 700 SER A C 1
ATOM 5378 O O . SER A 1 700 ? -18.336 -9.398 -33.464 1.00 83.19 700 SER A O 1
ATOM 5380 N N . TRP A 1 701 ? -16.603 -10.302 -34.566 1.00 84.00 701 TRP A N 1
ATOM 5381 C CA . TRP A 1 701 ? -16.450 -11.498 -33.732 1.00 84.00 701 TRP A CA 1
ATOM 5382 C C . TRP A 1 701 ? -16.055 -11.204 -32.278 1.00 84.00 701 TRP A C 1
ATOM 5384 O O . TRP A 1 701 ? -16.356 -12.001 -31.392 1.00 84.00 701 TRP A O 1
ATOM 5394 N N . SER A 1 702 ? -15.430 -10.053 -32.004 1.00 76.69 702 SER A N 1
ATOM 5395 C CA . SER A 1 702 ? -15.107 -9.630 -30.632 1.00 76.69 702 SER A CA 1
ATOM 5396 C C . SER A 1 702 ? -16.278 -8.979 -29.882 1.00 76.69 702 SER A C 1
ATOM 5398 O O . SER A 1 702 ? -16.262 -8.949 -28.653 1.00 76.69 702 SER A O 1
ATOM 5400 N N . ARG A 1 703 ? -17.329 -8.489 -30.562 1.00 68.62 703 ARG A N 1
ATOM 5401 C CA . ARG A 1 703 ? -18.461 -7.798 -29.900 1.00 68.62 703 ARG A CA 1
ATOM 5402 C C . ARG A 1 703 ? -19.261 -8.672 -28.926 1.00 68.62 703 ARG A C 1
ATOM 5404 O O . ARG A 1 703 ? -19.535 -8.165 -27.839 1.00 68.62 703 ARG A O 1
ATOM 5411 N N . PRO A 1 704 ? -19.615 -9.939 -29.234 1.00 65.44 704 PRO A N 1
ATOM 5412 C CA . PRO A 1 704 ? -20.299 -10.813 -28.276 1.00 65.44 704 PRO A CA 1
ATOM 5413 C C . PRO A 1 704 ? -19.480 -11.037 -26.998 1.00 65.44 704 PRO A C 1
ATOM 5415 O O . PRO A 1 704 ? -20.035 -11.063 -25.903 1.00 65.44 704 PRO A O 1
ATOM 5418 N N . ILE A 1 705 ? -18.154 -11.124 -27.143 1.00 59.25 705 ILE A N 1
ATOM 5419 C CA . ILE A 1 705 ? -17.196 -11.358 -26.056 1.00 59.25 705 ILE A CA 1
ATOM 5420 C C . ILE A 1 705 ? -17.041 -10.092 -25.191 1.00 59.25 705 ILE A C 1
ATOM 5422 O O . ILE A 1 705 ? -17.142 -10.152 -23.970 1.00 59.25 705 ILE A O 1
ATOM 5426 N N . ILE A 1 706 ? -16.864 -8.928 -25.827 1.00 56.38 706 ILE A N 1
ATOM 5427 C CA . ILE A 1 706 ? -16.581 -7.636 -25.170 1.00 56.38 706 ILE A CA 1
ATOM 5428 C C . ILE A 1 706 ? -17.873 -6.902 -24.723 1.00 56.38 706 ILE A C 1
ATOM 5430 O O . ILE A 1 706 ? -17.814 -5.870 -24.057 1.00 56.38 706 ILE A O 1
ATOM 5434 N N . LYS A 1 707 ? -19.063 -7.420 -25.068 1.00 52.47 707 LYS A N 1
ATOM 5435 C CA . LYS A 1 707 ? -20.400 -6.899 -24.689 1.00 52.47 707 LYS A CA 1
ATOM 5436 C C . LYS A 1 707 ? -20.674 -5.424 -25.065 1.00 52.47 707 LYS A C 1
ATOM 5438 O O . LYS A 1 707 ? -21.604 -4.815 -24.536 1.00 52.47 707 LYS A O 1
ATOM 5443 N N . ARG A 1 708 ? -19.914 -4.838 -26.001 1.00 49.72 708 ARG A N 1
ATOM 5444 C CA . ARG A 1 708 ? -20.109 -3.455 -26.495 1.00 49.72 708 ARG A CA 1
ATOM 5445 C C . ARG A 1 708 ? -21.127 -3.400 -27.644 1.00 49.72 708 ARG A C 1
ATOM 5447 O O . ARG A 1 708 ? -21.167 -4.284 -28.498 1.00 49.72 708 ARG A O 1
ATOM 5454 N N . SER A 1 709 ? -21.953 -2.352 -27.673 1.00 47.19 709 SER A N 1
ATOM 5455 C CA . SER A 1 709 ? -23.030 -2.184 -28.657 1.00 47.19 709 SER A CA 1
ATOM 5456 C C . SER A 1 709 ? -22.510 -1.845 -30.063 1.00 47.19 709 SER A C 1
ATOM 5458 O O . SER A 1 709 ? -21.429 -1.290 -30.250 1.00 47.19 709 SER A O 1
ATOM 5460 N N . ALA A 1 710 ? -23.307 -2.163 -31.089 1.00 43.62 710 ALA A N 1
ATOM 5461 C CA . ALA A 1 710 ? -22.968 -1.904 -32.493 1.00 43.62 710 ALA A CA 1
ATOM 5462 C C . ALA A 1 710 ? -23.374 -0.499 -32.999 1.00 43.62 710 ALA A C 1
ATOM 5464 O O . ALA A 1 710 ? -23.267 -0.218 -34.192 1.00 43.62 710 ALA A O 1
ATOM 5465 N N . SER A 1 711 ? -23.877 0.371 -32.120 1.00 45.19 711 SER A N 1
ATOM 5466 C CA . SER A 1 711 ? -24.439 1.678 -32.474 1.00 45.19 711 SER A CA 1
ATOM 5467 C C . SER A 1 711 ? -23.349 2.737 -32.651 1.00 45.19 711 SER A C 1
ATOM 5469 O O . SER A 1 711 ? -22.588 3.027 -31.731 1.00 45.19 711 SER A O 1
ATOM 5471 N N . TYR A 1 712 ? -23.328 3.406 -33.809 1.00 44.25 712 TYR A N 1
ATOM 5472 C CA . TYR A 1 712 ? -22.442 4.556 -34.046 1.00 44.25 712 TYR A CA 1
ATOM 5473 C C . TYR A 1 712 ? -22.711 5.729 -33.080 1.00 44.25 712 TYR A C 1
ATOM 5475 O O . TYR A 1 712 ? -21.826 6.546 -32.852 1.00 44.25 712 TYR A O 1
ATOM 5483 N N . ARG A 1 713 ? -23.917 5.814 -32.493 1.00 43.41 713 ARG A N 1
ATOM 5484 C CA . ARG A 1 713 ? -24.276 6.848 -31.504 1.00 43.41 713 ARG A CA 1
ATOM 5485 C C . ARG A 1 713 ? -23.697 6.589 -30.112 1.00 43.41 713 ARG A C 1
ATOM 5487 O O . ARG A 1 713 ? -23.660 7.513 -29.311 1.00 43.41 713 ARG A O 1
ATOM 5494 N N . ASP A 1 714 ? -23.230 5.372 -29.850 1.00 49.91 714 ASP A N 1
ATOM 5495 C CA . ASP A 1 714 ? -22.693 4.952 -28.551 1.00 49.91 714 ASP A CA 1
ATOM 5496 C C . ASP A 1 714 ? -21.152 5.077 -28.530 1.00 49.91 714 ASP A C 1
ATOM 5498 O O . ASP A 1 714 ? -20.495 4.793 -27.529 1.00 49.91 714 ASP A O 1
ATOM 5502 N N . ARG A 1 715 ? -20.556 5.517 -29.650 1.00 45.94 715 ARG A N 1
ATOM 5503 C CA . ARG A 1 715 ? -19.124 5.782 -29.793 1.00 45.94 715 ARG A CA 1
ATOM 5504 C C . ARG A 1 715 ? -18.762 7.087 -29.082 1.00 45.94 715 ARG A C 1
ATOM 5506 O O . ARG A 1 715 ? -18.841 8.163 -29.674 1.00 45.94 715 ARG A O 1
ATOM 5513 N N . VAL A 1 716 ? -18.308 6.975 -27.837 1.00 48.88 716 VAL A N 1
ATOM 5514 C CA . VAL A 1 716 ? -17.647 8.079 -27.129 1.00 48.88 716 VAL A CA 1
ATOM 5515 C C . VAL A 1 716 ? -16.414 8.518 -27.929 1.00 48.88 716 VAL A C 1
ATOM 5517 O O . VAL A 1 716 ? -15.606 7.691 -28.353 1.00 48.88 716 VAL A O 1
ATOM 5520 N N . VAL A 1 717 ? -16.290 9.824 -28.157 1.00 47.44 717 VAL A N 1
ATOM 5521 C CA . VAL A 1 717 ? -15.103 10.465 -28.735 1.00 47.44 717 VAL A CA 1
ATOM 5522 C C . VAL A 1 717 ? -14.586 11.452 -27.687 1.00 47.44 717 VAL A C 1
ATOM 5524 O O . VAL A 1 717 ? -15.384 12.279 -27.241 1.00 47.44 717 VAL A O 1
ATOM 5527 N N . PRO A 1 718 ? -13.308 11.385 -27.274 1.00 41.53 718 PRO A N 1
ATOM 5528 C CA . PRO A 1 718 ? -12.752 12.317 -26.300 1.00 41.53 718 PRO A CA 1
ATOM 5529 C C . PRO A 1 718 ? -12.859 13.782 -26.746 1.00 41.53 718 PRO A C 1
ATOM 5531 O O . PRO A 1 718 ? -12.608 14.131 -27.904 1.00 41.53 718 PRO A O 1
ATOM 5534 N N . VAL A 1 719 ? -13.228 14.651 -25.803 1.00 42.47 719 VAL A N 1
ATOM 5535 C CA . VAL A 1 719 ? -13.414 16.093 -26.006 1.00 42.47 719 VAL A CA 1
ATOM 5536 C C . VAL A 1 719 ? -12.738 16.833 -24.861 1.00 42.47 719 VAL A C 1
ATOM 5538 O O . VAL A 1 719 ? -13.041 16.589 -23.697 1.00 42.47 719 VAL A O 1
ATOM 5541 N N . MET A 1 720 ? -11.851 17.767 -25.198 1.00 42.25 720 MET A N 1
ATOM 5542 C CA . MET A 1 720 ? -11.117 18.563 -24.217 1.00 42.25 720 MET A CA 1
ATOM 5543 C C . MET A 1 720 ? -12.060 19.499 -23.436 1.00 42.25 720 MET A C 1
ATOM 5545 O O . MET A 1 720 ? -12.941 20.155 -24.010 1.00 42.25 720 MET A O 1
ATOM 5549 N N . SER A 1 721 ? -11.854 19.591 -22.125 1.00 39.66 721 SER A N 1
ATOM 5550 C CA . SER A 1 721 ? -12.435 20.623 -21.259 1.00 39.66 721 SER A CA 1
ATOM 5551 C C . SER A 1 721 ? -11.337 21.602 -20.842 1.00 39.66 721 SER A C 1
ATOM 5553 O O . SER A 1 721 ? -10.170 21.229 -20.764 1.00 39.66 721 SER A O 1
ATOM 5555 N N . ARG A 1 722 ? -11.703 22.862 -20.598 1.00 41.22 722 ARG A N 1
ATOM 5556 C CA . ARG A 1 722 ? -10.853 23.812 -19.872 1.00 41.22 722 ARG A CA 1
ATOM 5557 C C . ARG A 1 722 ? -11.423 23.963 -18.472 1.00 41.22 722 ARG A C 1
ATOM 5559 O O . ARG A 1 722 ? -12.640 24.050 -18.347 1.00 41.22 722 ARG A O 1
ATOM 5566 N N . MET A 1 723 ? -10.541 23.995 -17.482 1.00 38.84 723 MET A N 1
ATOM 5567 C CA . MET A 1 723 ? -10.855 24.506 -16.152 1.00 38.84 723 MET A CA 1
ATOM 5568 C C . MET A 1 723 ? -11.044 26.023 -16.224 1.00 38.84 723 MET A C 1
ATOM 5570 O O . MET A 1 723 ? -10.464 26.690 -17.093 1.00 38.84 723 MET A O 1
ATOM 5574 N N . ASP A 1 724 ? -11.874 26.541 -15.331 1.00 34.75 724 ASP A N 1
ATOM 5575 C CA . ASP A 1 724 ? -12.156 27.963 -15.204 1.00 34.75 724 ASP A CA 1
ATOM 5576 C C . ASP A 1 724 ? -10.965 28.713 -14.581 1.00 34.75 724 ASP A C 1
ATOM 5578 O O . ASP A 1 724 ? -10.129 28.135 -13.886 1.00 34.75 724 ASP A O 1
ATOM 5582 N N . VAL A 1 725 ? -10.862 30.008 -14.877 1.00 32.81 725 VAL A N 1
ATOM 5583 C CA . VAL A 1 725 ? -9.843 30.909 -14.319 1.00 32.81 725 VAL A CA 1
ATOM 5584 C C . VAL A 1 725 ? -10.567 32.182 -13.915 1.00 32.81 725 VAL A C 1
ATOM 5586 O O . VAL A 1 725 ? -10.753 33.072 -14.748 1.00 32.81 725 VAL A O 1
ATOM 5589 N N . ASP A 1 726 ? -11.019 32.224 -12.664 1.00 32.19 726 ASP A N 1
ATOM 5590 C CA . ASP A 1 726 ? -11.715 33.383 -12.113 1.00 32.19 726 ASP A CA 1
ATOM 5591 C C . ASP A 1 726 ? -10.755 34.424 -11.518 1.00 32.19 726 ASP A C 1
ATOM 5593 O O . ASP A 1 726 ? -9.643 34.141 -11.071 1.00 32.19 726 ASP A O 1
ATOM 5597 N N . ASP A 1 727 ? -11.223 35.662 -11.601 1.00 35.66 727 ASP A N 1
ATOM 5598 C CA . ASP A 1 727 ? -10.528 36.928 -11.385 1.00 35.66 727 ASP A CA 1
ATOM 5599 C C . ASP A 1 727 ? -9.966 37.134 -9.963 1.00 35.66 727 ASP A C 1
ATOM 5601 O O . ASP A 1 727 ? -10.684 37.016 -8.971 1.00 35.66 727 ASP A O 1
ATOM 5605 N N . THR A 1 728 ? -8.697 37.545 -9.850 1.00 32.62 728 THR A N 1
ATOM 5606 C CA . THR A 1 728 ? -8.233 38.432 -8.763 1.00 32.62 728 THR A CA 1
ATOM 5607 C C . THR A 1 728 ? -6.948 39.189 -9.143 1.00 32.62 728 THR A C 1
ATOM 5609 O O . THR A 1 728 ? -6.202 38.794 -10.038 1.00 32.62 728 THR A O 1
ATOM 5612 N N . GLY A 1 729 ? -6.731 40.342 -8.494 1.00 28.50 729 GLY A N 1
ATOM 5613 C CA . GLY A 1 729 ? -5.808 41.398 -8.936 1.00 28.50 729 GLY A CA 1
ATOM 5614 C C . GLY A 1 729 ? -4.301 41.226 -8.629 1.00 28.50 729 GLY A C 1
ATOM 5615 O O . GLY A 1 729 ? -3.882 40.220 -8.066 1.00 28.50 729 GLY A O 1
ATOM 5616 N N . PRO A 1 730 ? -3.458 42.211 -9.019 1.00 38.78 730 PRO A N 1
ATOM 5617 C CA . PRO A 1 730 ? -2.038 41.967 -9.311 1.00 38.78 730 PRO A CA 1
ATOM 5618 C C . PRO A 1 730 ? -1.024 42.470 -8.261 1.00 38.78 730 PRO A C 1
ATOM 5620 O O . PRO A 1 730 ? -1.178 43.558 -7.707 1.00 38.78 730 PRO A O 1
ATOM 5623 N N . GLY A 1 731 ? 0.110 41.765 -8.119 1.00 27.58 731 GLY A N 1
ATOM 5624 C CA . GLY A 1 731 ? 1.286 42.270 -7.393 1.00 27.58 731 GLY A CA 1
ATOM 5625 C C . GLY A 1 731 ? 2.524 41.356 -7.409 1.00 27.58 731 GLY A C 1
ATOM 5626 O O . GLY A 1 731 ? 2.607 40.430 -6.617 1.00 27.58 731 GLY A O 1
ATOM 5627 N N . GLY A 1 732 ? 3.526 41.680 -8.242 1.00 27.70 732 GLY A N 1
ATOM 5628 C CA . GLY A 1 732 ? 4.869 41.061 -8.228 1.00 27.70 732 GLY A CA 1
ATOM 5629 C C . GLY A 1 732 ? 5.000 39.690 -8.932 1.00 27.70 732 GLY A C 1
ATOM 5630 O O . GLY A 1 732 ? 4.020 38.987 -9.130 1.00 27.70 732 GLY A O 1
ATOM 5631 N N . GLY A 1 733 ? 6.191 39.267 -9.380 1.00 26.41 733 GLY A N 1
ATOM 5632 C CA . GLY A 1 733 ? 7.466 40.003 -9.336 1.00 26.41 733 GLY A CA 1
ATOM 5633 C C . GLY A 1 733 ? 8.700 39.323 -9.963 1.00 26.41 733 GLY A C 1
ATOM 5634 O O . GLY A 1 733 ? 9.809 39.675 -9.580 1.00 26.41 733 GLY A O 1
ATOM 5635 N N . GLY A 1 734 ? 8.540 38.381 -10.907 1.00 27.00 734 GLY A N 1
ATOM 5636 C CA . GLY A 1 734 ? 9.621 37.468 -11.343 1.00 27.00 734 GLY A CA 1
ATOM 5637 C C . GLY A 1 734 ? 9.842 36.332 -10.329 1.00 27.00 734 GLY A C 1
ATOM 5638 O O . GLY A 1 734 ? 9.368 36.426 -9.206 1.00 27.00 734 GLY A O 1
ATOM 5639 N N . GLY A 1 735 ? 10.502 35.216 -10.638 1.00 27.08 735 GLY A N 1
ATOM 5640 C CA . GLY A 1 735 ? 11.112 34.707 -11.875 1.00 27.08 735 GLY A CA 1
ATOM 5641 C C . GLY A 1 735 ? 11.882 33.431 -11.489 1.00 27.08 735 GLY A C 1
ATOM 5642 O O . GLY A 1 735 ? 12.556 33.424 -10.470 1.00 27.08 735 GLY A O 1
ATOM 5643 N N . SER A 1 736 ? 11.764 32.309 -12.195 1.00 30.47 736 SER A N 1
ATOM 5644 C CA . SER A 1 736 ? 12.444 32.109 -13.479 1.00 30.47 736 SER A CA 1
ATOM 5645 C C . SER A 1 736 ? 11.744 31.066 -14.371 1.00 30.47 736 SER A C 1
ATOM 5647 O O . SER A 1 736 ? 10.682 30.547 -14.037 1.00 30.47 736 SER A O 1
ATOM 5649 N N . GLN A 1 737 ? 12.312 30.783 -15.544 1.00 28.50 737 GLN A N 1
ATOM 5650 C CA . GLN A 1 737 ? 11.748 29.879 -16.551 1.00 28.50 737 GLN A CA 1
ATOM 5651 C C . GLN A 1 737 ? 12.527 28.560 -16.612 1.00 28.50 737 GLN A C 1
ATOM 5653 O O . GLN A 1 737 ? 13.738 28.615 -16.786 1.00 28.50 737 GLN A O 1
ATOM 5658 N N . MET A 1 738 ? 11.835 27.413 -16.622 1.00 29.61 738 MET A N 1
ATOM 5659 C CA . MET A 1 738 ? 11.996 26.351 -17.638 1.00 29.61 738 MET A CA 1
ATOM 5660 C C . MET A 1 738 ? 11.068 25.155 -17.360 1.00 29.61 738 MET A C 1
ATOM 5662 O O . MET A 1 738 ? 11.422 24.262 -16.612 1.00 29.61 738 MET A O 1
ATOM 5666 N N . HIS A 1 739 ? 9.895 25.129 -18.002 1.00 30.44 739 HIS A N 1
ATOM 5667 C CA . HIS A 1 739 ? 9.428 24.022 -18.857 1.00 30.44 739 HIS A CA 1
ATOM 5668 C C . HIS A 1 739 ? 8.038 24.367 -19.417 1.00 30.44 739 HIS A C 1
ATOM 5670 O O . HIS A 1 739 ? 7.108 24.682 -18.680 1.00 30.44 739 HIS A O 1
ATOM 5676 N N . SER A 1 740 ? 7.883 24.365 -20.745 1.00 28.27 740 SER A N 1
ATOM 5677 C CA . SER A 1 740 ? 6.565 24.463 -21.382 1.00 28.27 740 SER A CA 1
ATOM 5678 C C . SER A 1 740 ? 6.624 24.003 -22.835 1.00 28.27 740 SER A C 1
ATOM 5680 O O . SER A 1 740 ? 7.243 24.650 -23.681 1.00 28.27 740 SER A O 1
ATOM 5682 N N . GLN A 1 741 ? 5.914 22.920 -23.135 1.00 30.41 741 GLN A N 1
ATOM 5683 C CA . GLN A 1 741 ? 5.394 22.649 -24.472 1.00 30.41 741 GLN A CA 1
ATOM 5684 C C . GLN A 1 741 ? 3.867 22.490 -24.382 1.00 30.41 741 GLN A C 1
ATOM 5686 O O . GLN A 1 741 ? 3.309 22.338 -23.300 1.00 30.41 741 GLN A O 1
ATOM 5691 N N . TYR A 1 742 ? 3.182 22.598 -25.521 1.00 33.09 742 TYR A N 1
ATOM 5692 C CA . TYR A 1 742 ? 1.732 22.385 -25.659 1.00 33.09 742 TYR A CA 1
ATOM 5693 C C . TYR A 1 742 ? 0.783 23.327 -24.889 1.00 33.09 742 TYR A C 1
ATOM 5695 O O . TYR A 1 742 ? -0.339 22.960 -24.542 1.00 33.09 742 TYR A O 1
ATOM 5703 N N . ARG A 1 743 ? 1.127 24.621 -24.805 1.00 34.38 743 ARG A N 1
ATOM 5704 C CA . ARG A 1 743 ? 0.095 25.678 -24.878 1.00 34.38 743 ARG A CA 1
ATOM 5705 C C . ARG A 1 743 ? -0.204 26.017 -26.351 1.00 34.38 743 ARG A C 1
ATOM 5707 O O . ARG A 1 743 ? 0.736 26.107 -27.139 1.00 34.38 743 ARG A O 1
ATOM 5714 N N . PRO A 1 744 ? -1.474 26.237 -26.749 1.00 42.19 744 PRO A N 1
ATOM 5715 C CA . PRO A 1 744 ? -1.807 26.632 -28.118 1.00 42.19 744 PRO A CA 1
ATOM 5716 C C . PRO A 1 744 ? -1.226 28.015 -28.446 1.00 42.19 744 PRO A C 1
ATOM 5718 O O . PRO A 1 744 ? -1.324 28.939 -27.634 1.00 42.19 744 PRO A O 1
ATOM 5721 N N . GLU A 1 745 ? -0.632 28.164 -29.636 1.00 41.81 745 GLU A N 1
ATOM 5722 C CA . GLU A 1 745 ? 0.013 29.415 -30.054 1.00 41.81 745 GLU A CA 1
ATOM 5723 C C . GLU A 1 745 ? -0.957 30.608 -30.029 1.00 41.81 745 GLU A C 1
ATOM 5725 O O . GLU A 1 745 ? -2.096 30.534 -30.497 1.00 41.81 745 GLU A O 1
ATOM 5730 N N . LYS A 1 746 ? -0.490 31.746 -29.500 1.00 49.78 746 LYS A N 1
ATOM 5731 C CA . LYS A 1 746 ? -1.262 32.995 -29.504 1.00 49.78 746 LYS A CA 1
ATOM 5732 C C . LYS A 1 746 ? -1.248 33.598 -30.910 1.00 49.78 746 LYS A C 1
ATOM 5734 O O . LYS A 1 746 ? -0.250 33.525 -31.620 1.00 49.78 746 LYS A O 1
ATOM 5739 N N . LEU A 1 747 ? -2.319 34.302 -31.284 1.00 42.00 747 LEU A N 1
ATOM 5740 C CA . LEU A 1 747 ? -2.414 34.976 -32.589 1.00 42.00 747 LEU A CA 1
ATOM 5741 C C . LEU A 1 747 ? -1.209 35.902 -32.870 1.00 42.00 747 LEU A C 1
ATOM 5743 O O . LEU A 1 747 ? -0.776 36.027 -34.011 1.00 42.00 747 LEU A O 1
ATOM 5747 N N . SER A 1 748 ? -0.621 36.497 -31.827 1.00 51.06 748 SER A N 1
ATOM 5748 C CA . SER A 1 748 ? 0.595 37.309 -31.919 1.00 51.06 748 SER A CA 1
ATOM 5749 C C . SER A 1 748 ? 1.856 36.530 -32.321 1.00 51.06 748 SER A C 1
ATOM 5751 O O . SER A 1 748 ? 2.654 37.080 -33.074 1.00 51.06 748 SER A O 1
ATOM 5753 N N . SER A 1 749 ? 2.048 35.272 -31.894 1.00 51.72 749 SER A N 1
ATOM 5754 C CA . SER A 1 749 ? 3.199 34.458 -32.330 1.00 51.72 749 SER A CA 1
ATOM 5755 C C . SER A 1 749 ? 3.024 33.951 -33.761 1.00 51.72 749 SER A C 1
ATOM 5757 O O . SER A 1 749 ? 3.982 33.954 -34.531 1.00 51.72 749 SER A O 1
ATOM 5759 N N . ILE A 1 750 ? 1.789 33.627 -34.157 1.00 53.94 750 ILE A N 1
ATOM 5760 C CA . ILE A 1 750 ? 1.446 33.248 -35.537 1.00 53.94 750 ILE A CA 1
ATOM 5761 C C . ILE A 1 750 ? 1.697 34.431 -36.492 1.00 53.94 750 ILE A C 1
ATOM 5763 O O . ILE A 1 750 ? 2.358 34.278 -37.519 1.00 53.94 750 ILE A O 1
ATOM 5767 N N . LEU A 1 751 ? 1.255 35.640 -36.125 1.00 53.06 751 LEU A N 1
ATOM 5768 C CA . LEU A 1 751 ? 1.524 36.867 -36.888 1.00 53.06 751 LEU A CA 1
ATOM 5769 C C . LEU A 1 751 ? 3.012 37.270 -36.881 1.00 53.06 751 LEU A C 1
ATOM 5771 O O . LEU A 1 751 ? 3.473 37.902 -37.834 1.00 53.06 751 LEU A O 1
ATOM 5775 N N . ALA A 1 752 ? 3.777 36.899 -35.847 1.00 56.50 752 ALA A N 1
ATOM 5776 C CA . ALA A 1 752 ? 5.227 37.088 -35.820 1.00 56.50 752 ALA A CA 1
ATOM 5777 C C . ALA A 1 752 ? 5.944 36.130 -36.789 1.00 56.50 752 ALA A C 1
ATOM 5779 O O . ALA A 1 752 ? 6.746 36.597 -37.595 1.00 56.50 752 ALA A O 1
ATOM 5780 N N . LYS A 1 753 ? 5.596 34.831 -36.788 1.00 56.91 753 LYS A N 1
ATOM 5781 C CA . LYS A 1 753 ? 6.094 33.839 -37.763 1.00 56.91 753 LYS A CA 1
ATOM 5782 C C . LYS A 1 753 ? 5.800 34.258 -39.204 1.00 56.91 753 LYS A C 1
ATOM 5784 O O . LYS A 1 753 ? 6.717 34.302 -40.017 1.00 56.91 753 LYS A O 1
ATOM 5789 N N . ALA A 1 754 ? 4.567 34.672 -39.505 1.00 53.50 754 ALA A N 1
ATOM 5790 C CA . ALA A 1 754 ? 4.206 35.162 -40.839 1.00 53.50 754 ALA A CA 1
ATOM 5791 C C . ALA A 1 754 ? 5.067 36.370 -41.277 1.00 53.50 754 ALA A C 1
ATOM 5793 O O . ALA A 1 754 ? 5.526 36.437 -42.416 1.00 53.50 754 ALA A O 1
ATOM 5794 N N . ARG A 1 755 ? 5.368 37.293 -40.349 1.00 56.31 755 ARG A N 1
ATOM 5795 C CA . ARG A 1 755 ? 6.295 38.419 -40.578 1.00 56.31 755 ARG A CA 1
ATOM 5796 C C . ARG A 1 755 ? 7.765 38.016 -40.724 1.00 56.31 755 ARG A C 1
ATOM 5798 O O . ARG A 1 755 ? 8.552 38.843 -41.177 1.00 56.31 755 ARG A O 1
ATOM 5805 N N . GLU A 1 756 ? 8.163 36.809 -40.336 1.00 55.75 756 GLU A N 1
ATOM 5806 C CA . GLU A 1 756 ? 9.514 36.276 -40.557 1.00 55.75 756 GLU A CA 1
ATOM 5807 C C . GLU A 1 756 ? 9.619 35.556 -41.905 1.00 55.75 756 GLU A C 1
ATOM 5809 O O . GLU A 1 756 ? 10.583 35.769 -42.642 1.00 55.75 756 GLU A O 1
ATOM 5814 N N . GLU A 1 757 ? 8.608 34.767 -42.273 1.00 52.66 757 GLU A N 1
ATOM 5815 C CA . GLU A 1 757 ? 8.539 34.098 -43.576 1.00 52.66 757 GLU A CA 1
ATOM 5816 C C . GLU A 1 757 ? 8.465 35.109 -44.731 1.00 52.66 757 GLU A C 1
ATOM 5818 O O . GLU A 1 757 ? 9.147 34.942 -45.745 1.00 52.66 757 GLU A O 1
ATOM 5823 N N . ASP A 1 758 ? 7.758 36.230 -44.548 1.00 53.31 758 ASP A N 1
ATOM 5824 C CA . ASP A 1 758 ? 7.743 37.343 -45.506 1.00 53.31 758 ASP A CA 1
ATOM 5825 C C . ASP A 1 758 ? 9.130 37.957 -45.760 1.00 53.31 758 ASP A C 1
ATOM 5827 O O . ASP A 1 758 ? 9.415 38.363 -46.890 1.00 53.31 758 ASP A O 1
ATOM 5831 N N . LYS A 1 759 ? 10.035 37.966 -44.766 1.00 57.06 759 LYS A N 1
ATOM 5832 C CA . LYS A 1 759 ? 11.421 38.449 -44.946 1.00 57.06 759 LYS A CA 1
ATOM 5833 C C . LYS A 1 759 ? 12.262 37.512 -45.819 1.00 57.06 759 LYS A C 1
ATOM 5835 O O . LYS A 1 759 ? 13.274 37.947 -46.359 1.00 57.06 759 LYS A O 1
ATOM 5840 N N . ARG A 1 760 ? 11.871 36.238 -45.965 1.00 53.72 760 ARG A N 1
ATOM 5841 C CA . ARG A 1 760 ? 12.595 35.228 -46.762 1.00 53.72 760 ARG A CA 1
ATOM 5842 C C . ARG A 1 760 ? 12.139 35.169 -48.232 1.00 53.72 760 ARG A C 1
ATOM 5844 O O . ARG A 1 760 ? 12.658 34.362 -49.001 1.00 53.72 760 ARG A O 1
ATOM 5851 N N . ARG A 1 761 ? 11.200 36.025 -48.662 1.00 54.16 761 ARG A N 1
ATOM 5852 C CA . ARG A 1 761 ? 10.682 36.050 -50.044 1.00 54.16 761 ARG A CA 1
ATOM 5853 C C . ARG A 1 761 ? 11.604 36.817 -51.003 1.00 54.16 761 ARG A C 1
ATOM 5855 O O . ARG A 1 761 ? 11.656 38.044 -50.988 1.00 54.16 761 ARG A O 1
ATOM 5862 N N . VAL A 1 762 ? 12.238 36.101 -51.935 1.00 58.38 762 VAL A N 1
ATOM 5863 C CA . VAL A 1 762 ? 13.134 36.673 -52.970 1.00 58.38 762 VAL A CA 1
ATOM 5864 C C . VAL A 1 762 ? 12.401 37.566 -53.996 1.00 58.38 762 VAL A C 1
ATOM 5866 O O . VAL A 1 762 ? 13.016 38.427 -54.623 1.00 58.38 762 VAL A O 1
ATOM 5869 N N . ARG A 1 763 ? 11.077 37.419 -54.168 1.00 58.12 763 ARG A N 1
ATOM 5870 C CA . ARG A 1 763 ? 10.234 38.326 -54.976 1.00 58.12 763 ARG A CA 1
ATOM 5871 C C . ARG A 1 763 ? 8.916 38.618 -54.255 1.00 58.12 763 ARG A C 1
ATOM 5873 O O . ARG A 1 763 ? 8.241 37.698 -53.805 1.00 58.12 763 ARG A O 1
ATOM 5880 N N . LYS A 1 764 ? 8.529 39.899 -54.189 1.00 54.03 764 LYS A N 1
ATOM 5881 C CA . LYS A 1 764 ? 7.423 40.391 -53.337 1.00 54.03 764 LYS A CA 1
ATOM 5882 C C . LYS A 1 764 ? 6.013 39.921 -53.735 1.00 54.03 764 LYS A C 1
ATOM 5884 O O . LYS A 1 764 ? 5.135 39.919 -52.883 1.00 54.03 764 LYS A O 1
ATOM 5889 N N . ASN A 1 765 ? 5.803 39.494 -54.985 1.00 53.84 765 ASN A N 1
ATOM 5890 C CA . ASN A 1 765 ? 4.467 39.202 -55.535 1.00 53.84 765 ASN A CA 1
ATOM 5891 C C . ASN A 1 765 ? 4.241 37.709 -55.873 1.00 53.84 765 ASN A C 1
ATOM 5893 O O . ASN A 1 765 ? 3.358 37.388 -56.664 1.00 53.84 765 ASN A O 1
ATOM 5897 N N . ALA A 1 766 ? 5.036 36.789 -55.317 1.00 55.34 766 ALA A N 1
ATOM 5898 C CA . ALA A 1 766 ? 4.792 35.352 -55.470 1.00 55.34 766 ALA A CA 1
ATOM 5899 C C . ALA A 1 766 ? 3.707 34.873 -54.483 1.00 55.34 766 ALA A C 1
ATOM 5901 O O . ALA A 1 766 ? 3.811 35.120 -53.278 1.00 55.34 766 ALA A O 1
ATOM 5902 N N . VAL A 1 767 ? 2.682 34.183 -54.993 1.00 46.75 767 VAL A N 1
ATOM 5903 C CA . VAL A 1 767 ? 1.591 33.599 -54.195 1.00 46.75 767 VAL A CA 1
ATOM 5904 C C . VAL A 1 767 ? 1.901 32.132 -53.904 1.00 46.75 767 VAL A C 1
ATOM 5906 O O . VAL A 1 767 ? 2.043 31.331 -54.826 1.00 46.75 767 VAL A O 1
ATOM 5909 N N . THR A 1 768 ? 1.991 31.776 -52.625 1.00 48.19 768 THR A N 1
ATOM 5910 C CA . THR A 1 768 ? 2.190 30.393 -52.174 1.00 48.19 768 THR A CA 1
ATOM 5911 C C . THR A 1 768 ? 0.872 29.619 -52.224 1.00 48.19 768 THR A C 1
ATOM 5913 O O . THR A 1 768 ? -0.152 30.116 -51.755 1.00 48.19 768 THR A O 1
ATOM 5916 N N . ILE A 1 769 ? 0.888 28.389 -52.743 1.00 47.12 769 ILE A N 1
ATOM 5917 C CA . ILE A 1 769 ? -0.258 27.470 -52.655 1.00 47.12 769 ILE A CA 1
ATOM 5918 C C . ILE A 1 769 ? -0.259 26.834 -51.251 1.00 47.12 769 ILE A C 1
ATOM 5920 O O . ILE A 1 769 ? 0.763 26.257 -50.874 1.00 47.12 769 ILE A O 1
ATOM 5924 N N . PRO A 1 770 ? -1.352 26.906 -50.466 1.00 40.81 770 PRO A N 1
ATOM 5925 C CA . PRO A 1 770 ? -1.392 26.295 -49.138 1.00 40.81 770 PRO A CA 1
ATOM 5926 C C . PRO A 1 770 ? -1.336 24.762 -49.203 1.00 40.81 770 PRO A C 1
ATOM 5928 O O . PRO A 1 770 ? -2.227 24.121 -49.760 1.00 40.81 770 PRO A O 1
ATOM 5931 N N . THR A 1 771 ? -0.319 24.159 -48.589 1.00 43.81 771 THR A N 1
ATOM 5932 C CA . THR A 1 771 ? -0.244 22.707 -48.375 1.00 43.81 771 THR A CA 1
ATOM 5933 C C . THR A 1 771 ? -1.041 22.311 -47.135 1.00 43.81 771 THR A C 1
ATOM 5935 O O . THR A 1 771 ? -0.786 22.820 -46.044 1.00 43.81 771 THR A O 1
ATOM 5938 N N . SER A 1 772 ? -1.993 21.387 -47.271 1.00 34.59 772 SER A N 1
ATOM 5939 C CA . SER A 1 772 ? -2.876 20.972 -46.175 1.00 34.59 772 SER A CA 1
ATOM 5940 C C . SER A 1 772 ? -2.185 20.029 -45.181 1.00 34.59 772 SER A C 1
ATOM 5942 O O . SER A 1 772 ? -2.288 18.806 -45.295 1.00 34.59 772 SER A O 1
ATOM 5944 N N . SER A 1 773 ? -1.519 20.591 -44.172 1.00 42.81 773 SER A N 1
ATOM 5945 C CA . SER A 1 773 ? -1.015 19.857 -43.005 1.00 42.81 773 SER A CA 1
ATOM 5946 C C . SER A 1 773 ? -2.166 19.442 -42.072 1.00 42.81 773 SER A C 1
ATOM 5948 O O . SER A 1 773 ? -2.369 20.023 -41.004 1.00 42.81 773 SER A O 1
ATOM 5950 N N . LEU A 1 774 ? -2.956 18.448 -42.488 1.00 38.47 774 LEU A N 1
ATOM 5951 C CA . LEU A 1 774 ? -3.981 17.834 -41.643 1.00 38.47 774 LEU A CA 1
ATOM 5952 C C . LEU A 1 774 ? -3.307 16.961 -40.577 1.00 38.47 774 LEU A C 1
ATOM 5954 O O . LEU A 1 774 ? -3.028 15.786 -40.809 1.00 38.47 774 LEU A O 1
ATOM 5958 N N . GLY A 1 775 ? -3.041 17.549 -39.411 1.00 44.44 775 GLY A N 1
ATOM 5959 C CA . GLY A 1 775 ? -2.605 16.800 -38.235 1.00 44.44 775 GLY A CA 1
ATOM 5960 C C . GLY A 1 775 ? -3.663 15.781 -37.798 1.00 44.44 775 GLY A C 1
ATOM 5961 O O . GLY A 1 775 ? -4.867 16.010 -37.930 1.00 44.44 775 GLY A O 1
ATOM 5962 N N . THR A 1 776 ? -3.222 14.644 -37.266 1.00 40.66 776 THR A N 1
ATOM 5963 C CA . THR A 1 776 ? -4.107 13.611 -36.713 1.00 40.66 776 THR A CA 1
ATOM 5964 C C . THR A 1 776 ? -4.686 14.058 -35.372 1.00 40.66 776 THR A C 1
ATOM 5966 O O . THR A 1 776 ? -4.087 13.840 -34.323 1.00 40.66 776 THR A O 1
ATOM 5969 N N . TYR A 1 777 ? -5.862 14.686 -35.405 1.00 47.25 777 TYR A N 1
ATOM 5970 C CA . TYR A 1 777 ? -6.604 15.073 -34.204 1.00 47.25 777 TYR A CA 1
ATOM 5971 C C . TYR A 1 777 ? -7.120 13.842 -33.441 1.00 47.25 777 TYR A C 1
ATOM 5973 O O . TYR A 1 777 ? -7.999 13.127 -33.925 1.00 47.25 777 TYR A O 1
ATOM 5981 N N . THR A 1 778 ? -6.607 13.624 -32.230 1.00 45.84 778 THR A N 1
ATOM 5982 C CA . THR A 1 778 ? -7.091 12.612 -31.271 1.00 45.84 778 THR A CA 1
ATOM 5983 C C . THR A 1 778 ? -8.361 13.043 -30.529 1.00 45.84 778 THR A C 1
ATOM 5985 O O . THR A 1 778 ? -9.170 12.194 -30.160 1.00 45.84 778 THR A O 1
ATOM 5988 N N . PHE A 1 779 ? -8.575 14.353 -30.364 1.00 49.28 779 PHE A N 1
ATOM 5989 C CA . PHE A 1 779 ? -9.717 14.944 -29.656 1.00 49.28 779 PHE A CA 1
ATOM 5990 C C . PHE A 1 779 ? -10.603 15.762 -30.603 1.00 49.28 779 PHE A C 1
ATOM 5992 O O . PHE A 1 779 ? -10.104 16.459 -31.490 1.00 49.28 779 PHE A O 1
ATOM 5999 N N . ALA A 1 780 ? -11.923 15.718 -30.403 1.00 49.62 780 ALA A N 1
ATOM 6000 C CA . ALA A 1 780 ? -12.866 16.476 -31.226 1.00 49.62 780 ALA A CA 1
ATOM 6001 C C . ALA A 1 780 ? -13.048 17.928 -30.720 1.00 49.62 780 ALA A C 1
ATOM 6003 O O . ALA A 1 780 ? -13.223 18.140 -29.515 1.00 49.62 780 ALA A O 1
ATOM 6004 N N . PRO A 1 781 ? -13.056 18.945 -31.608 1.00 49.81 781 PRO A N 1
ATOM 6005 C CA . PRO A 1 781 ? -13.258 20.339 -31.215 1.00 49.81 781 PRO A CA 1
ATOM 6006 C C . PRO A 1 781 ? -14.714 20.617 -30.804 1.00 49.81 781 PRO A C 1
ATOM 6008 O O . PRO A 1 781 ? -15.659 20.182 -31.466 1.00 49.81 781 PRO A O 1
ATOM 6011 N N . ARG A 1 782 ? -14.909 21.402 -29.736 1.00 46.56 782 ARG A N 1
ATOM 6012 C CA . ARG A 1 782 ? -16.241 21.869 -29.310 1.00 46.56 782 ARG A CA 1
ATOM 6013 C C . ARG A 1 782 ? -16.728 22.999 -30.218 1.00 46.56 782 ARG A C 1
ATOM 6015 O O . ARG A 1 782 ? -16.006 23.958 -30.479 1.00 46.56 782 ARG A O 1
ATOM 6022 N N . ASN A 1 783 ? -17.972 22.897 -30.681 1.00 47.12 783 ASN A N 1
ATOM 6023 C CA . ASN A 1 783 ? -18.585 23.903 -31.543 1.00 47.12 783 ASN A CA 1
ATOM 6024 C C . ASN A 1 783 ? -19.124 25.088 -30.716 1.00 47.12 783 ASN A C 1
ATOM 6026 O O . ASN A 1 783 ? -20.260 25.048 -30.250 1.00 47.12 783 ASN A O 1
ATOM 6030 N N . ASN A 1 784 ? -18.319 26.142 -30.556 1.00 48.75 784 ASN A N 1
ATOM 6031 C CA . ASN A 1 784 ? -18.675 27.353 -29.796 1.00 48.75 784 ASN A CA 1
ATOM 6032 C C . ASN A 1 784 ? -19.534 28.377 -30.576 1.00 48.75 784 ASN A C 1
ATOM 6034 O O . ASN A 1 784 ? -19.643 29.534 -30.170 1.00 48.75 784 ASN A O 1
ATOM 6038 N N . ALA A 1 785 ? -20.160 27.990 -31.692 1.00 41.25 785 ALA A N 1
ATOM 6039 C CA . ALA A 1 785 ? -21.082 28.864 -32.413 1.00 41.25 785 ALA A CA 1
ATOM 6040 C C . ALA A 1 785 ? -22.395 29.054 -31.628 1.00 41.25 785 ALA A C 1
ATOM 6042 O O . ALA A 1 785 ? -23.210 28.136 -31.532 1.00 41.25 785 ALA A O 1
ATOM 6043 N N . GLY A 1 786 ? -22.617 30.262 -31.098 1.00 46.19 786 GLY A N 1
ATOM 6044 C CA . GLY A 1 786 ? -23.803 30.653 -30.324 1.00 46.19 786 GLY A CA 1
ATOM 6045 C C . GLY A 1 786 ? -25.094 30.783 -31.144 1.00 46.19 786 GLY A C 1
ATOM 6046 O O . GLY A 1 786 ? -25.710 31.844 -31.160 1.00 46.19 786 GLY A O 1
ATOM 6047 N N . MET A 1 787 ? -25.513 29.715 -31.825 1.00 39.12 787 MET A N 1
ATOM 6048 C CA . MET A 1 787 ? -26.834 29.595 -32.450 1.00 39.12 787 MET A CA 1
ATOM 6049 C C . MET A 1 787 ? -27.755 28.684 -31.628 1.00 39.12 787 MET A C 1
ATOM 6051 O O . MET A 1 787 ? -27.312 27.765 -30.940 1.00 39.12 787 MET A O 1
ATOM 6055 N N . GLN A 1 788 ? -29.059 28.963 -31.688 1.00 46.41 788 GLN A N 1
ATOM 6056 C CA . GLN A 1 788 ? -30.089 28.292 -30.887 1.00 46.41 788 GLN A CA 1
ATOM 6057 C C . GLN A 1 788 ? -30.085 26.763 -31.085 1.00 46.41 788 GLN A C 1
ATOM 6059 O O . GLN A 1 788 ? -29.861 26.271 -32.191 1.00 46.41 788 GLN A O 1
ATOM 6064 N N . LYS A 1 789 ? -30.388 26.004 -30.017 1.00 46.28 789 LYS A N 1
ATOM 6065 C CA . LYS A 1 789 ? -30.420 24.526 -30.004 1.00 46.28 789 LYS A CA 1
ATOM 6066 C C . LYS A 1 789 ? -31.554 23.938 -30.871 1.00 46.28 789 LYS A C 1
ATOM 6068 O O . LYS A 1 789 ? -32.511 23.369 -30.351 1.00 46.28 789 LYS A O 1
ATOM 6073 N N . MET A 1 790 ? -31.404 23.986 -32.196 1.00 46.78 790 MET A N 1
ATOM 6074 C CA . MET A 1 790 ? -32.314 23.362 -33.176 1.00 46.78 790 MET A CA 1
ATOM 6075 C C . MET A 1 790 ? -32.529 21.853 -32.933 1.00 46.78 790 MET A C 1
ATOM 6077 O O . MET A 1 790 ? -33.576 21.309 -33.271 1.00 46.78 790 MET A O 1
ATOM 6081 N N . ASN A 1 791 ? -31.567 21.175 -32.297 1.00 48.47 791 ASN A N 1
ATOM 6082 C CA . ASN A 1 791 ? -31.602 19.728 -32.059 1.00 48.47 791 ASN A CA 1
ATOM 6083 C C . ASN A 1 791 ? -32.308 19.293 -30.763 1.00 48.47 791 ASN A C 1
ATOM 6085 O O . ASN A 1 791 ? -32.351 18.095 -30.495 1.00 48.47 791 ASN A O 1
ATOM 6089 N N . ALA A 1 792 ? -32.940 20.199 -30.004 1.00 54.56 792 ALA A N 1
ATOM 6090 C CA . ALA A 1 792 ? -33.698 19.823 -28.803 1.00 54.56 792 ALA A CA 1
ATOM 6091 C C . ALA A 1 792 ? -34.784 18.757 -29.081 1.00 54.56 792 ALA A C 1
ATOM 6093 O O . ALA A 1 792 ? -35.110 17.960 -28.204 1.00 54.56 792 ALA A O 1
ATOM 6094 N N . SER A 1 793 ? -35.315 18.690 -30.309 1.00 54.72 793 SER A N 1
ATOM 6095 C CA . SER A 1 793 ? -36.231 17.623 -30.738 1.00 54.72 793 SER A CA 1
ATOM 6096 C C . SER A 1 793 ? -35.576 16.232 -30.771 1.00 54.72 793 SER A C 1
ATOM 6098 O O . SER A 1 793 ? -36.245 15.248 -30.463 1.00 54.72 793 SER A O 1
ATOM 6100 N N . VAL A 1 794 ? -34.285 16.139 -31.109 1.00 51.19 794 VAL A N 1
ATOM 6101 C CA . VAL A 1 794 ? -33.542 14.871 -31.195 1.00 51.19 794 VAL A CA 1
ATOM 6102 C C . VAL A 1 794 ? -33.252 14.328 -29.799 1.00 51.19 794 VAL A C 1
ATOM 6104 O O . VAL A 1 794 ? -33.512 13.154 -29.548 1.00 51.19 794 VAL A O 1
ATOM 6107 N N . ASP A 1 795 ? -32.786 15.180 -28.885 1.00 52.41 795 ASP A N 1
ATOM 6108 C CA . ASP A 1 795 ? -32.466 14.783 -27.508 1.00 52.41 795 ASP A CA 1
ATOM 6109 C C . ASP A 1 795 ? -33.731 14.321 -26.760 1.00 52.41 795 ASP A C 1
ATOM 6111 O O . ASP A 1 795 ? -33.751 13.241 -26.167 1.00 52.41 795 ASP A O 1
ATOM 6115 N N . ASN A 1 796 ? -34.833 15.073 -26.892 1.00 61.06 796 ASN A N 1
ATOM 6116 C CA . ASN A 1 796 ? -36.132 14.692 -26.330 1.00 61.06 796 ASN A CA 1
ATOM 6117 C C . ASN A 1 796 ? -36.673 13.377 -26.920 1.00 61.06 796 ASN A C 1
ATOM 6119 O O . ASN A 1 796 ? -37.243 12.570 -26.185 1.00 61.06 796 ASN A O 1
ATOM 6123 N N . ASP A 1 797 ? -36.511 13.120 -28.224 1.00 56.00 797 ASP A N 1
ATOM 6124 C CA . ASP A 1 797 ? -36.991 11.867 -28.820 1.00 56.00 797 ASP A CA 1
ATOM 6125 C C . ASP A 1 797 ? -36.076 10.669 -28.492 1.00 56.00 797 ASP A C 1
ATOM 6127 O O . ASP A 1 797 ? -36.565 9.548 -28.346 1.00 56.00 797 ASP A O 1
ATOM 6131 N N . VAL A 1 798 ? -34.774 10.886 -28.263 1.00 56.59 798 VAL A N 1
ATOM 6132 C CA . VAL A 1 798 ? -33.871 9.880 -27.668 1.00 56.59 798 VAL A CA 1
ATOM 6133 C C . VAL A 1 798 ? -34.319 9.528 -26.247 1.00 56.59 798 VAL A C 1
ATOM 6135 O O . VAL A 1 798 ? -34.469 8.345 -25.932 1.00 56.59 798 VAL A O 1
ATOM 6138 N N . GLU A 1 799 ? -34.610 10.518 -25.402 1.00 65.69 799 GLU A N 1
ATOM 6139 C CA . GLU A 1 799 ? -35.072 10.280 -24.031 1.00 65.69 799 GLU A CA 1
ATOM 6140 C C . GLU A 1 799 ? -36.451 9.593 -23.997 1.00 65.69 799 GLU A C 1
ATOM 6142 O O . GLU A 1 799 ? -36.673 8.633 -23.251 1.00 65.69 799 GLU A O 1
ATOM 6147 N N . ARG A 1 800 ? -37.367 10.009 -24.881 1.00 68.88 800 ARG A N 1
ATOM 6148 C CA . ARG A 1 800 ? -38.678 9.376 -25.081 1.00 68.88 800 ARG A CA 1
ATOM 6149 C C . ARG A 1 800 ? -38.543 7.914 -25.510 1.00 68.88 800 ARG A C 1
ATOM 6151 O O . ARG A 1 800 ? -39.264 7.060 -24.991 1.00 68.88 800 ARG A O 1
ATOM 6158 N N . ARG A 1 801 ? -37.608 7.600 -26.416 1.00 59.66 801 ARG A N 1
ATOM 6159 C CA . ARG A 1 801 ? -37.298 6.220 -26.833 1.00 59.66 801 ARG A CA 1
ATOM 6160 C C . ARG A 1 801 ? -36.681 5.407 -25.695 1.00 59.66 801 ARG A C 1
ATOM 6162 O O . ARG A 1 801 ? -37.091 4.262 -25.520 1.00 59.66 801 ARG A O 1
ATOM 6169 N N . LYS A 1 802 ? -35.783 5.985 -24.884 1.00 68.19 802 LYS A N 1
ATOM 6170 C CA . LYS A 1 802 ? -35.213 5.336 -23.686 1.00 68.19 802 LYS A CA 1
ATOM 6171 C C . LYS A 1 802 ? -36.317 4.926 -22.703 1.00 68.19 802 LYS A C 1
ATOM 6173 O O . LYS A 1 802 ? -36.459 3.739 -22.409 1.00 68.19 802 LYS A O 1
ATOM 6178 N N . LYS A 1 803 ? -37.186 5.870 -22.322 1.00 73.62 803 LYS A N 1
ATOM 6179 C CA . LYS A 1 803 ? -38.350 5.624 -21.450 1.00 73.62 803 LYS A CA 1
ATOM 6180 C C . LYS A 1 803 ? -39.315 4.580 -22.032 1.00 73.62 803 LYS A C 1
ATOM 6182 O O . LYS A 1 803 ? -39.841 3.741 -21.301 1.00 73.62 803 LYS A O 1
ATOM 6187 N N . ASN A 1 804 ? -39.528 4.565 -23.351 1.00 64.00 804 ASN A N 1
ATOM 6188 C CA . ASN A 1 804 ? -40.394 3.565 -23.989 1.00 64.00 804 ASN A CA 1
ATOM 6189 C C . ASN A 1 804 ? -39.739 2.167 -24.070 1.00 64.00 804 ASN A C 1
ATOM 6191 O O . ASN A 1 804 ? -40.427 1.156 -23.932 1.00 64.00 804 ASN A O 1
ATOM 6195 N N . ALA A 1 805 ? -38.412 2.086 -24.220 1.00 66.75 805 ALA A N 1
ATOM 6196 C CA . ALA A 1 805 ? -37.660 0.831 -24.159 1.00 66.75 805 ALA A CA 1
ATOM 6197 C C . ALA A 1 805 ? -37.630 0.241 -22.736 1.00 66.75 805 ALA A C 1
ATOM 6199 O O . ALA A 1 805 ? -37.772 -0.969 -22.567 1.00 66.75 805 ALA A O 1
ATOM 6200 N N . GLU A 1 806 ? -37.519 1.078 -21.702 1.00 67.25 806 GLU A N 1
ATOM 6201 C CA . GLU A 1 806 ? -37.678 0.682 -20.294 1.00 67.25 806 GLU A CA 1
ATOM 6202 C C . GLU A 1 806 ? -39.111 0.195 -20.002 1.00 67.25 806 GLU A C 1
ATOM 6204 O O . GLU A 1 806 ? -39.310 -0.809 -19.306 1.00 67.25 806 GLU A O 1
ATOM 6209 N N . ARG A 1 807 ? -40.121 0.828 -20.618 1.00 68.31 807 ARG A N 1
ATOM 6210 C CA . ARG A 1 807 ? -41.519 0.377 -20.567 1.00 68.31 807 ARG A CA 1
ATOM 6211 C C . ARG A 1 807 ? -41.727 -0.982 -21.247 1.00 68.31 807 ARG A C 1
ATOM 6213 O O . ARG A 1 807 ? -42.419 -1.826 -20.685 1.00 68.31 807 ARG A O 1
ATOM 6220 N N . LEU A 1 808 ? -41.083 -1.254 -22.388 1.00 62.28 808 LEU A N 1
ATOM 6221 C CA . LEU A 1 808 ? -41.070 -2.608 -22.963 1.00 62.28 808 LEU A CA 1
ATOM 6222 C C . LEU A 1 808 ? -40.348 -3.602 -22.041 1.00 62.28 808 LEU A C 1
ATOM 6224 O O . LEU A 1 808 ? -40.926 -4.627 -21.699 1.00 62.28 808 LEU A O 1
ATOM 6228 N N . LYS A 1 809 ? -39.136 -3.293 -21.559 1.00 67.06 809 LYS A N 1
ATOM 6229 C CA . LYS A 1 809 ? -38.351 -4.179 -20.671 1.00 67.06 809 LYS A CA 1
ATOM 6230 C C . LYS A 1 809 ? -39.047 -4.511 -19.341 1.00 67.06 809 LYS A C 1
ATOM 6232 O O . LYS A 1 809 ? -38.717 -5.521 -18.718 1.00 67.06 809 LYS A O 1
ATOM 6237 N N . SER A 1 810 ? -39.977 -3.677 -18.877 1.00 68.12 810 SER A N 1
ATOM 6238 C CA . SER A 1 810 ? -40.816 -3.955 -17.701 1.00 68.12 810 SER A CA 1
ATOM 6239 C C . SER A 1 810 ? -42.089 -4.738 -18.048 1.00 68.12 810 SER A C 1
ATOM 6241 O O . SER A 1 810 ? -42.500 -5.587 -17.259 1.00 68.12 810 SER A O 1
ATOM 6243 N N . LEU A 1 811 ? -42.667 -4.549 -19.240 1.00 64.44 811 LEU A N 1
ATOM 6244 C CA . LEU A 1 811 ? -43.739 -5.407 -19.761 1.00 64.44 811 LEU A CA 1
ATOM 6245 C C . LEU A 1 811 ? -43.246 -6.834 -20.048 1.00 64.44 811 LEU A C 1
ATOM 6247 O O . LEU A 1 811 ? -43.894 -7.782 -19.614 1.00 64.44 811 LEU A O 1
ATOM 6251 N N . THR A 1 812 ? -42.077 -7.009 -20.676 1.00 63.91 812 THR A N 1
ATOM 6252 C CA . THR A 1 812 ? -41.484 -8.338 -20.916 1.00 63.91 812 THR A CA 1
ATOM 6253 C C . THR A 1 812 ? -41.225 -9.071 -19.601 1.00 63.91 812 THR A C 1
ATOM 6255 O O . THR A 1 812 ? -41.633 -10.219 -19.465 1.00 63.91 812 THR A O 1
ATOM 6258 N N . ARG A 1 813 ? -40.658 -8.394 -18.587 1.00 65.00 813 ARG A N 1
ATOM 6259 C CA . ARG A 1 813 ? -40.455 -8.979 -17.247 1.00 65.00 813 ARG A CA 1
ATOM 6260 C C . ARG A 1 813 ? -41.758 -9.369 -16.536 1.00 65.00 813 ARG A C 1
ATOM 6262 O O . ARG A 1 813 ? -41.745 -10.303 -15.744 1.00 65.00 813 ARG A O 1
ATOM 6269 N N . LYS A 1 814 ? -42.885 -8.706 -16.828 1.00 62.66 814 LYS A N 1
ATOM 6270 C CA . LYS A 1 814 ? -44.218 -9.125 -16.350 1.00 62.66 814 LYS A CA 1
ATOM 6271 C C . LYS A 1 814 ? -44.830 -10.270 -17.167 1.00 62.66 814 LYS A C 1
ATOM 6273 O O . LYS A 1 814 ? -45.678 -10.981 -16.642 1.00 62.66 814 LYS A O 1
ATOM 6278 N N . ALA A 1 815 ? -44.415 -10.458 -18.420 1.00 51.28 815 ALA A N 1
ATOM 6279 C CA . ALA A 1 815 ? -44.855 -11.571 -19.263 1.00 51.28 815 ALA A CA 1
ATOM 6280 C C . ALA A 1 815 ? -44.106 -12.881 -18.953 1.00 51.28 815 ALA A C 1
ATOM 6282 O O . ALA A 1 815 ? -44.703 -13.947 -19.039 1.00 51.28 815 ALA A O 1
ATOM 6283 N N . THR A 1 816 ? -42.834 -12.805 -18.546 1.00 54.91 816 THR A N 1
ATOM 6284 C CA . THR A 1 816 ? -42.007 -13.958 -18.131 1.00 54.91 816 THR A CA 1
ATOM 6285 C C . THR A 1 816 ? -42.131 -14.307 -16.640 1.00 54.91 816 THR A C 1
ATOM 6287 O O . THR A 1 816 ? -41.321 -15.068 -16.124 1.00 54.91 816 THR A O 1
ATOM 6290 N N . GLY A 1 817 ? -43.088 -13.705 -15.925 1.00 49.81 817 GLY A N 1
ATOM 6291 C CA . GLY A 1 817 ? -43.313 -13.880 -14.484 1.00 49.81 817 GLY A CA 1
ATOM 6292 C C . GLY A 1 817 ? -44.579 -14.678 -14.164 1.00 49.81 817 GLY A C 1
ATOM 6293 O O . GLY A 1 817 ? -45.365 -14.244 -13.320 1.00 49.81 817 GLY A O 1
ATOM 6294 N N . LYS A 1 818 ? -44.817 -15.777 -14.890 1.00 39.47 818 LYS A N 1
ATOM 6295 C CA . LYS A 1 818 ? -45.960 -16.689 -14.743 1.00 39.47 818 LYS A CA 1
ATOM 6296 C C . LYS A 1 818 ? -45.578 -18.118 -15.110 1.00 39.47 818 LYS A C 1
ATOM 6298 O O . LYS A 1 818 ? -44.785 -18.255 -16.064 1.00 39.47 818 LYS A O 1
#